Protein AF-0000000075122632 (afdb_homodimer)

Structure (mmCIF, N/CA/C/O backbone):
data_AF-0000000075122632-model_v1
#
loop_
_entity.id
_entity.type
_entity.pdbx_description
1 polymer 'Nicotinamide phosphoribosyltransferase'
#
loop_
_atom_site.group_PDB
_atom_site.id
_atom_site.type_symbol
_atom_site.label_atom_id
_atom_site.label_alt_id
_atom_site.label_comp_id
_atom_site.label_asym_id
_atom_site.label_entity_id
_atom_site.label_seq_id
_atom_site.pdbx_PDB_ins_code
_atom_site.Cartn_x
_atom_site.Cartn_y
_atom_site.Cartn_z
_atom_site.occupancy
_atom_site.B_iso_or_equiv
_atom_site.auth_seq_id
_atom_site.auth_comp_id
_atom_site.auth_asym_id
_atom_site.auth_atom_id
_atom_site.pdbx_PDB_model_num
ATOM 1 N N . MET A 1 1 ? 47.656 0.879 -53.594 1 18.05 1 MET A N 1
ATOM 2 C CA . MET A 1 1 ? 47.75 2.285 -53.219 1 18.05 1 MET A CA 1
ATOM 3 C C . MET A 1 1 ? 46.438 2.771 -52.625 1 18.05 1 MET A C 1
ATOM 5 O O . MET A 1 1 ? 46.438 3.48 -51.594 1 18.05 1 MET A O 1
ATOM 9 N N . GLU A 1 2 ? 45.25 2.721 -53.438 1 18.45 2 GLU A N 1
ATOM 10 C CA . GLU A 1 2 ? 44.219 3.568 -54 1 18.45 2 GLU A CA 1
ATOM 11 C C . GLU A 1 2 ? 43 3.625 -53.094 1 18.45 2 GLU A C 1
ATOM 13 O O . GLU A 1 2 ? 42.594 2.609 -52.531 1 18.45 2 GLU A O 1
ATOM 18 N N . ARG A 1 3 ? 42.25 4.922 -52.844 1 18.95 3 ARG A N 1
ATOM 19 C CA . ARG A 1 3 ? 41.5 5.836 -52 1 18.95 3 ARG A CA 1
ATOM 20 C C . ARG A 1 3 ? 40.062 5.367 -51.812 1 18.95 3 ARG A C 1
ATOM 22 O O . ARG A 1 3 ? 39.469 4.789 -52.75 1 18.95 3 ARG A O 1
ATOM 29 N N . ARG A 1 4 ? 39.219 5.512 -50.5 1 18.72 4 ARG A N 1
ATOM 30 C CA . ARG A 1 4 ? 38.406 5.312 -49.281 1 18.72 4 ARG A CA 1
ATOM 31 C C . ARG A 1 4 ? 37.031 5.895 -49.469 1 18.72 4 ARG A C 1
ATOM 33 O O . ARG A 1 4 ? 36.188 5.824 -48.562 1 18.72 4 ARG A O 1
ATOM 40 N N . ASP A 1 5 ? 36.75 6.785 -50.594 1 18.02 5 ASP A N 1
ATOM 41 C CA . ASP A 1 5 ? 35.812 7.871 -50.344 1 18.02 5 ASP A CA 1
ATOM 42 C C . ASP A 1 5 ? 34.375 7.391 -50.5 1 18.02 5 ASP A C 1
ATOM 44 O O . ASP A 1 5 ? 33.906 7.133 -51.625 1 18.02 5 ASP A O 1
ATOM 48 N N . THR A 1 6 ? 33.812 6.305 -49.844 1 20.03 6 THR A N 1
ATOM 49 C CA . THR A 1 6 ? 32.656 5.523 -50.25 1 20.03 6 THR A CA 1
ATOM 50 C C . THR A 1 6 ? 31.391 6.371 -50.188 1 20.03 6 THR A C 1
ATOM 52 O O . THR A 1 6 ? 31.094 6.988 -49.188 1 20.03 6 THR A O 1
ATOM 55 N N . ASP A 1 7 ? 30.703 6.902 -51.281 1 17.27 7 ASP A N 1
ATOM 56 C CA . ASP A 1 7 ? 29.812 7.934 -51.812 1 17.27 7 ASP A CA 1
ATOM 57 C C . ASP A 1 7 ? 28.359 7.648 -51.406 1 17.27 7 ASP A C 1
ATOM 59 O O . ASP A 1 7 ? 27.75 6.738 -51.969 1 17.27 7 ASP A O 1
ATOM 63 N N . PHE A 1 8 ? 27.891 7.363 -50.062 1 17.8 8 PHE A N 1
ATOM 64 C CA . PHE A 1 8 ? 26.609 6.738 -49.781 1 17.8 8 PHE A CA 1
ATOM 65 C C . PHE A 1 8 ? 25.453 7.645 -50.188 1 17.8 8 PHE A C 1
ATOM 67 O O . PHE A 1 8 ? 25.344 8.781 -49.719 1 17.8 8 PHE A O 1
ATOM 74 N N . SER A 1 9 ? 24.812 7.652 -51.375 1 16.03 9 SER A N 1
ATOM 75 C CA . SER A 1 9 ? 23.938 8.523 -52.125 1 16.03 9 SER A CA 1
ATOM 76 C C . SER A 1 9 ? 22.516 8.516 -51.562 1 16.03 9 SER A C 1
ATOM 78 O O . SER A 1 9 ? 21.781 7.531 -51.719 1 16.03 9 SER A O 1
ATOM 80 N N . ILE A 1 10 ? 22.188 8.984 -50.25 1 16.42 10 ILE A N 1
ATOM 81 C CA . ILE A 1 10 ? 20.891 9.094 -49.594 1 16.42 10 ILE A CA 1
ATOM 82 C C . ILE A 1 10 ? 19.984 10.055 -50.375 1 16.42 10 ILE A C 1
ATOM 84 O O . ILE A 1 10 ? 20.297 11.242 -50.5 1 16.42 10 ILE A O 1
ATOM 88 N N . LEU A 1 11 ? 19.328 9.672 -51.406 1 15.4 11 LEU A N 1
ATOM 89 C CA . LEU A 1 11 ? 18.516 10.359 -52.406 1 15.4 11 LEU A CA 1
ATOM 90 C C . LEU A 1 11 ? 17.266 10.961 -51.781 1 15.4 11 LEU A C 1
ATOM 92 O O . LEU A 1 11 ? 16.484 10.258 -51.125 1 15.4 11 LEU A O 1
ATOM 96 N N . LEU A 1 12 ? 16.938 12.414 -51.562 1 16.59 12 LEU A N 1
ATOM 97 C CA . LEU A 1 12 ? 16.297 13.594 -51 1 16.59 12 LEU A CA 1
ATOM 98 C C . LEU A 1 12 ? 14.961 13.875 -51.656 1 16.59 12 LEU A C 1
ATOM 100 O O . LEU A 1 12 ? 14.242 14.789 -51.25 1 16.59 12 LEU A O 1
ATOM 104 N N . ALA A 1 13 ? 14.359 13.156 -52.688 1 15.61 13 ALA A N 1
ATOM 105 C CA . ALA A 1 13 ? 13.742 13.969 -53.75 1 15.61 13 ALA A CA 1
ATOM 106 C C . ALA A 1 13 ? 12.469 14.641 -53.25 1 15.61 13 ALA A C 1
ATOM 108 O O . ALA A 1 13 ? 11.867 14.203 -52.25 1 15.61 13 ALA A O 1
ATOM 109 N N . THR A 1 14 ? 11.469 15.422 -54.125 1 16.78 14 THR A N 1
ATOM 110 C CA . THR A 1 14 ? 10.992 16.734 -54.594 1 16.78 14 THR A CA 1
ATOM 111 C C . THR A 1 14 ? 9.508 16.891 -54.281 1 16.78 14 THR A C 1
ATOM 113 O O . THR A 1 14 ? 9.102 17.906 -53.688 1 16.78 14 THR A O 1
ATOM 116 N N . ASP A 1 15 ? 8.352 16.297 -54.938 1 16.34 15 ASP A N 1
ATOM 117 C CA . ASP A 1 15 ? 7.574 17.047 -55.906 1 16.34 15 ASP A CA 1
ATOM 118 C C . ASP A 1 15 ? 6.332 17.672 -55.25 1 16.34 15 ASP A C 1
ATOM 120 O O . ASP A 1 15 ? 5.93 17.266 -54.156 1 16.34 15 ASP A O 1
ATOM 124 N N . SER A 1 16 ? 5 17.891 -56 1 16.75 16 SER A N 1
ATOM 125 C CA . SER A 1 16 ? 4.098 18.906 -56.531 1 16.75 16 SER A CA 1
ATOM 126 C C . SER A 1 16 ? 2.842 19.031 -55.688 1 16.75 16 SER A C 1
ATOM 128 O O . SER A 1 16 ? 2.525 18.125 -54.906 1 16.75 16 SER A O 1
ATOM 130 N N . TYR A 1 17 ? 1.636 19.984 -56.062 1 17.86 17 TYR A N 1
ATOM 131 C CA . TYR A 1 17 ? 0.836 21.188 -55.844 1 17.86 17 TYR A CA 1
ATOM 132 C C . TYR A 1 17 ? -0.586 20.828 -55.406 1 17.86 17 TYR A C 1
ATOM 134 O O . TYR A 1 17 ? -1.086 21.312 -54.406 1 17.86 17 TYR A O 1
ATOM 142 N N . LYS A 1 18 ? -1.723 20.25 -56.312 1 16.86 18 LYS A N 1
ATOM 143 C CA . LYS A 1 18 ? -2.891 20.969 -56.812 1 16.86 18 LYS A CA 1
ATOM 144 C C . LYS A 1 18 ? -4.16 20.547 -56.094 1 16.86 18 LYS A C 1
ATOM 146 O O . LYS A 1 18 ? -4.746 19.5 -56.406 1 16.86 18 LYS A O 1
ATOM 151 N N . VAL A 1 19 ? -4.441 20.391 -54.906 1 17.58 19 VAL A N 1
ATOM 152 C CA . VAL A 1 19 ? -5.586 19.562 -54.531 1 17.58 19 VAL A CA 1
ATOM 153 C C . VAL A 1 19 ? -6.879 20.328 -54.812 1 17.58 19 VAL A C 1
ATOM 155 O O . VAL A 1 19 ? -7.082 21.406 -54.25 1 17.58 19 VAL A O 1
ATOM 158 N N . PRO A 1 20 ? -7.727 19.938 -55.812 1 16.55 20 PRO A N 1
ATOM 159 C CA . PRO A 1 20 ? -8.891 20.453 -56.531 1 16.55 20 PRO A CA 1
ATOM 160 C C . PRO A 1 20 ? -10.078 20.734 -55.594 1 16.55 20 PRO A C 1
ATOM 162 O O . PRO A 1 20 ? -10.102 20.25 -54.469 1 16.55 20 PRO A O 1
ATOM 165 N N . TYR A 1 21 ? -11.352 21.094 -56.281 1 16.67 21 TYR A N 1
ATOM 166 C CA . TYR A 1 21 ? -12.406 22.094 -56.281 1 16.67 21 TYR A CA 1
ATOM 167 C C . TYR A 1 21 ? -13.531 21.719 -55.312 1 16.67 21 TYR A C 1
ATOM 169 O O . TYR A 1 21 ? -13.516 20.625 -54.75 1 16.67 21 TYR A O 1
ATOM 177 N N . ALA A 1 22 ? -15.039 21.641 -55.844 1 16.25 22 ALA A N 1
ATOM 178 C CA . ALA A 1 22 ? -16.172 22.562 -55.812 1 16.25 22 ALA A CA 1
ATOM 179 C C . ALA A 1 22 ? -17.312 22.016 -54.938 1 16.25 22 ALA A C 1
ATOM 181 O O . ALA A 1 22 ? -17.812 22.719 -54.062 1 16.25 22 ALA A O 1
ATOM 182 N N . TRP A 1 23 ? -18.094 20.859 -55.344 1 16.58 23 TRP A N 1
ATOM 183 C CA . TRP A 1 23 ? -19.5 20.984 -55.688 1 16.58 23 TRP A CA 1
ATOM 184 C C . TRP A 1 23 ? -20.391 20.953 -54.469 1 16.58 23 TRP A C 1
ATOM 186 O O . TRP A 1 23 ? -19.953 20.531 -53.375 1 16.58 23 TRP A O 1
ATOM 196 N N . GLY A 1 24 ? -21.906 20.781 -54.562 1 17.33 24 GLY A N 1
ATOM 197 C CA . GLY A 1 24 ? -23.219 21.422 -54.438 1 17.33 24 GLY A CA 1
ATOM 198 C C . GLY A 1 24 ? -24.062 20.859 -53.312 1 17.33 24 GLY A C 1
ATOM 199 O O . GLY A 1 24 ? -25.125 21.406 -53 1 17.33 24 GLY A O 1
ATOM 200 N N . LEU A 1 25 ? -23.844 19.594 -52.812 1 17.31 25 LEU A N 1
ATOM 201 C CA . LEU A 1 25 ? -25.031 18.781 -52.562 1 17.31 25 LEU A CA 1
ATOM 202 C C . LEU A 1 25 ? -25.906 19.406 -51.5 1 17.31 25 LEU A C 1
ATOM 204 O O . LEU A 1 25 ? -25.438 19.719 -50.406 1 17.31 25 LEU A O 1
ATOM 208 N N . ARG A 1 26 ? -27.203 19.719 -51.844 1 16.95 26 ARG A N 1
ATOM 209 C CA . ARG A 1 26 ? -28.312 20.578 -51.438 1 16.95 26 ARG A CA 1
ATOM 210 C C . ARG A 1 26 ? -28.953 20.094 -50.156 1 16.95 26 ARG A C 1
ATOM 212 O O . ARG A 1 26 ? -29.594 19.047 -50.125 1 16.95 26 ARG A O 1
ATOM 219 N N . VAL A 1 27 ? -28.344 19.531 -49.25 1 17.02 27 VAL A N 1
ATOM 220 C CA . VAL A 1 27 ? -29.109 18.781 -48.25 1 17.02 27 VAL A CA 1
ATOM 221 C C . VAL A 1 27 ? -30.188 19.672 -47.656 1 17.02 27 VAL A C 1
ATOM 223 O O . VAL A 1 27 ? -29.891 20.734 -47.094 1 17.02 27 VAL A O 1
ATOM 226 N N . ALA A 1 28 ? -31.438 19.453 -48.219 1 17.17 28 ALA A N 1
ATOM 227 C CA . ALA A 1 28 ? -32.656 20.219 -48.031 1 17.17 28 ALA A CA 1
ATOM 228 C C . ALA A 1 28 ? -32.969 20.406 -46.562 1 17.17 28 ALA A C 1
ATOM 230 O O . ALA A 1 28 ? -32.906 19.453 -45.781 1 17.17 28 ALA A O 1
ATOM 231 N N . ILE A 1 29 ? -32.875 21.625 -46.062 1 16.95 29 ILE A N 1
ATOM 232 C CA . ILE A 1 29 ? -33.062 22.344 -44.812 1 16.95 29 ILE A CA 1
ATOM 233 C C . ILE A 1 29 ? -34.5 22.328 -44.375 1 16.95 29 ILE A C 1
ATOM 235 O O . ILE A 1 29 ? -34.938 23.078 -43.5 1 16.95 29 ILE A O 1
ATOM 239 N N . ALA A 1 30 ? -35.219 21.062 -44.781 1 17.02 30 ALA A N 1
ATOM 240 C CA . ALA A 1 30 ? -36.594 21.531 -44.719 1 17.02 30 ALA A CA 1
ATOM 241 C C . ALA A 1 30 ? -36.875 22.266 -43.406 1 17.02 30 ALA A C 1
ATOM 243 O O . ALA A 1 30 ? -36.438 21.844 -42.344 1 17.02 30 ALA A O 1
ATOM 244 N N . LEU A 1 31 ? -37.469 23.484 -43.469 1 15.71 31 LEU A N 1
ATOM 245 C CA . LEU A 1 31 ? -37.75 24.766 -42.812 1 15.71 31 LEU A CA 1
ATOM 2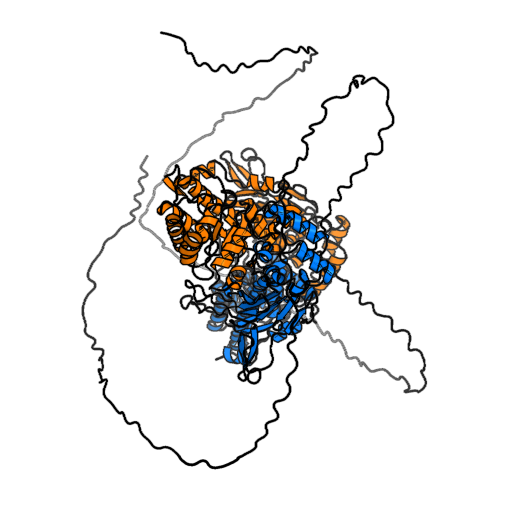46 C C . LEU A 1 31 ? -38.812 24.609 -41.75 1 15.71 31 LEU A C 1
ATOM 248 O O . LEU A 1 31 ? -38.906 25.453 -40.844 1 15.71 31 LEU A O 1
ATOM 252 N N . ALA A 1 32 ? -39.781 23.562 -41.812 1 16.34 32 ALA A N 1
ATOM 253 C CA . ALA A 1 32 ? -41.062 24.219 -41.625 1 16.34 32 ALA A CA 1
ATOM 254 C C . ALA A 1 32 ? -41.188 24.828 -40.25 1 16.34 32 ALA A C 1
ATOM 256 O O . ALA A 1 32 ? -40.469 24.406 -39.312 1 16.34 32 ALA A O 1
ATOM 257 N N . GLY A 1 33 ? -42.312 25.719 -40 1 15.84 33 GLY A N 1
ATOM 258 C CA . GLY A 1 33 ? -42.844 26.922 -39.375 1 15.84 33 GLY A CA 1
ATOM 259 C C . GLY A 1 33 ? -43.25 26.734 -37.938 1 15.84 33 GLY A C 1
ATOM 260 O O . GLY A 1 33 ? -43.719 25.656 -37.562 1 15.84 33 GLY A O 1
ATOM 261 N N . LEU A 1 34 ? -42.781 27.516 -36.938 1 16.11 34 LEU A N 1
ATOM 262 C CA . LEU A 1 34 ? -42.781 27.812 -35.5 1 16.11 34 LEU A CA 1
ATOM 263 C C . LEU A 1 34 ? -44.188 28.219 -35.031 1 16.11 34 LEU A C 1
ATOM 265 O O . LEU A 1 34 ? -44.438 29.406 -34.781 1 16.11 34 LEU A O 1
ATOM 269 N N . ARG A 1 35 ? -45.281 27.703 -35.719 1 14.55 35 ARG A N 1
ATOM 270 C CA . ARG A 1 35 ? -46.312 28.703 -35.406 1 14.55 35 ARG A CA 1
ATOM 271 C C . ARG A 1 35 ? -46.438 28.953 -33.906 1 14.55 35 ARG A C 1
ATOM 273 O O . ARG A 1 35 ? -45.906 28.188 -33.125 1 14.55 35 ARG A O 1
ATOM 280 N N . ARG A 1 36 ? -47.844 29.266 -33.469 1 14.79 36 ARG A N 1
ATOM 281 C CA . ARG A 1 36 ? -48.625 30.391 -32.969 1 14.79 36 ARG A CA 1
ATOM 282 C C . ARG A 1 36 ? -48.75 30.312 -31.438 1 14.79 36 ARG A C 1
ATOM 284 O O . ARG A 1 36 ? -48.5 29.25 -30.844 1 14.79 36 ARG A O 1
ATOM 291 N N . SER A 1 37 ? -49.906 31.031 -30.938 1 14.6 37 SER A N 1
ATOM 292 C CA . SER A 1 37 ? -50.375 32.031 -30 1 14.6 37 SER A CA 1
ATOM 293 C C . SER A 1 37 ? -50.75 31.406 -28.656 1 14.6 37 SER A C 1
ATOM 295 O O . SER A 1 37 ? -50.812 30.172 -28.531 1 14.6 37 SER A O 1
ATOM 297 N N . THR A 1 38 ? -51.906 31.953 -28.016 1 15.01 38 THR A N 1
ATOM 298 C CA . THR A 1 38 ? -52.344 32.75 -26.875 1 15.01 38 THR A CA 1
ATOM 299 C C . THR A 1 38 ? -53.094 31.891 -25.875 1 15.01 38 THR A C 1
ATOM 301 O O . THR A 1 38 ? -53.375 32.344 -24.766 1 15.01 38 THR A O 1
ATOM 304 N N . ALA A 1 39 ? -53.562 30.672 -26.125 1 14.84 39 ALA A N 1
ATOM 305 C CA . ALA A 1 39 ? -54.906 30.578 -25.547 1 14.84 39 ALA A CA 1
ATOM 306 C C . ALA A 1 39 ? -54.844 30.594 -24.031 1 14.84 39 ALA A C 1
ATOM 308 O O . ALA A 1 39 ? -54.062 29.859 -23.406 1 14.84 39 ALA A O 1
ATOM 309 N N . GLY A 1 40 ? -55.375 31.766 -23.359 1 14.83 40 GLY A N 1
ATOM 310 C CA . GLY A 1 40 ? -55.594 32.344 -22.047 1 14.83 40 GLY A CA 1
ATOM 311 C C . GLY A 1 40 ? -56.312 31.391 -21.094 1 14.83 40 GLY A C 1
ATOM 312 O O . GLY A 1 40 ? -55.938 31.312 -19.906 1 14.83 40 GLY A O 1
ATOM 313 N N . ARG A 1 41 ? -57.562 30.906 -21.469 1 14.81 41 ARG A N 1
ATOM 314 C CA . ARG A 1 41 ? -58.719 31.125 -20.594 1 14.81 41 ARG A CA 1
ATOM 315 C C . ARG A 1 41 ? -58.625 30.234 -19.359 1 14.81 41 ARG A C 1
ATOM 317 O O . ARG A 1 41 ? -58.156 29.109 -19.438 1 14.81 41 ARG A O 1
ATOM 324 N N . MET A 1 42 ? -58.906 30.891 -18.266 1 15.42 42 MET A N 1
ATOM 325 C CA . MET A 1 42 ? -58.938 30.875 -16.812 1 15.42 42 MET A CA 1
ATOM 326 C C . MET A 1 42 ? -59.781 29.719 -16.297 1 15.42 42 MET A C 1
ATOM 328 O O . MET A 1 42 ? -59.375 29.031 -15.344 1 15.42 42 MET A O 1
ATOM 332 N N . GLY A 1 43 ? -61.094 29.797 -16.578 1 14.38 43 GLY A N 1
ATOM 333 C CA . GLY A 1 43 ? -62.031 30.031 -15.492 1 14.38 43 GLY A CA 1
ATOM 334 C C . GLY A 1 43 ? -62.438 28.766 -14.766 1 14.38 43 GLY A C 1
ATOM 335 O O . GLY A 1 43 ? -63.094 28.812 -13.719 1 14.38 43 GLY A O 1
ATOM 336 N N . ARG A 1 44 ? -62.375 27.578 -15.477 1 14.55 44 ARG A N 1
ATOM 337 C CA . ARG A 1 44 ? -63.688 26.969 -15.18 1 14.55 44 ARG A CA 1
ATOM 338 C C . ARG A 1 44 ? -63.812 26.625 -13.695 1 14.55 44 ARG A C 1
ATOM 340 O O . ARG A 1 44 ? -62.812 26.484 -13.008 1 14.55 44 ARG A O 1
ATOM 347 N N . ARG A 1 45 ? -65 26.156 -13.305 1 14.65 45 ARG A N 1
ATOM 348 C CA . ARG A 1 45 ? -66.125 26.125 -12.406 1 14.65 45 ARG A CA 1
ATOM 349 C C . ARG A 1 45 ? -66 25 -11.383 1 14.65 45 ARG A C 1
ATOM 351 O O . ARG A 1 45 ? -66.875 24.766 -10.594 1 14.65 45 ARG A O 1
ATOM 358 N N . GLU A 1 46 ? -64.812 24.25 -11.414 1 14.16 46 GLU A N 1
ATOM 359 C CA . GLU A 1 46 ? -65.438 23 -10.969 1 14.16 46 GLU A CA 1
ATOM 360 C C . GLU A 1 46 ? -66.188 23.203 -9.648 1 14.16 46 GLU A C 1
ATOM 362 O O . GLU A 1 46 ? -65.938 24.188 -8.93 1 14.16 46 GLU A O 1
ATOM 367 N N . GLU A 1 47 ? -66.25 22.094 -8.984 1 14.82 47 GLU A N 1
ATOM 368 C CA . GLU A 1 47 ? -67.25 21.25 -8.375 1 14.82 47 GLU A CA 1
ATOM 369 C C . GLU A 1 47 ? -67.5 21.641 -6.926 1 14.82 47 GLU A C 1
ATOM 371 O O . GLU A 1 47 ? -66.625 22.219 -6.273 1 14.82 47 GLU A O 1
ATOM 376 N N . ARG A 1 48 ? -68.625 21.203 -6.41 1 14.44 48 ARG A N 1
ATOM 377 C CA . ARG A 1 48 ? -69.75 21.297 -5.488 1 14.44 48 ARG A CA 1
ATOM 378 C C . ARG A 1 48 ? -69.312 21.109 -4.043 1 14.44 48 ARG A C 1
ATOM 380 O O . ARG A 1 48 ? -68.188 20.688 -3.799 1 14.44 48 ARG A O 1
ATOM 387 N N . ALA A 1 49 ? -70.062 20.344 -3.264 1 14.16 49 ALA A N 1
ATOM 388 C CA . ALA A 1 49 ? -71 20.531 -2.146 1 14.16 49 ALA A CA 1
ATOM 389 C C . ALA A 1 49 ? -70.438 19.938 -0.86 1 14.16 49 ALA A C 1
ATOM 391 O O . ALA A 1 49 ? -71.062 20.016 0.198 1 14.16 49 ALA A O 1
ATOM 392 N N . GLY A 1 50 ? -69.25 19.297 -0.908 1 14.2 50 GLY A N 1
ATOM 393 C CA . GLY A 1 50 ? -69.5 18.328 0.142 1 14.2 50 GLY A CA 1
ATOM 394 C C . GLY A 1 50 ? -69.875 18.969 1.471 1 14.2 50 GLY A C 1
ATOM 395 O O . GLY A 1 50 ? -69.438 20.094 1.745 1 14.2 50 GLY A O 1
ATOM 396 N N . ALA A 1 51 ? -70.625 18.281 2.305 1 14.55 51 ALA A N 1
ATOM 397 C CA . ALA A 1 51 ? -71.625 18.406 3.404 1 14.55 51 ALA A CA 1
ATOM 398 C C . ALA A 1 51 ? -70.875 18.859 4.684 1 14.55 51 ALA A C 1
ATOM 400 O O . ALA A 1 51 ? -69.688 18.875 4.754 1 14.55 51 ALA A O 1
ATOM 401 N N . ALA A 1 52 ? -71.188 18.141 5.82 1 14.33 52 ALA A N 1
ATOM 402 C CA . ALA A 1 52 ? -72 18.484 6.98 1 14.33 52 ALA A CA 1
ATOM 403 C C . ALA A 1 52 ? -71.125 18.797 8.195 1 14.33 52 ALA A C 1
ATOM 405 O O . ALA A 1 52 ? -71.375 19.812 8.867 1 14.33 52 ALA A O 1
ATOM 406 N N . GLU A 1 53 ? -70.375 17.781 8.734 1 14.37 53 GLU A N 1
ATOM 407 C CA . GLU A 1 53 ? -71 17.516 10.047 1 14.37 53 GLU A CA 1
ATOM 408 C C . GLU A 1 53 ? -70.5 18.516 11.086 1 14.37 53 GLU A C 1
ATOM 410 O O . GLU A 1 53 ? -71.25 19.188 11.75 1 14.37 53 GLU A O 1
ATOM 415 N N . THR A 1 54 ? -69.562 17.922 11.984 1 15.34 54 THR A N 1
ATOM 416 C CA . THR A 1 54 ? -69.938 17.797 13.391 1 15.34 54 THR A CA 1
ATOM 417 C C . THR A 1 54 ? -69.375 18.969 14.195 1 15.34 54 THR A C 1
ATOM 419 O O . THR A 1 54 ? -68.312 19.531 13.844 1 15.34 54 THR A O 1
ATOM 422 N N . GLY A 1 55 ? -70.062 19.562 15.109 1 14.03 55 GLY A N 1
ATOM 423 C CA . GLY A 1 55 ? -70.312 20.688 16 1 14.03 55 GLY A CA 1
ATOM 424 C C . GLY A 1 55 ? -69.188 20.891 17.016 1 14.03 55 GLY A C 1
ATOM 425 O O . GLY A 1 55 ? -68.312 21.703 16.797 1 14.03 55 GLY A O 1
ATOM 426 N N . GLY A 1 56 ? -69.438 20.625 18.312 1 14.13 56 GLY A N 1
ATOM 427 C CA . GLY A 1 56 ? -69.688 21.609 19.375 1 14.13 56 GLY A CA 1
ATOM 428 C C . GLY A 1 56 ? -68.438 21.766 20.266 1 14.13 56 GLY A C 1
ATOM 429 O O . GLY A 1 56 ? -68 22.891 20.516 1 14.13 56 GLY A O 1
ATOM 430 N N . GLU A 1 57 ? -67.875 20.75 21.156 1 15.59 57 GLU A N 1
ATOM 431 C CA . GLU A 1 57 ? -68.062 21.062 22.578 1 15.59 57 GLU A CA 1
ATOM 432 C C . GLU A 1 57 ? -66.875 21.859 23.094 1 15.59 57 GLU A C 1
ATOM 434 O O . GLU A 1 57 ? -65.75 21.812 22.531 1 15.59 57 GLU A O 1
ATOM 439 N N . VAL A 1 58 ? -66.875 22.391 24.469 1 15.11 58 VAL A N 1
ATOM 440 C CA . VAL A 1 58 ? -66.75 23.562 25.328 1 15.11 58 VAL A CA 1
ATOM 441 C C . VAL A 1 58 ? -65.375 23.547 26.016 1 15.11 58 VAL A C 1
ATOM 443 O O . VAL A 1 58 ? -64.688 24.547 26.031 1 15.11 58 VAL A O 1
ATOM 446 N N . SER A 1 59 ? -64.875 22.531 26.922 1 15.16 59 SER A N 1
ATOM 447 C CA . SER A 1 59 ? -64.75 22.969 28.312 1 15.16 59 SER A CA 1
ATOM 448 C C . SER A 1 59 ? -63.344 23.484 28.594 1 15.16 59 SER A C 1
ATOM 450 O O . SER A 1 59 ? -62.406 23.109 27.922 1 15.16 59 SER A O 1
ATOM 452 N N . PHE A 1 60 ? -63.125 24.375 29.641 1 14.46 60 PHE A N 1
ATOM 453 C CA . PHE A 1 60 ? -62.469 25.531 30.266 1 14.46 60 PHE A CA 1
ATOM 454 C C . PHE A 1 60 ? -61.25 25.094 31.062 1 14.46 60 PHE A C 1
ATOM 456 O O . PHE A 1 60 ? -60.438 25.938 31.453 1 14.46 60 PHE A O 1
ATOM 463 N N . LYS A 1 61 ? -60.844 23.797 31.438 1 15.3 61 LYS A N 1
ATOM 464 C CA . LYS A 1 61 ? -60.438 23.797 32.844 1 15.3 61 LYS A CA 1
ATOM 465 C C . LYS A 1 61 ? -58.969 24.281 33 1 15.3 61 LYS A C 1
ATOM 467 O O . LYS A 1 61 ? -58.031 23.547 32.656 1 15.3 61 LYS A O 1
ATOM 472 N N . SER A 1 62 ? -58.469 25.391 32.531 1 14.27 62 SER A N 1
ATOM 473 C CA . SER A 1 62 ? -57.031 25.625 32.625 1 14.27 62 SER A CA 1
ATOM 474 C C . SER A 1 62 ? -56.594 25.812 34.094 1 14.27 62 SER A C 1
ATOM 476 O O . SER A 1 62 ? -57.188 26.625 34.812 1 14.27 62 SER A O 1
ATOM 478 N N . PRO A 1 63 ? -55.938 24.844 34.656 1 15.11 63 PRO A N 1
ATOM 479 C CA . PRO A 1 63 ? -55.5 24.812 36.031 1 15.11 63 PRO A CA 1
ATOM 480 C C . PRO A 1 63 ? -54.5 25.938 36.375 1 15.11 63 PRO A C 1
ATOM 482 O O . PRO A 1 63 ? -53.969 26.578 35.469 1 15.11 63 PRO A O 1
ATOM 485 N N . ASN A 1 64 ? -53.781 25.656 37.562 1 14.9 64 ASN A N 1
ATOM 486 C CA . ASN A 1 64 ? -53.312 26.266 38.812 1 14.9 64 ASN A CA 1
ATOM 487 C C . ASN A 1 64 ? -51.969 26.922 38.656 1 14.9 64 ASN A C 1
ATOM 489 O O . ASN A 1 64 ? -51.188 26.562 37.75 1 14.9 64 ASN A O 1
ATOM 493 N N . ARG A 1 65 ? -51.5 27.875 39.594 1 14.41 65 ARG A N 1
ATOM 494 C CA . ARG A 1 65 ? -50.875 29.156 39.938 1 14.41 65 ARG A CA 1
ATOM 495 C C . ARG A 1 65 ? -49.438 28.969 40.375 1 14.41 65 ARG A C 1
ATOM 497 O O . ARG A 1 65 ? -48.75 29.938 40.656 1 14.41 65 ARG A O 1
ATOM 504 N N . ARG A 1 66 ? -48.812 27.688 40.469 1 16.16 66 ARG A N 1
ATOM 505 C CA . ARG A 1 66 ? -48 27.797 41.688 1 16.16 66 ARG A CA 1
ATOM 506 C C . ARG A 1 66 ? -46.938 28.891 41.531 1 16.16 66 ARG A C 1
ATOM 508 O O . ARG A 1 66 ? -46.531 29.203 40.406 1 16.16 66 ARG A O 1
ATOM 515 N N . ASN A 1 67 ? -46.281 29.375 42.719 1 14.2 67 ASN A N 1
ATOM 516 C CA . ASN A 1 67 ? -45.719 30.516 43.469 1 14.2 67 ASN A CA 1
ATOM 517 C C . ASN A 1 67 ? -44.25 30.688 43.188 1 14.2 67 ASN A C 1
ATOM 519 O O . ASN A 1 67 ? -43.469 29.734 43.375 1 14.2 67 ASN A O 1
ATOM 523 N N . VAL A 1 68 ? -43.75 31.578 42.406 1 15.89 68 VAL A N 1
ATOM 524 C CA . VAL A 1 68 ? -42.5 32.094 41.906 1 15.89 68 VAL A CA 1
ATOM 525 C C . VAL A 1 68 ? -41.719 32.75 43.031 1 15.89 68 VAL A C 1
ATOM 527 O O . VAL A 1 68 ? -41.812 33.938 43.281 1 15.89 68 VAL A O 1
ATOM 530 N N . SER A 1 69 ? -41.625 32.031 44.219 1 14.47 69 SER A N 1
ATOM 531 C CA . SER A 1 69 ? -41.125 32.969 45.219 1 14.47 69 SER A CA 1
ATOM 532 C C . SER A 1 69 ? -39.781 33.562 44.781 1 14.47 69 SER A C 1
ATOM 534 O O . SER A 1 69 ? -39.094 33 43.906 1 14.47 69 SER A O 1
ATOM 536 N N . ARG A 1 70 ? -39.062 34.531 45.719 1 15.09 70 ARG A N 1
ATOM 537 C CA . ARG A 1 70 ? -38.531 35.875 45.844 1 15.09 70 ARG A CA 1
ATOM 538 C C . ARG A 1 70 ? -37 35.875 45.844 1 15.09 70 ARG A C 1
ATOM 540 O O . ARG A 1 70 ? -36.375 36.781 45.312 1 15.09 70 ARG A O 1
ATOM 547 N N . ARG A 1 71 ? -36.156 34.875 46.531 1 15.3 71 ARG A N 1
ATOM 548 C CA . ARG A 1 71 ? -35.438 35.625 47.531 1 15.3 71 ARG A CA 1
ATOM 549 C C . ARG A 1 71 ? -34.281 36.438 46.938 1 15.3 71 ARG A C 1
ATOM 551 O O . ARG A 1 71 ? -33.844 36.156 45.812 1 15.3 71 ARG A O 1
ATOM 558 N N . PRO A 1 72 ? -33.219 36.906 47.938 1 15.14 72 PRO A N 1
ATOM 559 C CA . PRO A 1 72 ? -32.625 38.188 48.281 1 15.14 72 PRO A CA 1
ATOM 560 C C . PRO A 1 72 ? -31.328 38.469 47.531 1 15.14 72 PRO A C 1
ATOM 562 O O . PRO A 1 72 ? -30.75 37.562 46.938 1 15.14 72 PRO A O 1
ATOM 565 N N . ALA A 1 73 ? -30.516 39.562 47.969 1 14.94 73 ALA A N 1
ATOM 566 C CA . ALA A 1 73 ? -29.875 40.812 47.594 1 14.94 73 ALA A CA 1
ATOM 567 C C . ALA A 1 73 ? -28.375 40.656 47.469 1 14.94 73 ALA A C 1
ATOM 569 O O . ALA A 1 73 ? -27.781 41.125 46.469 1 14.94 73 ALA A O 1
ATOM 570 N N . SER A 1 74 ? -27.531 40.094 48.531 1 14.18 74 SER A N 1
ATOM 571 C CA . SER A 1 74 ? -26.688 41.125 49.125 1 14.18 74 SER A CA 1
ATOM 572 C C . SER A 1 74 ? -25.422 41.344 48.312 1 14.18 74 SER A C 1
ATOM 574 O O . SER A 1 74 ? -25.109 40.531 47.438 1 14.18 74 SER A O 1
ATOM 576 N N . ARG A 1 75 ? -24.062 41.406 49.094 1 15.09 75 ARG A N 1
ATOM 577 C CA . ARG A 1 75 ? -23.141 42.5 49.406 1 15.09 75 ARG A CA 1
ATOM 578 C C . ARG A 1 75 ? -21.906 42.438 48.531 1 15.09 75 ARG A C 1
ATOM 580 O O . ARG A 1 75 ? -21.484 41.344 48.094 1 15.09 75 ARG A O 1
ATOM 587 N N . CYS A 1 76 ? -21.312 43.562 48.156 1 15.19 76 CYS A N 1
ATOM 588 C CA . CYS A 1 76 ? -20.469 44.312 47.25 1 15.19 76 CYS A CA 1
ATOM 589 C C . CYS A 1 76 ? -18.984 44.062 47.531 1 15.19 76 CYS A C 1
ATOM 591 O O . CYS A 1 76 ? -18.141 44.312 46.688 1 15.19 76 CYS A O 1
ATOM 593 N N . SER A 1 77 ? -18.516 43.656 48.875 1 14.66 77 SER A N 1
ATOM 594 C CA . SER A 1 77 ? -17.5 44.594 49.312 1 14.66 77 SER A CA 1
ATOM 595 C C . SER A 1 77 ? -16.203 44.438 48.531 1 14.66 77 SER A C 1
ATOM 597 O O . SER A 1 77 ? -16 43.406 47.875 1 14.66 77 SER A O 1
ATOM 599 N N . ARG A 1 78 ? -14.961 45.031 49.156 1 15.34 78 ARG A N 1
ATOM 600 C CA . ARG A 1 78 ? -14 46.125 48.938 1 15.34 78 ARG A CA 1
ATOM 601 C C . ARG A 1 78 ? -12.664 45.562 48.438 1 15.34 78 ARG A C 1
ATOM 603 O O . ARG A 1 78 ? -12.133 46 47.406 1 15.34 78 ARG A O 1
ATOM 610 N N . PRO A 1 79 ? -11.57 45.125 49.438 1 15.78 79 PRO A N 1
ATOM 611 C CA . PRO A 1 79 ? -10.453 46.031 49.688 1 15.78 79 PRO A CA 1
ATOM 612 C C . PRO A 1 79 ? -9.234 45.75 48.812 1 15.78 79 PRO A C 1
ATOM 614 O O . PRO A 1 79 ? -9.195 44.719 48.125 1 15.78 79 PRO A O 1
ATOM 617 N N . ARG A 1 80 ? -7.867 45.75 49.5 1 16.33 80 ARG A N 1
ATOM 618 C CA . ARG A 1 80 ? -6.645 46.531 49.625 1 16.33 80 ARG A CA 1
ATOM 619 C C . ARG A 1 80 ? -5.492 45.875 48.875 1 16.33 80 ARG A C 1
ATOM 621 O O . ARG A 1 80 ? -5.543 44.656 48.594 1 16.33 80 ARG A O 1
ATOM 628 N N . ARG A 1 81 ? -4.219 46.531 48.906 1 15.89 81 ARG A N 1
ATOM 629 C CA . ARG A 1 81 ? -3.07 47.094 48.188 1 15.89 81 ARG A CA 1
ATOM 630 C C . ARG A 1 81 ? -1.892 46.125 48.219 1 15.89 81 ARG A C 1
ATOM 632 O O . ARG A 1 81 ? -1.152 45.969 47.25 1 15.89 81 ARG A O 1
ATOM 639 N N . ARG A 1 82 ? -1.535 45.281 49.406 1 15.87 82 ARG A N 1
ATOM 640 C CA . ARG A 1 82 ? -0.199 45.531 49.938 1 15.87 82 ARG A CA 1
ATOM 641 C C . ARG A 1 82 ? 0.858 44.781 49.156 1 15.87 82 ARG A C 1
ATOM 643 O O . ARG A 1 82 ? 0.642 43.625 48.75 1 15.87 82 ARG A O 1
ATOM 650 N N . PHE A 1 83 ? 1.956 45.531 48.688 1 16.58 83 PHE A N 1
ATOM 651 C CA . PHE A 1 83 ? 3.152 45.562 47.844 1 16.58 83 PHE A CA 1
ATOM 652 C C . PHE A 1 83 ? 4.23 44.656 48.438 1 16.58 83 PHE A C 1
ATOM 654 O O . PHE A 1 83 ? 5.328 44.562 47.875 1 16.58 83 PHE A O 1
ATOM 661 N N . ASP A 1 84 ? 4.09 43.875 49.625 1 15.66 84 ASP A N 1
ATOM 662 C CA . ASP A 1 84 ? 5.289 43.875 50.438 1 15.66 84 ASP A CA 1
ATOM 663 C C . ASP A 1 84 ? 6.469 43.25 49.719 1 15.66 84 ASP A C 1
ATOM 665 O O . ASP A 1 84 ? 6.277 42.5 48.75 1 15.66 84 ASP A O 1
ATOM 669 N N . ARG A 1 85 ? 7.586 42.875 50.594 1 16.25 85 ARG A N 1
ATOM 670 C CA . ARG A 1 85 ? 8.992 43.062 50.906 1 16.25 85 ARG A CA 1
ATOM 671 C C . ARG A 1 85 ? 9.836 41.906 50.438 1 16.25 85 ARG A C 1
ATOM 673 O O . ARG A 1 85 ? 11.055 41.906 50.594 1 16.25 85 ARG A O 1
ATOM 680 N N . ILE A 1 86 ? 9.312 40.75 49.844 1 16.52 86 ILE A N 1
ATOM 681 C CA . ILE A 1 86 ? 10.148 39.688 50.375 1 16.52 86 ILE A CA 1
ATOM 682 C C . ILE A 1 86 ? 11.586 39.875 49.906 1 16.52 86 ILE A C 1
ATOM 684 O O . ILE A 1 86 ? 11.836 40.094 48.719 1 16.52 86 ILE A O 1
ATOM 688 N N . LYS A 1 87 ? 12.539 39.906 50.938 1 16.39 87 LYS A N 1
ATOM 689 C CA . LYS A 1 87 ? 13.922 40.062 51.344 1 16.39 87 LYS A CA 1
ATOM 690 C C . LYS A 1 87 ? 14.844 39.125 50.594 1 16.39 87 LYS A C 1
ATOM 692 O O . LYS A 1 87 ? 14.531 37.938 50.406 1 16.39 87 LYS A O 1
ATOM 697 N N . THR A 1 88 ? 15.844 39.719 49.938 1 16.38 88 THR A N 1
ATOM 698 C CA . THR A 1 88 ? 16.922 39.438 49 1 16.38 88 THR A CA 1
ATOM 699 C C . THR A 1 88 ? 17.969 38.5 49.625 1 16.38 88 THR A C 1
ATOM 701 O O . THR A 1 88 ? 18.938 38.125 48.969 1 16.38 88 THR A O 1
ATOM 704 N N . GLU A 1 89 ? 17.781 37.938 50.938 1 16.23 89 GLU A N 1
ATOM 705 C CA . GLU A 1 89 ? 19.094 37.844 51.562 1 16.23 89 GLU A CA 1
ATOM 706 C C . GLU A 1 89 ? 19.969 36.812 50.875 1 16.23 89 GLU A C 1
ATOM 708 O O . GLU A 1 89 ? 19.594 35.625 50.75 1 16.23 89 GLU A O 1
ATOM 713 N N . ILE A 1 90 ? 20.828 37.281 50 1 16.16 90 ILE A N 1
ATOM 714 C CA . ILE A 1 90 ? 21.844 36.594 49.188 1 16.16 90 ILE A CA 1
ATOM 715 C C . ILE A 1 90 ? 22.891 36 50.125 1 16.16 90 ILE A C 1
ATOM 717 O O . ILE A 1 90 ? 23.734 36.688 50.688 1 16.16 90 ILE A O 1
ATOM 721 N N . LYS A 1 91 ? 22.438 35.156 51.156 1 17.42 91 LYS A N 1
ATOM 722 C CA . LYS A 1 91 ? 23.453 34.844 52.156 1 17.42 91 LYS A CA 1
ATOM 723 C C . LYS A 1 91 ? 24.781 34.469 51.5 1 17.42 91 LYS A C 1
ATOM 725 O O . LYS A 1 91 ? 24.797 34.031 50.344 1 17.42 91 LYS A O 1
ATOM 730 N N . THR A 1 92 ? 25.797 34.094 52.344 1 15.57 92 THR A N 1
ATOM 731 C CA . THR A 1 92 ? 27.219 34.062 52.719 1 15.57 92 THR A CA 1
ATOM 732 C C . THR A 1 92 ? 27.922 32.938 52 1 15.57 92 THR A C 1
ATOM 734 O O . THR A 1 92 ? 27.375 31.828 51.875 1 15.57 92 THR A O 1
ATOM 737 N N . VAL A 1 93 ? 29.031 33.188 51.281 1 16.2 93 VAL A N 1
ATOM 738 C CA . VAL A 1 93 ? 30.094 32.75 50.375 1 16.2 93 VAL A CA 1
ATOM 739 C C . VAL A 1 93 ? 30.938 31.672 51.062 1 16.2 93 VAL A C 1
ATOM 741 O O . VAL A 1 93 ? 31.859 31.125 50.469 1 16.2 93 VAL A O 1
ATOM 744 N N . GLU A 1 94 ? 30.875 31.391 52.469 1 15.48 94 GLU A N 1
ATOM 745 C CA . GLU A 1 94 ? 32.188 31.281 53.125 1 15.48 94 GLU A CA 1
ATOM 746 C C . GLU A 1 94 ? 32.906 30.016 52.719 1 15.48 94 GLU A C 1
ATOM 748 O O . GLU A 1 94 ? 34.094 30.047 52.406 1 15.48 94 GLU A O 1
ATOM 753 N N . GLY A 1 95 ? 32.531 28.734 53.094 1 15 95 GLY A N 1
ATOM 754 C CA . GLY A 1 95 ? 33.406 28 54 1 15 95 GLY A CA 1
ATOM 755 C C . GLY A 1 95 ? 34.531 27.297 53.312 1 15 95 GLY A C 1
ATOM 756 O O . GLY A 1 95 ? 34.625 27.312 52.062 1 15 95 GLY A O 1
ATOM 757 N N . TRP A 1 96 ? 34.75 25.891 53.438 1 16.17 96 TRP A N 1
ATOM 758 C CA . TRP A 1 96 ? 35.875 25.156 54.031 1 16.17 96 TRP A CA 1
ATOM 759 C C . TRP A 1 96 ? 36.938 24.859 53.031 1 16.17 96 TRP A C 1
ATOM 761 O O . TRP A 1 96 ? 36.688 24.859 51.812 1 16.17 96 TRP A O 1
ATOM 771 N N . ARG A 1 97 ? 38.219 24.188 53.438 1 16.88 97 ARG A N 1
ATOM 772 C CA . ARG A 1 97 ? 39.594 23.938 53.781 1 16.88 97 ARG A CA 1
ATOM 773 C C . ARG A 1 97 ? 40.219 22.938 52.812 1 16.88 97 ARG A C 1
ATOM 775 O O . ARG A 1 97 ? 41.156 23.266 52.062 1 16.88 97 ARG A O 1
ATOM 782 N N . GLY A 1 98 ? 40.531 21.609 53.25 1 16.69 98 GLY A N 1
ATOM 783 C CA . GLY A 1 98 ? 41.781 20.875 53.5 1 16.69 98 GLY A CA 1
ATOM 784 C C . GLY A 1 98 ? 42.094 19.844 52.438 1 16.69 98 GLY A C 1
ATOM 785 O O . GLY A 1 98 ? 43.125 19.203 52.469 1 16.69 98 GLY A O 1
ATOM 786 N N . ALA A 1 99 ? 41.25 19.312 51.531 1 16.7 99 ALA A N 1
ATOM 787 C CA . ALA A 1 99 ? 41.5 17.875 51.344 1 16.7 99 ALA A CA 1
ATOM 788 C C . ALA A 1 99 ? 42.719 17.641 50.469 1 16.7 99 ALA A C 1
ATOM 790 O O . ALA A 1 99 ? 42.625 17.688 49.219 1 16.7 99 ALA A O 1
ATOM 791 N N . THR A 1 100 ? 43.875 18.125 50.906 1 18.59 100 THR A N 1
ATOM 792 C CA . THR A 1 100 ? 45 17.875 50.031 1 18.59 100 THR A CA 1
ATOM 793 C C . THR A 1 100 ? 45.219 16.375 49.844 1 18.59 100 THR A C 1
ATOM 795 O O . THR A 1 100 ? 45.531 15.914 48.75 1 18.59 100 THR A O 1
ATOM 798 N N . GLN A 1 101 ? 45.344 15.586 51.031 1 17.7 101 GLN A N 1
ATOM 799 C CA . GLN A 1 101 ? 46.375 14.594 51.219 1 17.7 101 GLN A CA 1
ATOM 800 C C . GLN A 1 101 ? 46.031 13.281 50.531 1 17.7 101 GLN A C 1
ATOM 802 O O . GLN A 1 101 ? 45.125 12.57 51 1 17.7 101 GLN A O 1
ATOM 807 N N . LEU A 1 102 ? 46.094 13.062 49.312 1 18.31 102 LEU A N 1
ATOM 808 C CA . LEU A 1 102 ? 45.906 11.734 48.719 1 18.31 102 LEU A CA 1
ATOM 809 C C . LEU A 1 102 ? 47 10.773 49.219 1 18.31 102 LEU A C 1
ATOM 811 O O . LEU A 1 102 ? 48.094 10.727 48.656 1 18.31 102 LEU A O 1
ATOM 815 N N . ASN A 1 103 ? 47.281 10.68 50.531 1 17.39 103 ASN A N 1
ATOM 816 C CA . ASN A 1 103 ? 48.188 9.57 50.844 1 17.39 103 ASN A CA 1
ATOM 817 C C . ASN A 1 103 ? 47.656 8.25 50.281 1 17.39 103 ASN A C 1
ATOM 819 O O . ASN A 1 103 ? 46.5 8.148 49.906 1 17.39 103 ASN A O 1
ATOM 823 N N . GLU A 1 104 ? 48.094 7.031 50.938 1 20.84 104 GLU A N 1
ATOM 824 C CA . GLU A 1 104 ? 48.312 5.59 50.906 1 20.84 104 GLU A CA 1
ATOM 825 C C . GLU A 1 104 ? 47 4.824 50.906 1 20.84 104 GLU A C 1
ATOM 827 O O . GLU A 1 104 ? 46.844 3.836 50.188 1 20.84 104 GLU A O 1
ATOM 832 N N . GLY A 1 105 ? 46.312 4.859 52.094 1 17.12 105 GLY A N 1
ATOM 833 C CA . GLY A 1 105 ? 45.75 3.74 52.844 1 17.12 105 GLY A CA 1
ATOM 834 C C . GLY A 1 105 ? 44.531 3.158 52.188 1 17.12 105 GLY A C 1
ATOM 835 O O . GLY A 1 105 ? 44.156 2.012 52.469 1 17.12 105 GLY A O 1
ATOM 836 N N . ARG A 1 106 ? 43.438 3.926 52 1 19.53 106 ARG A N 1
ATOM 837 C CA . ARG A 1 106 ? 42.125 3.393 52.375 1 19.53 106 ARG A CA 1
ATOM 838 C C . ARG A 1 106 ? 41.594 2.416 51.312 1 19.53 106 ARG A C 1
ATOM 840 O O . ARG A 1 106 ? 41.344 2.809 50.188 1 19.53 106 ARG A O 1
ATOM 847 N N . ASP A 1 107 ? 41.938 1.123 51.312 1 20.22 107 ASP A N 1
ATOM 848 C CA . ASP A 1 107 ? 41.812 -0.132 50.562 1 20.22 107 ASP A CA 1
ATOM 849 C C . ASP A 1 107 ? 40.344 -0.37 50.156 1 20.22 107 ASP A C 1
ATOM 851 O O . ASP A 1 107 ? 40.094 -0.71 49 1 20.22 107 ASP A O 1
ATOM 855 N N . LYS A 1 108 ? 39.5 -0.959 51.156 1 21.41 108 LYS A N 1
ATOM 856 C CA . LYS A 1 108 ? 38.531 -2.047 51.094 1 21.41 108 LYS A CA 1
ATOM 857 C C . LYS A 1 108 ? 37.219 -1.583 50.469 1 21.41 108 LYS A C 1
ATOM 859 O O . LYS A 1 108 ? 36.344 -2.395 50.188 1 21.41 108 LYS A O 1
ATOM 864 N N . LEU A 1 109 ? 36.75 -0.33 50.719 1 17.98 109 LEU A N 1
ATOM 865 C CA . LEU A 1 109 ? 35.344 -0.153 50.938 1 17.98 109 LEU A CA 1
ATOM 866 C C . LEU A 1 109 ? 34.562 -0.115 49.625 1 17.98 109 LEU A C 1
ATOM 868 O O . LEU A 1 109 ? 33.812 0.824 49.375 1 17.98 109 LEU A O 1
ATOM 872 N N . MET A 1 110 ? 35.125 -0.574 48.5 1 20.89 110 MET A N 1
ATOM 873 C CA . MET A 1 110 ? 34.469 -0.198 47.25 1 20.89 110 MET A CA 1
ATOM 874 C C . MET A 1 110 ? 33.062 -0.821 47.188 1 20.89 110 MET A C 1
ATOM 876 O O . MET A 1 110 ? 32.938 -2.047 47.188 1 20.89 110 MET A O 1
ATOM 880 N N . GLY A 1 111 ? 32.062 -0.274 47.844 1 20.59 111 GLY A N 1
ATOM 881 C CA . GLY A 1 111 ? 30.781 -0.915 48 1 20.59 111 GLY A CA 1
ATOM 882 C C . GLY A 1 111 ? 30.141 -1.281 46.656 1 20.59 111 GLY A C 1
ATOM 883 O O . GLY A 1 111 ? 30.562 -0.792 45.625 1 20.59 111 GLY A O 1
ATOM 884 N N . PRO A 1 112 ? 29.234 -2.367 46.625 1 21.94 112 PRO A N 1
ATOM 885 C CA . PRO A 1 112 ? 28.703 -3.043 45.438 1 21.94 112 PRO A CA 1
ATOM 886 C C . PRO A 1 112 ? 27.953 -2.096 44.531 1 21.94 112 PRO A C 1
ATOM 888 O O . PRO A 1 112 ? 27.234 -1.21 45 1 21.94 112 PRO A O 1
ATOM 891 N N . ALA A 1 113 ? 28.5 -1.644 43.406 1 22.03 113 ALA A N 1
ATOM 892 C CA . ALA A 1 113 ? 28.031 -0.832 42.281 1 22.03 113 ALA A CA 1
ATOM 893 C C . ALA A 1 113 ? 26.625 -1.259 41.844 1 22.03 113 ALA A C 1
ATOM 895 O O . ALA A 1 113 ? 26.406 -2.418 41.5 1 22.03 113 ALA A O 1
ATOM 896 N N . THR A 1 114 ? 25.625 -0.7 42.531 1 20.89 114 THR A N 1
ATOM 897 C CA . THR A 1 114 ? 24.219 -0.944 42.219 1 20.89 114 THR A CA 1
ATOM 898 C C . THR A 1 114 ? 23.969 -0.837 40.719 1 20.89 114 THR A C 1
ATOM 900 O O . THR A 1 114 ? 24.281 0.188 40.094 1 20.89 114 THR A O 1
ATOM 903 N N . LEU A 1 115 ? 23.953 -1.95 39.938 1 20.47 115 LEU A N 1
ATOM 904 C CA . LEU A 1 115 ? 23.609 -2.225 38.562 1 20.47 115 LEU A CA 1
ATOM 905 C C . LEU A 1 115 ? 22.328 -1.494 38.156 1 20.47 115 LEU A C 1
ATOM 907 O O . LEU A 1 115 ? 21.266 -1.781 38.688 1 20.47 115 LEU A O 1
ATOM 911 N N . ILE A 1 116 ? 22.469 -0.254 37.969 1 19.14 116 ILE A N 1
ATOM 912 C CA . ILE A 1 116 ? 21.312 0.431 37.406 1 19.14 116 ILE A CA 1
ATOM 913 C C . ILE A 1 116 ? 20.797 -0.334 36.188 1 19.14 116 ILE A C 1
ATOM 915 O O . ILE A 1 116 ? 21.5 -0.44 35.156 1 19.14 116 ILE A O 1
ATOM 919 N N . LYS A 1 117 ? 20 -1.415 36.375 1 22.31 117 LYS A N 1
ATOM 920 C CA . LYS A 1 117 ? 19.188 -2.096 35.375 1 22.31 117 LYS A CA 1
ATOM 921 C C . LYS A 1 117 ? 18.484 -1.093 34.469 1 22.31 117 LYS A C 1
ATOM 923 O O . LYS A 1 117 ? 17.562 -0.404 34.906 1 22.31 117 LYS A O 1
ATOM 928 N N . PHE A 1 118 ? 19.281 -0.435 33.688 1 20.95 118 PHE A N 1
ATOM 929 C CA . PHE A 1 118 ? 18.578 0.212 32.594 1 20.95 118 PHE A CA 1
ATOM 930 C C . PHE A 1 118 ? 17.531 -0.712 32 1 20.95 118 PHE A C 1
ATOM 932 O O . PHE A 1 118 ? 17.844 -1.772 31.469 1 20.95 118 PHE A O 1
ATOM 939 N N . HIS A 1 119 ? 16.469 -0.812 32.75 1 22.14 119 HIS A N 1
ATOM 940 C CA . HIS A 1 119 ? 15.312 -1.467 32.125 1 22.14 119 HIS A CA 1
ATOM 941 C C . HIS A 1 119 ? 15.062 -0.948 30.719 1 22.14 119 HIS A C 1
ATOM 943 O O . HIS A 1 119 ? 14.75 0.229 30.531 1 22.14 119 HIS A O 1
ATOM 949 N N . VAL A 1 120 ? 15.914 -1.295 29.828 1 24.27 120 VAL A N 1
ATOM 950 C CA . VAL A 1 120 ? 15.469 -1.243 28.438 1 24.27 120 VAL A CA 1
ATOM 951 C C . VAL A 1 120 ? 14.023 -1.719 28.328 1 24.27 120 VAL A C 1
ATOM 953 O O . VAL A 1 120 ? 13.727 -2.887 28.594 1 24.27 120 VAL A O 1
ATOM 956 N N . CYS A 1 121 ? 13.211 -0.889 28.922 1 23.28 121 CYS A N 1
ATOM 957 C CA . CYS A 1 121 ? 11.82 -1.177 28.594 1 23.28 121 CYS A CA 1
ATOM 958 C C . CYS A 1 121 ? 11.695 -1.656 27.141 1 23.28 121 CYS A C 1
ATOM 960 O O . CYS A 1 121 ? 12 -0.913 26.203 1 23.28 121 CYS A O 1
ATOM 962 N N . VAL A 1 122 ? 12.18 -2.85 26.953 1 25.84 122 VAL A N 1
ATOM 963 C CA . VAL A 1 122 ? 11.742 -3.559 25.75 1 25.84 122 VAL A CA 1
ATOM 964 C C . VAL A 1 122 ? 10.266 -3.271 25.484 1 25.84 122 VAL A C 1
ATOM 966 O O . VAL A 1 122 ? 9.398 -3.67 26.281 1 25.84 122 VAL A O 1
ATOM 969 N N . PHE A 1 123 ? 10.023 -2.096 25.062 1 28.48 123 PHE A N 1
ATOM 970 C CA . PHE A 1 123 ? 8.727 -1.875 24.438 1 28.48 123 PHE A CA 1
ATOM 971 C C . PHE A 1 123 ? 8.305 -3.098 23.625 1 28.48 123 PHE A C 1
ATOM 973 O O . PHE A 1 123 ? 9.008 -3.518 22.703 1 28.48 123 PHE A O 1
ATOM 980 N N . ALA A 1 124 ? 8.008 -4.078 24.328 1 29.81 124 ALA A N 1
ATOM 981 C CA . ALA A 1 124 ? 7.168 -5 23.578 1 29.81 124 ALA A CA 1
ATOM 982 C C . ALA A 1 124 ? 6.234 -4.246 22.625 1 29.81 124 ALA A C 1
ATOM 984 O O . ALA A 1 124 ? 5.215 -3.699 23.062 1 29.81 124 ALA A O 1
ATOM 985 N N . VAL A 1 125 ? 6.812 -3.596 21.781 1 34.09 125 VAL A N 1
ATOM 986 C CA . VAL A 1 125 ? 6.156 -2.916 20.672 1 34.09 125 VAL A CA 1
ATOM 987 C C . VAL A 1 125 ? 5.133 -3.848 20.031 1 34.09 125 VAL A C 1
ATOM 989 O O . VAL A 1 125 ? 5.422 -4.496 19.016 1 34.09 125 VAL A O 1
ATOM 992 N N . GLN A 1 126 ? 4.859 -4.895 20.75 1 35.75 126 GLN A N 1
ATOM 993 C CA . GLN A 1 126 ? 3.812 -5.555 19.984 1 35.75 126 GLN A CA 1
ATOM 994 C C . GLN A 1 126 ? 2.744 -4.559 19.547 1 35.75 126 GLN A C 1
ATOM 996 O O . GLN A 1 126 ? 2.178 -4.691 18.453 1 35.75 126 GLN A O 1
ATOM 1001 N N . SER A 1 127 ? 2.072 -3.979 20.656 1 39.28 127 SER A N 1
ATOM 1002 C CA . SER A 1 127 ? 0.937 -3.117 20.344 1 39.28 127 SER A CA 1
ATOM 1003 C C . SER A 1 127 ? 1.398 -1.737 19.891 1 39.28 127 SER A C 1
ATOM 1005 O O . SER A 1 127 ? 2.109 -1.041 20.609 1 39.28 127 SER A O 1
ATOM 1007 N N . GLU A 1 128 ? 1.735 -1.593 18.656 1 44.88 128 GLU A N 1
ATOM 1008 C CA . GLU A 1 128 ? 2.064 -0.313 18.031 1 44.88 128 GLU A CA 1
ATOM 1009 C C . GLU A 1 128 ? 1.34 0.838 18.734 1 44.88 128 GLU A C 1
ATOM 1011 O O . GLU A 1 128 ? 0.142 0.748 19 1 44.88 128 GLU A O 1
ATOM 1016 N N . PRO A 1 129 ? 2.094 1.602 19.375 1 45.5 129 PRO A N 1
ATOM 1017 C CA . PRO A 1 129 ? 1.462 2.793 19.953 1 45.5 129 PRO A CA 1
ATOM 1018 C C . PRO A 1 129 ? 0.352 3.355 19.062 1 45.5 129 PRO A C 1
ATOM 1020 O O . PRO A 1 129 ? 0.266 3.01 17.891 1 45.5 129 PRO A O 1
ATOM 1023 N N . VAL A 1 130 ? -0.362 4.289 19.734 1 49.22 130 VAL A N 1
ATOM 1024 C CA . VAL A 1 130 ? -1.593 4.969 19.344 1 49.22 130 VAL A CA 1
ATOM 1025 C C . VAL A 1 130 ? -1.399 5.648 17.984 1 49.22 130 VAL A C 1
ATOM 1027 O O . VAL A 1 130 ? -0.49 6.465 17.812 1 49.22 130 VAL A O 1
ATOM 1030 N N . PHE A 1 131 ? -1.794 5.004 16.891 1 53.75 131 PHE A N 1
ATOM 1031 C CA . PHE A 1 131 ? -1.812 5.039 15.43 1 53.75 131 PHE A CA 1
ATOM 1032 C C . PHE A 1 131 ? -2.572 6.262 14.922 1 53.75 131 PHE A C 1
ATOM 1034 O O . PHE A 1 131 ? -3.691 6.137 14.422 1 53.75 131 PHE A O 1
ATOM 1041 N N . THR A 1 132 ? -2.316 7.539 15.469 1 51.84 132 THR A N 1
ATOM 1042 C CA . THR A 1 132 ? -3.152 8.586 14.891 1 51.84 132 THR A CA 1
ATOM 1043 C C . THR A 1 132 ? -2.303 9.594 14.125 1 51.84 132 THR A C 1
ATOM 1045 O O . THR A 1 132 ? -1.105 9.734 14.383 1 51.84 132 THR A O 1
ATOM 1048 N N . CYS A 1 133 ? -2.889 10 13.055 1 54.12 133 CYS A N 1
ATOM 1049 C CA . CYS A 1 133 ? -2.316 11.164 12.391 1 54.12 133 CYS A CA 1
ATOM 1050 C C . CYS A 1 133 ? -2.123 12.32 13.367 1 54.12 133 CYS A C 1
ATOM 1052 O O . CYS A 1 133 ? -2.977 12.555 14.227 1 54.12 133 CYS A O 1
ATOM 1054 N N . LEU A 1 134 ? -1.016 12.953 13.359 1 57.56 134 LEU A N 1
ATOM 1055 C CA . LEU A 1 134 ? -0.521 13.914 14.344 1 57.56 134 LEU A CA 1
ATOM 1056 C C . LEU A 1 134 ? -1.438 15.133 14.43 1 57.56 134 LEU A C 1
ATOM 1058 O O . LEU A 1 134 ? -1.606 15.711 15.5 1 57.56 134 LEU A O 1
ATOM 1062 N N . ALA A 1 135 ? -2.092 15.391 13.32 1 68.94 135 ALA A N 1
ATOM 1063 C CA . ALA A 1 135 ? -3.006 16.516 13.438 1 68.94 135 ALA A CA 1
ATOM 1064 C C . ALA A 1 135 ? -4.07 16.25 14.5 1 68.94 135 ALA A C 1
ATOM 1066 O O . ALA A 1 135 ? -4.457 17.156 15.242 1 68.94 135 ALA A O 1
ATOM 1067 N N . GLU A 1 136 ? -4.277 15.055 14.672 1 79.44 136 GLU A N 1
ATOM 1068 C CA . GLU A 1 136 ? -5.391 14.68 15.539 1 79.44 136 GLU A CA 1
ATOM 1069 C C . GLU A 1 136 ? -5 14.75 17.016 1 79.44 136 GLU A C 1
ATOM 1071 O O . GLU A 1 136 ? -5.867 14.797 17.891 1 79.44 136 GLU A O 1
ATOM 1076 N N . VAL A 1 137 ? -3.76 14.953 17.219 1 81.75 137 VAL A N 1
ATOM 1077 C CA . VAL A 1 137 ? -3.252 14.969 18.594 1 81.75 137 VAL A CA 1
ATOM 1078 C C . VAL A 1 137 ? -3.699 16.25 19.281 1 81.75 137 VAL A C 1
ATOM 1080 O O . VAL A 1 137 ? -3.955 16.25 20.484 1 81.75 137 VAL A O 1
ATOM 1083 N N . THR A 1 138 ? -3.902 17.281 18.531 1 89.94 138 THR A N 1
ATOM 1084 C CA . THR A 1 138 ? -4.16 18.578 19.141 1 89.94 138 THR A CA 1
ATOM 1085 C C . THR A 1 138 ? -5.613 19 18.938 1 89.94 138 THR A C 1
ATOM 1087 O O . THR A 1 138 ? -6.031 20.062 19.391 1 89.94 138 THR A O 1
ATOM 1090 N N . HIS A 1 139 ? -6.391 18.156 18.359 1 91.5 139 HIS A N 1
ATOM 1091 C CA . HIS A 1 139 ? -7.738 18.547 17.953 1 91.5 139 HIS A CA 1
ATOM 1092 C C . HIS A 1 139 ? -8.617 18.828 19.172 1 91.5 139 HIS A C 1
ATOM 1094 O O . HIS A 1 139 ? -9.508 19.688 19.109 1 91.5 139 HIS A O 1
ATOM 1100 N N . TYR A 1 140 ? -8.391 18.203 20.25 1 92.25 140 TYR A N 1
ATOM 1101 C CA . TYR A 1 140 ? -9.203 18.391 21.453 1 92.25 140 TYR A CA 1
ATOM 1102 C C . TYR A 1 140 ? -9.117 19.844 21.938 1 92.25 140 TYR A C 1
ATOM 1104 O O . TYR A 1 140 ? -10.016 20.312 22.641 1 92.25 140 TYR A O 1
ATOM 1112 N N . LYS A 1 141 ? -8.094 20.562 21.484 1 93.44 141 LYS A N 1
ATOM 1113 C CA . LYS A 1 141 ? -7.895 21.953 21.891 1 93.44 141 LYS A CA 1
ATOM 1114 C C . LYS A 1 141 ? -8.492 22.922 20.875 1 93.44 141 LYS A C 1
ATOM 1116 O O . LYS A 1 141 ? -8.469 24.125 21.078 1 93.44 141 LYS A O 1
ATOM 1121 N N . GLN A 1 142 ? -9.047 22.375 19.875 1 95.12 142 GLN A N 1
ATOM 1122 C CA . GLN A 1 142 ? -9.383 23.25 18.75 1 95.12 142 GLN A CA 1
ATOM 1123 C C . GLN A 1 142 ? -10.898 23.375 18.594 1 95.12 142 GLN A C 1
ATOM 1125 O O . GLN A 1 142 ? -11.391 24.328 17.984 1 95.12 142 GLN A O 1
ATOM 1130 N N . TYR A 1 143 ? -11.656 22.5 19.188 1 94.25 143 TYR A N 1
ATOM 1131 C CA . TYR A 1 143 ? -13.117 22.516 19.078 1 94.25 143 TYR A CA 1
ATOM 1132 C C . TYR A 1 143 ? -13.695 23.656 19.906 1 94.25 143 TYR A C 1
ATOM 1134 O O . TYR A 1 143 ? -13.039 24.172 20.828 1 94.25 143 TYR A O 1
ATOM 1142 N N . PRO A 1 144 ? -14.977 24.047 19.578 1 94.69 144 PRO A N 1
ATOM 1143 C CA . PRO A 1 144 ? -15.633 25.016 20.453 1 94.69 144 PRO A CA 1
ATOM 1144 C C . PRO A 1 144 ? -15.648 24.578 21.906 1 94.69 144 PRO A C 1
ATOM 1146 O O . PRO A 1 144 ? -15.812 23.375 22.188 1 94.69 144 PRO A O 1
ATOM 1149 N N . PRO A 1 145 ? -15.398 25.578 22.766 1 93.5 145 PRO A N 1
ATOM 1150 C CA . PRO A 1 145 ? -15.516 25.234 24.172 1 93.5 145 PRO A CA 1
ATOM 1151 C C . PRO A 1 145 ? -16.828 24.516 24.5 1 93.5 145 PRO A C 1
ATOM 1153 O O . PRO A 1 145 ? -17.875 24.844 23.953 1 93.5 145 PRO A O 1
ATOM 1156 N N . ASN A 1 146 ? -16.812 23.562 25.328 1 94.56 146 ASN A N 1
ATOM 1157 C CA . ASN A 1 146 ? -17.953 22.797 25.797 1 94.56 146 ASN A CA 1
ATOM 1158 C C . ASN A 1 146 ? -18.5 21.875 24.719 1 94.56 146 ASN A C 1
ATOM 1160 O O . ASN A 1 146 ? -19.703 21.641 24.641 1 94.56 146 ASN A O 1
ATOM 1164 N N . THR A 1 147 ? -17.641 21.516 23.797 1 95.62 147 THR A N 1
ATOM 1165 C CA . THR A 1 147 ? -18.016 20.469 22.875 1 95.62 147 THR A CA 1
ATOM 1166 C C . THR A 1 147 ? -18.188 19.141 23.594 1 95.62 147 THR A C 1
ATOM 1168 O O . THR A 1 147 ? -17.359 18.781 24.453 1 95.62 147 THR A O 1
ATOM 1171 N N . SER A 1 148 ? -19.328 18.406 23.312 1 96.69 148 SER A N 1
ATOM 1172 C CA . SER A 1 148 ? -19.594 17.188 24.062 1 96.69 148 SER A CA 1
ATOM 1173 C C . SER A 1 148 ? -19.797 15.992 23.141 1 96.69 148 SER A C 1
ATOM 1175 O O . SER A 1 148 ? -19.797 14.844 23.578 1 96.69 148 SER A O 1
ATOM 1177 N N . LYS A 1 149 ? -20.016 16.266 21.891 1 95.81 149 LYS A N 1
ATOM 1178 C CA . LYS A 1 149 ? -20.219 15.18 20.938 1 95.81 149 LYS A CA 1
ATOM 1179 C C . LYS A 1 149 ? -19.703 15.562 19.547 1 95.81 149 LYS A C 1
ATOM 1181 O O . LYS A 1 149 ? -19.875 16.703 19.109 1 95.81 149 LYS A O 1
ATOM 1186 N N . VAL A 1 150 ? -19.047 14.664 18.953 1 95.38 150 VAL A N 1
ATOM 1187 C CA . VAL A 1 150 ? -18.641 14.75 17.562 1 95.38 150 VAL A CA 1
ATOM 1188 C C . VAL A 1 150 ? -19.047 13.477 16.812 1 95.38 150 VAL A C 1
ATOM 1190 O O . VAL A 1 150 ? -18.797 12.367 17.297 1 95.38 150 VAL A O 1
ATOM 1193 N N . TYR A 1 151 ? -19.797 13.602 15.758 1 96 151 TYR A N 1
ATOM 1194 C CA . TYR A 1 151 ? -20.312 12.516 14.938 1 96 151 TYR A CA 1
ATOM 1195 C C . TYR A 1 151 ? -19.734 12.562 13.531 1 96 151 TYR A C 1
ATOM 1197 O O . TYR A 1 151 ? -19.734 13.617 12.883 1 96 151 TYR A O 1
ATOM 1205 N N . SER A 1 152 ? -19.172 11.398 13.094 1 96.5 152 SER A N 1
ATOM 1206 C CA . SER A 1 152 ? -18.578 11.312 11.766 1 96.5 152 SER A CA 1
ATOM 1207 C C . SER A 1 152 ? -19.109 10.109 11 1 96.5 152 SER A C 1
ATOM 1209 O O . SER A 1 152 ? -19.688 9.195 11.594 1 96.5 152 SER A O 1
ATOM 1211 N N . TYR A 1 153 ? -18.953 10.148 9.672 1 96.75 153 TYR A N 1
ATOM 1212 C CA . TYR A 1 153 ? -19.391 9.055 8.805 1 96.75 153 TYR A CA 1
ATOM 1213 C C . TYR A 1 153 ? -18.359 8.75 7.738 1 96.75 153 TYR A C 1
ATOM 1215 O O . TYR A 1 153 ? -17.469 9.562 7.48 1 96.75 153 TYR A O 1
ATOM 1223 N N . PHE A 1 154 ? -18.422 7.543 7.215 1 97.94 154 PHE A N 1
ATOM 1224 C CA . PHE A 1 154 ? -17.578 7.086 6.105 1 97.94 154 PHE A CA 1
ATOM 1225 C C . PHE A 1 154 ? -18.438 6.684 4.914 1 97.94 154 PHE A C 1
ATOM 1227 O O . PHE A 1 154 ? -19.469 6.027 5.078 1 97.94 154 PHE A O 1
ATOM 1234 N N . GLU A 1 155 ? -18 7.121 3.744 1 96.88 155 GLU A N 1
ATOM 1235 C CA . GLU A 1 155 ? -18.672 6.762 2.5 1 96.88 155 GLU A CA 1
ATOM 1236 C C . GLU A 1 155 ? -17.688 6.723 1.331 1 96.88 155 GLU A C 1
ATOM 1238 O O . GLU A 1 155 ? -16.562 7.211 1.444 1 96.88 155 GLU A O 1
ATOM 1243 N N . CYS A 1 156 ? -18.031 6.051 0.272 1 96.25 156 CYS A N 1
ATOM 1244 C CA . CYS A 1 156 ? -17.422 6.188 -1.042 1 96.25 156 CYS A CA 1
ATOM 1245 C C . CYS A 1 156 ? -18.266 7.07 -1.952 1 96.25 156 CYS A C 1
ATOM 1247 O O . CYS A 1 156 ? -19.328 6.652 -2.418 1 96.25 156 CYS A O 1
ATOM 1249 N N . ARG A 1 157 ? -17.734 8.234 -2.238 1 90.38 157 ARG A N 1
ATOM 1250 C CA . ARG A 1 157 ? -18.531 9.266 -2.889 1 90.38 157 ARG A CA 1
ATOM 1251 C C . ARG A 1 157 ? -18.766 8.938 -4.359 1 90.38 157 ARG A C 1
ATOM 1253 O O . ARG A 1 157 ? -17.922 8.297 -4.996 1 90.38 157 ARG A O 1
ATOM 1260 N N . GLU A 1 158 ? -19.953 9.383 -4.77 1 77.12 158 GLU A N 1
ATOM 1261 C CA . GLU A 1 158 ? -20.266 9.242 -6.188 1 77.12 158 GLU A CA 1
ATOM 1262 C C . GLU A 1 158 ? -19.625 10.352 -7.012 1 77.12 158 GLU A C 1
ATOM 1264 O O . GLU A 1 158 ? -19.656 11.523 -6.617 1 77.12 158 GLU A O 1
ATOM 1269 N N . THR A 1 159 ? -18.484 10.094 -7.621 1 60.88 159 THR A N 1
ATOM 1270 C CA . THR A 1 159 ? -17.984 11.211 -8.422 1 60.88 159 THR A CA 1
ATOM 1271 C C . THR A 1 159 ? -18.719 11.289 -9.758 1 60.88 159 THR A C 1
ATOM 1273 O O . THR A 1 159 ? -19.062 10.258 -10.344 1 60.88 159 THR A O 1
ATOM 1276 N N . ARG A 1 160 ? -19.172 12.508 -9.906 1 51.62 160 ARG A N 1
ATOM 1277 C CA . ARG A 1 160 ? -19.609 12.711 -11.281 1 51.62 160 ARG A CA 1
ATOM 1278 C C . ARG A 1 160 ? -18.562 12.227 -12.273 1 51.62 160 ARG A C 1
ATOM 1280 O O . ARG A 1 160 ? -17.391 12.562 -12.156 1 51.62 160 ARG A O 1
ATOM 1287 N N . THR A 1 161 ? -18.812 11.031 -12.742 1 49.94 161 THR A N 1
ATOM 1288 C CA . THR A 1 161 ? -17.922 10.422 -13.719 1 49.94 161 THR A CA 1
ATOM 1289 C C . THR A 1 161 ? -17.375 11.469 -14.688 1 49.94 161 THR A C 1
ATOM 1291 O O . THR A 1 161 ? -18.125 12.336 -15.148 1 49.94 161 THR A O 1
ATOM 1294 N N . ASP A 1 162 ? -16.109 11.789 -14.477 1 46.97 162 ASP A N 1
ATOM 1295 C CA . ASP A 1 162 ? -15.477 12.555 -15.555 1 46.97 162 ASP A CA 1
ATOM 1296 C C . ASP A 1 162 ? -15.758 11.914 -16.906 1 46.97 162 ASP A C 1
ATOM 1298 O O . ASP A 1 162 ? -15.273 10.82 -17.203 1 46.97 162 ASP A O 1
ATOM 1302 N N . PRO A 1 163 ? -16.734 12.523 -17.531 1 47.56 163 PRO A N 1
ATOM 1303 C CA . PRO A 1 163 ? -17.094 11.945 -18.828 1 47.56 163 PRO A CA 1
ATOM 1304 C C . PRO A 1 163 ? -15.875 11.711 -19.734 1 47.56 163 PRO A C 1
ATOM 1306 O O . PRO A 1 163 ? -15.961 10.969 -20.703 1 47.56 163 PRO A O 1
ATOM 1309 N N . THR A 1 164 ? -14.836 12.461 -19.484 1 42.38 164 THR A N 1
ATOM 1310 C CA . THR A 1 164 ? -13.695 12.406 -20.406 1 42.38 164 THR A CA 1
ATOM 1311 C C . THR A 1 164 ? -12.906 11.117 -20.203 1 42.38 164 THR A C 1
ATOM 1313 O O . THR A 1 164 ? -12.094 10.75 -21.062 1 42.38 164 THR A O 1
ATOM 1316 N N . LYS A 1 165 ? -13.023 10.688 -19.031 1 47.97 165 LYS A N 1
ATOM 1317 C CA . LYS A 1 165 ? -12.25 9.461 -18.875 1 47.97 165 LYS A CA 1
ATOM 1318 C C . LYS A 1 165 ? -13.07 8.234 -19.281 1 47.97 165 LYS A C 1
ATOM 1320 O O . LYS A 1 165 ? -14.133 7.977 -18.719 1 47.97 165 LYS A O 1
ATOM 1325 N N . SER A 1 166 ? -12.945 7.887 -20.438 1 47.19 166 SER A N 1
ATOM 1326 C CA . SER A 1 166 ? -13.609 6.699 -20.969 1 47.19 166 SER A CA 1
ATOM 1327 C C . SER A 1 166 ? -13.188 5.445 -20.219 1 47.19 166 SER A C 1
ATOM 1329 O O . SER A 1 166 ? -12.102 4.914 -20.438 1 47.19 166 SER A O 1
ATOM 1331 N N . ARG A 1 167 ? -13.766 5.332 -18.938 1 58.53 167 ARG A N 1
ATOM 1332 C CA . ARG A 1 167 ? -13.461 4.059 -18.297 1 58.53 167 ARG A CA 1
ATOM 1333 C C . ARG A 1 167 ? -14.461 2.986 -18.719 1 58.53 167 ARG A C 1
ATOM 1335 O O . ARG A 1 167 ? -15.672 3.238 -18.75 1 58.53 167 ARG A O 1
ATOM 1342 N N . LYS A 1 168 ? -13.82 1.923 -19.094 1 65.25 168 LYS A N 1
ATOM 1343 C CA . LYS A 1 168 ? -14.648 0.792 -19.5 1 65.25 168 LYS A CA 1
ATOM 1344 C C . LYS A 1 168 ? -15.492 0.277 -18.344 1 65.25 168 LYS A C 1
ATOM 1346 O O . LYS A 1 168 ? -16.641 -0.101 -18.516 1 65.25 168 LYS A O 1
ATOM 1351 N N . VAL A 1 169 ? -14.93 0.398 -17.125 1 79.12 169 VAL A N 1
ATOM 1352 C CA . VAL A 1 169 ? -15.664 -0.119 -15.977 1 79.12 169 VAL A CA 1
ATOM 1353 C C . VAL A 1 169 ? -16.016 1.028 -15.031 1 79.12 169 VAL A C 1
ATOM 1355 O O . VAL A 1 169 ? -15.148 1.829 -14.664 1 79.12 169 VAL A O 1
ATOM 1358 N N . LYS A 1 170 ? -17.328 1.075 -14.836 1 82.75 170 LYS A N 1
ATOM 1359 C CA . LYS A 1 170 ? -17.844 2.062 -13.891 1 82.75 170 LYS A CA 1
ATOM 1360 C C . LYS A 1 170 ? -18.016 1.448 -12.5 1 82.75 170 LYS A C 1
ATOM 1362 O O . LYS A 1 170 ? -18.672 0.411 -12.359 1 82.75 170 LYS A O 1
ATOM 1367 N N . TYR A 1 171 ? -17.344 1.893 -11.547 1 92.25 171 TYR A N 1
ATOM 1368 C CA . TYR A 1 171 ? -17.469 1.431 -10.172 1 92.25 171 TYR A CA 1
ATOM 1369 C C . TYR A 1 171 ? -18.625 2.141 -9.469 1 92.25 171 TYR A C 1
ATOM 1371 O O . TYR A 1 171 ? -18.391 3.023 -8.633 1 92.25 171 TYR A O 1
ATOM 1379 N N . ASP A 1 172 ? -19.812 1.648 -9.727 1 92.75 172 ASP A N 1
ATOM 1380 C CA . ASP A 1 172 ? -21 2.33 -9.211 1 92.75 172 ASP A CA 1
ATOM 1381 C C . ASP A 1 172 ? -21.391 1.785 -7.84 1 92.75 172 ASP A C 1
ATOM 1383 O O . ASP A 1 172 ? -22.188 2.4 -7.125 1 92.75 172 ASP A O 1
ATOM 1387 N N . LYS A 1 173 ? -20.891 0.667 -7.52 1 95.75 173 LYS A N 1
ATOM 1388 C CA . LYS A 1 173 ? -21.188 0.048 -6.23 1 95.75 173 LYS A CA 1
ATOM 1389 C C . LYS A 1 173 ? -19.891 -0.26 -5.469 1 95.75 173 LYS A C 1
ATOM 1391 O O . LYS A 1 173 ? -18.812 -0.214 -6.043 1 95.75 173 LYS A O 1
ATOM 1396 N N . THR A 1 174 ? -20.094 -0.516 -4.188 1 97.81 174 THR A N 1
ATOM 1397 C CA . THR A 1 174 ? -18.984 -0.892 -3.318 1 97.81 174 THR A CA 1
ATOM 1398 C C . THR A 1 174 ? -19.266 -2.225 -2.631 1 97.81 174 THR A C 1
ATOM 1400 O O . THR A 1 174 ? -20.422 -2.562 -2.365 1 97.81 174 THR A O 1
ATOM 1403 N N . VAL A 1 175 ? -18.25 -2.984 -2.471 1 98.75 175 VAL A N 1
ATOM 1404 C CA . VAL A 1 175 ? -18.297 -4.117 -1.551 1 98.75 175 VAL A CA 1
ATOM 1405 C C . VAL A 1 175 ? -17.688 -3.721 -0.211 1 98.75 175 VAL A C 1
ATOM 1407 O O . VAL A 1 175 ? -16.484 -3.467 -0.125 1 98.75 175 VAL A O 1
ATOM 1410 N N . PHE A 1 176 ? -18.594 -3.678 0.802 1 98.81 176 PHE A N 1
ATOM 1411 C CA . PHE A 1 176 ? -18.125 -3.264 2.117 1 98.81 176 PHE A CA 1
ATOM 1412 C C . PHE A 1 176 ? -17.375 -4.398 2.803 1 98.81 176 PHE A C 1
ATOM 1414 O O . PHE A 1 176 ? -17.938 -5.473 3.035 1 98.81 176 PHE A O 1
ATOM 1421 N N . TYR A 1 177 ? -16 -4.16 3.129 1 98.88 177 TYR A N 1
ATOM 1422 C CA . TYR A 1 177 ? -15.172 -5.199 3.727 1 98.88 177 TYR A CA 1
ATOM 1423 C C . TYR A 1 177 ? -13.961 -4.594 4.426 1 98.88 177 TYR A C 1
ATOM 1425 O O . TYR A 1 177 ? -13.406 -3.598 3.965 1 98.88 177 TYR A O 1
ATOM 1433 N N . GLY A 1 178 ? -13.562 -5.16 5.609 1 98.75 178 GLY A N 1
ATOM 1434 C CA . GLY A 1 178 ? -12.297 -4.824 6.234 1 98.75 178 GLY A CA 1
ATOM 1435 C C . GLY A 1 178 ? -12.461 -4.156 7.59 1 98.75 178 GLY A C 1
ATOM 1436 O O . GLY A 1 178 ? -11.5 -4.059 8.359 1 98.75 178 GLY A O 1
ATOM 1437 N N . LEU A 1 179 ? -13.656 -3.682 7.957 1 98.81 179 LEU A N 1
ATOM 1438 C CA . LEU A 1 179 ? -13.875 -2.986 9.219 1 98.81 179 LEU A CA 1
ATOM 1439 C C . LEU A 1 179 ? -13.633 -3.922 10.406 1 98.81 179 LEU A C 1
ATOM 1441 O O . LEU A 1 179 ? -12.984 -3.541 11.383 1 98.81 179 LEU A O 1
ATOM 1445 N N . GLN A 1 180 ? -14.148 -5.125 10.336 1 98.69 180 GLN A N 1
ATOM 1446 C CA . GLN A 1 180 ? -14.016 -6.094 11.414 1 98.69 180 GLN A CA 1
ATOM 1447 C C . GLN A 1 180 ? -12.547 -6.367 11.727 1 98.69 180 GLN A C 1
ATOM 1449 O O . GLN A 1 180 ? -12.18 -6.531 12.891 1 98.69 180 GLN A O 1
ATOM 1454 N N . TYR A 1 181 ? -11.734 -6.453 10.719 1 98.56 181 TYR A N 1
ATOM 1455 C CA . TYR A 1 181 ? -10.297 -6.602 10.906 1 98.56 181 TYR A CA 1
ATOM 1456 C C . TYR A 1 181 ? -9.734 -5.465 11.758 1 98.56 181 TYR A C 1
ATOM 1458 O O . TYR A 1 181 ? -9.008 -5.703 12.719 1 98.56 181 TYR A O 1
ATOM 1466 N N . VAL A 1 182 ? -10.062 -4.242 11.406 1 98.31 182 VAL A N 1
ATOM 1467 C CA . VAL A 1 182 ? -9.555 -3.059 12.094 1 98.31 182 VAL A CA 1
ATOM 1468 C C . VAL A 1 182 ? -10.039 -3.047 13.539 1 98.31 182 VAL A C 1
ATOM 1470 O O . VAL A 1 182 ? -9.273 -2.75 14.461 1 98.31 182 VAL A O 1
ATOM 1473 N N . LEU A 1 183 ? -11.273 -3.396 13.742 1 98.5 183 LEU A N 1
ATOM 1474 C CA . LEU A 1 183 ? -11.852 -3.402 15.086 1 98.5 183 LEU A CA 1
ATOM 1475 C C . LEU A 1 183 ? -11.133 -4.398 15.984 1 98.5 183 LEU A C 1
ATOM 1477 O O . LEU A 1 183 ? -10.773 -4.074 17.109 1 98.5 183 LEU A O 1
ATOM 1481 N N . HIS A 1 184 ? -10.891 -5.586 15.438 1 97.94 184 HIS A N 1
ATOM 1482 C CA . HIS A 1 184 ? -10.25 -6.641 16.219 1 97.94 184 HIS A CA 1
ATOM 1483 C C . HIS A 1 184 ? -8.797 -6.289 16.516 1 97.94 184 HIS A C 1
ATOM 1485 O O . HIS A 1 184 ? -8.344 -6.434 17.656 1 97.94 184 HIS A O 1
ATOM 1491 N N . LYS A 1 185 ? -8.156 -5.824 15.555 1 97.19 185 LYS A N 1
ATOM 1492 C CA . LYS A 1 185 ? -6.707 -5.699 15.68 1 97.19 185 LYS A CA 1
ATOM 1493 C C . LYS A 1 185 ? -6.324 -4.445 16.453 1 97.19 185 LYS A C 1
ATOM 1495 O O . LYS A 1 185 ? -5.367 -4.461 17.234 1 97.19 185 LYS A O 1
ATOM 1500 N N . TYR A 1 186 ? -7.117 -3.383 16.328 1 96.56 186 TYR A N 1
ATOM 1501 C CA . TYR A 1 186 ? -6.578 -2.105 16.781 1 96.56 186 TYR A CA 1
ATOM 1502 C C . TYR A 1 186 ? -7.48 -1.479 17.844 1 96.56 186 TYR A C 1
ATOM 1504 O O . TYR A 1 186 ? -7.035 -0.631 18.625 1 96.56 186 TYR A O 1
ATOM 1512 N N . LEU A 1 187 ? -8.727 -1.838 17.922 1 97.56 187 LEU A N 1
ATOM 1513 C CA . LEU A 1 187 ? -9.617 -1.055 18.781 1 97.56 187 LEU A CA 1
ATOM 1514 C C . LEU A 1 187 ? -10.141 -1.9 19.938 1 97.56 187 LEU A C 1
ATOM 1516 O O . LEU A 1 187 ? -10.445 -1.374 21 1 97.56 187 LEU A O 1
ATOM 1520 N N . LYS A 1 188 ? -10.266 -3.154 19.75 1 97.94 188 LYS A N 1
ATOM 1521 C CA . LYS A 1 188 ? -10.875 -4.031 20.734 1 97.94 188 LYS A CA 1
ATOM 1522 C C . LYS A 1 188 ? -10 -4.156 21.984 1 97.94 188 LYS A C 1
ATOM 1524 O O . LYS A 1 188 ? -8.773 -4.25 21.875 1 97.94 188 LYS A O 1
ATOM 1529 N N . GLY A 1 189 ? -10.625 -4.074 23.141 1 97.69 189 GLY A N 1
ATOM 1530 C CA . GLY A 1 189 ? -9.93 -4.379 24.391 1 97.69 189 GLY A CA 1
ATOM 1531 C C . GLY A 1 189 ? -9.297 -3.162 25.031 1 97.69 189 GLY A C 1
ATOM 1532 O O . GLY A 1 189 ? -9.773 -2.039 24.859 1 97.69 189 GLY A O 1
ATOM 1533 N N . LYS A 1 190 ? -8.367 -3.447 25.906 1 97.62 190 LYS A N 1
ATOM 1534 C CA . LYS A 1 190 ? -7.652 -2.404 26.625 1 97.62 190 LYS A CA 1
ATOM 1535 C C . LYS A 1 190 ? -6.516 -1.827 25.781 1 97.62 190 LYS A C 1
ATOM 1537 O O . LYS A 1 190 ? -5.352 -2.18 25.984 1 97.62 190 LYS A O 1
ATOM 1542 N N . VAL A 1 191 ? -6.891 -0.9 25.016 1 96.31 191 VAL A N 1
ATOM 1543 C CA . VAL A 1 191 ? -5.914 -0.373 24.078 1 96.31 191 VAL A CA 1
ATOM 1544 C C . VAL A 1 191 ? -5.184 0.819 24.703 1 96.31 191 VAL A C 1
ATOM 1546 O O . VAL A 1 191 ? -4.168 1.273 24.172 1 96.31 191 VAL A O 1
ATOM 1549 N N . VAL A 1 192 ? -5.66 1.39 25.781 1 96.94 192 VAL A N 1
ATOM 1550 C CA . VAL A 1 192 ? -5.016 2.465 26.531 1 96.94 192 VAL A CA 1
ATOM 1551 C C . VAL A 1 192 ? -4.418 1.909 27.812 1 96.94 192 VAL A C 1
ATOM 1553 O O . VAL A 1 192 ? -5.137 1.356 28.656 1 96.94 192 VAL A O 1
ATOM 1556 N N . THR A 1 193 ? -3.113 2.07 27.969 1 97.25 193 THR A N 1
ATOM 1557 C CA . THR A 1 193 ? -2.406 1.628 29.172 1 97.25 193 THR A CA 1
ATOM 1558 C C . THR A 1 193 ? -1.515 2.74 29.703 1 97.25 193 THR A C 1
ATOM 1560 O O . THR A 1 193 ? -1.191 3.689 29 1 97.25 193 THR A O 1
ATOM 1563 N N . PRO A 1 194 ? -1.169 2.631 30.938 1 96.56 194 PRO A N 1
ATOM 1564 C CA . PRO A 1 194 ? -0.289 3.654 31.516 1 96.56 194 PRO A CA 1
ATOM 1565 C C . PRO A 1 194 ? 1.028 3.787 30.75 1 96.56 194 PRO A C 1
ATOM 1567 O O . PRO A 1 194 ? 1.519 4.902 30.547 1 96.56 194 PRO A O 1
ATOM 1570 N N . GLU A 1 195 ? 1.561 2.65 30.312 1 95.19 195 GLU A N 1
ATOM 1571 C CA . GLU A 1 195 ? 2.822 2.65 29.578 1 95.19 195 GLU A CA 1
ATOM 1572 C C . GLU A 1 195 ? 2.68 3.363 28.25 1 95.19 195 GLU A C 1
ATOM 1574 O O . GLU A 1 195 ? 3.553 4.141 27.844 1 95.19 195 GLU A O 1
ATOM 1579 N N . LYS A 1 196 ? 1.58 3.119 27.625 1 94.12 196 LYS A N 1
ATOM 1580 C CA . LYS A 1 196 ? 1.346 3.746 26.328 1 94.12 196 LYS A CA 1
ATOM 1581 C C . LYS A 1 196 ? 1.129 5.25 26.484 1 94.12 196 LYS A C 1
ATOM 1583 O O . LYS A 1 196 ? 1.558 6.031 25.625 1 94.12 196 LYS A O 1
ATOM 1588 N N . ILE A 1 197 ? 0.442 5.691 27.469 1 96 197 ILE A N 1
ATOM 1589 C CA . ILE A 1 197 ? 0.213 7.113 27.719 1 96 197 ILE A CA 1
ATOM 1590 C C . ILE A 1 197 ? 1.547 7.816 27.953 1 96 197 ILE A C 1
ATOM 1592 O O . ILE A 1 197 ? 1.805 8.883 27.391 1 96 197 ILE A O 1
ATOM 1596 N N . GLN A 1 198 ? 2.367 7.211 28.75 1 95 198 GLN A N 1
ATOM 1597 C CA . GLN A 1 198 ? 3.666 7.797 29.062 1 95 198 GLN A CA 1
ATOM 1598 C C . GLN A 1 198 ? 4.539 7.895 27.812 1 95 198 GLN A C 1
ATOM 1600 O O . GLN A 1 198 ? 5.172 8.922 27.562 1 95 198 GLN A O 1
ATOM 1605 N N . GLU A 1 199 ? 4.531 6.852 27.062 1 90.62 199 GLU A N 1
ATOM 1606 C CA . GLU A 1 199 ? 5.309 6.848 25.828 1 90.62 199 GLU A CA 1
ATOM 1607 C C . GLU A 1 199 ? 4.805 7.914 24.859 1 90.62 199 GLU A C 1
ATOM 1609 O O . GLU A 1 199 ? 5.598 8.633 24.25 1 90.62 199 GLU A O 1
ATOM 1614 N N . ALA A 1 200 ? 3.545 7.969 24.719 1 92.81 200 ALA A N 1
ATOM 1615 C CA . ALA A 1 200 ? 2.951 8.953 23.812 1 92.81 200 ALA A CA 1
ATOM 1616 C C . ALA A 1 200 ? 3.281 10.375 24.266 1 92.81 200 ALA A C 1
ATOM 1618 O O . ALA A 1 200 ? 3.607 11.227 23.438 1 92.81 200 ALA A O 1
ATOM 1619 N N . LYS A 1 201 ? 3.15 10.586 25.531 1 93.56 201 LYS A N 1
ATOM 1620 C CA . LYS A 1 201 ? 3.457 11.898 26.078 1 93.56 201 LYS A CA 1
ATOM 1621 C C . LYS A 1 201 ? 4.879 12.328 25.734 1 93.56 201 LYS A C 1
ATOM 1623 O O . LYS A 1 201 ? 5.098 13.461 25.297 1 93.56 201 LYS A O 1
ATOM 1628 N N . GLU A 1 202 ? 5.773 11.406 25.828 1 90.38 202 GLU A N 1
ATOM 1629 C CA . GLU A 1 202 ? 7.18 11.703 25.578 1 90.38 202 GLU A CA 1
ATOM 1630 C C . GLU A 1 202 ? 7.434 11.93 24.094 1 90.38 202 GLU A C 1
ATOM 1632 O O . GLU A 1 202 ? 8.086 12.898 23.703 1 90.38 202 GLU A O 1
ATOM 1637 N N . VAL A 1 203 ? 6.883 11.133 23.297 1 89.94 203 VAL A N 1
ATOM 1638 C CA . VAL A 1 203 ? 7.105 11.219 21.844 1 89.94 203 VAL A CA 1
ATOM 1639 C C . VAL A 1 203 ? 6.465 12.492 21.297 1 89.94 203 VAL A C 1
ATOM 1641 O O . VAL A 1 203 ? 7.09 13.219 20.531 1 89.94 203 VAL A O 1
ATOM 1644 N N . TYR A 1 204 ? 5.285 12.805 21.734 1 92.06 204 TYR A N 1
ATOM 1645 C CA . TYR A 1 204 ? 4.57 13.945 21.172 1 92.06 204 TYR A CA 1
ATOM 1646 C C . TYR A 1 204 ? 5.152 15.258 21.672 1 92.06 204 TYR A C 1
ATOM 1648 O O . TYR A 1 204 ? 5.152 16.266 20.953 1 92.06 204 TYR A O 1
ATOM 1656 N N . ARG A 1 205 ? 5.656 15.242 22.875 1 92 205 ARG A N 1
ATOM 1657 C CA . ARG A 1 205 ? 6.324 16.438 23.375 1 92 205 ARG A CA 1
ATOM 1658 C C . ARG A 1 205 ? 7.527 16.797 22.5 1 92 205 ARG A C 1
ATOM 1660 O O . ARG A 1 205 ? 7.715 17.953 22.141 1 92 205 ARG A O 1
ATOM 1667 N N . GLU A 1 206 ? 8.258 15.758 22.172 1 89.62 206 GLU A N 1
ATOM 1668 C CA . GLU A 1 206 ? 9.422 15.984 21.328 1 89.62 206 GLU A CA 1
ATOM 1669 C C . GLU A 1 206 ? 9.016 16.266 19.875 1 89.62 206 GLU A C 1
ATOM 1671 O O . GLU A 1 206 ? 9.617 17.094 19.203 1 89.62 206 GLU A O 1
ATOM 1676 N N . HIS A 1 207 ? 8.031 15.648 19.438 1 89.69 207 HIS A N 1
ATOM 1677 C CA . HIS A 1 207 ? 7.559 15.734 18.062 1 89.69 207 HIS A CA 1
ATOM 1678 C C . HIS A 1 207 ? 6.984 17.109 17.766 1 89.69 207 HIS A C 1
ATOM 1680 O O . HIS A 1 207 ? 7.176 17.641 16.672 1 89.69 207 HIS A O 1
ATOM 1686 N N . PHE A 1 208 ? 6.285 17.688 18.75 1 90.25 208 PHE A N 1
ATOM 1687 C CA . PHE A 1 208 ? 5.637 18.984 18.562 1 90.25 208 PHE A CA 1
ATOM 1688 C C . PHE A 1 208 ? 6.43 20.094 19.234 1 90.25 208 PHE A C 1
ATOM 1690 O O . PHE A 1 208 ? 6.121 21.281 19.062 1 90.25 208 PHE A O 1
ATOM 1697 N N . GLN A 1 209 ? 7.383 19.688 20.047 1 88.88 209 GLN A N 1
ATOM 1698 C CA . GLN A 1 209 ? 8.172 20.641 20.828 1 88.88 209 GLN A CA 1
ATOM 1699 C C . GLN A 1 209 ? 7.273 21.5 21.719 1 88.88 209 GLN A C 1
ATOM 1701 O O . GLN A 1 209 ? 7.488 22.703 21.859 1 88.88 209 GLN A O 1
ATOM 1706 N N . ASP A 1 210 ? 6.188 20.891 22.141 1 90.62 210 ASP A N 1
ATOM 1707 C CA . ASP A 1 210 ? 5.168 21.5 23 1 90.62 210 ASP A CA 1
ATOM 1708 C C . ASP A 1 210 ? 4.344 20.438 23.719 1 90.62 210 ASP A C 1
ATOM 1710 O O . ASP A 1 210 ? 4.348 19.266 23.328 1 90.62 210 ASP A O 1
ATOM 1714 N N . ASP A 1 211 ? 3.754 20.812 24.859 1 90.06 211 ASP A N 1
ATOM 1715 C CA . ASP A 1 211 ? 2.928 19.875 25.609 1 90.06 211 ASP A CA 1
ATOM 1716 C C . ASP A 1 211 ? 1.5 19.844 25.078 1 90.06 211 ASP A C 1
ATOM 1718 O O . ASP A 1 211 ? 0.562 20.25 25.766 1 90.06 211 ASP A O 1
ATOM 1722 N N . VAL A 1 212 ? 1.382 19.234 24.016 1 90.56 212 VAL A N 1
ATOM 1723 C CA . VAL A 1 212 ? 0.1 19.297 23.328 1 90.56 212 VAL A CA 1
ATOM 1724 C C . VAL A 1 212 ? -0.679 18 23.562 1 90.56 212 VAL A C 1
ATOM 1726 O O . VAL A 1 212 ? -1.882 17.938 23.297 1 90.56 212 VAL A O 1
ATOM 1729 N N . PHE A 1 213 ? -0.027 16.969 24.062 1 93.38 213 PHE A N 1
ATOM 1730 C CA . PHE A 1 213 ? -0.651 15.664 24.234 1 93.38 213 PHE A CA 1
ATOM 1731 C C . PHE A 1 213 ? -1.751 15.719 25.281 1 93.38 213 PHE A C 1
ATOM 1733 O O . PHE A 1 213 ? -1.563 16.297 26.359 1 93.38 213 PHE A O 1
ATOM 1740 N N . ASN A 1 214 ? -2.91 15.109 25.031 1 95.06 214 ASN A N 1
ATOM 1741 C CA . ASN A 1 214 ? -4.062 15.102 25.922 1 95.06 214 ASN A CA 1
ATOM 1742 C C . ASN A 1 214 ? -3.914 14.055 27.031 1 95.06 214 ASN A C 1
ATOM 1744 O O . ASN A 1 214 ? -4.758 13.164 27.156 1 95.06 214 ASN A O 1
ATOM 1748 N N . GLU A 1 215 ? -2.969 14.25 27.906 1 95.75 215 GLU A N 1
ATOM 1749 C CA . GLU A 1 215 ? -2.699 13.305 28.984 1 95.75 215 GLU A CA 1
ATOM 1750 C C . GLU A 1 215 ? -3.916 13.133 29.891 1 95.75 215 GLU A C 1
ATOM 1752 O O . GLU A 1 215 ? -4.25 12.016 30.281 1 95.75 215 GLU A O 1
ATOM 1757 N N . LYS A 1 216 ? -4.566 14.242 30.188 1 96.56 216 LYS A N 1
ATOM 1758 C CA . LYS A 1 216 ? -5.746 14.211 31.047 1 96.56 216 LYS A CA 1
ATOM 1759 C C . LYS A 1 216 ? -6.855 13.367 30.422 1 96.56 216 LYS A C 1
ATOM 1761 O O . LYS A 1 216 ? -7.48 12.555 31.109 1 96.56 216 LYS A O 1
ATOM 1766 N N . GLY A 1 217 ? -7.086 13.578 29.156 1 96.56 217 GLY A N 1
ATOM 1767 C CA . GLY A 1 217 ? -8.125 12.82 28.469 1 96.56 217 GLY A CA 1
ATOM 1768 C C . GLY A 1 217 ? -7.852 11.328 28.438 1 96.56 217 GLY A C 1
ATOM 1769 O O . GLY A 1 217 ? -8.758 10.523 28.641 1 96.56 217 GLY A O 1
ATOM 1770 N N . TRP A 1 218 ? -6.676 10.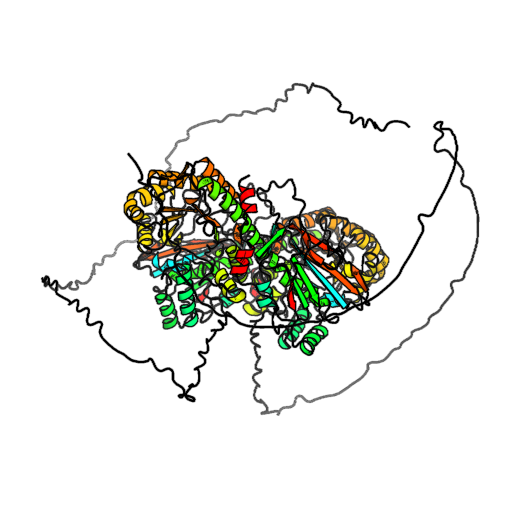945 28.234 1 97.12 218 TRP A N 1
ATOM 1771 C CA . TRP A 1 218 ? -6.316 9.539 28.141 1 97.12 218 TRP A CA 1
ATOM 1772 C C . TRP A 1 218 ? -6.352 8.867 29.516 1 97.12 218 TRP A C 1
ATOM 1774 O O . TRP A 1 218 ? -6.773 7.715 29.641 1 97.12 218 TRP A O 1
ATOM 1784 N N . ASN A 1 219 ? -5.914 9.617 30.516 1 97.94 219 ASN A N 1
ATOM 1785 C CA . ASN A 1 219 ? -6.035 9.094 31.875 1 97.94 219 ASN A CA 1
ATOM 1786 C C . ASN A 1 219 ? -7.496 8.914 32.281 1 97.94 219 ASN A C 1
ATOM 1788 O O . ASN A 1 219 ? -7.832 7.98 33 1 97.94 219 ASN A O 1
ATOM 1792 N N . TYR A 1 220 ? -8.336 9.828 31.859 1 98.31 220 TYR A N 1
ATOM 1793 C CA . TYR A 1 220 ? -9.766 9.695 32.094 1 98.31 220 TYR A CA 1
ATOM 1794 C C . TYR A 1 220 ? -10.289 8.375 31.531 1 98.31 220 TYR A C 1
ATOM 1796 O O . TYR A 1 220 ? -11.031 7.656 32.188 1 98.31 220 TYR A O 1
ATOM 1804 N N . ILE A 1 221 ? -9.891 8.016 30.344 1 98.12 221 ILE A N 1
ATOM 1805 C CA . ILE A 1 221 ? -10.32 6.789 29.672 1 98.12 221 ILE A CA 1
ATOM 1806 C C . ILE A 1 221 ? -9.781 5.578 30.438 1 98.12 221 ILE A C 1
ATOM 1808 O O . ILE A 1 221 ? -10.492 4.582 30.609 1 98.12 221 ILE A O 1
ATOM 1812 N N . LEU A 1 222 ? -8.492 5.656 30.875 1 98.19 222 LEU A N 1
ATOM 1813 C CA . LEU A 1 222 ? -7.883 4.578 31.641 1 98.19 222 LEU A CA 1
ATOM 1814 C C . LEU A 1 222 ? -8.656 4.332 32.938 1 98.19 222 LEU A C 1
ATOM 1816 O O . LEU A 1 222 ? -8.977 3.184 33.25 1 98.19 222 LEU A O 1
ATOM 1820 N N . ASP A 1 223 ? -9.055 5.371 33.625 1 98.25 223 ASP A N 1
ATOM 1821 C CA . ASP A 1 223 ? -9.68 5.277 34.938 1 98.25 223 ASP A CA 1
ATOM 1822 C C . ASP A 1 223 ? -11.141 4.867 34.812 1 98.25 223 ASP A C 1
ATOM 1824 O O . ASP A 1 223 ? -11.594 3.951 35.5 1 98.25 223 ASP A O 1
ATOM 1828 N N . LYS A 1 224 ? -11.773 5.516 33.906 1 98.38 224 LYS A N 1
ATOM 1829 C CA . LYS A 1 224 ? -13.219 5.316 33.844 1 98.38 224 LYS A CA 1
ATOM 1830 C C . LYS A 1 224 ? -13.578 4.078 33.031 1 98.38 224 LYS A C 1
ATOM 1832 O O . LYS A 1 224 ? -14.555 3.389 33.344 1 98.38 224 LYS A O 1
ATOM 1837 N N . TYR A 1 225 ? -12.859 3.795 32.031 1 98.38 225 TYR A N 1
ATOM 1838 C CA . TYR A 1 225 ? -13.234 2.736 31.094 1 98.38 225 TYR A CA 1
ATOM 1839 C C . TYR A 1 225 ? -12.188 1.628 31.078 1 98.38 225 TYR A C 1
ATOM 1841 O O . TYR A 1 225 ? -12.188 0.776 30.188 1 98.38 225 TYR A O 1
ATOM 1849 N N . ASN A 1 226 ? -11.273 1.68 31.969 1 98.38 226 ASN A N 1
ATOM 1850 C CA . ASN A 1 226 ? -10.219 0.679 32.062 1 98.38 226 ASN A CA 1
ATOM 1851 C C . ASN A 1 226 ? -9.461 0.542 30.734 1 98.38 226 ASN A C 1
ATOM 1853 O O . ASN A 1 226 ? -9.188 -0.572 30.281 1 98.38 226 ASN A O 1
ATOM 1857 N N . GLY A 1 227 ? -9.297 1.618 30.078 1 98.19 227 GLY A N 1
ATOM 1858 C CA . GLY A 1 227 ? -8.484 1.657 28.875 1 98.19 227 GLY A CA 1
ATOM 1859 C C . GLY A 1 227 ? -9.258 1.264 27.625 1 98.19 227 GLY A C 1
ATOM 1860 O O . GLY A 1 227 ? -8.672 1.137 26.547 1 98.19 227 GLY A O 1
ATOM 1861 N N . HIS A 1 228 ? -10.586 0.999 27.734 1 98.5 228 HIS A N 1
ATOM 1862 C CA . HIS A 1 228 ? -11.445 0.723 26.594 1 98.5 228 HIS A CA 1
ATOM 1863 C C . HIS A 1 228 ? -11.977 2.014 25.984 1 98.5 228 HIS A C 1
ATOM 1865 O O . HIS A 1 228 ? -12.383 2.926 26.703 1 98.5 228 HIS A O 1
ATOM 1871 N N . LEU A 1 229 ? -11.922 2.137 24.672 1 98.19 229 LEU A N 1
ATOM 1872 C CA . LEU A 1 229 ? -12.305 3.389 24.031 1 98.19 229 LEU A CA 1
ATOM 1873 C C . LEU A 1 229 ? -13.812 3.59 24.078 1 98.19 229 LEU A C 1
ATOM 1875 O O . LEU A 1 229 ? -14.578 2.742 23.609 1 98.19 229 LEU A O 1
ATOM 1879 N N . PRO A 1 230 ? -14.266 4.676 24.594 1 98.5 230 PRO A N 1
ATOM 1880 C CA . PRO A 1 230 ? -15.703 4.949 24.672 1 98.5 230 PRO A CA 1
ATOM 1881 C C . PRO A 1 230 ? -16.266 5.531 23.375 1 98.5 230 PRO A C 1
ATOM 1883 O O . PRO A 1 230 ? -16.656 6.699 23.328 1 98.5 230 PRO A O 1
ATOM 1886 N N . ILE A 1 231 ? -16.438 4.691 22.359 1 98.31 231 ILE A N 1
ATOM 1887 C CA . ILE A 1 231 ? -17.016 5.082 21.094 1 98.31 231 ILE A CA 1
ATOM 1888 C C . ILE A 1 231 ? -18 4.008 20.625 1 98.31 231 ILE A C 1
ATOM 1890 O O . ILE A 1 231 ? -17.969 2.879 21.109 1 98.31 231 ILE A O 1
ATOM 1894 N N . GLU A 1 232 ? -18.891 4.438 19.766 1 98.62 232 GLU A N 1
ATOM 1895 C CA . GLU A 1 232 ? -19.812 3.547 19.062 1 98.62 232 GLU A CA 1
ATOM 1896 C C . GLU A 1 232 ? -19.625 3.635 17.547 1 98.62 232 GLU A C 1
ATOM 1898 O O . GLU A 1 232 ? -19.531 4.73 16.984 1 98.62 232 GLU A O 1
ATOM 1903 N N . ILE A 1 233 ? -19.484 2.465 16.922 1 98.75 233 ILE A N 1
ATOM 1904 C CA . ILE A 1 233 ? -19.406 2.379 15.469 1 98.75 233 ILE A CA 1
ATOM 1905 C C . ILE A 1 233 ? -20.594 1.57 14.945 1 98.75 233 ILE A C 1
ATOM 1907 O O . ILE A 1 233 ? -20.844 0.451 15.406 1 98.75 233 ILE A O 1
ATOM 1911 N N . LYS A 1 234 ? -21.391 2.164 14.094 1 98.44 234 LYS A N 1
ATOM 1912 C CA . LYS A 1 234 ? -22.453 1.476 13.359 1 98.44 234 LYS A CA 1
ATOM 1913 C C . LYS A 1 234 ? -22.062 1.272 11.898 1 98.44 234 LYS A C 1
ATOM 1915 O O . LYS A 1 234 ? -21.438 2.143 11.289 1 98.44 234 LYS A O 1
ATOM 1920 N N . ALA A 1 235 ? -22.344 0.108 11.352 1 98.75 235 ALA A N 1
ATOM 1921 C CA . ALA A 1 235 ? -21.922 -0.186 9.984 1 98.75 235 ALA A CA 1
ATOM 1922 C C . ALA A 1 235 ? -22.906 -1.135 9.297 1 98.75 235 ALA A C 1
ATOM 1924 O O . ALA A 1 235 ? -23.688 -1.82 9.961 1 98.75 235 ALA A O 1
ATOM 1925 N N . VAL A 1 236 ? -22.906 -1.09 8.008 1 98.5 236 VAL A N 1
ATOM 1926 C CA . VAL A 1 236 ? -23.578 -2.127 7.23 1 98.5 236 VAL A CA 1
ATOM 1927 C C . VAL A 1 236 ? -22.844 -3.455 7.395 1 98.5 236 VAL A C 1
ATOM 1929 O O . VAL A 1 236 ? -21.656 -3.477 7.754 1 98.5 236 VAL A O 1
ATOM 1932 N N . PRO A 1 237 ? -23.5 -4.566 7.105 1 98.19 237 PRO A N 1
ATOM 1933 C CA . PRO A 1 237 ? -22.812 -5.859 7.207 1 98.19 237 PRO A CA 1
ATOM 1934 C C . PRO A 1 237 ? -21.641 -5.984 6.238 1 98.19 237 PRO A C 1
ATOM 1936 O O . PRO A 1 237 ? -21.719 -5.492 5.109 1 98.19 237 PRO A O 1
ATOM 1939 N N . GLU A 1 238 ? -20.578 -6.699 6.652 1 98.38 238 GLU A N 1
ATOM 1940 C CA . GLU A 1 238 ? -19.469 -6.977 5.738 1 98.38 238 GLU A CA 1
ATOM 1941 C C . GLU A 1 238 ? -19.938 -7.805 4.547 1 98.38 238 GLU A C 1
ATOM 1943 O O . GLU A 1 238 ? -20.781 -8.688 4.691 1 98.38 238 GLU A O 1
ATOM 1948 N N . GLY A 1 239 ? -19.422 -7.504 3.451 1 98.56 239 GLY A N 1
ATOM 1949 C CA . GLY A 1 239 ? -19.812 -8.172 2.219 1 98.56 239 GLY A CA 1
ATOM 1950 C C . GLY A 1 239 ? -20.938 -7.469 1.482 1 98.56 239 GLY A C 1
ATOM 1951 O O . GLY A 1 239 ? -21.188 -7.758 0.311 1 98.56 239 GLY A O 1
ATOM 1952 N N . SER A 1 240 ? -21.578 -6.465 2.141 1 98.19 240 SER A N 1
ATOM 1953 C CA . SER A 1 240 ? -22.703 -5.77 1.521 1 98.19 240 SER A CA 1
ATOM 1954 C C . SER A 1 240 ? -22.266 -5.027 0.263 1 98.19 240 SER A C 1
ATOM 1956 O O . SER A 1 240 ? -21.188 -4.441 0.227 1 98.19 240 SER A O 1
ATOM 1958 N N . VAL A 1 241 ? -23.125 -5.168 -0.72 1 98 241 VAL A N 1
ATOM 1959 C CA . VAL A 1 241 ? -22.938 -4.426 -1.963 1 98 241 VAL A CA 1
ATOM 1960 C C . VAL A 1 241 ? -23.828 -3.188 -1.965 1 98 241 VAL A C 1
ATOM 1962 O O . VAL A 1 241 ? -25.047 -3.293 -2.096 1 98 241 VAL A O 1
ATOM 1965 N N . ILE A 1 242 ? -23.188 -2.021 -1.827 1 97.62 242 ILE A N 1
ATOM 1966 C CA . ILE A 1 242 ? -23.922 -0.775 -1.628 1 97.62 242 ILE A CA 1
ATOM 1967 C C . ILE A 1 242 ? -23.516 0.237 -2.697 1 97.62 242 ILE A C 1
ATOM 1969 O O . ILE A 1 242 ? -22.328 0.45 -2.939 1 97.62 242 ILE A O 1
ATOM 1973 N N . PRO A 1 243 ? -24.531 0.884 -3.357 1 96.69 243 PRO A N 1
ATOM 1974 C CA . PRO A 1 243 ? -24.188 1.925 -4.324 1 96.69 243 PRO A CA 1
ATOM 1975 C C . PRO A 1 243 ? -23.359 3.049 -3.707 1 96.69 243 PRO A C 1
ATOM 1977 O O . PRO A 1 243 ? -23.594 3.443 -2.564 1 96.69 243 PRO A O 1
ATOM 1980 N N . ARG A 1 244 ? -22.438 3.531 -4.457 1 95.62 244 ARG A N 1
ATOM 1981 C CA . ARG A 1 244 ? -21.625 4.66 -4 1 95.62 244 ARG A CA 1
ATOM 1982 C C . ARG A 1 244 ? -22.516 5.84 -3.617 1 95.62 244 ARG A C 1
ATOM 1984 O O . ARG A 1 244 ? -23.625 5.977 -4.121 1 95.62 244 ARG A O 1
ATOM 1991 N N . GLY A 1 245 ? -22 6.652 -2.74 1 94.38 245 GLY A N 1
ATOM 1992 C CA . GLY A 1 245 ? -22.75 7.812 -2.281 1 94.38 245 GLY A CA 1
ATOM 1993 C C . GLY A 1 245 ? -23.547 7.547 -1.013 1 94.38 245 GLY A C 1
ATOM 1994 O O . GLY A 1 245 ? -24.094 8.469 -0.414 1 94.38 245 GLY A O 1
ATOM 1995 N N . ASN A 1 246 ? -23.594 6.309 -0.627 1 96.81 246 ASN A N 1
ATOM 1996 C CA . ASN A 1 246 ? -24.297 5.969 0.597 1 96.81 246 ASN A CA 1
ATOM 1997 C C . ASN A 1 246 ? -23.344 5.789 1.774 1 96.81 246 ASN A C 1
ATOM 1999 O O . ASN A 1 246 ? -22.203 5.359 1.593 1 96.81 246 ASN A O 1
ATOM 2003 N N . VAL A 1 247 ? -23.906 6.117 2.971 1 97.5 247 VAL A N 1
ATOM 2004 C CA . VAL A 1 247 ? -23.109 5.949 4.188 1 97.5 247 VAL A CA 1
ATOM 2005 C C . VAL A 1 247 ? -22.859 4.465 4.434 1 97.5 247 VAL A C 1
ATOM 2007 O O . VAL A 1 247 ? -23.734 3.631 4.23 1 97.5 247 VAL A O 1
ATOM 2010 N N . LEU A 1 248 ? -21.578 4.141 4.855 1 98.69 248 LEU A N 1
ATOM 2011 C CA . LEU A 1 248 ? -21.203 2.748 5.082 1 98.69 248 LEU A CA 1
ATOM 2012 C C . LEU A 1 248 ? -21.016 2.471 6.57 1 98.69 248 LEU A C 1
ATOM 2014 O O . LEU A 1 248 ? -21.312 1.37 7.043 1 98.69 248 LEU A O 1
ATOM 2018 N N . PHE A 1 249 ? -20.453 3.422 7.301 1 98.69 249 PHE A N 1
ATOM 2019 C CA . PHE A 1 249 ? -20.406 3.32 8.758 1 98.69 249 PHE A CA 1
ATOM 2020 C C . PHE A 1 249 ? -20.328 4.703 9.391 1 98.69 249 PHE A C 1
ATOM 2022 O O . PHE A 1 249 ? -20.078 5.691 8.711 1 98.69 249 PHE A O 1
ATOM 2029 N N . THR A 1 250 ? -20.656 4.789 10.672 1 98.12 250 THR A N 1
ATOM 2030 C CA . THR A 1 250 ? -20.594 6.016 11.469 1 98.12 250 THR A CA 1
ATOM 2031 C C . THR A 1 250 ? -19.844 5.777 12.773 1 98.12 250 THR A C 1
ATOM 2033 O O . THR A 1 250 ? -19.719 4.637 13.227 1 98.12 250 THR A O 1
ATOM 2036 N N . VAL A 1 251 ? -19.281 6.828 13.312 1 98.19 251 VAL A N 1
ATOM 2037 C CA . VAL A 1 251 ? -18.578 6.766 14.586 1 98.19 251 VAL A CA 1
ATOM 2038 C C . VAL A 1 251 ? -18.969 7.957 15.453 1 98.19 251 VAL A C 1
ATOM 2040 O O . VAL A 1 251 ? -19.109 9.078 14.961 1 98.19 251 VAL A O 1
ATOM 2043 N N . GLU A 1 252 ? -19.172 7.723 16.734 1 97.31 252 GLU A N 1
ATOM 2044 C CA . GLU A 1 252 ? -19.406 8.789 17.703 1 97.31 252 GLU A CA 1
ATOM 2045 C C . GLU A 1 252 ? -18.906 8.383 19.094 1 97.31 252 GLU A C 1
ATOM 2047 O O . GLU A 1 252 ? -18.766 7.191 19.375 1 97.31 252 GLU A O 1
ATOM 2052 N N . SER A 1 253 ? -18.578 9.359 19.844 1 96.56 253 SER A N 1
ATOM 2053 C CA . SER A 1 253 ? -18.188 9.094 21.234 1 96.56 253 SER A CA 1
ATOM 2054 C C . SER A 1 253 ? -19.406 8.773 22.094 1 96.56 253 SER A C 1
ATOM 2056 O O . SER A 1 253 ? -20.484 9.344 21.906 1 96.56 253 SER A O 1
ATOM 2058 N N . THR A 1 254 ? -19.219 7.902 23.031 1 97.69 254 THR A N 1
ATOM 2059 C CA . THR A 1 254 ? -20.312 7.535 23.938 1 97.69 254 THR A CA 1
ATOM 2060 C C . THR A 1 254 ? -20.188 8.281 25.266 1 97.69 254 THR A C 1
ATOM 2062 O O . THR A 1 254 ? -21.031 8.125 26.156 1 97.69 254 THR A O 1
ATOM 2065 N N . ASP A 1 255 ? -19.156 9.062 25.438 1 98.06 255 ASP A N 1
ATOM 2066 C CA . ASP A 1 255 ? -18.906 9.875 26.625 1 98.06 255 ASP A CA 1
ATOM 2067 C C . ASP A 1 255 ? -18.594 11.32 26.25 1 98.06 255 ASP A C 1
ATOM 2069 O O . ASP A 1 255 ? -17.656 11.57 25.469 1 98.06 255 ASP A O 1
ATOM 2073 N N . PRO A 1 256 ? -19.328 12.305 26.781 1 96.94 256 PRO A N 1
ATOM 2074 C CA . PRO A 1 256 ? -19.141 13.711 26.422 1 96.94 256 PRO A CA 1
ATOM 2075 C C . PRO A 1 256 ? -17.734 14.211 26.688 1 96.94 256 PRO A C 1
ATOM 2077 O O . PRO A 1 256 ? -17.266 15.141 26.031 1 96.94 256 PRO A O 1
ATOM 2080 N N . GLU A 1 257 ? -17.016 13.609 27.641 1 96.38 257 GLU A N 1
ATOM 2081 C CA . GLU A 1 257 ? -15.648 14.031 27.953 1 96.38 257 GLU A CA 1
ATOM 2082 C C . GLU A 1 257 ? -14.664 13.523 26.906 1 96.38 257 GLU A C 1
ATOM 2084 O O . GLU A 1 257 ? -13.516 13.977 26.844 1 96.38 257 GLU A O 1
ATOM 2089 N N . CYS A 1 258 ? -15.125 12.617 26.031 1 97.38 258 CYS A N 1
ATOM 2090 C CA . CYS A 1 258 ? -14.234 11.961 25.078 1 97.38 258 CYS A CA 1
ATOM 2091 C C . CYS A 1 258 ? -14.648 12.273 23.641 1 97.38 258 CYS A C 1
ATOM 2093 O O . CYS A 1 258 ? -14.438 11.469 22.734 1 97.38 258 CYS A O 1
ATOM 2095 N N . TYR A 1 259 ? -15.273 13.461 23.406 1 96.25 259 TYR A N 1
ATOM 2096 C CA . TYR A 1 259 ? -15.797 13.859 22.109 1 96.25 259 TYR A CA 1
ATOM 2097 C C . TYR A 1 259 ? -14.703 13.836 21.047 1 96.25 259 TYR A C 1
ATOM 2099 O O . TYR A 1 259 ? -14.969 13.555 19.875 1 96.25 259 TYR A O 1
ATOM 2107 N N . TRP A 1 260 ? -13.469 14.031 21.359 1 94.69 260 TRP A N 1
ATOM 2108 C CA . TRP A 1 260 ? -12.328 14.195 20.469 1 94.69 260 TRP A CA 1
ATOM 2109 C C . TRP A 1 260 ? -11.867 12.844 19.922 1 94.69 260 TRP A C 1
ATOM 2111 O O . TRP A 1 260 ? -11.094 12.789 18.969 1 94.69 260 TRP A O 1
ATOM 2121 N N . LEU A 1 261 ? -12.344 11.703 20.422 1 95.44 261 LEU A N 1
ATOM 2122 C CA . LEU A 1 261 ? -11.922 10.359 20.016 1 95.44 261 LEU A CA 1
ATOM 2123 C C . LEU A 1 261 ? -12.359 10.055 18.594 1 95.44 261 LEU A C 1
ATOM 2125 O O . LEU A 1 261 ? -11.711 9.273 17.891 1 95.44 261 LEU A O 1
ATOM 2129 N N . THR A 1 262 ? -13.492 10.609 18.188 1 94.5 262 THR A N 1
ATOM 2130 C CA . THR A 1 262 ? -14.016 10.336 16.859 1 94.5 262 THR A CA 1
ATOM 2131 C C . THR A 1 262 ? -12.992 10.703 15.781 1 94.5 262 THR A C 1
ATOM 2133 O O . THR A 1 262 ? -12.812 9.969 14.812 1 94.5 262 THR A O 1
ATOM 2136 N N . ASN A 1 263 ? -12.32 11.789 15.977 1 90.88 263 ASN A N 1
ATOM 2137 C CA . ASN A 1 263 ? -11.297 12.203 15.023 1 90.88 263 ASN A CA 1
ATOM 2138 C C . ASN A 1 263 ? -10 11.422 15.227 1 90.88 263 ASN A C 1
ATOM 2140 O O . ASN A 1 263 ? -9.258 11.195 14.273 1 90.88 263 ASN A O 1
ATOM 2144 N N . TRP A 1 264 ? -9.766 11.078 16.453 1 92.81 264 TRP A N 1
ATOM 2145 C CA . TRP A 1 264 ? -8.547 10.328 16.766 1 92.81 264 TRP A CA 1
ATOM 2146 C C . TRP A 1 264 ? -8.531 8.992 16.031 1 92.81 264 TRP A C 1
ATOM 2148 O O . TRP A 1 264 ? -7.488 8.578 15.523 1 92.81 264 TRP A O 1
ATOM 2158 N N . VAL A 1 265 ? -9.617 8.32 15.922 1 95.25 265 VAL A N 1
ATOM 2159 C CA . VAL A 1 265 ? -9.664 6.977 15.344 1 95.25 265 VAL A CA 1
ATOM 2160 C C . VAL A 1 265 ? -9.836 7.074 13.828 1 95.25 265 VAL A C 1
ATOM 2162 O O . VAL A 1 265 ? -9.844 6.055 13.133 1 95.25 265 VAL A O 1
ATOM 2165 N N . GLU A 1 266 ? -9.969 8.25 13.305 1 94.75 266 GLU A N 1
ATOM 2166 C CA . GLU A 1 266 ? -10.172 8.453 11.875 1 94.75 266 GLU A CA 1
ATOM 2167 C C . GLU A 1 266 ? -9.039 7.836 11.062 1 94.75 266 GLU A C 1
ATOM 2169 O O . GLU A 1 266 ? -9.273 7.168 10.055 1 94.75 266 GLU A O 1
ATOM 2174 N N . THR A 1 267 ? -7.816 8.039 11.477 1 93.88 267 THR A N 1
ATOM 2175 C CA . THR A 1 267 ? -6.641 7.602 10.727 1 93.88 267 THR A CA 1
ATOM 2176 C C . THR A 1 267 ? -6.672 6.094 10.492 1 93.88 267 THR A C 1
ATOM 2178 O O . THR A 1 267 ? -6.438 5.629 9.375 1 93.88 267 THR A O 1
ATOM 2181 N N . ILE A 1 268 ? -7.016 5.312 11.5 1 95.5 268 ILE A N 1
ATOM 2182 C CA . ILE A 1 268 ? -7.02 3.859 11.375 1 95.5 268 ILE A CA 1
ATOM 2183 C C . ILE A 1 268 ? -8.266 3.41 10.609 1 95.5 268 ILE A C 1
ATOM 2185 O O . ILE A 1 268 ? -8.203 2.479 9.805 1 95.5 268 ILE A O 1
ATOM 2189 N N . LEU A 1 269 ? -9.375 4.102 10.828 1 97.38 269 LEU A N 1
ATOM 2190 C CA . LEU A 1 269 ? -10.641 3.672 10.234 1 97.38 269 LEU A CA 1
ATOM 2191 C C . LEU A 1 269 ? -10.656 3.957 8.734 1 97.38 269 LEU A C 1
ATOM 2193 O O . LEU A 1 269 ? -11.234 3.189 7.961 1 97.38 269 LEU A O 1
ATOM 2197 N N . VAL A 1 270 ? -10.047 5.008 8.305 1 96.44 270 VAL A N 1
ATOM 2198 C CA . VAL A 1 270 ? -10.094 5.379 6.898 1 96.44 270 VAL A CA 1
ATOM 2199 C C . VAL A 1 270 ? -9.281 4.387 6.074 1 96.44 270 VAL A C 1
ATOM 2201 O O . VAL A 1 270 ? -9.469 4.277 4.859 1 96.44 270 VAL A O 1
ATOM 2204 N N . GLN A 1 271 ? -8.414 3.604 6.676 1 96.25 271 GLN A N 1
ATOM 2205 C CA . GLN A 1 271 ? -7.582 2.643 5.961 1 96.25 271 GLN A CA 1
ATOM 2206 C C . GLN A 1 271 ? -8.43 1.532 5.344 1 96.25 271 GLN A C 1
ATOM 2208 O O . GLN A 1 271 ? -7.965 0.805 4.465 1 96.25 271 GLN A O 1
ATOM 2213 N N . ILE A 1 272 ? -9.695 1.432 5.707 1 98.06 272 ILE A N 1
ATOM 2214 C CA . ILE A 1 272 ? -10.531 0.363 5.168 1 98.06 272 ILE A CA 1
ATOM 2215 C C . ILE A 1 272 ? -10.898 0.67 3.719 1 98.06 272 ILE A C 1
ATOM 2217 O O . ILE A 1 272 ? -11.438 -0.182 3.014 1 98.06 272 ILE A O 1
ATOM 2221 N N . TRP A 1 273 ? -10.531 1.919 3.256 1 98.31 273 TRP A N 1
ATOM 2222 C CA . TRP A 1 273 ? -10.711 2.195 1.835 1 98.31 273 TRP A CA 1
ATOM 2223 C C . TRP A 1 273 ? -10.039 1.124 0.983 1 98.31 273 TRP A C 1
ATOM 2225 O O . TRP A 1 273 ? -10.547 0.752 -0.076 1 98.31 273 TRP A O 1
ATOM 2235 N N . TYR A 1 274 ? -8.945 0.616 1.397 1 98.62 274 TYR A N 1
ATOM 2236 C CA . TYR A 1 274 ? -8.133 -0.303 0.611 1 98.62 274 TYR A CA 1
ATOM 2237 C C . TYR A 1 274 ? -8.836 -1.641 0.428 1 98.62 274 TYR A C 1
ATOM 2239 O O . TYR A 1 274 ? -9.07 -2.076 -0.702 1 98.62 274 TYR A O 1
ATOM 2247 N N . PRO A 1 275 ? -9.195 -2.396 1.54 1 98.81 275 PRO A N 1
ATOM 2248 C CA . PRO A 1 275 ? -9.906 -3.656 1.312 1 98.81 275 PRO A CA 1
ATOM 2249 C C . PRO A 1 275 ? -11.242 -3.463 0.593 1 98.81 275 PRO A C 1
ATOM 2251 O O . PRO A 1 275 ? -11.672 -4.336 -0.166 1 98.81 275 PRO A O 1
ATOM 2254 N N . ILE A 1 276 ? -11.93 -2.318 0.797 1 98.88 276 ILE A N 1
ATOM 2255 C CA . ILE A 1 276 ? -13.156 -2.035 0.067 1 98.88 276 ILE A CA 1
ATOM 2256 C C . ILE A 1 276 ? -12.867 -1.957 -1.43 1 98.88 276 ILE A C 1
ATOM 2258 O O . ILE A 1 276 ? -13.594 -2.531 -2.242 1 98.88 276 ILE A O 1
ATOM 2262 N N . THR A 1 277 ? -11.789 -1.299 -1.743 1 98.56 277 THR A N 1
ATOM 2263 C CA . THR A 1 277 ? -11.445 -1.095 -3.145 1 98.56 277 THR A CA 1
ATOM 2264 C C . THR A 1 277 ? -11.039 -2.414 -3.799 1 98.56 277 THR A C 1
ATOM 2266 O O . THR A 1 277 ? -11.461 -2.709 -4.922 1 98.56 277 THR A O 1
ATOM 2269 N N . VAL A 1 278 ? -10.227 -3.23 -3.113 1 98.75 278 VAL A N 1
ATOM 2270 C CA . VAL A 1 278 ? -9.812 -4.52 -3.656 1 98.75 278 VAL A CA 1
ATOM 2271 C C . VAL A 1 278 ? -11.031 -5.41 -3.871 1 98.75 278 VAL A C 1
ATOM 2273 O O . VAL A 1 278 ? -11.195 -6 -4.941 1 98.75 278 VAL A O 1
ATOM 2276 N N . ALA A 1 279 ? -11.891 -5.516 -2.859 1 98.88 279 ALA A N 1
ATOM 2277 C CA . ALA A 1 279 ? -13.078 -6.363 -2.947 1 98.88 279 ALA A CA 1
ATOM 2278 C C . ALA A 1 279 ? -14 -5.898 -4.07 1 98.88 279 ALA A C 1
ATOM 2280 O O . ALA A 1 279 ? -14.547 -6.719 -4.812 1 98.88 279 ALA A O 1
ATOM 2281 N N . THR A 1 280 ? -14.156 -4.582 -4.188 1 98.56 280 THR A N 1
ATOM 2282 C CA . THR A 1 280 ? -15.016 -4.023 -5.223 1 98.56 280 THR A CA 1
ATOM 2283 C C . THR A 1 280 ? -14.445 -4.305 -6.609 1 98.56 280 THR A C 1
ATOM 2285 O O . THR A 1 280 ? -15.164 -4.723 -7.516 1 98.56 280 THR A O 1
ATOM 2288 N N . ASN A 1 281 ? -13.18 -4.047 -6.758 1 97.88 281 ASN A N 1
ATOM 2289 C CA . ASN A 1 281 ? -12.508 -4.312 -8.023 1 97.88 281 ASN A CA 1
ATOM 2290 C C . ASN A 1 281 ? -12.594 -5.789 -8.406 1 97.88 281 ASN A C 1
ATOM 2292 O O . ASN A 1 281 ? -12.828 -6.117 -9.57 1 97.88 281 ASN A O 1
ATOM 2296 N N . SER A 1 282 ? -12.406 -6.648 -7.5 1 98.12 282 SER A N 1
ATOM 2297 C CA . SER A 1 282 ? -12.523 -8.086 -7.711 1 98.12 282 SER A CA 1
ATOM 2298 C C . SER A 1 282 ? -13.938 -8.469 -8.133 1 98.12 282 SER A C 1
ATOM 2300 O O . SER A 1 282 ? -14.117 -9.297 -9.023 1 98.12 282 SER A O 1
ATOM 2302 N N . ARG A 1 283 ? -14.883 -7.883 -7.496 1 98.19 283 ARG A N 1
ATOM 2303 C CA . ARG A 1 283 ? -16.266 -8.219 -7.824 1 98.19 283 ARG A CA 1
ATOM 2304 C C . ARG A 1 283 ? -16.609 -7.766 -9.234 1 98.19 283 ARG A C 1
ATOM 2306 O O . ARG A 1 283 ? -17.328 -8.469 -9.961 1 98.19 283 ARG A O 1
ATOM 2313 N N . GLU A 1 284 ? -16.141 -6.574 -9.609 1 97.12 284 GLU A N 1
ATOM 2314 C CA . GLU A 1 284 ? -16.391 -6.102 -10.969 1 97.12 284 GLU A CA 1
ATOM 2315 C C . GLU A 1 284 ? -15.766 -7.031 -12 1 97.12 284 GLU A C 1
ATOM 2317 O O . GLU A 1 284 ? -16.344 -7.281 -13.055 1 97.12 284 GLU A O 1
ATOM 2322 N N . GLN A 1 285 ? -14.625 -7.508 -11.727 1 97.88 285 GLN A N 1
ATOM 2323 C CA . GLN A 1 285 ? -13.992 -8.477 -12.617 1 97.88 285 GLN A CA 1
ATOM 2324 C C . GLN A 1 285 ? -14.773 -9.781 -12.656 1 97.88 285 GLN A C 1
ATOM 2326 O O . GLN A 1 285 ? -14.867 -10.43 -13.703 1 97.88 285 GLN A O 1
ATOM 2331 N N . LYS A 1 286 ? -15.336 -10.18 -11.523 1 98.19 286 LYS A N 1
ATOM 2332 C CA . LYS A 1 286 ? -16.156 -11.375 -11.477 1 98.19 286 LYS A CA 1
ATOM 2333 C C . LYS A 1 286 ? -17.391 -11.234 -12.367 1 98.19 286 LYS A C 1
ATOM 2335 O O . LYS A 1 286 ? -17.812 -12.195 -13.023 1 98.19 286 LYS A O 1
ATOM 2340 N N . LYS A 1 287 ? -17.969 -10.039 -12.406 1 96.81 287 LYS A N 1
ATOM 2341 C CA . LYS A 1 287 ? -19.109 -9.773 -13.281 1 96.81 287 LYS A CA 1
ATOM 2342 C C . LYS A 1 287 ? -18.734 -9.977 -14.742 1 96.81 287 LYS A C 1
ATOM 2344 O O . LYS A 1 287 ? -19.5 -10.594 -15.5 1 96.81 287 LYS A O 1
ATOM 2349 N N . ILE A 1 288 ? -17.609 -9.469 -15.086 1 96.75 288 ILE A N 1
ATOM 2350 C CA . ILE A 1 288 ? -17.141 -9.594 -16.469 1 96.75 288 ILE A CA 1
ATOM 2351 C C . ILE A 1 288 ? -16.953 -11.07 -16.812 1 96.75 288 ILE A C 1
ATOM 2353 O O . ILE A 1 288 ? -17.438 -11.539 -17.844 1 96.75 288 ILE A O 1
ATOM 2357 N N . LEU A 1 289 ? -16.312 -11.773 -15.93 1 98.19 289 LEU A N 1
ATOM 2358 C CA . LEU A 1 289 ? -16.031 -13.18 -16.156 1 98.19 289 LEU A CA 1
ATOM 2359 C C . LEU A 1 289 ? -17.328 -14 -16.203 1 98.19 289 LEU A C 1
ATOM 2361 O O . LEU A 1 289 ? -17.453 -14.914 -17.016 1 98.19 289 LEU A O 1
ATOM 2365 N N . ALA A 1 290 ? -18.219 -13.664 -15.305 1 98 290 ALA A N 1
ATOM 2366 C CA . ALA A 1 290 ? -19.516 -14.344 -15.289 1 98 290 ALA A CA 1
ATOM 2367 C C . ALA A 1 290 ? -20.25 -14.148 -16.609 1 98 290 ALA A C 1
ATOM 2369 O O . ALA A 1 290 ? -20.797 -15.109 -17.188 1 98 290 ALA A O 1
ATOM 2370 N N . LYS A 1 291 ? -20.234 -12.945 -17.094 1 96.75 291 LYS A N 1
ATOM 2371 C CA . LYS A 1 291 ? -20.906 -12.633 -18.359 1 96.75 291 LYS A CA 1
ATOM 2372 C C . LYS A 1 291 ? -20.359 -13.484 -19.5 1 96.75 291 LYS A C 1
ATOM 2374 O O . LYS A 1 291 ? -21.109 -14.148 -20.203 1 96.75 291 LYS A O 1
ATOM 2379 N N . TYR A 1 292 ? -19.109 -13.508 -19.609 1 97.62 292 TYR A N 1
ATOM 2380 C CA . TYR A 1 292 ? -18.5 -14.156 -20.766 1 97.62 292 TYR A CA 1
ATOM 2381 C C . TYR A 1 292 ? -18.469 -15.672 -20.594 1 97.62 292 TYR A C 1
ATOM 2383 O O . TYR A 1 292 ? -18.469 -16.422 -21.578 1 97.62 292 TYR A O 1
ATOM 2391 N N . LEU A 1 293 ? -18.453 -16.141 -19.328 1 97.69 293 LEU A N 1
ATOM 2392 C CA . LEU A 1 293 ? -18.641 -17.562 -19.094 1 97.69 293 LEU A CA 1
ATOM 2393 C C . LEU A 1 293 ? -20.031 -18.016 -19.531 1 97.69 293 LEU A C 1
ATOM 2395 O O . LEU A 1 293 ? -20.172 -19.062 -20.172 1 97.69 293 LEU A O 1
ATOM 2399 N N . LEU A 1 294 ? -21.016 -17.266 -19.188 1 96.69 294 LEU A N 1
ATOM 2400 C CA . LEU A 1 294 ? -22.375 -17.594 -19.594 1 96.69 294 LEU A CA 1
ATOM 2401 C C . LEU A 1 294 ? -22.516 -17.562 -21.109 1 96.69 294 LEU A C 1
ATOM 2403 O O . LEU A 1 294 ? -23.172 -18.438 -21.703 1 96.69 294 LEU A O 1
ATOM 2407 N N . GLU A 1 295 ? -21.859 -16.641 -21.719 1 97.25 295 GLU A N 1
ATOM 2408 C CA . GLU A 1 295 ? -21.984 -16.469 -23.156 1 97.25 295 GLU A CA 1
ATOM 2409 C C . GLU A 1 295 ? -21.234 -17.562 -23.922 1 97.25 295 GLU A C 1
ATOM 2411 O O . GLU A 1 295 ? -21.672 -18.016 -24.969 1 97.25 295 GLU A O 1
ATOM 2416 N N . THR A 1 296 ? -20.141 -18.031 -23.359 1 98.25 296 THR A N 1
ATOM 2417 C CA . THR A 1 296 ? -19.266 -18.906 -24.141 1 98.25 296 THR A CA 1
ATOM 2418 C C . THR A 1 296 ? -19.375 -20.344 -23.656 1 98.25 296 THR A C 1
ATOM 2420 O O . THR A 1 296 ? -18.984 -21.266 -24.375 1 98.25 296 THR A O 1
ATOM 2423 N N . SER A 1 297 ? -19.828 -20.609 -22.469 1 97.12 297 SER A N 1
ATOM 2424 C CA . SER A 1 297 ? -19.922 -21.953 -21.906 1 97.12 297 SER A CA 1
ATOM 2425 C C . SER A 1 297 ? -21.344 -22.297 -21.516 1 97.12 297 SER A C 1
ATOM 2427 O O . SER A 1 297 ? -21.688 -23.469 -21.344 1 97.12 297 SER A O 1
ATOM 2429 N N . GLY A 1 298 ? -22.203 -21.328 -21.219 1 95.62 298 GLY A N 1
ATOM 2430 C CA . GLY A 1 298 ? -23.594 -21.547 -20.891 1 95.62 298 GLY A CA 1
ATOM 2431 C C . GLY A 1 298 ? -23.844 -21.734 -19.406 1 95.62 298 GLY A C 1
ATOM 2432 O O . GLY A 1 298 ? -24.984 -21.891 -18.984 1 95.62 298 GLY A O 1
ATOM 2433 N N . ASN A 1 299 ? -22.797 -21.719 -18.609 1 94.81 299 ASN A N 1
ATOM 2434 C CA . ASN A 1 299 ? -22.953 -21.859 -17.156 1 94.81 299 ASN A CA 1
ATOM 2435 C C . ASN A 1 299 ? -21.828 -21.141 -16.406 1 94.81 299 ASN A C 1
ATOM 2437 O O . ASN A 1 299 ? -20.938 -20.562 -17.031 1 94.81 299 ASN A O 1
ATOM 2441 N N . LEU A 1 300 ? -21.875 -21.156 -15.039 1 96.75 300 LEU A N 1
ATOM 2442 C CA . LEU A 1 300 ? -20.922 -20.406 -14.227 1 96.75 300 LEU A CA 1
ATOM 2443 C C . LEU A 1 300 ? -19.938 -21.328 -13.539 1 96.75 300 LEU A C 1
ATOM 2445 O O . LEU A 1 300 ? -19.297 -20.938 -12.555 1 96.75 300 LEU A O 1
ATOM 2449 N N . GLU A 1 301 ? -19.844 -22.531 -14.078 1 95.88 301 GLU A N 1
ATOM 2450 C CA . GLU A 1 301 ? -18.922 -23.484 -13.469 1 95.88 301 GLU A CA 1
ATOM 2451 C C . GLU A 1 301 ? -17.5 -22.969 -13.492 1 95.88 301 GLU A C 1
ATOM 2453 O O . GLU A 1 301 ? -17.016 -22.5 -14.523 1 95.88 301 GLU A O 1
ATOM 2458 N N . GLY A 1 302 ? -16.828 -22.969 -12.328 1 95.75 302 GLY A N 1
ATOM 2459 C CA . GLY A 1 302 ? -15.438 -22.578 -12.211 1 95.75 302 GLY A CA 1
ATOM 2460 C C . GLY A 1 302 ? -15.234 -21.078 -12.047 1 95.75 302 GLY A C 1
ATOM 2461 O O . GLY A 1 302 ? -14.109 -20.609 -11.906 1 95.75 302 GLY A O 1
ATOM 2462 N N . LEU A 1 303 ? -16.297 -20.312 -11.953 1 98.06 303 LEU A N 1
ATOM 2463 C CA . LEU A 1 303 ? -16.219 -18.859 -11.875 1 98.06 303 LEU A CA 1
ATOM 2464 C C . LEU A 1 303 ? -15.352 -18.438 -10.695 1 98.06 303 LEU A C 1
ATOM 2466 O O . LEU A 1 303 ? -14.539 -17.516 -10.828 1 98.06 303 LEU A O 1
ATOM 2470 N N . GLU A 1 304 ? -15.422 -19.062 -9.57 1 97.25 304 GLU A N 1
ATOM 2471 C CA . GLU A 1 304 ? -14.734 -18.688 -8.336 1 97.25 304 GLU A CA 1
ATOM 2472 C C . GLU A 1 304 ? -13.219 -18.859 -8.477 1 97.25 304 GLU A C 1
ATOM 2474 O O . GLU A 1 304 ? -12.453 -18.344 -7.668 1 97.25 304 GLU A O 1
ATOM 2479 N N . TYR A 1 305 ? -12.758 -19.562 -9.578 1 97.25 305 TYR A N 1
ATOM 2480 C CA . TYR A 1 305 ? -11.336 -19.844 -9.758 1 97.25 305 TYR A CA 1
ATOM 2481 C C . TYR A 1 305 ? -10.805 -19.188 -11.023 1 97.25 305 TYR A C 1
ATOM 2483 O O . TYR A 1 305 ? -9.711 -19.516 -11.484 1 97.25 305 TYR A O 1
ATOM 2491 N N . LYS A 1 306 ? -11.57 -18.281 -11.547 1 98.5 306 LYS A N 1
ATOM 2492 C CA . LYS A 1 306 ? -11.18 -17.688 -12.828 1 98.5 306 LYS A CA 1
ATOM 2493 C C . LYS A 1 306 ? -10.195 -16.547 -12.633 1 98.5 306 LYS A C 1
ATOM 2495 O O . LYS A 1 306 ? -9.5 -16.156 -13.57 1 98.5 306 LYS A O 1
ATOM 2500 N N . LEU A 1 307 ? -10.156 -15.992 -11.477 1 98.62 307 LEU A N 1
ATOM 2501 C CA . LEU A 1 307 ? -9.203 -14.93 -11.188 1 98.62 307 LEU A CA 1
ATOM 2502 C C . LEU A 1 307 ? -8.43 -15.227 -9.906 1 98.62 307 LEU A C 1
ATOM 2504 O O . LEU A 1 307 ? -9.023 -15.352 -8.836 1 98.62 307 LEU A O 1
ATOM 2508 N N . HIS A 1 308 ? -7.102 -15.32 -10.07 1 97.94 308 HIS A N 1
ATOM 2509 C CA . HIS A 1 308 ? -6.199 -15.625 -8.961 1 97.94 308 HIS A CA 1
ATOM 2510 C C . HIS A 1 308 ? -5.41 -14.391 -8.539 1 97.94 308 HIS A C 1
ATOM 2512 O O . HIS A 1 308 ? -5.004 -13.586 -9.383 1 97.94 308 HIS A O 1
ATOM 2518 N N . ASP A 1 309 ? -5.188 -14.297 -7.238 1 97.81 309 ASP A N 1
ATOM 2519 C CA . ASP A 1 309 ? -4.328 -13.258 -6.68 1 97.81 309 ASP A CA 1
ATOM 2520 C C . ASP A 1 309 ? -2.855 -13.641 -6.789 1 97.81 309 ASP A C 1
ATOM 2522 O O . ASP A 1 309 ? -2.395 -14.555 -6.102 1 97.81 309 ASP A O 1
ATOM 2526 N N . PHE A 1 310 ? -2.125 -12.797 -7.582 1 95.75 310 PHE A N 1
ATOM 2527 C CA . PHE A 1 310 ? -0.687 -12.945 -7.773 1 95.75 310 PHE A CA 1
ATOM 2528 C C . PHE A 1 310 ? 0.063 -11.766 -7.168 1 95.75 310 PHE A C 1
ATOM 2530 O O . PHE A 1 310 ? 1.197 -11.477 -7.559 1 95.75 310 PHE A O 1
ATOM 2537 N N . GLY A 1 311 ? -0.524 -11.094 -6.18 1 95.31 311 GLY A N 1
ATOM 2538 C CA . GLY A 1 311 ? -0.053 -9.75 -5.887 1 95.31 311 GLY A CA 1
ATOM 2539 C C . GLY A 1 311 ? 0.897 -9.695 -4.703 1 95.31 311 GLY A C 1
ATOM 2540 O O . GLY A 1 311 ? 1.324 -8.617 -4.293 1 95.31 311 GLY A O 1
ATOM 2541 N N . TYR A 1 312 ? 1.397 -10.773 -4.176 1 95.25 312 TYR A N 1
ATOM 2542 C CA . TYR A 1 312 ? 2.133 -10.789 -2.916 1 95.25 312 TYR A CA 1
ATOM 2543 C C . TYR A 1 312 ? 3.438 -10.008 -3.039 1 95.25 312 TYR A C 1
ATOM 2545 O O . TYR A 1 312 ? 3.756 -9.18 -2.184 1 95.25 312 TYR A O 1
ATOM 2553 N N . ARG A 1 313 ? 4.164 -10.164 -4.07 1 91.88 313 ARG A N 1
ATOM 2554 C CA . ARG A 1 313 ? 5.48 -9.555 -4.234 1 91.88 313 ARG A CA 1
ATOM 2555 C C . ARG A 1 313 ? 5.363 -8.07 -4.559 1 91.88 313 ARG A C 1
ATOM 2557 O O . ARG A 1 313 ? 6.348 -7.332 -4.477 1 91.88 313 ARG A O 1
ATOM 2564 N N . GLY A 1 314 ? 4.18 -7.633 -4.906 1 93.94 314 GLY A N 1
ATOM 2565 C CA . GLY A 1 314 ? 4.031 -6.254 -5.352 1 93.94 314 GLY A CA 1
ATOM 2566 C C . GLY A 1 314 ? 3.559 -5.32 -4.254 1 93.94 314 GLY A C 1
ATOM 2567 O O . GLY A 1 314 ? 3.639 -4.102 -4.395 1 93.94 314 GLY A O 1
ATOM 2568 N N . VAL A 1 315 ? 3.133 -5.859 -3.164 1 96.56 315 VAL A N 1
ATOM 2569 C CA . VAL A 1 315 ? 2.551 -5.016 -2.125 1 96.56 315 VAL A CA 1
ATOM 2570 C C . VAL A 1 315 ? 3.662 -4.379 -1.293 1 96.56 315 VAL A C 1
ATOM 2572 O O . VAL A 1 315 ? 4.816 -4.809 -1.356 1 96.56 315 VAL A O 1
ATOM 2575 N N . SER A 1 316 ? 3.279 -3.406 -0.5 1 96.75 316 SER A N 1
ATOM 2576 C CA . SER A 1 316 ? 4.238 -2.598 0.246 1 96.75 316 SER A CA 1
ATOM 2577 C C . SER A 1 316 ? 4.617 -3.266 1.563 1 96.75 316 SER A C 1
ATOM 2579 O O . SER A 1 316 ? 5.641 -2.93 2.166 1 96.75 316 SER A O 1
ATOM 2581 N N . SER A 1 317 ? 3.738 -4.176 2.094 1 97.19 317 SER A N 1
ATOM 2582 C CA . SER A 1 317 ? 3.988 -4.766 3.404 1 97.19 317 SER A CA 1
ATOM 2583 C C . SER A 1 317 ? 3.199 -6.059 3.586 1 97.19 317 SER A C 1
ATOM 2585 O O . SER A 1 317 ? 2.281 -6.344 2.814 1 97.19 317 SER A O 1
ATOM 2587 N N . GLN A 1 318 ? 3.59 -6.777 4.664 1 96.62 318 GLN A N 1
ATOM 2588 C CA . GLN A 1 318 ? 2.906 -8.031 4.977 1 96.62 318 GLN A CA 1
ATOM 2589 C C . GLN A 1 318 ? 1.463 -7.773 5.398 1 96.62 318 GLN A C 1
ATOM 2591 O O . GLN A 1 318 ? 0.565 -8.547 5.059 1 96.62 318 GLN A O 1
ATOM 2596 N N . GLU A 1 319 ? 1.271 -6.68 6.117 1 97.44 319 GLU A N 1
ATOM 2597 C CA . GLU A 1 319 ? -0.095 -6.363 6.527 1 97.44 319 GLU A CA 1
ATOM 2598 C C . GLU A 1 319 ? -0.972 -6.039 5.32 1 97.44 319 GLU A C 1
ATOM 2600 O 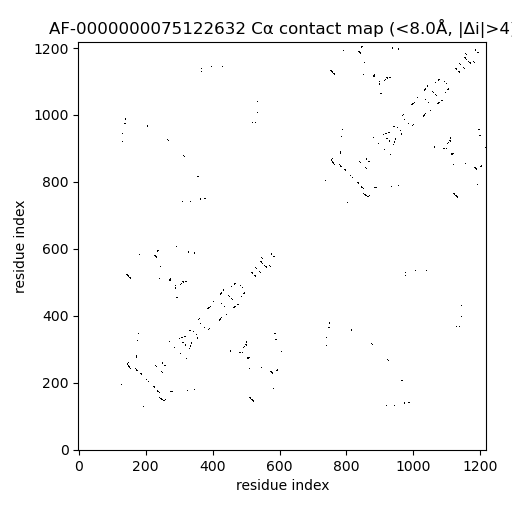O . GLU A 1 319 ? -2.115 -6.496 5.238 1 97.44 319 GLU A O 1
ATOM 2605 N N . THR A 1 320 ? -0.439 -5.301 4.398 1 98.12 320 THR A N 1
ATOM 2606 C CA . THR A 1 320 ? -1.169 -4.984 3.176 1 98.12 320 THR A CA 1
ATOM 2607 C C . THR A 1 320 ? -1.467 -6.25 2.379 1 98.12 320 THR A C 1
ATOM 2609 O O . THR A 1 320 ? -2.547 -6.387 1.802 1 98.12 320 THR A O 1
ATOM 2612 N N . ALA A 1 321 ? -0.515 -7.191 2.393 1 97.88 321 ALA A N 1
ATOM 2613 C CA . ALA A 1 321 ? -0.717 -8.469 1.71 1 97.88 321 ALA A CA 1
ATOM 2614 C C . ALA A 1 321 ? -1.907 -9.219 2.297 1 97.88 321 ALA A C 1
ATOM 2616 O O . ALA A 1 321 ? -2.77 -9.703 1.559 1 97.88 321 ALA A O 1
ATOM 2617 N N . GLY A 1 322 ? -1.94 -9.258 3.609 1 98 322 GLY A N 1
ATOM 2618 C CA . GLY A 1 322 ? -3.01 -9.977 4.285 1 98 322 GLY A CA 1
ATOM 2619 C C . GLY A 1 322 ? -4.383 -9.375 4.035 1 98 322 GLY A C 1
ATOM 2620 O O . GLY A 1 322 ? -5.32 -10.094 3.682 1 98 322 GLY A O 1
ATOM 2621 N N . ILE A 1 323 ? -4.465 -8.047 4.16 1 98.31 323 ILE A N 1
ATOM 2622 C CA . ILE A 1 323 ? -5.73 -7.344 4.008 1 98.31 323 ILE A CA 1
ATOM 2623 C C . ILE A 1 323 ? -6.199 -7.43 2.557 1 98.31 323 ILE A C 1
ATOM 2625 O O . ILE A 1 323 ? -7.359 -7.742 2.289 1 98.31 323 ILE A O 1
ATOM 2629 N N . GLY A 1 324 ? -5.301 -7.219 1.649 1 98.56 324 GLY A N 1
ATOM 2630 C CA . GLY A 1 324 ? -5.641 -7.219 0.236 1 98.56 324 GLY A CA 1
ATOM 2631 C C . GLY A 1 324 ? -6.078 -8.578 -0.271 1 98.56 324 GLY A C 1
ATOM 2632 O O . GLY A 1 324 ? -7.102 -8.695 -0.948 1 98.56 324 GLY A O 1
ATOM 2633 N N . ALA A 1 325 ? -5.301 -9.586 0.101 1 98.56 325 ALA A N 1
ATOM 2634 C CA . ALA A 1 325 ? -5.633 -10.938 -0.355 1 98.56 325 ALA A CA 1
ATOM 2635 C C . ALA A 1 325 ? -6.957 -11.406 0.241 1 98.56 325 ALA A C 1
ATOM 2637 O O . ALA A 1 325 ? -7.75 -12.062 -0.436 1 98.56 325 ALA A O 1
ATOM 2638 N N . SER A 1 326 ? -7.199 -11.086 1.475 1 98.75 326 SER A N 1
ATOM 2639 C CA . SER A 1 326 ? -8.469 -11.461 2.086 1 98.75 326 SER A CA 1
ATOM 2640 C C . SER A 1 326 ? -9.641 -10.773 1.384 1 98.75 326 SER A C 1
ATOM 2642 O O . SER A 1 326 ? -10.711 -11.367 1.229 1 98.75 326 SER A O 1
ATOM 2644 N N . ALA A 1 327 ? -9.43 -9.562 0.978 1 98.94 327 ALA A N 1
ATOM 2645 C CA . ALA A 1 327 ? -10.469 -8.82 0.277 1 98.94 327 ALA A CA 1
ATOM 2646 C C . ALA A 1 327 ? -10.781 -9.445 -1.08 1 98.94 327 ALA A C 1
ATOM 2648 O O . ALA A 1 327 ? -11.938 -9.516 -1.49 1 98.94 327 ALA A O 1
ATOM 2649 N N . HIS A 1 328 ? -9.75 -9.883 -1.779 1 98.88 328 HIS A N 1
ATOM 2650 C CA . HIS A 1 328 ? -9.93 -10.578 -3.049 1 98.88 328 HIS A CA 1
ATOM 2651 C C . HIS A 1 328 ? -10.727 -11.867 -2.865 1 98.88 328 HIS A C 1
ATOM 2653 O O . HIS A 1 328 ? -11.586 -12.195 -3.686 1 98.88 328 HIS A O 1
ATOM 2659 N N . LEU A 1 329 ? -10.5 -12.562 -1.773 1 98.75 329 LEU A N 1
ATOM 2660 C CA . LEU A 1 329 ? -11.078 -13.875 -1.514 1 98.75 329 LEU A CA 1
ATOM 2661 C C . LEU A 1 329 ? -12.555 -13.75 -1.159 1 98.75 329 LEU A C 1
ATOM 2663 O O . LEU A 1 329 ? -13.266 -14.758 -1.085 1 98.75 329 LEU A O 1
ATOM 2667 N N . VAL A 1 330 ? -13.016 -12.539 -0.982 1 98.88 330 VAL A N 1
ATOM 2668 C CA . VAL A 1 330 ? -14.453 -12.328 -0.83 1 98.88 330 VAL A CA 1
ATOM 2669 C C . VAL A 1 330 ? -15.18 -12.773 -2.098 1 98.88 330 VAL A C 1
ATOM 2671 O O . VAL A 1 330 ? -16.266 -13.344 -2.027 1 98.88 330 VAL A O 1
ATOM 2674 N N . ASN A 1 331 ? -14.516 -12.57 -3.227 1 98.69 331 ASN A N 1
ATOM 2675 C CA . ASN A 1 331 ? -15.188 -12.789 -4.504 1 98.69 331 ASN A CA 1
ATOM 2676 C C . ASN A 1 331 ? -14.656 -14.031 -5.211 1 98.69 331 ASN A C 1
ATOM 2678 O O . ASN A 1 331 ? -15.352 -14.617 -6.047 1 98.69 331 ASN A O 1
ATOM 2682 N N . PHE A 1 332 ? -13.414 -14.398 -4.875 1 98.69 332 PHE A N 1
ATOM 2683 C CA . PHE A 1 332 ? -12.781 -15.516 -5.555 1 98.69 332 PHE A CA 1
ATOM 2684 C C . PHE A 1 332 ? -12.133 -16.469 -4.547 1 98.69 332 PHE A C 1
ATOM 2686 O O . PHE A 1 332 ? -12.148 -16.203 -3.342 1 98.69 332 PHE A O 1
ATOM 2693 N N . LYS A 1 333 ? -11.609 -17.578 -5.07 1 97.88 333 LYS A N 1
ATOM 2694 C CA . LYS A 1 333 ? -11.031 -18.594 -4.18 1 97.88 333 LYS A CA 1
ATOM 2695 C C . LYS A 1 333 ? -9.578 -18.875 -4.547 1 97.88 333 LYS A C 1
ATOM 2697 O O . LYS A 1 333 ? -8.93 -19.719 -3.908 1 97.88 333 LYS A O 1
ATOM 2702 N N . GLY A 1 334 ? -9.055 -18.25 -5.543 1 97.44 334 GLY A N 1
ATOM 2703 C CA . GLY A 1 334 ? -7.672 -18.453 -5.938 1 97.44 334 GLY A CA 1
ATOM 2704 C C . GLY A 1 334 ? -6.746 -17.359 -5.438 1 97.44 334 GLY A C 1
ATOM 2705 O O . GLY A 1 334 ? -6.965 -16.172 -5.715 1 97.44 334 GLY A O 1
ATOM 2706 N N . THR A 1 335 ? -5.66 -17.766 -4.695 1 97.25 335 THR A N 1
ATOM 2707 C CA . THR A 1 335 ? -4.699 -16.766 -4.23 1 97.25 335 THR A CA 1
ATOM 2708 C C . THR A 1 335 ? -3.332 -17.406 -3.996 1 97.25 335 THR A C 1
ATOM 2710 O O . THR A 1 335 ? -3.242 -18.531 -3.504 1 97.25 335 THR A O 1
ATOM 2713 N N . ASP A 1 336 ? -2.295 -16.688 -4.414 1 95.31 336 ASP A N 1
ATOM 2714 C CA . ASP A 1 336 ? -0.926 -17.047 -4.07 1 95.31 336 ASP A CA 1
ATOM 2715 C C . ASP A 1 336 ? -0.409 -16.203 -2.902 1 95.31 336 ASP A C 1
ATOM 2717 O O . ASP A 1 336 ? 0.771 -16.281 -2.555 1 95.31 336 ASP A O 1
ATOM 2721 N N . THR A 1 337 ? -1.256 -15.398 -2.322 1 95.94 337 THR A N 1
ATOM 2722 C CA . THR A 1 337 ? -0.925 -14.555 -1.179 1 95.94 337 THR A CA 1
ATOM 2723 C C . THR A 1 337 ? -1.479 -15.156 0.111 1 95.94 337 THR A C 1
ATOM 2725 O O . THR A 1 337 ? -2.549 -14.758 0.576 1 95.94 337 THR A O 1
ATOM 2728 N N . VAL A 1 338 ? -0.739 -15.992 0.739 1 92.81 338 VAL A N 1
ATOM 2729 C CA . VAL A 1 338 ? -1.171 -16.828 1.857 1 92.81 338 VAL A CA 1
ATOM 2730 C C . VAL A 1 338 ? -1.501 -15.945 3.061 1 92.81 338 VAL A C 1
ATOM 2732 O O . VAL A 1 338 ? -2.312 -16.312 3.908 1 92.81 338 VAL A O 1
ATOM 2735 N N . ALA A 1 339 ? -0.936 -14.766 3.094 1 94.62 339 ALA A N 1
ATOM 2736 C CA . ALA A 1 339 ? -1.214 -13.844 4.191 1 94.62 339 ALA A CA 1
ATOM 2737 C C . ALA A 1 339 ? -2.711 -13.57 4.312 1 94.62 339 ALA A C 1
ATOM 2739 O O . ALA A 1 339 ? -3.223 -13.359 5.414 1 94.62 339 ALA A O 1
ATOM 2740 N N . GLY A 1 340 ? -3.428 -13.609 3.189 1 97 340 GLY A N 1
ATOM 2741 C CA . GLY A 1 340 ? -4.867 -13.414 3.209 1 97 340 GLY A CA 1
ATOM 2742 C C . GLY A 1 340 ? -5.613 -14.508 3.947 1 97 340 GLY A C 1
ATOM 2743 O O . GLY A 1 340 ? -6.598 -14.242 4.637 1 97 340 GLY A O 1
ATOM 2744 N N . ILE A 1 341 ? -5.113 -15.734 3.83 1 95.25 341 ILE A N 1
ATOM 2745 C CA . ILE A 1 341 ? -5.691 -16.875 4.531 1 95.25 341 ILE A CA 1
ATOM 2746 C C . ILE A 1 341 ? -5.551 -16.672 6.039 1 95.25 341 ILE A C 1
ATOM 2748 O O . ILE A 1 341 ? -6.5 -16.922 6.793 1 95.25 341 ILE A O 1
ATOM 2752 N N . GLY A 1 342 ? -4.391 -16.188 6.473 1 93.81 342 GLY A N 1
ATOM 2753 C CA . GLY A 1 342 ? -4.172 -15.922 7.883 1 93.81 342 GLY A CA 1
ATOM 2754 C C . GLY A 1 342 ? -5.121 -14.883 8.445 1 93.81 342 GLY A C 1
ATOM 2755 O O . GLY A 1 342 ? -5.656 -15.047 9.547 1 93.81 342 GLY A O 1
ATOM 2756 N N . VAL A 1 343 ? -5.355 -13.828 7.676 1 97.38 343 VAL A N 1
ATOM 2757 C CA . VAL A 1 343 ? -6.25 -12.75 8.102 1 97.38 343 VAL A CA 1
ATOM 2758 C C . VAL A 1 343 ? -7.668 -13.297 8.273 1 97.38 343 VAL A C 1
ATOM 2760 O O . VAL A 1 343 ? -8.328 -13.023 9.281 1 97.38 343 VAL A O 1
ATOM 2763 N N . ILE A 1 344 ? -8.102 -14.086 7.328 1 98.06 344 ILE A N 1
ATOM 2764 C CA . ILE A 1 344 ? -9.461 -14.617 7.355 1 98.06 344 ILE A CA 1
ATOM 2765 C C . ILE A 1 344 ? -9.617 -15.562 8.547 1 98.06 344 ILE A C 1
ATOM 2767 O O . ILE A 1 344 ? -10.594 -15.477 9.289 1 98.06 344 ILE A O 1
ATOM 2771 N N . LYS A 1 345 ? -8.695 -16.438 8.75 1 95.31 345 LYS A N 1
ATOM 2772 C CA . LYS A 1 345 ? -8.781 -17.406 9.828 1 95.31 345 LYS A CA 1
ATOM 2773 C C . LYS A 1 345 ? -8.773 -16.719 11.195 1 95.31 345 LYS A C 1
ATOM 2775 O O . LYS A 1 345 ? -9.539 -17.078 12.086 1 95.31 345 LYS A O 1
ATOM 2780 N N . LYS A 1 346 ? -8.016 -15.734 11.312 1 95.69 346 LYS A N 1
ATOM 2781 C CA . LYS A 1 346 ? -7.793 -15.102 12.609 1 95.69 346 LYS A CA 1
ATOM 2782 C C . LYS A 1 346 ? -8.922 -14.133 12.945 1 95.69 346 LYS A C 1
ATOM 2784 O O . LYS A 1 346 ? -9.359 -14.055 14.102 1 95.69 346 LYS A O 1
ATOM 2789 N N . TYR A 1 347 ? -9.43 -13.445 11.961 1 98.06 347 TYR A N 1
ATOM 2790 C CA . TYR A 1 347 ? -10.273 -12.305 12.305 1 98.06 347 TYR A CA 1
ATOM 2791 C C . TYR A 1 347 ? -11.719 -12.547 11.875 1 98.06 347 TYR A C 1
ATOM 2793 O O . TYR A 1 347 ? -12.633 -11.844 12.312 1 98.06 347 TYR A O 1
ATOM 2801 N N . TYR A 1 348 ? -11.977 -13.516 11.016 1 98.12 348 TYR A N 1
ATOM 2802 C CA . TYR A 1 348 ? -13.328 -13.766 10.539 1 98.12 348 TYR A CA 1
ATOM 2803 C C . TYR A 1 348 ? -13.758 -15.203 10.82 1 98.12 348 TYR A C 1
ATOM 2805 O O . TYR A 1 348 ? -14.891 -15.453 11.234 1 98.12 348 TYR A O 1
ATOM 2813 N N . GLY A 1 349 ? -12.859 -16.109 10.586 1 97 349 GLY A N 1
ATOM 2814 C CA . GLY A 1 349 ? -13.219 -17.516 10.633 1 97 349 GLY A CA 1
ATOM 2815 C C . GLY A 1 349 ? -13.977 -17.984 9.406 1 97 349 GLY A C 1
ATOM 2816 O O . GLY A 1 349 ? -14.641 -17.188 8.742 1 97 349 GLY A O 1
ATOM 2817 N N . THR A 1 350 ? -13.859 -19.188 9.031 1 95.94 350 THR A N 1
ATOM 2818 C CA . THR A 1 350 ? -14.562 -19.781 7.906 1 95.94 350 THR A CA 1
ATOM 2819 C C . THR A 1 350 ? -14.852 -21.266 8.164 1 95.94 350 THR A C 1
ATOM 2821 O O . THR A 1 350 ? -14.141 -21.906 8.945 1 95.94 350 THR A O 1
ATOM 2824 N N . LYS A 1 351 ? -15.883 -21.797 7.609 1 94.12 351 LYS A N 1
ATOM 2825 C CA . LYS A 1 351 ? -16.25 -23.203 7.762 1 94.12 351 LYS A CA 1
ATOM 2826 C C . LYS A 1 351 ? -15.305 -24.109 6.984 1 94.12 351 LYS A C 1
ATOM 2828 O O . LYS A 1 351 ? -15.094 -25.266 7.359 1 94.12 351 LYS A O 1
ATOM 2833 N N . ASP A 1 352 ? -14.789 -23.578 5.949 1 90.94 352 ASP A N 1
ATOM 2834 C CA . ASP A 1 352 ? -13.859 -24.359 5.125 1 90.94 352 ASP A CA 1
ATOM 2835 C C . ASP A 1 352 ? -12.484 -24.438 5.789 1 90.94 352 ASP A C 1
ATOM 2837 O O . ASP A 1 352 ? -12.102 -23.562 6.562 1 90.94 352 ASP A O 1
ATOM 2841 N N . PRO A 1 353 ? -11.797 -25.547 5.535 1 89.5 353 PRO A N 1
ATOM 2842 C CA . PRO A 1 353 ? -10.438 -25.641 6.09 1 89.5 353 PRO A CA 1
ATOM 2843 C C . PRO A 1 353 ? -9.562 -24.453 5.676 1 89.5 353 PRO A C 1
ATOM 2845 O O . PRO A 1 353 ? -8.75 -23.984 6.473 1 89.5 353 PRO A O 1
ATOM 2848 N N . VAL A 1 354 ? -9.672 -24.016 4.422 1 90.62 354 VAL A N 1
ATOM 2849 C CA . VAL A 1 354 ? -9 -22.812 3.945 1 90.62 354 VAL A CA 1
ATOM 2850 C C . VAL A 1 354 ? -9.938 -22.031 3.023 1 90.62 354 VAL A C 1
ATOM 2852 O O . VAL A 1 354 ? -10.734 -22.625 2.287 1 90.62 354 VAL A O 1
ATOM 2855 N N . PRO A 1 355 ? -9.766 -20.734 3.08 1 95.19 355 PRO A N 1
ATOM 2856 C CA . PRO A 1 355 ? -10.672 -19.906 2.281 1 95.19 355 PRO A CA 1
ATOM 2857 C C . PRO A 1 355 ? -10.188 -19.719 0.845 1 95.19 355 PRO A C 1
ATOM 2859 O O . PRO A 1 355 ? -10.922 -19.188 0.01 1 95.19 355 PRO A O 1
ATOM 2862 N N . GLY A 1 356 ? -9.031 -20.094 0.546 1 95.38 356 GLY A N 1
ATOM 2863 C CA . GLY A 1 356 ? -8.453 -19.922 -0.777 1 95.38 356 GLY A CA 1
ATOM 2864 C C . GLY A 1 356 ? -7.473 -21.016 -1.158 1 95.38 356 GLY A C 1
ATOM 2865 O O . GLY A 1 356 ? -6.832 -21.609 -0.291 1 95.38 356 GLY A O 1
ATOM 2866 N N . PHE A 1 357 ? -7.312 -21.188 -2.475 1 94.88 357 PHE A N 1
ATOM 2867 C CA . PHE A 1 357 ? -6.543 -22.297 -3.004 1 94.88 357 PHE A CA 1
ATOM 2868 C C . PHE A 1 357 ? -5.484 -21.812 -3.986 1 94.88 357 PHE A C 1
ATOM 2870 O O . PHE A 1 357 ? -5.566 -20.703 -4.492 1 94.88 357 PHE A O 1
ATOM 2877 N N . SER A 1 358 ? -4.5 -22.594 -4.129 1 94 358 SER A N 1
ATOM 2878 C CA . SER A 1 358 ? -3.457 -22.406 -5.133 1 94 358 SER A CA 1
ATOM 2879 C C . SER A 1 358 ? -3.033 -23.75 -5.738 1 94 358 SER A C 1
ATOM 2881 O O . SER A 1 358 ? -3.637 -24.781 -5.449 1 94 358 SER A O 1
ATOM 2883 N N . VAL A 1 359 ? -2.16 -23.719 -6.746 1 94.5 359 VAL A N 1
ATOM 2884 C CA . VAL A 1 359 ? -1.599 -24.891 -7.406 1 94.5 359 VAL A CA 1
ATOM 2885 C C . VAL A 1 359 ? -0.076 -24.781 -7.449 1 94.5 359 VAL A C 1
ATOM 2887 O O . VAL A 1 359 ? 0.475 -23.688 -7.402 1 94.5 359 VAL A O 1
ATOM 2890 N N . PRO A 1 360 ? 0.554 -25.969 -7.406 1 94.56 360 PRO A N 1
ATOM 2891 C CA . PRO A 1 360 ? 1.986 -25.859 -7.699 1 94.56 360 PRO A CA 1
ATOM 2892 C C . PRO A 1 360 ? 2.273 -25.094 -8.984 1 94.56 360 PRO A C 1
ATOM 2894 O O . PRO A 1 360 ? 1.602 -25.297 -10 1 94.56 360 PRO A O 1
ATOM 2897 N N . ALA A 1 361 ? 3.186 -24.188 -8.859 1 94.38 361 ALA A N 1
ATOM 2898 C CA . ALA A 1 361 ? 3.479 -23.328 -10 1 94.38 361 ALA A CA 1
ATOM 2899 C C . ALA A 1 361 ? 4.984 -23.156 -10.18 1 94.38 361 ALA A C 1
ATOM 2901 O O . ALA A 1 361 ? 5.719 -22.969 -9.211 1 94.38 361 ALA A O 1
ATOM 2902 N N . ALA A 1 362 ? 5.375 -23.266 -11.422 1 93.19 362 ALA A N 1
ATOM 2903 C CA . ALA A 1 362 ? 6.773 -23 -11.75 1 93.19 362 ALA A CA 1
ATOM 2904 C C . ALA A 1 362 ? 7.012 -21.5 -11.961 1 93.19 362 ALA A C 1
ATOM 2906 O O . ALA A 1 362 ? 6.098 -20.766 -12.344 1 93.19 362 ALA A O 1
ATOM 2907 N N . GLU A 1 363 ? 8.203 -21.094 -11.633 1 89.88 363 GLU A N 1
ATOM 2908 C CA . GLU A 1 363 ? 8.672 -19.734 -11.938 1 89.88 363 GLU A CA 1
ATOM 2909 C C . GLU A 1 363 ? 9.891 -19.766 -12.852 1 89.88 363 GLU A C 1
ATOM 2911 O O . GLU A 1 363 ? 10.422 -20.844 -13.148 1 89.88 363 GLU A O 1
ATOM 2916 N N . HIS A 1 364 ? 10.273 -18.688 -13.266 1 87.06 364 HIS A N 1
ATOM 2917 C CA . HIS A 1 364 ? 11.398 -18.594 -14.195 1 87.06 364 HIS A CA 1
ATOM 2918 C C . HIS A 1 364 ? 12.656 -19.203 -13.586 1 87.06 364 HIS A C 1
ATOM 2920 O O . HIS A 1 364 ? 13.422 -19.891 -14.281 1 87.06 364 HIS A O 1
ATOM 2926 N N . SER A 1 365 ? 12.875 -19 -12.359 1 88.06 365 SER A N 1
ATOM 2927 C CA . SER A 1 365 ? 14.086 -19.5 -11.711 1 88.06 365 SER A CA 1
ATOM 2928 C C . SER A 1 365 ? 14.148 -21.016 -11.75 1 88.06 365 SER A C 1
ATOM 2930 O O . SER A 1 365 ? 15.219 -21.594 -11.953 1 88.06 365 SER A O 1
ATOM 2932 N N . THR A 1 366 ? 13.008 -21.703 -11.602 1 92.38 366 THR A N 1
ATOM 2933 C CA . THR A 1 366 ? 12.984 -23.156 -11.562 1 92.38 366 THR A CA 1
ATOM 2934 C C . THR A 1 366 ? 13.133 -23.734 -12.961 1 92.38 366 THR A C 1
ATOM 2936 O O . THR A 1 366 ? 13.445 -24.922 -13.117 1 92.38 366 THR A O 1
ATOM 2939 N N . ILE A 1 367 ? 12.852 -22.938 -13.977 1 92.81 367 ILE A N 1
ATOM 2940 C CA . ILE A 1 367 ? 13.016 -23.375 -15.359 1 92.81 367 ILE A CA 1
ATOM 2941 C C . ILE A 1 367 ? 14.438 -23.062 -15.836 1 92.81 367 ILE A C 1
ATOM 2943 O O . ILE A 1 367 ? 15.125 -23.938 -16.359 1 92.81 367 ILE A O 1
ATOM 2947 N N . THR A 1 368 ? 14.883 -21.891 -15.578 1 89.5 368 THR A N 1
ATOM 2948 C CA . THR A 1 368 ? 16.156 -21.438 -16.109 1 89.5 368 THR A CA 1
ATOM 2949 C C . THR A 1 368 ? 17.312 -22.125 -15.398 1 89.5 368 THR A C 1
ATOM 2951 O O . THR A 1 368 ? 18.422 -22.203 -15.938 1 89.5 368 THR A O 1
ATOM 2954 N N . ALA A 1 369 ? 17.062 -22.594 -14.242 1 91.19 369 ALA A N 1
ATOM 2955 C CA . ALA A 1 369 ? 18.094 -23.344 -13.523 1 91.19 369 ALA A CA 1
ATOM 2956 C C . ALA A 1 369 ? 18.531 -24.562 -14.312 1 91.19 369 ALA A C 1
ATOM 2958 O O . ALA A 1 369 ? 19.641 -25.062 -14.133 1 91.19 369 ALA A O 1
ATOM 2959 N N . TRP A 1 370 ? 17.688 -25.078 -15.219 1 93.19 370 TRP A N 1
ATOM 2960 C CA . TRP A 1 370 ? 17.984 -26.25 -16.047 1 93.19 370 TRP A CA 1
ATOM 2961 C C . TRP A 1 370 ? 18.75 -25.844 -17.297 1 93.19 370 TRP A C 1
ATOM 2963 O O . TRP A 1 370 ? 19.359 -26.703 -17.953 1 93.19 370 TRP A O 1
ATOM 2973 N N . GLY A 1 371 ? 18.672 -24.531 -17.641 1 88 371 GLY A N 1
ATOM 2974 C CA . GLY A 1 371 ? 19.266 -24.047 -18.875 1 88 371 GLY A CA 1
ATOM 2975 C C . GLY A 1 371 ? 18.359 -24.188 -20.078 1 88 371 GLY A C 1
ATOM 2976 O O . GLY A 1 371 ? 17.453 -25.016 -20.078 1 88 371 GLY A O 1
ATOM 2977 N N . LYS A 1 372 ? 18.688 -23.453 -21.078 1 87.75 372 LYS A N 1
ATOM 2978 C CA . LYS A 1 372 ? 17.844 -23.375 -22.266 1 87.75 372 LYS A CA 1
ATOM 2979 C C . LYS A 1 372 ? 17.75 -24.734 -22.953 1 87.75 372 LYS A C 1
ATOM 2981 O O . LYS A 1 372 ? 16.672 -25.125 -23.422 1 87.75 372 LYS A O 1
ATOM 2986 N N . ASP A 1 373 ? 18.828 -25.484 -23.016 1 91 373 ASP A N 1
ATOM 2987 C CA . ASP A 1 373 ? 18.906 -26.75 -23.734 1 91 373 ASP A CA 1
ATOM 2988 C C . ASP A 1 373 ? 18.141 -27.859 -23 1 91 373 ASP A C 1
ATOM 2990 O O . ASP A 1 373 ? 17.875 -28.906 -23.562 1 91 373 ASP A O 1
ATOM 2994 N N . HIS A 1 374 ? 17.797 -27.594 -21.781 1 94.12 374 HIS A N 1
ATOM 2995 C CA . HIS A 1 374 ? 17.125 -28.609 -20.969 1 94.12 374 HIS A CA 1
ATOM 2996 C C . HIS A 1 374 ? 15.742 -28.141 -20.516 1 94.12 374 HIS A C 1
ATOM 2998 O O . HIS A 1 374 ? 15.258 -28.562 -19.469 1 94.12 374 HIS A O 1
ATOM 3004 N N . GLU A 1 375 ? 15.156 -27.25 -21.25 1 94.44 375 GLU A N 1
ATOM 3005 C CA . GLU A 1 375 ? 13.82 -26.766 -20.938 1 94.44 375 GLU A CA 1
ATOM 3006 C C . GLU A 1 375 ? 12.805 -27.906 -20.906 1 94.44 375 GLU A C 1
ATOM 3008 O O . GLU A 1 375 ? 11.938 -27.953 -20.031 1 94.44 375 GLU A O 1
ATOM 3013 N N . LYS A 1 376 ? 12.938 -28.812 -21.875 1 97.62 376 LYS A N 1
ATOM 3014 C CA . LYS A 1 376 ? 12.07 -29.984 -21.922 1 97.62 376 LYS A CA 1
ATOM 3015 C C . LYS A 1 376 ? 12.203 -30.828 -20.656 1 97.62 376 LYS A C 1
ATOM 3017 O O . LYS A 1 376 ? 11.211 -31.297 -20.094 1 97.62 376 LYS A O 1
ATOM 3022 N N . ASP A 1 377 ? 13.422 -31 -20.203 1 97.25 377 ASP A N 1
ATOM 3023 C CA . ASP A 1 377 ? 13.68 -31.781 -19 1 97.25 377 ASP A CA 1
ATOM 3024 C C . ASP A 1 377 ? 13.023 -31.125 -17.781 1 97.25 377 ASP A C 1
ATOM 3026 O O . ASP A 1 377 ? 12.484 -31.812 -16.906 1 97.25 377 ASP A O 1
ATOM 3030 N N . ALA A 1 378 ? 13.125 -29.797 -17.703 1 96.81 378 ALA A N 1
ATOM 3031 C CA . ALA A 1 378 ? 12.492 -29.047 -16.625 1 96.81 378 ALA A CA 1
ATOM 3032 C C . ALA A 1 378 ? 10.984 -29.297 -16.594 1 96.81 378 ALA A C 1
ATOM 3034 O O . ALA A 1 378 ? 10.422 -29.609 -15.547 1 96.81 378 ALA A O 1
ATOM 3035 N N . PHE A 1 379 ? 10.383 -29.188 -17.781 1 98.12 379 PHE A N 1
ATOM 3036 C CA . PHE A 1 379 ? 8.938 -29.359 -17.906 1 98.12 379 PHE A CA 1
ATOM 3037 C C . PHE A 1 379 ? 8.539 -30.781 -17.5 1 98.12 379 PHE A C 1
ATOM 3039 O O . PHE A 1 379 ? 7.602 -30.953 -16.703 1 98.12 379 PHE A O 1
ATOM 3046 N N . GLU A 1 380 ? 9.273 -31.75 -18.016 1 98.12 380 GLU A N 1
ATOM 3047 C CA . GLU A 1 380 ? 8.984 -33.156 -17.719 1 98.12 380 GLU A CA 1
ATOM 3048 C C . GLU A 1 380 ? 9.133 -33.438 -16.234 1 98.12 380 GLU A C 1
ATOM 3050 O O . GLU A 1 380 ? 8.289 -34.125 -15.633 1 98.12 380 GLU A O 1
ATOM 3055 N N . HIS A 1 381 ? 10.164 -32.906 -15.695 1 97.31 381 HIS A N 1
ATOM 3056 C CA . HIS A 1 381 ? 10.422 -33.094 -14.273 1 97.31 381 HIS A CA 1
ATOM 3057 C C . HIS A 1 381 ? 9.289 -32.531 -13.422 1 97.31 381 HIS A C 1
ATOM 3059 O O . HIS A 1 381 ? 8.805 -33.219 -12.516 1 97.31 381 HIS A O 1
ATOM 3065 N N . ILE A 1 382 ? 8.82 -31.359 -13.672 1 96.69 382 ILE A N 1
ATOM 3066 C CA . ILE A 1 382 ? 7.809 -30.688 -12.867 1 96.69 382 ILE A CA 1
ATOM 3067 C C . ILE A 1 382 ? 6.469 -31.406 -13.008 1 96.69 382 ILE A C 1
ATOM 3069 O O . ILE A 1 382 ? 5.785 -31.656 -12.008 1 96.69 382 ILE A O 1
ATOM 3073 N N . ILE A 1 383 ? 6.133 -31.812 -14.164 1 96.12 383 ILE A N 1
ATOM 3074 C CA . ILE A 1 383 ? 4.867 -32.5 -14.398 1 96.12 383 ILE A CA 1
ATOM 3075 C C . ILE A 1 383 ? 4.836 -33.812 -13.617 1 96.12 383 ILE A C 1
ATOM 3077 O O . ILE A 1 383 ? 3.805 -34.188 -13.055 1 96.12 383 ILE A O 1
ATOM 3081 N N . LYS A 1 384 ? 5.934 -34.469 -13.578 1 96.38 384 LYS A N 1
ATOM 3082 C CA . LYS A 1 384 ? 6.016 -35.781 -12.914 1 96.38 384 LYS A CA 1
ATOM 3083 C C . LYS A 1 384 ? 6 -35.625 -11.398 1 96.38 384 LYS A C 1
ATOM 3085 O O . LYS A 1 384 ? 5.602 -36.531 -10.672 1 96.38 384 LYS A O 1
ATOM 3090 N N . GLN A 1 385 ? 6.367 -34.406 -10.938 1 94.88 385 GLN A N 1
ATOM 3091 C CA . GLN A 1 385 ? 6.402 -34.156 -9.5 1 94.88 385 GLN A CA 1
ATOM 3092 C C . GLN A 1 385 ? 4.992 -33.969 -8.938 1 94.88 385 GLN A C 1
ATOM 3094 O O . GLN A 1 385 ? 4.758 -34.188 -7.75 1 94.88 385 GLN A O 1
ATOM 3099 N N . PHE A 1 386 ? 4.051 -33.531 -9.789 1 94.56 386 PHE A N 1
ATOM 3100 C CA . PHE A 1 386 ? 2.703 -33.219 -9.328 1 94.56 386 PHE A CA 1
ATOM 3101 C C . PHE A 1 386 ? 1.658 -33.906 -10.203 1 94.56 386 PHE A C 1
ATOM 3103 O O . PHE A 1 386 ? 0.856 -33.25 -10.859 1 94.56 386 PHE A O 1
ATOM 3110 N N . PRO A 1 387 ? 1.501 -35.219 -10.133 1 92.94 387 PRO A N 1
ATOM 3111 C CA . PRO A 1 387 ? 0.657 -35.969 -11.062 1 92.94 387 PRO A CA 1
ATOM 3112 C C . PRO A 1 387 ? -0.83 -35.875 -10.742 1 92.94 387 PRO A C 1
ATOM 3114 O O . PRO A 1 387 ? -1.675 -36.062 -11.617 1 92.94 387 PRO A O 1
ATOM 3117 N N . ASN A 1 388 ? -1.185 -35.469 -9.508 1 92.94 388 ASN A N 1
ATOM 3118 C CA . ASN A 1 388 ? -2.57 -35.625 -9.078 1 92.94 388 ASN A CA 1
ATOM 3119 C C . ASN A 1 388 ? -3.252 -34.281 -8.859 1 92.94 388 ASN A C 1
ATOM 3121 O O . ASN A 1 388 ? -4.395 -34.219 -8.406 1 92.94 388 ASN A O 1
ATOM 3125 N N . VAL A 1 389 ? -2.553 -33.188 -9.086 1 94.5 389 VAL A N 1
ATOM 3126 C CA . VAL A 1 389 ? -3.121 -31.859 -8.922 1 94.5 389 VAL A CA 1
ATOM 3127 C C . VAL A 1 389 ? -2.779 -31 -10.141 1 94.5 389 VAL A C 1
ATOM 3129 O O . VAL A 1 389 ? -1.84 -31.312 -10.875 1 94.5 389 VAL A O 1
ATOM 3132 N N . PRO A 1 390 ? -3.615 -30 -10.391 1 96.38 390 PRO A N 1
ATOM 3133 C CA . PRO A 1 390 ? -3.215 -29.062 -11.445 1 96.38 390 PRO A CA 1
ATOM 3134 C C . PRO A 1 390 ? -1.833 -28.453 -11.211 1 96.38 390 PRO A C 1
ATOM 3136 O O . PRO A 1 390 ? -1.449 -28.219 -10.062 1 96.38 390 PRO A O 1
ATOM 3139 N N . VAL A 1 391 ? -1.104 -28.234 -12.273 1 96.81 391 VAL A N 1
ATOM 3140 C CA . VAL A 1 391 ? 0.22 -27.641 -12.172 1 96.81 391 VAL A CA 1
ATOM 3141 C C . VAL A 1 391 ? 0.366 -26.531 -13.219 1 96.81 391 VAL A C 1
ATOM 3143 O O . VAL A 1 391 ? 0.081 -26.75 -14.398 1 96.81 391 VAL A O 1
ATOM 3146 N N . SER A 1 392 ? 0.704 -25.328 -12.719 1 96.81 392 SER A N 1
ATOM 3147 C CA . SER A 1 392 ? 0.943 -24.203 -13.602 1 96.81 392 SER A CA 1
ATOM 3148 C C . SER A 1 392 ? 2.422 -24.062 -13.945 1 96.81 392 SER A C 1
ATOM 3150 O O . SER A 1 392 ? 3.26 -23.906 -13.055 1 96.81 392 SER A O 1
ATOM 3152 N N . ILE A 1 393 ? 2.736 -24.094 -15.219 1 97.06 393 ILE A N 1
ATOM 3153 C CA . ILE A 1 393 ? 4.141 -24.047 -15.609 1 97.06 393 ILE A CA 1
ATOM 3154 C C . ILE A 1 393 ? 4.383 -22.844 -16.531 1 97.06 393 ILE A C 1
ATOM 3156 O O . ILE A 1 393 ? 3.812 -22.766 -17.609 1 97.06 393 ILE A O 1
ATOM 3160 N N . VAL A 1 394 ? 5.18 -21.953 -15.992 1 94.31 394 VAL A N 1
ATOM 3161 C CA . VAL A 1 394 ? 5.613 -20.828 -16.828 1 94.31 394 VAL A CA 1
ATOM 3162 C C . VAL A 1 394 ? 6.348 -21.359 -18.062 1 94.31 394 VAL A C 1
ATOM 3164 O O . VAL A 1 394 ? 7.301 -22.125 -17.938 1 94.31 394 VAL A O 1
ATOM 3167 N N . SER A 1 395 ? 5.973 -20.922 -19.234 1 93.25 395 SER A N 1
ATOM 3168 C CA . SER A 1 395 ? 6.465 -21.547 -20.453 1 93.25 395 SER A CA 1
ATOM 3169 C C . SER A 1 395 ? 7.145 -20.516 -21.359 1 93.25 395 SER A C 1
ATOM 3171 O O . SER A 1 395 ? 7.43 -20.797 -22.531 1 93.25 395 SER A O 1
ATOM 3173 N N . ASP A 1 396 ? 7.383 -19.312 -20.812 1 89.69 396 ASP A N 1
ATOM 3174 C CA . ASP A 1 396 ? 7.949 -18.281 -21.672 1 89.69 396 ASP A CA 1
ATOM 3175 C C . ASP A 1 396 ? 9.328 -17.844 -21.172 1 89.69 396 ASP A C 1
ATOM 3177 O O . ASP A 1 396 ? 9.742 -16.703 -21.359 1 89.69 396 ASP A O 1
ATOM 3181 N N . SER A 1 397 ? 9.977 -18.672 -20.391 1 87.75 397 SER A N 1
ATOM 3182 C CA . SER A 1 397 ? 11.336 -18.359 -19.953 1 87.75 397 SER A CA 1
ATOM 3183 C C . SER A 1 397 ? 12.25 -18.141 -21.156 1 87.75 397 SER A C 1
ATOM 3185 O O . SER A 1 397 ? 13.195 -17.359 -21.078 1 87.75 397 SER A O 1
ATOM 3187 N N . TYR A 1 398 ? 11.953 -18.859 -22.281 1 88.62 398 TYR A N 1
ATOM 3188 C CA . TYR A 1 398 ? 12.734 -18.719 -23.516 1 88.62 398 TYR A CA 1
ATOM 3189 C C . TYR A 1 398 ? 11.836 -18.391 -24.688 1 88.62 398 TYR A C 1
ATOM 3191 O O . TYR A 1 398 ? 11.867 -17.266 -25.203 1 88.62 398 TYR A O 1
ATOM 3199 N N . ASP A 1 399 ? 11.039 -19.328 -25.125 1 90.81 399 ASP A N 1
ATOM 3200 C CA . ASP A 1 399 ? 10.117 -19.156 -26.25 1 90.81 399 ASP A CA 1
ATOM 3201 C C . ASP A 1 399 ? 8.797 -19.875 -25.984 1 90.81 399 ASP A C 1
ATOM 3203 O O . ASP A 1 399 ? 8.695 -21.094 -26.188 1 90.81 399 ASP A O 1
ATOM 3207 N N . ILE A 1 400 ? 7.766 -19.141 -25.781 1 92.81 400 ILE A N 1
ATOM 3208 C CA . ILE A 1 400 ? 6.477 -19.703 -25.391 1 92.81 400 ILE A CA 1
ATOM 3209 C C . ILE A 1 400 ? 5.887 -20.516 -26.547 1 92.81 400 ILE A C 1
ATOM 3211 O O . ILE A 1 400 ? 5.223 -21.531 -26.328 1 92.81 400 ILE A O 1
ATOM 3215 N N . TYR A 1 401 ? 6.062 -20.125 -27.797 1 94.31 401 TYR A N 1
ATOM 3216 C CA . TYR A 1 401 ? 5.469 -20.812 -28.938 1 94.31 401 TYR A CA 1
ATOM 3217 C C . TYR A 1 401 ? 6.16 -22.141 -29.188 1 94.31 401 TYR A C 1
ATOM 3219 O O . TYR A 1 401 ? 5.5 -23.141 -29.484 1 94.31 401 TYR A O 1
ATOM 3227 N N . ASN A 1 402 ? 7.457 -22.109 -29.031 1 95.19 402 ASN A N 1
ATOM 3228 C CA . ASN A 1 402 ? 8.188 -23.375 -29.109 1 95.19 402 ASN A CA 1
ATOM 3229 C C . ASN A 1 402 ? 7.801 -24.328 -27.984 1 95.19 402 ASN A C 1
ATOM 3231 O O . ASN A 1 402 ? 7.66 -25.531 -28.203 1 95.19 402 ASN A O 1
ATOM 3235 N N . ALA A 1 403 ? 7.68 -23.734 -26.828 1 96.31 403 ALA A N 1
ATOM 3236 C CA . ALA A 1 403 ? 7.285 -24.531 -25.672 1 96.31 403 ALA A CA 1
ATOM 3237 C C . ALA A 1 403 ? 5.938 -25.219 -25.891 1 96.31 403 ALA A C 1
ATOM 3239 O O . ALA A 1 403 ? 5.77 -26.406 -25.609 1 96.31 403 ALA A O 1
ATOM 3240 N N . CYS A 1 404 ? 5.004 -24.5 -26.453 1 97.81 404 CYS A N 1
ATOM 3241 C CA . CYS A 1 404 ? 3.658 -25.016 -26.672 1 97.81 404 CYS A CA 1
ATOM 3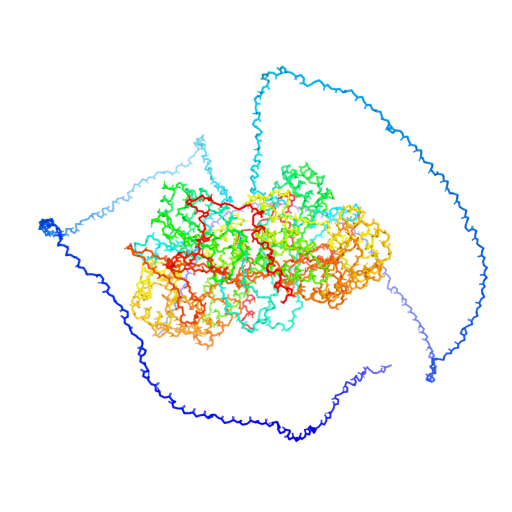242 C C . CYS A 1 404 ? 3.635 -26 -27.844 1 97.81 404 CYS A C 1
ATOM 3244 O O . CYS A 1 404 ? 3.006 -27.062 -27.75 1 97.81 404 CYS A O 1
ATOM 3246 N N . GLU A 1 405 ? 4.27 -25.672 -28.922 1 98.12 405 GLU A N 1
ATOM 3247 C CA . GLU A 1 405 ? 4.207 -26.484 -30.125 1 98.12 405 GLU A CA 1
ATOM 3248 C C . GLU A 1 405 ? 5.09 -27.719 -30.016 1 98.12 405 GLU A C 1
ATOM 3250 O O . GLU A 1 405 ? 4.602 -28.844 -30.141 1 98.12 405 GLU A O 1
ATOM 3255 N N . LYS A 1 406 ? 6.32 -27.531 -29.688 1 98.31 406 LYS A N 1
ATOM 3256 C CA . LYS A 1 406 ? 7.293 -28.625 -29.797 1 98.31 406 LYS A CA 1
ATOM 3257 C C . LYS A 1 406 ? 7.395 -29.391 -28.469 1 98.31 406 LYS A C 1
ATOM 3259 O O . LYS A 1 406 ? 7.453 -30.625 -28.469 1 98.31 406 LYS A O 1
ATOM 3264 N N . ILE A 1 407 ? 7.422 -28.688 -27.391 1 98.44 407 ILE A N 1
ATOM 3265 C CA . ILE A 1 407 ? 7.672 -29.375 -26.125 1 98.44 407 ILE A CA 1
ATOM 3266 C C . ILE A 1 407 ? 6.371 -29.969 -25.594 1 98.44 407 ILE A C 1
ATOM 3268 O O . ILE A 1 407 ? 6.191 -31.188 -25.578 1 98.44 407 ILE A O 1
ATOM 3272 N N . TRP A 1 408 ? 5.379 -29.156 -25.266 1 98.38 408 TRP A N 1
ATOM 3273 C CA . TRP A 1 408 ? 4.113 -29.656 -24.75 1 98.38 408 TRP A CA 1
ATOM 3274 C C . TRP A 1 408 ? 3.344 -30.438 -25.812 1 98.38 408 TRP A C 1
ATOM 3276 O O . TRP A 1 408 ? 2.766 -31.484 -25.531 1 98.38 408 TRP A O 1
ATOM 3286 N N . GLY A 1 409 ? 3.35 -29.922 -27.078 1 98.31 409 GLY A N 1
ATOM 3287 C CA . GLY A 1 409 ? 2.496 -30.438 -28.141 1 98.31 409 GLY A CA 1
ATOM 3288 C C . GLY A 1 409 ? 3.062 -31.672 -28.828 1 98.31 409 GLY A C 1
ATOM 3289 O O . GLY A 1 409 ? 2.324 -32.438 -29.453 1 98.31 409 GLY A O 1
ATOM 3290 N N . GLU A 1 410 ? 4.41 -31.938 -28.719 1 98.31 410 GLU A N 1
ATOM 3291 C CA . GLU A 1 410 ? 5.016 -33.062 -29.406 1 98.31 410 GLU A CA 1
ATOM 3292 C C . GLU A 1 410 ? 5.859 -33.906 -28.453 1 98.31 410 GLU A C 1
ATOM 3294 O O . GLU A 1 410 ? 5.469 -35.031 -28.094 1 98.31 410 GLU A O 1
ATOM 3299 N N . ASP A 1 411 ? 6.875 -33.344 -27.922 1 98.31 411 ASP A N 1
ATOM 3300 C CA . ASP A 1 411 ? 7.852 -34.094 -27.141 1 98.31 411 ASP A CA 1
ATOM 3301 C C . ASP A 1 411 ? 7.207 -34.688 -25.891 1 98.31 411 ASP A C 1
ATOM 3303 O O . ASP A 1 411 ? 7.508 -35.844 -25.531 1 98.31 411 ASP A O 1
ATOM 3307 N N . LEU A 1 412 ? 6.355 -33.938 -25.203 1 98.38 412 LEU A N 1
ATOM 3308 C CA . LEU A 1 412 ? 5.785 -34.375 -23.938 1 98.38 412 LEU A CA 1
ATOM 3309 C C . LEU A 1 412 ? 4.285 -34.594 -24.062 1 98.38 412 LEU A C 1
ATOM 3311 O O . LEU A 1 412 ? 3.572 -34.688 -23.062 1 98.38 412 LEU A O 1
ATOM 3315 N N . ARG A 1 413 ? 3.826 -34.688 -25.281 1 98.12 413 ARG A N 1
ATOM 3316 C CA . ARG A 1 413 ? 2.393 -34.781 -25.547 1 98.12 413 ARG A CA 1
ATOM 3317 C C . ARG A 1 413 ? 1.783 -35.969 -24.844 1 98.12 413 ARG A C 1
ATOM 3319 O O . ARG A 1 413 ? 0.696 -35.875 -24.266 1 98.12 413 ARG A O 1
ATOM 3326 N N . GLU A 1 414 ? 2.439 -37.125 -24.891 1 97.19 414 GLU A N 1
ATOM 3327 C CA . GLU A 1 414 ? 1.919 -38.375 -24.281 1 97.19 414 GLU A CA 1
ATOM 3328 C C . GLU A 1 414 ? 1.73 -38.188 -22.781 1 97.19 414 GLU A C 1
ATOM 3330 O O . GLU A 1 414 ? 0.775 -38.719 -22.203 1 97.19 414 GLU A O 1
ATOM 3335 N N . LEU A 1 415 ? 2.633 -37.5 -22.172 1 97.06 415 LEU A N 1
ATOM 3336 C CA . LEU A 1 415 ? 2.553 -37.25 -20.75 1 97.06 415 LEU A CA 1
ATOM 3337 C C . LEU A 1 415 ? 1.371 -36.344 -20.406 1 97.06 415 LEU A C 1
ATOM 3339 O O . LEU A 1 415 ? 0.725 -36.5 -19.375 1 97.06 415 LEU A O 1
ATOM 3343 N N . ILE A 1 416 ? 1.048 -35.406 -21.266 1 97.75 416 ILE A N 1
ATOM 3344 C CA . ILE A 1 416 ? -0.015 -34.438 -21.031 1 97.75 416 ILE A CA 1
ATOM 3345 C C . ILE A 1 416 ? -1.375 -35.094 -21.234 1 97.75 416 ILE A C 1
ATOM 3347 O O . ILE A 1 416 ? -2.283 -34.906 -20.406 1 97.75 416 ILE A O 1
ATOM 3351 N N . VAL A 1 417 ? -1.479 -35.938 -22.25 1 97.5 417 VAL A N 1
ATOM 3352 C CA . VAL A 1 417 ? -2.752 -36.562 -22.594 1 97.5 417 VAL A CA 1
ATOM 3353 C C . VAL A 1 417 ? -3.141 -37.562 -21.5 1 97.5 417 VAL A C 1
ATOM 3355 O O . VAL A 1 417 ? -4.324 -37.844 -21.281 1 97.5 417 VAL A O 1
ATOM 3358 N N . LYS A 1 418 ? -2.172 -38.031 -20.75 1 96.75 418 LYS A N 1
ATOM 3359 C CA . LYS A 1 418 ? -2.416 -39.031 -19.703 1 96.75 418 LYS A CA 1
ATOM 3360 C C . LYS A 1 418 ? -2.928 -38.344 -18.422 1 96.75 418 LYS A C 1
ATOM 3362 O O . LYS A 1 418 ? -3.443 -39.031 -17.531 1 96.75 418 LYS A O 1
ATOM 3367 N N . ARG A 1 419 ? -2.863 -37 -18.359 1 96.62 419 ARG A N 1
ATOM 3368 C CA . ARG A 1 419 ? -3.344 -36.281 -17.172 1 96.62 419 ARG A CA 1
ATOM 3369 C C . ARG A 1 419 ? -4.867 -36.25 -17.141 1 96.62 419 ARG A C 1
ATOM 3371 O O . ARG A 1 419 ? -5.52 -36.312 -18.188 1 96.62 419 ARG A O 1
ATOM 3378 N N . SER A 1 420 ? -5.406 -36.25 -15.891 1 93.94 420 SER A N 1
ATOM 3379 C CA . SER A 1 420 ? -6.855 -36.25 -15.703 1 93.94 420 SER A CA 1
ATOM 3380 C C . SER A 1 420 ? -7.414 -34.812 -15.789 1 93.94 420 SER A C 1
ATOM 3382 O O . SER A 1 420 ? -6.656 -33.844 -15.75 1 93.94 420 SER A O 1
ATOM 3384 N N . ALA A 1 421 ? -8.695 -34.75 -15.82 1 93.88 421 ALA A N 1
ATOM 3385 C CA . ALA A 1 421 ? -9.398 -33.469 -15.828 1 93.88 421 ALA A CA 1
ATOM 3386 C C . ALA A 1 421 ? -9.188 -32.719 -14.516 1 93.88 421 ALA A C 1
ATOM 3388 O O . ALA A 1 421 ? -9.234 -31.484 -14.484 1 93.88 421 ALA A O 1
ATOM 3389 N N . ASN A 1 422 ? -8.906 -33.406 -13.461 1 94.25 422 ASN A N 1
ATOM 3390 C CA . ASN A 1 422 ? -8.719 -32.812 -12.148 1 94.25 422 ASN A CA 1
ATOM 3391 C C . ASN A 1 422 ? -7.266 -32.406 -11.906 1 94.25 422 ASN A C 1
ATOM 3393 O O . ASN A 1 422 ? -6.949 -31.797 -10.898 1 94.25 422 ASN A O 1
ATOM 3397 N N . ALA A 1 423 ? -6.402 -32.75 -12.836 1 96.81 423 ALA A N 1
ATOM 3398 C CA . ALA A 1 423 ? -4.984 -32.438 -12.703 1 96.81 423 ALA A CA 1
ATOM 3399 C C . ALA A 1 423 ? -4.398 -31.938 -14.016 1 96.81 423 ALA A C 1
ATOM 3401 O O . ALA A 1 423 ? -3.381 -32.438 -14.484 1 96.81 423 ALA A O 1
ATOM 3402 N N . PRO A 1 424 ? -4.984 -30.953 -14.547 1 98.06 424 PRO A N 1
ATOM 3403 C CA . PRO A 1 424 ? -4.527 -30.469 -15.852 1 98.06 424 PRO A CA 1
ATOM 3404 C C . PRO A 1 424 ? -3.17 -29.781 -15.781 1 98.06 424 PRO A C 1
ATOM 3406 O O . PRO A 1 424 ? -2.775 -29.297 -14.719 1 98.06 424 PRO A O 1
ATOM 3409 N N . LEU A 1 425 ? -2.475 -29.812 -16.906 1 98.56 425 LEU A N 1
ATOM 3410 C CA . LEU A 1 425 ? -1.4 -28.859 -17.141 1 98.56 425 LEU A CA 1
ATOM 3411 C C . LEU A 1 425 ? -1.962 -27.469 -17.422 1 98.56 425 LEU A C 1
ATOM 3413 O O . LEU A 1 425 ? -2.836 -27.297 -18.266 1 98.56 425 LEU A O 1
ATOM 3417 N N . VAL A 1 426 ? -1.523 -26.5 -16.688 1 98.25 426 VAL A N 1
ATOM 3418 C CA . VAL A 1 426 ? -1.899 -25.109 -16.922 1 98.25 426 VAL A CA 1
ATOM 3419 C C . VAL A 1 426 ? -0.709 -24.344 -17.5 1 98.25 426 VAL A C 1
ATOM 3421 O O . VAL A 1 426 ? 0.226 -24.016 -16.766 1 98.25 426 VAL A O 1
ATOM 3424 N N . VAL A 1 427 ? -0.774 -24.047 -18.734 1 98.31 427 VAL A N 1
ATOM 3425 C CA . VAL A 1 427 ? 0.289 -23.328 -19.422 1 98.31 427 VAL A CA 1
ATOM 3426 C C . VAL A 1 427 ? 0.202 -21.844 -19.094 1 98.31 427 VAL A C 1
ATOM 3428 O O . VAL A 1 427 ? -0.867 -21.234 -19.203 1 98.31 427 VAL A O 1
ATOM 3431 N N . ARG A 1 428 ? 1.319 -21.219 -18.703 1 96.06 428 ARG A N 1
ATOM 3432 C CA . ARG A 1 428 ? 1.296 -19.828 -18.266 1 96.06 428 ARG A CA 1
ATOM 3433 C C . ARG A 1 428 ? 2.221 -18.984 -19.125 1 96.06 428 ARG A C 1
ATOM 3435 O O . ARG A 1 428 ? 3.441 -19.016 -18.969 1 96.06 428 ARG A O 1
ATOM 3442 N N . PRO A 1 429 ? 1.586 -18.188 -19.969 1 90.88 429 PRO A N 1
ATOM 3443 C CA . PRO A 1 429 ? 2.361 -17.156 -20.656 1 90.88 429 PRO A CA 1
ATOM 3444 C C . PRO A 1 429 ? 2.564 -15.906 -19.781 1 90.88 429 PRO A C 1
ATOM 3446 O O . PRO A 1 429 ? 1.662 -15.508 -19.047 1 90.88 429 PRO A O 1
ATOM 3449 N N . ASP A 1 430 ? 3.799 -15.281 -19.656 1 81.44 430 ASP A N 1
ATOM 3450 C CA . ASP A 1 430 ? 4.074 -14.148 -18.781 1 81.44 430 ASP A CA 1
ATOM 3451 C C . ASP A 1 430 ? 4.781 -13.023 -19.531 1 81.44 430 ASP A C 1
ATOM 3453 O O . ASP A 1 430 ? 5.602 -12.305 -18.969 1 81.44 430 ASP A O 1
ATOM 3457 N N . SER A 1 431 ? 4.566 -13.023 -20.844 1 78.88 431 SER A N 1
ATOM 3458 C CA . SER A 1 431 ? 5.219 -11.977 -21.625 1 78.88 431 SER A CA 1
ATOM 3459 C C . SER A 1 431 ? 4.387 -11.602 -22.844 1 78.88 431 SER A C 1
ATOM 3461 O O . SER A 1 431 ? 3.42 -12.289 -23.172 1 78.88 431 SER A O 1
ATOM 3463 N N . GLY A 1 432 ? 4.703 -10.469 -23.391 1 79.5 432 GLY A N 1
ATOM 3464 C CA . GLY A 1 432 ? 4.07 -10.047 -24.625 1 79.5 432 GLY A CA 1
ATOM 3465 C C . GLY A 1 432 ? 2.73 -9.367 -24.406 1 79.5 432 GLY A C 1
ATOM 3466 O O . GLY A 1 432 ? 2.369 -9.047 -23.266 1 79.5 432 GLY A O 1
ATOM 3467 N N . ASN A 1 433 ? 2.172 -9.055 -25.5 1 87.94 433 ASN A N 1
ATOM 3468 C CA . ASN A 1 433 ? 0.809 -8.539 -25.422 1 87.94 433 ASN A CA 1
ATOM 3469 C C . ASN A 1 433 ? -0.173 -9.602 -24.953 1 87.94 433 ASN A C 1
ATOM 3471 O O . ASN A 1 433 ? -0.313 -10.648 -25.594 1 87.94 433 ASN A O 1
ATOM 3475 N N . PRO A 1 434 ? -0.885 -9.359 -23.938 1 92.44 434 PRO A N 1
ATOM 3476 C CA . PRO A 1 434 ? -1.678 -10.414 -23.312 1 92.44 434 PRO A CA 1
ATOM 3477 C C . PRO A 1 434 ? -2.695 -11.039 -24.266 1 92.44 434 PRO A C 1
ATOM 3479 O O . PRO A 1 434 ? -2.791 -12.266 -24.344 1 92.44 434 PRO A O 1
ATOM 3482 N N . LEU A 1 435 ? -3.492 -10.273 -25.016 1 95.31 435 LEU A N 1
ATOM 3483 C CA . LEU A 1 435 ? -4.5 -10.82 -25.906 1 95.31 435 LEU A CA 1
ATOM 3484 C C . LEU A 1 435 ? -3.85 -11.633 -27.031 1 95.31 435 LEU A C 1
ATOM 3486 O O . LEU A 1 435 ? -4.246 -12.773 -27.281 1 95.31 435 LEU A O 1
ATOM 3490 N N . ASP A 1 436 ? -2.842 -11.078 -27.625 1 95 436 ASP A N 1
ATOM 3491 C CA . ASP A 1 436 ? -2.17 -11.75 -28.734 1 95 436 ASP A CA 1
ATOM 3492 C C . ASP A 1 436 ? -1.546 -13.07 -28.281 1 95 436 ASP A C 1
ATOM 3494 O O . ASP A 1 436 ? -1.645 -14.078 -28.969 1 95 436 ASP A O 1
ATOM 3498 N N . THR A 1 437 ? -0.934 -12.984 -27.188 1 93.94 437 THR A N 1
ATOM 3499 C CA . THR A 1 437 ? -0.253 -14.164 -26.672 1 93.94 437 THR A CA 1
ATOM 3500 C C . THR A 1 437 ? -1.257 -15.258 -26.328 1 93.94 437 THR A C 1
ATOM 3502 O O . THR A 1 437 ? -1.044 -16.422 -26.656 1 93.94 437 THR A O 1
ATOM 3505 N N . VAL A 1 438 ? -2.348 -14.938 -25.719 1 96.94 438 VAL A N 1
ATOM 3506 C CA . VAL A 1 438 ? -3.359 -15.906 -25.312 1 96.94 438 VAL A CA 1
ATOM 3507 C C . VAL A 1 438 ? -3.955 -16.578 -26.547 1 96.94 438 VAL A C 1
ATOM 3509 O O . VAL A 1 438 ? -4.07 -17.797 -26.609 1 96.94 438 VAL A O 1
ATOM 3512 N N . LEU A 1 439 ? -4.297 -15.781 -27.578 1 98.06 439 LEU A N 1
ATOM 3513 C CA . LEU A 1 439 ? -4.902 -16.328 -28.781 1 98.06 439 LEU A CA 1
ATOM 3514 C C . LEU A 1 439 ? -3.918 -17.234 -29.516 1 98.06 439 LEU A C 1
ATOM 3516 O O . LEU A 1 439 ? -4.293 -18.312 -29.984 1 98.06 439 LEU A O 1
ATOM 3520 N N . LYS A 1 440 ? -2.697 -16.766 -29.562 1 97.38 440 LYS A N 1
ATOM 3521 C CA . LYS A 1 440 ? -1.688 -17.562 -30.266 1 97.38 440 LYS A CA 1
ATOM 3522 C C . LYS A 1 440 ? -1.433 -18.875 -29.531 1 97.38 440 LYS A C 1
ATOM 3524 O O . LYS A 1 440 ? -1.272 -19.922 -30.172 1 97.38 440 LYS A O 1
ATOM 3529 N N . VAL A 1 441 ? -1.377 -18.828 -28.25 1 97.75 441 VAL A N 1
ATOM 3530 C CA . VAL A 1 441 ? -1.171 -20.031 -27.438 1 97.75 441 VAL A CA 1
ATOM 3531 C C . VAL A 1 441 ? -2.348 -20.984 -27.625 1 97.75 441 VAL A C 1
ATOM 3533 O O . VAL A 1 441 ? -2.152 -22.188 -27.828 1 97.75 441 VAL A O 1
ATOM 3536 N N . LEU A 1 442 ? -3.545 -20.484 -27.609 1 98.56 442 LEU A N 1
ATOM 3537 C CA . LEU A 1 442 ? -4.73 -21.328 -27.797 1 98.56 442 LEU A CA 1
ATOM 3538 C C . LEU A 1 442 ? -4.75 -21.938 -29.188 1 98.56 442 LEU A C 1
ATOM 3540 O O . LEU A 1 442 ? -5.137 -23.109 -29.344 1 98.56 442 LEU A O 1
ATOM 3544 N N . GLU A 1 443 ? -4.34 -21.172 -30.156 1 98.5 443 GLU A N 1
ATOM 3545 C CA . GLU A 1 443 ? -4.281 -21.688 -31.531 1 98.5 443 GLU A CA 1
ATOM 3546 C C . GLU A 1 443 ? -3.281 -22.828 -31.641 1 98.5 443 GLU A C 1
ATOM 3548 O O . GLU A 1 443 ? -3.588 -23.875 -32.25 1 98.5 443 GLU A O 1
ATOM 3553 N N . ILE A 1 444 ? -2.102 -22.625 -31.094 1 98.56 444 ILE A N 1
ATOM 3554 C CA . ILE A 1 444 ? -1.055 -23.641 -31.172 1 98.56 444 ILE A CA 1
ATOM 3555 C C . ILE A 1 444 ? -1.497 -24.891 -30.422 1 98.56 444 ILE A C 1
ATOM 3557 O O . ILE A 1 444 ? -1.397 -26 -30.938 1 98.56 444 ILE A O 1
ATOM 3561 N N . LEU A 1 445 ? -1.985 -24.703 -29.203 1 98.62 445 LEU A N 1
ATOM 3562 C CA . LEU A 1 445 ? -2.436 -25.844 -28.406 1 98.62 445 LEU A CA 1
ATOM 3563 C C . LEU A 1 445 ? -3.617 -26.531 -29.078 1 98.62 445 LEU A C 1
ATOM 3565 O O . LEU A 1 445 ? -3.727 -27.766 -29.016 1 98.62 445 LEU A O 1
ATOM 3569 N N . GLY A 1 446 ? -4.504 -25.734 -29.703 1 98.44 446 GLY A N 1
ATOM 3570 C CA . GLY A 1 446 ? -5.637 -26.312 -30.422 1 98.44 446 GLY A CA 1
ATOM 3571 C C . GLY A 1 446 ? -5.227 -27.219 -31.562 1 98.44 446 GLY A C 1
ATOM 3572 O O . GLY A 1 446 ? -5.914 -28.188 -31.875 1 98.44 446 GLY A O 1
ATOM 3573 N N . LYS A 1 447 ? -4.137 -26.906 -32.219 1 98.31 447 LYS A N 1
ATOM 3574 C CA . LYS A 1 447 ? -3.619 -27.719 -33.312 1 98.31 447 LYS A CA 1
ATOM 3575 C C . LYS A 1 447 ? -3.004 -29.016 -32.781 1 98.31 447 LYS A C 1
ATOM 3577 O O . LYS A 1 447 ? -3.047 -30.031 -33.469 1 98.31 447 LYS A O 1
ATOM 3582 N N . LYS A 1 448 ? -2.471 -28.953 -31.625 1 98.31 448 LYS A N 1
ATOM 3583 C CA . LYS A 1 448 ? -1.741 -30.094 -31.078 1 98.31 448 LYS A CA 1
ATOM 3584 C C . LYS A 1 448 ? -2.645 -30.953 -30.203 1 98.31 448 LYS A C 1
ATOM 3586 O O . LYS A 1 448 ? -2.422 -32.156 -30.062 1 98.31 448 LYS A O 1
ATOM 3591 N N . PHE A 1 449 ? -3.6 -30.375 -29.547 1 98.38 449 PHE A N 1
ATOM 3592 C CA . PHE A 1 449 ? -4.617 -31.016 -28.719 1 98.38 449 PHE A CA 1
ATOM 3593 C C . PHE A 1 449 ? -6.016 -30.688 -29.234 1 98.38 449 PHE A C 1
ATOM 3595 O O . PHE A 1 449 ? -6.57 -29.625 -28.906 1 98.38 449 PHE A O 1
ATOM 3602 N N . THR A 1 450 ? -6.645 -31.516 -29.938 1 97.81 450 THR A N 1
ATOM 3603 C CA . THR A 1 450 ? -7.863 -31.234 -30.703 1 97.81 450 THR A CA 1
ATOM 3604 C C . THR A 1 450 ? -8.992 -30.797 -29.766 1 97.81 450 THR A C 1
ATOM 3606 O O . THR A 1 450 ? -9.438 -31.562 -28.922 1 97.81 450 THR A O 1
ATOM 3609 N N . PRO A 1 451 ? -9.43 -29.547 -29.922 1 98.31 451 PRO A N 1
ATOM 3610 C CA . PRO A 1 451 ? -10.531 -29.047 -29.094 1 98.31 451 PRO A CA 1
ATOM 3611 C C . PRO A 1 451 ? -11.883 -29.609 -29.516 1 98.31 451 PRO A C 1
ATOM 3613 O O . PRO A 1 451 ? -12.008 -30.203 -30.578 1 98.31 451 PRO A O 1
ATOM 3616 N N . VAL A 1 452 ? -12.859 -29.531 -28.688 1 98.25 452 VAL A N 1
ATOM 3617 C CA . VAL A 1 452 ? -14.25 -29.859 -28.984 1 98.25 452 VAL A CA 1
ATOM 3618 C C . VAL A 1 452 ? -15.102 -28.594 -28.922 1 98.25 452 VAL A C 1
ATOM 3620 O O . VAL A 1 452 ? -14.789 -27.656 -28.188 1 98.25 452 VAL A O 1
ATOM 3623 N N . GLU A 1 453 ? -16.125 -28.562 -29.688 1 98.12 453 GLU A N 1
ATOM 3624 C CA . GLU A 1 453 ? -17.094 -27.469 -29.625 1 98.12 453 GLU A CA 1
ATOM 3625 C C . GLU A 1 453 ? -18.141 -27.703 -28.547 1 98.12 453 GLU A C 1
ATOM 3627 O O . GLU A 1 453 ? -18.719 -28.781 -28.469 1 98.12 453 GLU A O 1
ATOM 3632 N N . ASN A 1 454 ? -18.344 -26.781 -27.672 1 97.81 454 ASN A N 1
ATOM 3633 C CA . ASN A 1 454 ? -19.328 -26.953 -26.625 1 97.81 454 ASN A CA 1
ATOM 3634 C C . ASN A 1 454 ? -20.719 -26.547 -27.109 1 97.81 454 ASN A C 1
ATOM 3636 O O . ASN A 1 454 ? -20.922 -26.25 -28.281 1 97.81 454 ASN A O 1
ATOM 3640 N N . SER A 1 455 ? -21.719 -26.578 -26.188 1 96.81 455 SER A N 1
ATOM 3641 C CA . SER A 1 455 ? -23.125 -26.391 -26.516 1 96.81 455 SER A CA 1
ATOM 3642 C C . SER A 1 455 ? -23.375 -24.969 -27.031 1 96.81 455 SER A C 1
ATOM 3644 O O . SER A 1 455 ? -24.359 -24.719 -27.734 1 96.81 455 SER A O 1
ATOM 3646 N N . LYS A 1 456 ? -22.422 -24.031 -26.766 1 97.62 456 LYS A N 1
ATOM 3647 C CA . LYS A 1 456 ? -22.578 -22.641 -27.188 1 97.62 456 LYS A CA 1
ATOM 3648 C C . LYS A 1 456 ? -21.812 -22.375 -28.484 1 97.62 456 LYS A C 1
ATOM 3650 O O . LYS A 1 456 ? -21.828 -21.25 -28.984 1 97.62 456 LYS A O 1
ATOM 3655 N N . GLY A 1 457 ? -21.156 -23.438 -28.984 1 98.19 457 GLY A N 1
ATOM 3656 C CA . GLY A 1 457 ? -20.469 -23.312 -30.266 1 98.19 457 GLY A CA 1
ATOM 3657 C C . GLY A 1 457 ? -19.062 -22.797 -30.141 1 98.19 457 GLY A C 1
ATOM 3658 O O . GLY A 1 457 ? -18.484 -22.281 -31.109 1 98.19 457 GLY A O 1
ATOM 3659 N N . PHE A 1 458 ? -18.484 -22.906 -29.016 1 98.81 458 PHE A N 1
ATOM 3660 C CA . PHE A 1 458 ? -17.141 -22.406 -28.781 1 98.81 458 PHE A CA 1
ATOM 3661 C C . PHE A 1 458 ? -16.156 -23.562 -28.578 1 98.81 458 PHE A C 1
ATOM 3663 O O . PHE A 1 458 ? -16.547 -24.625 -28.078 1 98.81 458 PHE A O 1
ATOM 3670 N N . LYS A 1 459 ? -14.891 -23.375 -28.969 1 98.81 459 LYS A N 1
ATOM 3671 C CA . LYS A 1 459 ? -13.844 -24.375 -28.844 1 98.81 459 LYS A CA 1
ATOM 3672 C C . LYS A 1 459 ? -13.375 -24.516 -27.406 1 98.81 459 LYS A C 1
ATOM 3674 O O . LYS A 1 459 ? -13.102 -23.516 -26.734 1 98.81 459 LYS A O 1
ATOM 3679 N N . VAL A 1 460 ? -13.305 -25.734 -26.922 1 98.75 460 VAL A N 1
ATOM 3680 C CA . VAL A 1 460 ? -12.789 -26.047 -25.594 1 98.75 460 VAL A CA 1
ATOM 3681 C C . VAL A 1 460 ? -11.68 -27.094 -25.719 1 98.75 460 VAL A C 1
ATOM 3683 O O . VAL A 1 460 ? -11.883 -28.172 -26.297 1 98.75 460 VAL A O 1
ATOM 3686 N N . LEU A 1 461 ? -10.531 -26.75 -25.203 1 98.75 461 LEU A N 1
ATOM 3687 C CA . LEU A 1 461 ? -9.422 -27.703 -25.156 1 98.75 461 LEU A CA 1
ATOM 3688 C C . LEU A 1 461 ? -9.789 -28.922 -24.312 1 98.75 461 LEU A C 1
ATOM 3690 O O . LEU A 1 461 ? -10.688 -28.859 -23.469 1 98.75 461 LEU A O 1
ATOM 3694 N N . PRO A 1 462 ? -9.078 -30.047 -24.578 1 98.38 462 PRO A N 1
ATOM 3695 C CA . PRO A 1 462 ? -9.297 -31.188 -23.688 1 98.38 462 PRO A CA 1
ATOM 3696 C C . PRO A 1 462 ? -9.086 -30.844 -22.219 1 98.38 462 PRO A C 1
ATOM 3698 O O . PRO A 1 462 ? -8.281 -29.969 -21.906 1 98.38 462 PRO A O 1
ATOM 3701 N N . PRO A 1 463 ? -9.766 -31.5 -21.297 1 97.44 463 PRO A N 1
ATOM 3702 C CA . PRO A 1 463 ? -9.805 -31.062 -19.891 1 97.44 463 PRO A CA 1
ATOM 3703 C C . PRO A 1 463 ? -8.453 -31.188 -19.203 1 97.44 463 PRO A C 1
ATOM 3705 O O . PRO A 1 463 ? -8.266 -30.656 -18.094 1 97.44 463 PRO A O 1
ATOM 3708 N N . TYR A 1 464 ? -7.48 -31.906 -19.812 1 98.12 464 TYR A N 1
ATOM 3709 C CA . TYR A 1 464 ? -6.191 -32.125 -19.172 1 98.12 464 TYR A CA 1
ATOM 3710 C C . TYR A 1 464 ? -5.223 -30.984 -19.484 1 98.12 464 TYR A C 1
ATOM 3712 O O . TYR A 1 464 ? -4.047 -31.047 -19.125 1 98.12 464 TYR A O 1
ATOM 3720 N N . ILE A 1 465 ? -5.641 -29.969 -20.188 1 98.44 465 ILE A N 1
ATOM 3721 C CA . ILE A 1 465 ? -4.766 -28.844 -20.5 1 98.44 465 ILE A CA 1
ATOM 3722 C C . ILE A 1 465 ? -5.566 -27.547 -20.453 1 98.44 465 ILE A C 1
ATOM 3724 O O . ILE A 1 465 ? -6.707 -27.5 -20.922 1 98.44 465 ILE A O 1
ATOM 3728 N N . ARG A 1 466 ? -5.086 -26.531 -19.781 1 98.38 466 ARG A N 1
ATOM 3729 C CA . ARG A 1 466 ? -5.664 -25.188 -19.641 1 98.38 466 ARG A CA 1
ATOM 3730 C C . ARG A 1 466 ? -4.59 -24.109 -19.734 1 98.38 466 ARG A C 1
ATOM 3732 O O . ARG A 1 466 ? -3.398 -24.422 -19.812 1 98.38 466 ARG A O 1
ATOM 3739 N N . VAL A 1 467 ? -5.012 -22.812 -19.75 1 98.25 467 VAL A N 1
ATOM 3740 C CA . VAL A 1 467 ? -4.105 -21.688 -19.844 1 98.25 467 VAL A CA 1
ATOM 3741 C C . VAL A 1 467 ? -4.375 -20.719 -18.688 1 98.25 467 VAL A C 1
ATOM 3743 O O . VAL A 1 467 ? -5.523 -20.531 -18.281 1 98.25 467 VAL A O 1
ATOM 3746 N N . ILE A 1 468 ? -3.338 -20.109 -18.125 1 97.56 468 ILE A N 1
ATOM 3747 C CA . ILE A 1 468 ? -3.508 -19.016 -17.172 1 97.56 468 ILE A CA 1
ATOM 3748 C C . ILE A 1 468 ? -2.65 -17.828 -17.609 1 97.56 468 ILE A C 1
ATOM 3750 O O . ILE A 1 468 ? -1.442 -17.953 -17.812 1 97.56 468 ILE A O 1
ATOM 3754 N N . GLN A 1 469 ? -3.254 -16.703 -17.781 1 96.62 469 GLN A N 1
ATOM 3755 C CA . GLN A 1 469 ? -2.551 -15.461 -18.094 1 96.62 469 GLN A CA 1
ATOM 3756 C C . GLN A 1 469 ? -2.279 -14.648 -16.828 1 96.62 469 GLN A C 1
ATOM 3758 O O . GLN A 1 469 ? -3.205 -14.336 -16.078 1 96.62 469 GLN A O 1
ATOM 3763 N N . GLY A 1 470 ? -1.014 -14.273 -16.547 1 91.31 470 GLY A N 1
ATOM 3764 C CA . GLY A 1 470 ? -0.662 -13.609 -15.305 1 91.31 470 GLY A CA 1
ATOM 3765 C C . GLY A 1 470 ? -0.09 -12.219 -15.508 1 91.31 470 GLY A C 1
ATOM 3766 O O . GLY A 1 470 ? -0.359 -11.312 -14.719 1 91.31 470 GLY A O 1
ATOM 3767 N N . ASP A 1 471 ? 0.634 -11.961 -16.469 1 84.12 471 ASP A N 1
ATOM 3768 C CA . ASP A 1 471 ? 1.333 -10.695 -16.656 1 84.12 471 ASP A CA 1
ATOM 3769 C C . ASP A 1 471 ? 0.388 -9.617 -17.203 1 84.12 471 ASP A C 1
ATOM 3771 O O . ASP A 1 471 ? -0.358 -9.859 -18.156 1 84.12 471 ASP A O 1
ATOM 3775 N N . GLY A 1 472 ? 0.333 -8.539 -16.5 1 84.56 472 GLY A N 1
ATOM 3776 C CA . GLY A 1 472 ? -0.365 -7.375 -17.016 1 84.56 472 GLY A CA 1
ATOM 3777 C C . GLY A 1 472 ? -1.875 -7.488 -16.922 1 84.56 472 GLY A C 1
ATOM 3778 O O . GLY A 1 472 ? -2.602 -6.863 -17.688 1 84.56 472 GLY A O 1
ATOM 3779 N N . VAL A 1 473 ? -2.357 -8.297 -16.078 1 93.5 473 VAL A N 1
ATOM 3780 C CA . VAL A 1 473 ? -3.801 -8.5 -16 1 93.5 473 VAL A CA 1
ATOM 3781 C C . VAL A 1 473 ? -4.418 -7.457 -15.07 1 93.5 473 VAL A C 1
ATOM 3783 O O . VAL A 1 473 ? -4.195 -7.492 -13.859 1 93.5 473 VAL A O 1
ATOM 3786 N N . ASP A 1 474 ? -5.031 -6.48 -15.609 1 94.31 474 ASP A N 1
ATOM 3787 C CA . ASP A 1 474 ? -5.949 -5.59 -14.906 1 94.31 474 ASP A CA 1
ATOM 3788 C C . ASP A 1 474 ? -7.367 -5.715 -15.461 1 94.31 474 ASP A C 1
ATOM 3790 O O . ASP A 1 474 ? -7.633 -6.57 -16.312 1 94.31 474 ASP A O 1
ATOM 3794 N N . ILE A 1 475 ? -8.281 -5.012 -14.984 1 96 475 ILE A N 1
ATOM 3795 C CA . ILE A 1 475 ? -9.695 -5.184 -15.328 1 96 475 ILE A CA 1
ATOM 3796 C C . ILE A 1 475 ? -9.898 -4.902 -16.812 1 96 475 ILE A C 1
ATOM 3798 O O . ILE A 1 475 ? -10.719 -5.547 -17.469 1 96 475 ILE A O 1
ATOM 3802 N N . ASN A 1 476 ? -9.133 -3.957 -17.391 1 94.06 476 ASN A N 1
ATOM 3803 C CA . ASN A 1 476 ? -9.258 -3.625 -18.797 1 94.06 476 ASN A CA 1
ATOM 3804 C C . ASN A 1 476 ? -8.688 -4.727 -19.688 1 94.06 476 ASN A C 1
ATOM 3806 O O . ASN A 1 476 ? -9.312 -5.121 -20.672 1 94.06 476 ASN A O 1
ATOM 3810 N N . THR A 1 477 ? -7.527 -5.148 -19.344 1 95.31 477 THR A N 1
ATOM 3811 C CA . THR A 1 477 ? -6.898 -6.211 -20.125 1 95.31 477 THR A CA 1
ATOM 3812 C C . THR A 1 477 ? -7.703 -7.504 -20.016 1 95.31 477 THR A C 1
ATOM 3814 O O . THR A 1 477 ? -7.809 -8.258 -21 1 95.31 477 THR A O 1
ATOM 3817 N N . LEU A 1 478 ? -8.203 -7.762 -18.844 1 97.06 478 LEU A N 1
ATOM 3818 C CA . LEU A 1 478 ? -9.07 -8.922 -18.656 1 97.06 478 LEU A CA 1
ATOM 3819 C C . LEU A 1 478 ? -10.266 -8.875 -19.609 1 97.06 478 LEU A C 1
ATOM 3821 O O . LEU A 1 478 ? -10.57 -9.859 -20.281 1 97.06 478 LEU A O 1
ATOM 3825 N N . GLN A 1 479 ? -10.898 -7.758 -19.672 1 95.88 479 GLN A N 1
ATOM 3826 C CA . GLN A 1 479 ? -12.039 -7.578 -20.562 1 95.88 479 GLN A CA 1
ATOM 3827 C C . GLN A 1 479 ? -11.641 -7.754 -22.031 1 95.88 479 GLN A C 1
ATOM 3829 O O . GLN A 1 479 ? -12.352 -8.398 -22.797 1 95.88 479 GLN A O 1
ATOM 3834 N N . GLU A 1 480 ? -10.523 -7.25 -22.328 1 96.31 480 GLU A N 1
ATOM 3835 C CA . GLU A 1 480 ? -10.031 -7.352 -23.703 1 96.31 480 GLU A CA 1
ATOM 3836 C C . GLU A 1 480 ? -9.773 -8.805 -24.094 1 96.31 480 GLU A C 1
ATOM 3838 O O . GLU A 1 480 ? -10.109 -9.219 -25.203 1 96.31 480 GLU A O 1
ATOM 3843 N N . ILE A 1 481 ? -9.227 -9.523 -23.203 1 97.62 481 ILE A N 1
ATOM 3844 C CA . ILE A 1 481 ? -8.867 -10.906 -23.484 1 97.62 481 ILE A CA 1
ATOM 3845 C C . ILE A 1 481 ? -10.133 -11.742 -23.672 1 97.62 481 ILE A C 1
ATOM 3847 O O . ILE A 1 481 ? -10.25 -12.5 -24.625 1 97.62 481 ILE A O 1
ATOM 3851 N N . VAL A 1 482 ? -11.078 -11.57 -22.766 1 97.94 482 VAL A N 1
ATOM 3852 C CA . VAL A 1 482 ? -12.266 -12.414 -22.828 1 97.94 482 VAL A CA 1
ATOM 3853 C C . VAL A 1 482 ? -13.094 -12.031 -24.047 1 97.94 482 VAL A C 1
ATOM 3855 O O . VAL A 1 482 ? -13.719 -12.883 -24.688 1 97.94 482 VAL A O 1
ATOM 3858 N N . GLU A 1 483 ? -13.133 -10.742 -24.422 1 97.31 483 GLU A N 1
ATOM 3859 C CA . GLU A 1 483 ? -13.781 -10.312 -25.656 1 97.31 483 GLU A CA 1
ATOM 3860 C C . GLU A 1 483 ? -13.094 -10.906 -26.891 1 97.31 483 GLU A C 1
ATOM 3862 O O . GLU A 1 483 ? -13.766 -11.367 -27.812 1 97.31 483 GLU A O 1
ATOM 3867 N N . GLY A 1 484 ? -11.828 -10.828 -26.844 1 98.25 484 GLY A N 1
ATOM 3868 C CA . GLY A 1 484 ? -11.062 -11.383 -27.953 1 98.25 484 GLY A CA 1
ATOM 3869 C C . GLY A 1 484 ? -11.242 -12.883 -28.109 1 98.25 484 GLY A C 1
ATOM 3870 O O . GLY A 1 484 ? -11.344 -13.383 -29.234 1 98.25 484 GLY A O 1
ATOM 3871 N N . MET A 1 485 ? -11.289 -13.578 -27.062 1 98.62 485 MET A N 1
ATOM 3872 C CA . MET A 1 485 ? -11.516 -15.016 -27.094 1 98.62 485 MET A CA 1
ATOM 3873 C C . MET A 1 485 ? -12.883 -15.336 -27.688 1 98.62 485 MET A C 1
ATOM 3875 O O . MET A 1 485 ? -13.008 -16.234 -28.516 1 98.62 485 MET A O 1
ATOM 3879 N N . LYS A 1 486 ? -13.891 -14.602 -27.219 1 98.38 486 LYS A N 1
ATOM 3880 C CA . LYS A 1 486 ? -15.227 -14.797 -27.781 1 98.38 486 LYS A CA 1
ATOM 3881 C C . LYS A 1 486 ? -15.234 -14.578 -29.281 1 98.38 486 LYS A C 1
ATOM 3883 O O . LYS A 1 486 ? -15.805 -15.383 -30.031 1 98.38 486 LYS A O 1
ATOM 3888 N N . GLU A 1 487 ? -14.578 -13.531 -29.688 1 98.44 487 GLU A N 1
ATOM 3889 C CA . GLU A 1 487 ? -14.523 -13.195 -31.109 1 98.44 487 GLU A CA 1
ATOM 3890 C C . GLU A 1 487 ? -13.859 -14.305 -31.922 1 98.44 487 GLU A C 1
ATOM 3892 O O . GLU A 1 487 ? -14.211 -14.531 -33.094 1 98.44 487 GLU A O 1
ATOM 3897 N N . HIS A 1 488 ? -12.977 -14.984 -31.359 1 98.38 488 HIS A N 1
ATOM 3898 C CA . HIS A 1 488 ? -12.234 -16.016 -32.062 1 98.38 488 HIS A CA 1
ATOM 3899 C C . HIS A 1 488 ? -12.773 -17.406 -31.75 1 98.38 488 HIS A C 1
ATOM 3901 O O . HIS A 1 488 ? -12.094 -18.406 -32 1 98.38 488 HIS A O 1
ATOM 3907 N N . ARG A 1 489 ? -13.906 -17.484 -31.047 1 98.5 489 ARG A N 1
ATOM 3908 C CA . ARG A 1 489 ? -14.703 -18.688 -30.812 1 98.5 489 ARG A CA 1
ATOM 3909 C C . ARG A 1 489 ? -13.992 -19.641 -29.844 1 98.5 489 ARG A C 1
ATOM 3911 O O . ARG A 1 489 ? -14.07 -20.859 -30 1 98.5 489 ARG A O 1
ATOM 3918 N N . TRP A 1 490 ? -13.227 -19.078 -28.984 1 98.81 490 TRP A N 1
ATOM 3919 C CA . TRP A 1 490 ? -12.672 -19.828 -27.859 1 98.81 490 TRP A CA 1
ATOM 3920 C C . TRP A 1 490 ? -13.492 -19.594 -26.594 1 98.81 490 TRP A C 1
ATOM 3922 O O . TRP A 1 490 ? -13.844 -18.453 -26.266 1 98.81 490 TRP A O 1
ATOM 3932 N N . SER A 1 491 ? -13.859 -20.672 -25.938 1 98.75 491 SER A N 1
ATOM 3933 C CA . SER A 1 491 ? -14.594 -20.562 -24.672 1 98.75 491 SER A CA 1
ATOM 3934 C C . SER A 1 491 ? -13.695 -20.047 -23.562 1 98.75 491 SER A C 1
ATOM 3936 O O . SER A 1 491 ? -12.516 -20.406 -23.484 1 98.75 491 SER A O 1
ATOM 3938 N N . ILE A 1 492 ? -14.234 -19.328 -22.578 1 97.81 492 ILE A N 1
ATOM 3939 C CA . ILE A 1 492 ? -13.516 -18.828 -21.422 1 97.81 492 ILE A CA 1
ATOM 3940 C C . ILE A 1 492 ? -13.195 -19.969 -20.453 1 97.81 492 ILE A C 1
ATOM 3942 O O . ILE A 1 492 ? -12.336 -19.828 -19.578 1 97.81 492 ILE A O 1
ATOM 3946 N N . GLU A 1 493 ? -13.734 -21.094 -20.703 1 97.88 493 GLU A N 1
ATOM 3947 C CA . GLU A 1 493 ? -13.414 -22.281 -19.938 1 97.88 493 GLU A CA 1
ATOM 3948 C C . GLU A 1 493 ? -11.93 -22.625 -20.031 1 97.88 493 GLU A C 1
ATOM 3950 O O . GLU A 1 493 ? -11.375 -23.281 -19.141 1 97.88 493 GLU A O 1
ATOM 3955 N N . ASN A 1 494 ? -11.344 -22.188 -21.109 1 98.5 494 ASN A N 1
ATOM 3956 C CA . ASN A 1 494 ? -9.977 -22.578 -21.438 1 98.5 494 ASN A CA 1
ATOM 3957 C C . ASN A 1 494 ? -8.961 -21.797 -20.594 1 98.5 494 ASN A C 1
ATOM 3959 O O . ASN A 1 494 ? -7.789 -22.188 -20.516 1 98.5 494 ASN A O 1
ATOM 3963 N N . ILE A 1 495 ? -9.461 -20.703 -19.875 1 98.19 495 ILE A N 1
ATOM 3964 C CA . ILE A 1 495 ? -8.445 -19.797 -19.359 1 98.19 495 ILE A CA 1
ATOM 3965 C C . ILE A 1 495 ? -8.82 -19.375 -17.938 1 98.19 495 ILE A C 1
ATOM 3967 O O . ILE A 1 495 ? -10.008 -19.281 -17.609 1 98.19 495 ILE A O 1
ATOM 3971 N N . SER A 1 496 ? -7.863 -19.188 -17.094 1 97.94 496 SER A N 1
ATOM 3972 C CA . SER A 1 496 ? -7.922 -18.438 -15.852 1 97.94 496 SER A CA 1
ATOM 3973 C C . SER A 1 496 ? -6.941 -17.266 -15.867 1 97.94 496 SER A C 1
ATOM 3975 O O . SER A 1 496 ? -6.082 -17.188 -16.75 1 97.94 496 SER A O 1
ATOM 3977 N N . PHE A 1 497 ? -7.105 -16.375 -14.914 1 98.19 497 PHE A N 1
ATOM 3978 C CA . PHE A 1 497 ? -6.277 -15.172 -14.875 1 98.19 497 PHE A CA 1
ATOM 3979 C C . PHE A 1 497 ? -5.566 -15.039 -13.539 1 98.19 497 PHE A C 1
ATOM 3981 O O . PHE A 1 497 ? -6.098 -15.453 -12.508 1 98.19 497 PHE A O 1
ATOM 3988 N N . GLY A 1 498 ? -4.352 -14.578 -13.57 1 96.75 498 GLY A N 1
ATOM 3989 C CA . GLY A 1 498 ? -3.629 -14.094 -12.398 1 96.75 498 GLY A CA 1
ATOM 3990 C C . GLY A 1 498 ? -3.352 -12.602 -12.445 1 96.75 498 GLY A C 1
ATOM 3991 O O . GLY A 1 498 ? -2.77 -12.102 -13.414 1 96.75 498 GLY A O 1
ATOM 3992 N N . SER A 1 499 ? -3.826 -11.938 -11.43 1 96.69 499 SER A N 1
ATOM 3993 C CA . SER A 1 499 ? -3.594 -10.492 -11.352 1 96.69 499 SER A CA 1
ATOM 3994 C C . SER A 1 499 ? -2.682 -10.148 -10.18 1 96.69 499 SER A C 1
ATOM 3996 O O . SER A 1 499 ? -2.895 -10.609 -9.062 1 96.69 499 SER A O 1
ATOM 3998 N N . GLY A 1 500 ? -1.68 -9.352 -10.43 1 94.38 500 GLY A N 1
ATOM 3999 C CA . GLY A 1 500 ? -0.717 -8.984 -9.406 1 94.38 500 GLY A CA 1
ATOM 4000 C C . GLY A 1 500 ? -0.851 -7.547 -8.945 1 94.38 500 GLY A C 1
ATOM 4001 O O . GLY A 1 500 ? -1.783 -7.207 -8.211 1 94.38 500 GLY A O 1
ATOM 4002 N N . GLY A 1 501 ? 0.022 -6.672 -9.523 1 92.94 501 GLY A N 1
ATOM 4003 C CA . GLY A 1 501 ? 0.048 -5.27 -9.148 1 92.94 501 GLY A CA 1
ATOM 4004 C C . GLY A 1 501 ? -1.287 -4.574 -9.336 1 92.94 501 GLY A C 1
ATOM 4005 O O . GLY A 1 501 ? -1.69 -3.752 -8.516 1 92.94 501 GLY A O 1
ATOM 4006 N N . ALA A 1 502 ? -1.991 -4.926 -10.305 1 94.81 502 ALA A N 1
ATOM 4007 C CA . ALA A 1 502 ? -3.256 -4.262 -10.602 1 94.81 502 ALA A CA 1
ATOM 4008 C C . ALA A 1 502 ? -4.332 -4.645 -9.594 1 94.81 502 ALA A C 1
ATOM 4010 O O . ALA A 1 502 ? -5.336 -3.943 -9.453 1 94.81 502 ALA A O 1
ATOM 4011 N N . LEU A 1 503 ? -4.078 -5.715 -8.938 1 97.31 503 LEU A N 1
ATOM 4012 C CA . LEU A 1 503 ? -5.066 -6.191 -7.977 1 97.31 503 LEU A CA 1
ATOM 4013 C C . LEU A 1 503 ? -4.785 -5.637 -6.582 1 97.31 503 LEU A C 1
ATOM 4015 O O . LEU A 1 503 ? -5.703 -5.215 -5.879 1 97.31 503 LEU A O 1
ATOM 4019 N N . LEU A 1 504 ? -3.498 -5.609 -6.199 1 97.62 504 LEU A N 1
ATOM 4020 C CA . LEU A 1 504 ? -3.229 -5.312 -4.797 1 97.62 504 LEU A CA 1
ATOM 4021 C C . LEU A 1 504 ? -2.373 -4.059 -4.656 1 97.62 504 LEU A C 1
ATOM 4023 O O . LEU A 1 504 ? -2.301 -3.469 -3.578 1 97.62 504 LEU A O 1
ATOM 4027 N N . GLN A 1 505 ? -1.742 -3.59 -5.688 1 95.75 505 GLN A N 1
ATOM 4028 C CA . GLN A 1 505 ? -0.716 -2.562 -5.551 1 95.75 505 GLN A CA 1
ATOM 4029 C C . GLN A 1 505 ? -1.169 -1.245 -6.172 1 95.75 505 GLN A C 1
ATOM 4031 O O . GLN A 1 505 ? -1.052 -0.186 -5.555 1 95.75 505 GLN A O 1
ATOM 4036 N N . LYS A 1 506 ? -1.701 -1.259 -7.387 1 94.56 506 LYS A N 1
ATOM 4037 C CA . LYS A 1 506 ? -1.929 -0.072 -8.203 1 94.56 506 LYS A CA 1
ATOM 4038 C C . LYS A 1 506 ? -3.273 0.571 -7.883 1 94.56 506 LYS A C 1
ATOM 4040 O O . LYS A 1 506 ? -3.83 1.307 -8.703 1 94.56 506 LYS A O 1
ATOM 4045 N N . LEU A 1 507 ? -3.773 0.294 -6.719 1 94.5 507 LEU A N 1
ATOM 4046 C CA . LEU A 1 507 ? -5.043 0.865 -6.285 1 94.5 507 LEU A CA 1
ATOM 4047 C C . LEU A 1 507 ? -4.816 2.076 -5.383 1 94.5 507 LEU A C 1
ATOM 4049 O O . LEU A 1 507 ? -3.912 2.072 -4.547 1 94.5 507 LEU A O 1
ATOM 4053 N N . THR A 1 508 ? -5.637 3.1 -5.66 1 93.75 508 THR A N 1
ATOM 4054 C CA . THR A 1 508 ? -5.582 4.289 -4.816 1 93.75 508 THR A CA 1
ATOM 4055 C C . THR A 1 508 ? -6.957 4.602 -4.234 1 93.75 508 THR A C 1
ATOM 4057 O O . THR A 1 508 ? -7.977 4.121 -4.734 1 93.75 508 THR A O 1
ATOM 4060 N N . ARG A 1 509 ? -6.973 5.371 -3.271 1 93.81 509 ARG A N 1
ATOM 4061 C CA . ARG A 1 509 ? -8.211 5.762 -2.602 1 93.81 509 ARG A CA 1
ATOM 4062 C C . ARG A 1 509 ? -9.125 6.535 -3.547 1 93.81 509 ARG A C 1
ATOM 4064 O O . ARG A 1 509 ? -10.344 6.551 -3.365 1 93.81 509 ARG A O 1
ATOM 4071 N N . ASP A 1 510 ? -8.594 7.094 -4.582 1 89.44 510 ASP A N 1
ATOM 4072 C CA . ASP A 1 510 ? -9.328 7.941 -5.516 1 89.44 510 ASP A CA 1
ATOM 4073 C C . ASP A 1 510 ? -10.234 7.105 -6.414 1 89.44 510 ASP A C 1
ATOM 4075 O O . ASP A 1 510 ? -11.18 7.629 -7.008 1 89.44 510 ASP A O 1
ATOM 4079 N N . LEU A 1 511 ? -9.914 5.844 -6.488 1 92.62 511 LEU A N 1
ATOM 4080 C CA . LEU A 1 511 ? -10.734 4.996 -7.352 1 92.62 511 LEU A CA 1
ATOM 4081 C C . LEU A 1 511 ? -12.203 5.043 -6.926 1 92.62 511 LEU A C 1
ATOM 4083 O O . LEU A 1 511 ? -13.094 5.16 -7.77 1 92.62 511 LEU A O 1
ATOM 4087 N N . LEU A 1 512 ? -12.422 4.977 -5.59 1 95.69 512 LEU A N 1
ATOM 4088 C CA . LEU A 1 512 ? -13.797 4.98 -5.098 1 95.69 512 LEU A CA 1
ATOM 4089 C C . LEU A 1 512 ? -14.102 6.27 -4.348 1 95.69 512 LEU A C 1
ATOM 4091 O O . LEU A 1 512 ? -15.203 6.445 -3.83 1 95.69 512 LEU A O 1
ATOM 4095 N N . ASN A 1 513 ? -13.172 7.117 -4.242 1 92.56 513 ASN A N 1
ATOM 4096 C CA . ASN A 1 513 ? -13.32 8.398 -3.562 1 92.56 513 ASN A CA 1
ATOM 4097 C C . ASN A 1 513 ? -13.867 8.219 -2.148 1 92.56 513 ASN A C 1
ATOM 4099 O O . ASN A 1 513 ? -14.883 8.812 -1.791 1 92.56 513 ASN A O 1
ATOM 4103 N N . CYS A 1 514 ? -13.18 7.449 -1.403 1 94.94 514 CYS A N 1
ATOM 4104 C CA . CYS A 1 514 ? -13.578 7.188 -0.024 1 94.94 514 CYS A CA 1
ATOM 4105 C C . CYS A 1 514 ? -13.273 8.383 0.869 1 94.94 514 CYS A C 1
ATOM 4107 O O . CYS A 1 514 ? -12.227 9.023 0.722 1 94.94 514 CYS A O 1
ATOM 4109 N N . SER A 1 515 ? -14.227 8.688 1.764 1 91.75 515 SER A N 1
ATOM 4110 C CA . SER A 1 515 ? -14.062 9.859 2.621 1 91.75 515 SER A CA 1
ATOM 4111 C C . SER A 1 515 ? -14.625 9.602 4.016 1 91.75 515 SER A C 1
ATOM 4113 O O . SER A 1 515 ? -15.594 8.852 4.176 1 91.75 515 SER A O 1
ATOM 4115 N N . PHE A 1 516 ? -14.016 10.141 4.992 1 94.31 516 PHE A N 1
ATOM 4116 C CA . PHE A 1 516 ? -14.414 10.203 6.395 1 94.31 516 PHE A CA 1
ATOM 4117 C C . PHE A 1 516 ? -14.664 11.648 6.816 1 94.31 516 PHE A C 1
ATOM 4119 O O . PHE A 1 516 ? -13.758 12.477 6.77 1 94.31 516 PHE A O 1
ATOM 4126 N N . LYS A 1 517 ? -15.945 11.969 7.25 1 92.19 517 LYS A N 1
ATOM 4127 C CA . LYS A 1 517 ? -16.281 13.367 7.488 1 92.19 517 LYS A CA 1
ATOM 4128 C C . LYS A 1 517 ? -17.078 13.531 8.781 1 92.19 517 LYS A C 1
ATOM 4130 O O . LYS A 1 517 ? -17.922 12.695 9.109 1 92.19 517 LYS A O 1
ATOM 4135 N N . CYS A 1 518 ? -16.734 14.586 9.414 1 93.19 518 CYS A N 1
ATOM 4136 C CA . CYS A 1 518 ? -17.562 15.016 10.531 1 93.19 518 CYS A CA 1
ATOM 4137 C C . CYS A 1 518 ? -18.828 15.695 10.031 1 93.19 518 CYS A C 1
ATOM 4139 O O . CYS A 1 518 ? -18.766 16.578 9.164 1 93.19 518 CYS A O 1
ATOM 4141 N N . SER A 1 519 ? -20.016 15.266 10.586 1 93.62 519 SER A N 1
ATOM 4142 C CA . SER A 1 519 ? -21.25 15.82 10.039 1 93.62 519 SER A CA 1
ATOM 4143 C C . SER A 1 519 ? -22.125 16.391 11.141 1 93.62 519 SER A C 1
ATOM 4145 O O . SER A 1 519 ? -23.141 17.031 10.859 1 93.62 519 SER A O 1
ATOM 4147 N N . TYR A 1 520 ? -21.812 16.125 12.352 1 93.81 520 TYR A N 1
ATOM 4148 C CA . TYR A 1 520 ? -22.641 16.594 13.461 1 93.81 520 TYR A CA 1
ATOM 4149 C C . TYR A 1 520 ? -21.812 16.797 14.719 1 93.81 520 TYR A C 1
ATOM 4151 O O . TYR A 1 520 ? -20.938 15.992 15.031 1 93.81 520 TYR A O 1
ATOM 4159 N N . VAL A 1 521 ? -22.078 17.969 15.422 1 95.06 521 VAL A N 1
ATOM 4160 C CA . VAL A 1 521 ? -21.375 18.297 16.656 1 95.06 521 VAL A CA 1
ATOM 4161 C C . VAL A 1 521 ? -22.344 18.875 17.672 1 95.06 521 VAL A C 1
ATOM 4163 O O . VAL A 1 521 ? -23.312 19.547 17.312 1 95.06 521 VAL A O 1
ATOM 4166 N N . VAL A 1 522 ? -22.156 18.531 18.938 1 95.56 522 VAL A N 1
ATOM 4167 C CA . VAL A 1 522 ? -22.906 19.141 20.031 1 95.56 522 VAL A CA 1
ATOM 4168 C C . VAL A 1 522 ? -21.984 20.047 20.844 1 95.56 522 VAL A C 1
ATOM 4170 O O . VAL A 1 522 ? -20.969 19.609 21.375 1 95.56 522 VAL A O 1
ATOM 4173 N N . THR A 1 523 ? -22.312 21.297 20.844 1 93.62 523 THR A N 1
ATOM 4174 C CA . THR A 1 523 ? -21.609 22.297 21.641 1 93.62 523 THR A CA 1
ATOM 4175 C C . THR A 1 523 ? -22.594 23.047 22.531 1 93.62 523 THR A C 1
ATOM 4177 O O . THR A 1 523 ? -23.656 23.469 22.094 1 93.62 523 THR A O 1
ATOM 4180 N N . ASN A 1 524 ? -22.219 23.188 23.812 1 93.31 524 ASN A N 1
ATOM 4181 C CA . ASN A 1 524 ? -23.094 23.844 24.781 1 93.31 524 ASN A CA 1
ATOM 4182 C C . ASN A 1 524 ? -24.484 23.219 24.797 1 93.31 524 ASN A C 1
ATOM 4184 O O . ASN A 1 524 ? -25.484 23.938 24.828 1 93.31 524 ASN A O 1
ATOM 4188 N N . GLY A 1 525 ? -24.5 21.938 24.531 1 91.88 525 GLY A N 1
ATOM 4189 C CA . GLY A 1 525 ? -25.766 21.203 24.578 1 91.88 525 GLY A CA 1
ATOM 4190 C C . GLY A 1 525 ? -26.594 21.344 23.312 1 91.88 525 GLY A C 1
ATOM 4191 O O . GLY A 1 525 ? -27.672 20.75 23.203 1 91.88 525 GLY A O 1
ATOM 4192 N N . LEU A 1 526 ? -26.141 22.109 22.422 1 91.62 526 LEU A N 1
ATOM 4193 C CA . LEU A 1 526 ? -26.859 22.328 21.172 1 91.62 526 LEU A CA 1
ATOM 4194 C C . LEU A 1 526 ? -26.203 21.578 20.016 1 91.62 526 LEU A C 1
ATOM 4196 O O . LEU A 1 526 ? -25 21.688 19.812 1 91.62 526 LEU A O 1
ATOM 4200 N N . GLY A 1 527 ? -27.047 20.859 19.312 1 90.44 527 GLY A N 1
ATOM 4201 C CA . GLY A 1 527 ? -26.562 20.141 18.156 1 90.44 527 GLY A CA 1
ATOM 4202 C C . GLY A 1 527 ? -26.453 21.016 16.922 1 90.44 527 GLY A C 1
ATOM 4203 O O . GLY A 1 527 ? -27.359 21.812 16.641 1 90.44 527 GLY A O 1
ATOM 4204 N N . VAL A 1 528 ? -25.344 20.922 16.219 1 87.88 528 VAL A N 1
ATOM 4205 C CA . VAL A 1 528 ? -25.125 21.703 15.008 1 87.88 528 VAL A CA 1
ATOM 4206 C C . VAL A 1 528 ? -24.719 20.797 13.859 1 87.88 528 VAL A C 1
ATOM 4208 O O . VAL A 1 528 ? -23.875 19.906 14.023 1 87.88 528 VAL A O 1
ATOM 4211 N N . ASN A 1 529 ? -25.391 21.016 12.727 1 87.56 529 ASN A N 1
ATOM 4212 C CA . ASN A 1 529 ? -24.953 20.344 11.508 1 87.56 529 ASN A CA 1
ATOM 4213 C C . ASN A 1 529 ? -23.672 20.969 10.953 1 87.56 529 ASN A C 1
ATOM 4215 O O . ASN A 1 529 ? -23.562 22.203 10.867 1 87.56 529 ASN A O 1
ATOM 4219 N N . VAL A 1 530 ? -22.781 20.125 10.758 1 85.62 530 VAL A N 1
ATOM 4220 C CA . VAL A 1 530 ? -21.484 20.547 10.25 1 85.62 530 VAL A CA 1
ATOM 4221 C C . VAL A 1 530 ? -21.281 20 8.836 1 85.62 530 VAL A C 1
ATOM 4223 O O . VAL A 1 530 ? -21.562 18.828 8.578 1 85.62 530 VAL A O 1
ATOM 4226 N N . PHE A 1 531 ? -20.891 20.875 7.859 1 80.69 531 PHE A N 1
ATOM 4227 C CA . PHE A 1 531 ? -20.609 20.406 6.508 1 80.69 531 PHE A CA 1
ATOM 4228 C C . PHE A 1 531 ? -19.672 21.359 5.777 1 80.69 531 PHE A C 1
ATOM 4230 O O . PHE A 1 531 ? -19.562 22.531 6.16 1 80.69 531 PHE A O 1
ATOM 4237 N N . LYS A 1 532 ? -18.891 20.766 4.918 1 77.31 532 LYS A N 1
ATOM 4238 C CA . LYS A 1 532 ? -18.016 21.547 4.047 1 77.31 532 LYS A CA 1
ATOM 4239 C C . LYS A 1 532 ? -18.75 22 2.783 1 77.31 532 LYS A C 1
ATOM 4241 O O . LYS A 1 532 ? -19.531 21.234 2.207 1 77.31 532 LYS A O 1
ATOM 4246 N N . ASP A 1 533 ? -18.625 23.266 2.416 1 74.31 533 ASP A N 1
ATOM 4247 C CA . ASP A 1 533 ? -19.156 23.812 1.18 1 74.31 533 ASP A CA 1
ATOM 4248 C C . ASP A 1 533 ? -18.156 24.75 0.513 1 74.31 533 ASP A C 1
ATOM 4250 O O . ASP A 1 533 ? -18.391 25.969 0.454 1 74.31 533 ASP A O 1
ATOM 4254 N N . PRO A 1 534 ? -17.078 24.094 0.016 1 69 534 PRO A N 1
ATOM 4255 C CA . PRO A 1 534 ? -16.047 24.953 -0.554 1 69 534 PRO A CA 1
ATOM 4256 C C . PRO A 1 534 ? -16.5 25.656 -1.83 1 69 534 PRO A C 1
ATOM 4258 O O . PRO A 1 534 ? -17.062 25.031 -2.725 1 69 534 PRO A O 1
ATOM 4261 N N . VAL A 1 535 ? -16.297 26.938 -1.945 1 68.06 535 VAL A N 1
ATOM 4262 C CA . VAL A 1 535 ? -16.703 27.734 -3.094 1 68.06 535 VAL A CA 1
ATOM 4263 C C . VAL A 1 535 ? -15.953 27.281 -4.34 1 68.06 535 VAL A C 1
ATOM 4265 O O . VAL A 1 535 ? -16.5 27.266 -5.441 1 68.06 535 VAL A O 1
ATOM 4268 N N . ALA A 1 536 ? -14.773 26.812 -4.109 1 62.84 536 ALA A N 1
ATOM 4269 C CA . ALA A 1 536 ? -13.898 26.516 -5.238 1 62.84 536 ALA A CA 1
ATOM 4270 C C . ALA A 1 536 ? -14.117 25.094 -5.746 1 62.84 536 ALA A C 1
ATOM 4272 O O . ALA A 1 536 ? -13.719 24.75 -6.859 1 62.84 536 ALA A O 1
ATOM 4273 N N . ASP A 1 537 ? -14.773 24.156 -4.965 1 66.81 537 ASP A N 1
ATOM 4274 C CA . ASP A 1 537 ? -15 22.781 -5.387 1 66.81 537 ASP A CA 1
ATOM 4275 C C . ASP A 1 537 ? -16.328 22.25 -4.848 1 66.81 537 ASP A C 1
ATOM 4277 O O . ASP A 1 537 ? -16.344 21.5 -3.873 1 66.81 537 ASP A O 1
ATOM 4281 N N . PRO A 1 538 ? -17.391 22.516 -5.57 1 64.75 538 PRO A N 1
ATOM 4282 C CA . PRO A 1 538 ? -18.719 22.109 -5.09 1 64.75 538 PRO A CA 1
ATOM 4283 C C . PRO A 1 538 ? -18.891 20.594 -5.02 1 64.75 538 PRO A C 1
ATOM 4285 O O . PRO A 1 538 ? -19.75 20.109 -4.281 1 64.75 538 PRO A O 1
ATOM 4288 N N . ASN A 1 539 ? -18.047 19.875 -5.766 1 64.12 539 ASN A N 1
ATOM 4289 C CA . ASN A 1 539 ? -18.156 18.422 -5.789 1 64.12 539 ASN A CA 1
ATOM 4290 C C . ASN A 1 539 ? -17.688 17.797 -4.48 1 64.12 539 ASN A C 1
ATOM 4292 O O . ASN A 1 539 ? -17.953 16.625 -4.207 1 64.12 539 ASN A O 1
ATOM 4296 N N . LYS A 1 540 ? -17.234 18.578 -3.635 1 65.69 540 LYS A N 1
ATOM 4297 C CA . LYS A 1 540 ? -16.672 18.062 -2.389 1 65.69 540 LYS A CA 1
ATOM 4298 C C . LYS A 1 540 ? -17.578 18.375 -1.205 1 65.69 540 LYS A C 1
ATOM 4300 O O . LYS A 1 540 ? -17.156 18.297 -0.05 1 65.69 540 LYS A O 1
ATOM 4305 N N . ARG A 1 541 ? -18.797 18.594 -1.544 1 76.75 541 ARG A N 1
ATOM 4306 C CA . ARG A 1 541 ? -19.766 18.844 -0.469 1 76.75 541 ARG A CA 1
ATOM 4307 C C . ARG A 1 541 ? -19.969 17.578 0.37 1 76.75 541 ARG A C 1
ATOM 4309 O O . ARG A 1 541 ? -20.016 16.469 -0.163 1 76.75 541 ARG A O 1
ATOM 4316 N N . SER A 1 542 ? -20.141 17.75 1.697 1 84.25 542 SER A N 1
ATOM 4317 C CA . SER A 1 542 ? -20.312 16.625 2.602 1 84.25 542 SER A CA 1
ATOM 4318 C C . SER A 1 542 ? -21.734 16.547 3.143 1 84.25 542 SER A C 1
ATOM 4320 O O . SER A 1 542 ? -22.469 17.547 3.09 1 84.25 542 SER A O 1
ATOM 4322 N N . LYS A 1 543 ? -22.141 15.406 3.588 1 88.75 543 LYS A N 1
ATOM 4323 C CA . LYS A 1 543 ? -23.453 15.188 4.191 1 88.75 543 LYS A CA 1
ATOM 4324 C C . LYS A 1 543 ? -23.531 15.812 5.578 1 88.75 543 LYS A C 1
ATOM 4326 O O . LYS A 1 543 ? -22.5 16.047 6.219 1 88.75 543 LYS A O 1
ATOM 4331 N N . LYS A 1 544 ? -24.797 16.062 5.988 1 89.44 544 LYS A N 1
ATOM 4332 C CA . LYS A 1 544 ? -24.953 16.781 7.246 1 89.44 544 LYS A CA 1
ATOM 4333 C C . LYS A 1 544 ? -25.828 16.016 8.219 1 89.44 544 LYS A C 1
ATOM 4335 O O . LYS A 1 544 ? -26.75 15.297 7.801 1 89.44 544 LYS A O 1
ATOM 4340 N N . GLY A 1 545 ? -25.516 16.188 9.547 1 91.62 545 GLY A N 1
ATOM 4341 C CA . GLY A 1 545 ? -26.328 15.609 10.602 1 91.62 545 GLY A CA 1
ATOM 4342 C C . GLY A 1 545 ? -26.047 14.141 10.836 1 91.62 545 GLY A C 1
ATOM 4343 O O . GLY A 1 545 ? -24.969 13.641 10.461 1 91.62 545 GLY A O 1
ATOM 4344 N N . ARG A 1 546 ? -26.906 13.57 11.586 1 92.81 546 ARG A N 1
ATOM 4345 C CA . ARG A 1 546 ? -26.812 12.125 11.789 1 92.81 546 ARG A CA 1
ATOM 4346 C C . ARG A 1 546 ? -27.359 11.367 10.578 1 92.81 546 ARG A C 1
ATOM 4348 O O . ARG A 1 546 ? -28.344 11.789 9.961 1 92.81 546 ARG A O 1
ATOM 4355 N N . LEU A 1 547 ? -26.672 10.297 10.312 1 94.81 547 LEU A N 1
ATOM 4356 C CA . LEU A 1 547 ? -27.016 9.586 9.086 1 94.81 547 LEU A CA 1
ATOM 4357 C C . LEU A 1 547 ? -27.578 8.203 9.391 1 94.81 547 LEU A C 1
ATOM 4359 O O . LEU A 1 547 ? -27.219 7.594 10.398 1 94.81 547 LEU A O 1
ATOM 4363 N N . SER A 1 548 ? -28.484 7.75 8.562 1 94.25 548 SER A N 1
ATOM 4364 C CA . SER A 1 548 ? -29 6.387 8.523 1 94.25 548 SER A CA 1
ATOM 4365 C C . SER A 1 548 ? -29.125 5.879 7.094 1 94.25 548 SER A C 1
ATOM 4367 O O . SER A 1 548 ? -29.141 6.672 6.148 1 94.25 548 SER A O 1
ATOM 4369 N N . LEU A 1 549 ? -29.031 4.629 6.949 1 96.12 549 LEU A N 1
ATOM 4370 C CA . LEU A 1 549 ? -29.156 3.994 5.641 1 96.12 549 LEU A CA 1
ATOM 4371 C C . LEU A 1 549 ? -30.391 3.1 5.582 1 96.12 549 LEU A C 1
ATOM 4373 O O . LEU A 1 549 ? -30.594 2.27 6.469 1 96.12 549 LEU A O 1
ATOM 4377 N N . HIS A 1 550 ? -31.172 3.258 4.531 1 93.88 550 HIS A N 1
ATOM 4378 C CA . HIS A 1 550 ? -32.406 2.512 4.367 1 93.88 550 HIS A CA 1
ATOM 4379 C C . HIS A 1 550 ? -32.562 1.993 2.941 1 93.88 550 HIS A C 1
ATOM 4381 O O . HIS A 1 550 ? -31.797 2.369 2.057 1 93.88 550 HIS A O 1
ATOM 4387 N N . ARG A 1 551 ? -33.469 1.089 2.779 1 92.25 551 ARG A N 1
ATOM 4388 C CA . ARG A 1 551 ? -33.906 0.616 1.464 1 92.25 551 ARG A CA 1
ATOM 4389 C C . ARG A 1 551 ? -35.344 1.045 1.161 1 92.25 551 ARG A C 1
ATOM 4391 O O . ARG A 1 551 ? -36.219 0.915 2.01 1 92.25 551 ARG A O 1
ATOM 4398 N N . THR A 1 552 ? -35.531 1.52 -0.008 1 89.25 552 THR A N 1
ATOM 4399 C CA . THR A 1 552 ? -36.875 1.876 -0.437 1 89.25 552 THR A CA 1
ATOM 4400 C C . THR A 1 552 ? -37.688 0.627 -0.766 1 89.25 552 THR A C 1
ATOM 4402 O O . THR A 1 552 ? -37.156 -0.481 -0.796 1 89.25 552 THR A O 1
ATOM 4405 N N . GLN A 1 553 ? -38.969 0.884 -1.093 1 86.31 553 GLN A N 1
ATOM 4406 C CA . GLN A 1 553 ? -39.844 -0.222 -1.477 1 86.31 553 GLN A CA 1
ATOM 4407 C C . GLN A 1 553 ? -39.406 -0.833 -2.805 1 86.31 553 GLN A C 1
ATOM 4409 O O . GLN A 1 553 ? -39.562 -2.029 -3.033 1 86.31 553 GLN A O 1
ATOM 4414 N N . SER A 1 554 ? -38.812 -0.067 -3.604 1 87.31 554 SER A N 1
ATOM 4415 C CA . SER A 1 554 ? -38.312 -0.539 -4.895 1 87.31 554 SER A CA 1
ATOM 4416 C C . SER A 1 554 ? -36.969 -1.243 -4.754 1 87.31 554 SER A C 1
ATOM 4418 O O . SER A 1 554 ? -36.438 -1.8 -5.727 1 87.31 554 SER A O 1
ATOM 4420 N N . GLY A 1 555 ? -36.406 -1.156 -3.582 1 87.69 555 GLY A N 1
ATOM 4421 C CA . GLY A 1 555 ? -35.156 -1.882 -3.334 1 87.69 555 GLY A CA 1
ATOM 4422 C C . GLY A 1 555 ? -33.906 -1.007 -3.428 1 87.69 555 GLY A C 1
ATOM 4423 O O . GLY A 1 555 ? -32.812 -1.492 -3.281 1 87.69 555 GLY A O 1
ATOM 4424 N N . ASP A 1 556 ? -34.125 0.268 -3.539 1 91.19 556 ASP A N 1
ATOM 4425 C CA . ASP A 1 556 ? -33 1.182 -3.689 1 91.19 556 ASP A CA 1
ATOM 4426 C C . ASP A 1 556 ? -32.5 1.644 -2.33 1 91.19 556 ASP A C 1
ATOM 4428 O O . ASP A 1 556 ? -33.281 1.88 -1.408 1 91.19 556 ASP A O 1
ATOM 4432 N N . PHE A 1 557 ? -31.188 1.77 -2.289 1 94.25 557 PHE A N 1
ATOM 4433 C CA . PHE A 1 557 ? -30.578 2.277 -1.064 1 94.25 557 PHE A CA 1
ATOM 4434 C C . PHE A 1 557 ? -30.688 3.797 -0.999 1 94.25 557 PHE A C 1
ATOM 4436 O O . PHE A 1 557 ? -30.531 4.48 -2.014 1 94.25 557 PHE A O 1
ATOM 4443 N N . VAL A 1 558 ? -30.906 4.305 0.255 1 92.69 558 VAL A N 1
ATOM 4444 C CA . VAL A 1 558 ? -31 5.75 0.45 1 92.69 558 VAL A CA 1
ATOM 4445 C C . VAL A 1 558 ? -30.406 6.121 1.809 1 92.69 558 VAL A C 1
ATOM 4447 O O . VAL A 1 558 ? -30.781 5.547 2.834 1 92.69 558 VAL A O 1
ATOM 4450 N N . THR A 1 559 ? -29.422 6.996 1.787 1 94.25 559 THR A N 1
ATOM 4451 C CA . THR A 1 559 ? -28.922 7.582 3.025 1 94.25 559 THR A CA 1
ATOM 4452 C C . THR A 1 559 ? -29.781 8.773 3.447 1 94.25 559 THR A C 1
ATOM 4454 O O . THR A 1 559 ? -29.984 9.703 2.666 1 94.25 559 THR A O 1
ATOM 4457 N N . LEU A 1 560 ? -30.25 8.719 4.664 1 92.44 560 LEU A N 1
ATOM 4458 C CA . LEU A 1 560 ? -31.016 9.836 5.215 1 92.44 560 LEU A CA 1
ATOM 4459 C C . LEU A 1 560 ? -30.141 10.695 6.121 1 92.44 560 LEU A C 1
ATOM 4461 O O . LEU A 1 560 ? -29.328 10.172 6.887 1 92.44 560 LEU A O 1
ATOM 4465 N N . GLU A 1 561 ? -30.312 12.031 5.934 1 90.75 561 GLU A N 1
ATOM 4466 C CA . GLU A 1 561 ? -29.562 13 6.723 1 90.75 561 GLU A CA 1
ATOM 4467 C C . GLU A 1 561 ? -30.438 13.602 7.824 1 90.75 561 GLU A C 1
ATOM 4469 O O . GLU A 1 561 ? -31.656 13.641 7.703 1 90.75 561 GLU A O 1
ATOM 4474 N N . GLU A 1 562 ? -29.859 14.117 8.891 1 85.06 562 GLU A N 1
ATOM 4475 C CA . GLU A 1 562 ? -30.469 14.883 9.977 1 85.06 562 GLU A CA 1
ATOM 4476 C C . GLU A 1 562 ? -31.578 14.078 10.672 1 85.06 562 GLU A C 1
ATOM 4478 O O . GLU A 1 562 ? -32.562 14.641 11.133 1 85.06 562 GLU A O 1
ATOM 4483 N N . GLY A 1 563 ? -31.297 12.758 10.648 1 67.94 563 GLY A N 1
ATOM 4484 C CA . GLY A 1 563 ? -32.25 11.898 11.352 1 67.94 563 GLY A CA 1
ATOM 4485 C C . GLY A 1 563 ? -33.656 11.977 10.789 1 67.94 563 GLY A C 1
ATOM 4486 O O . GLY A 1 563 ? -34.594 11.531 11.438 1 67.94 563 GLY A O 1
ATOM 4487 N N . LYS A 1 564 ? -33.656 12.766 9.602 1 63.09 564 LYS A N 1
ATOM 4488 C CA . LYS A 1 564 ? -34.969 13.039 9.023 1 63.09 564 LYS A CA 1
ATOM 4489 C C . LYS A 1 564 ? -35.406 11.922 8.094 1 63.09 564 LYS A C 1
ATOM 4491 O O . LYS A 1 564 ? -34.594 11.273 7.449 1 63.09 564 LYS A O 1
ATOM 4496 N N . GLY A 1 565 ? -36.406 11.086 8.336 1 55.41 565 GLY A N 1
ATOM 4497 C CA . GLY A 1 565 ? -37.031 10.18 7.387 1 55.41 565 GLY A CA 1
ATOM 4498 C C . GLY A 1 565 ? -38.281 9.531 7.938 1 55.41 565 GLY A C 1
ATOM 4499 O O . GLY A 1 565 ? -38.469 9.461 9.156 1 55.41 565 GLY A O 1
ATOM 4500 N N . ASP A 1 566 ? -39.281 9.664 7.219 1 53.47 566 ASP A N 1
ATOM 4501 C CA . ASP A 1 566 ? -40.5 8.914 7.539 1 53.47 566 ASP A CA 1
ATOM 4502 C C . ASP A 1 566 ? -40.219 7.41 7.555 1 53.47 566 ASP A C 1
ATOM 4504 O O . ASP A 1 566 ? -40.062 6.793 6.5 1 53.47 566 ASP A O 1
ATOM 4508 N N . LEU A 1 567 ? -39.75 7.027 8.766 1 58.91 567 LEU A N 1
ATOM 4509 C CA . LEU A 1 567 ? -39.5 5.605 8.961 1 58.91 567 LEU A CA 1
ATOM 4510 C C . LEU A 1 567 ? -40.562 4.762 8.258 1 58.91 567 LEU A C 1
ATOM 4512 O O . LEU A 1 567 ? -40.281 3.623 7.867 1 58.91 567 LEU A O 1
ATOM 4516 N N . GLU A 1 568 ? -41.75 5.328 8.195 1 60.62 568 GLU A N 1
ATOM 4517 C CA . GLU A 1 568 ? -42.812 4.543 7.578 1 60.62 568 GLU A CA 1
ATOM 4518 C C . GLU A 1 568 ? -42.531 4.301 6.098 1 60.62 568 GLU A C 1
ATOM 4520 O O . GLU A 1 568 ? -42.875 3.244 5.559 1 60.62 568 GLU A O 1
ATOM 4525 N N . GLU A 1 569 ? -41.875 5.199 5.566 1 67 569 GLU A N 1
ATOM 4526 C CA . GLU A 1 569 ? -41.625 5.043 4.137 1 67 569 GLU A CA 1
ATOM 4527 C C . GLU A 1 569 ? -40.312 4.309 3.877 1 67 569 GLU A C 1
ATOM 4529 O O . GLU A 1 569 ? -40.188 3.627 2.859 1 67 569 GLU A O 1
ATOM 4534 N N . TYR A 1 570 ? -39.5 4.379 4.965 1 78.19 570 TYR A N 1
ATOM 4535 C CA . TYR A 1 570 ? -38.219 3.773 4.723 1 78.19 570 TYR A CA 1
ATOM 4536 C C . TYR A 1 570 ? -37.969 2.598 5.664 1 78.19 570 TYR A C 1
ATOM 4538 O O . TYR A 1 570 ? -38.5 2.57 6.777 1 78.19 570 TYR A O 1
ATOM 4546 N N . GLY A 1 571 ? -37.719 1.493 5.223 1 80 571 GLY A N 1
ATOM 4547 C CA . GLY A 1 571 ? -37.438 0.283 5.973 1 80 571 GLY A CA 1
ATOM 4548 C C . GLY A 1 571 ? -36.469 0.515 7.125 1 80 571 GLY A C 1
ATOM 4549 O O . GLY A 1 571 ? -36.25 1.655 7.539 1 80 571 GLY A O 1
ATOM 4550 N N . VAL A 1 572 ? -36.062 -0.454 7.754 1 88 572 VAL A N 1
ATOM 4551 C CA . VAL A 1 572 ? -35.188 -0.43 8.938 1 88 572 VAL A CA 1
ATOM 4552 C C . VAL A 1 572 ? -33.812 0.113 8.562 1 88 572 VAL A C 1
ATOM 4554 O O . VAL A 1 572 ? -33.406 0.003 7.414 1 88 572 VAL A O 1
ATOM 4557 N N . ASP A 1 573 ? -33.188 0.781 9.57 1 93.06 573 ASP A N 1
ATOM 4558 C CA . ASP A 1 573 ? -31.812 1.229 9.398 1 93.06 573 ASP A CA 1
ATOM 4559 C C . ASP A 1 573 ? -30.875 0.045 9.211 1 93.06 573 ASP A C 1
ATOM 4561 O O . ASP A 1 573 ? -30.859 -0.882 10.023 1 93.06 573 ASP A O 1
ATOM 4565 N N . LEU A 1 574 ? -30.141 0.164 8.156 1 95.69 574 LEU A N 1
ATOM 4566 C CA . LEU A 1 574 ? -29.25 -0.94 7.816 1 95.69 574 LEU A CA 1
ATOM 4567 C C . LEU A 1 574 ? -27.922 -0.811 8.555 1 95.69 574 LEU A C 1
ATOM 4569 O O . LEU A 1 574 ? -27.109 -1.735 8.531 1 95.69 574 LEU A O 1
ATOM 4573 N N . LEU A 1 575 ? -27.688 0.33 9.211 1 97.19 575 LEU A N 1
ATOM 4574 C CA . LEU A 1 575 ? -26.516 0.482 10.062 1 97.19 575 LEU A CA 1
ATOM 4575 C C . LEU A 1 575 ? -26.75 -0.161 11.43 1 97.19 575 LEU A C 1
ATOM 4577 O O . LEU A 1 575 ? -27.688 0.205 12.141 1 97.19 575 LEU A O 1
ATOM 4581 N N . HIS A 1 576 ? -25.875 -1.105 11.766 1 96.69 576 HIS A N 1
ATOM 4582 C CA . HIS A 1 576 ? -25.953 -1.778 13.055 1 96.69 576 HIS A CA 1
ATOM 4583 C C . HIS A 1 576 ? -24.719 -1.475 13.906 1 96.69 576 HIS A C 1
ATOM 4585 O O . HIS A 1 576 ? -23.609 -1.336 13.383 1 96.69 576 HIS A O 1
ATOM 4591 N N . THR A 1 577 ? -24.984 -1.383 15.227 1 98.25 577 THR A N 1
ATOM 4592 C CA . THR A 1 577 ? -23.844 -1.232 16.125 1 98.25 577 THR A CA 1
ATOM 4593 C C . THR A 1 577 ? -22.938 -2.457 16.062 1 98.25 577 THR A C 1
ATOM 4595 O O . THR A 1 577 ? -23.359 -3.574 16.359 1 98.25 577 THR A O 1
ATOM 4598 N N . VAL A 1 578 ? -21.688 -2.207 15.664 1 98.75 578 VAL A N 1
ATOM 4599 C CA . VAL A 1 578 ? -20.75 -3.322 15.555 1 98.75 578 VAL A CA 1
ATOM 4600 C C . VAL A 1 578 ? -19.672 -3.205 16.625 1 98.75 578 VAL A C 1
ATOM 4602 O O . VAL A 1 578 ? -19 -4.188 16.953 1 98.75 578 VAL A O 1
ATOM 4605 N N . PHE A 1 579 ? -19.453 -2.064 17.172 1 98.75 579 PHE A N 1
ATOM 4606 C CA . PHE A 1 579 ? -18.453 -1.79 18.188 1 98.75 579 PHE A CA 1
ATOM 4607 C C . PHE A 1 579 ? -18.984 -0.796 19.219 1 98.75 579 PHE A C 1
ATOM 4609 O O . PHE A 1 579 ? -19.609 0.205 18.859 1 98.75 579 PHE A O 1
ATOM 4616 N N . GLN A 1 580 ? -18.781 -1.104 20.469 1 98.69 580 GLN A N 1
ATOM 4617 C CA . GLN A 1 580 ? -19.234 -0.223 21.547 1 98.69 580 GLN A CA 1
ATOM 4618 C C . GLN A 1 580 ? -18.328 -0.329 22.766 1 98.69 580 GLN A C 1
ATOM 4620 O O . GLN A 1 580 ? -18.203 -1.403 23.359 1 98.69 580 GLN A O 1
ATOM 4625 N N . ASN A 1 581 ? -17.703 0.788 23.109 1 98.31 581 ASN A N 1
ATOM 4626 C CA . ASN A 1 581 ? -16.922 0.917 24.328 1 98.31 581 ASN A CA 1
ATOM 4627 C C . ASN A 1 581 ? -15.867 -0.188 24.438 1 98.31 581 ASN A C 1
ATOM 4629 O O . ASN A 1 581 ? -15.781 -0.867 25.469 1 98.31 581 ASN A O 1
ATOM 4633 N N . GLY A 1 582 ? -15.188 -0.419 23.391 1 98.19 582 GLY A N 1
ATOM 4634 C CA . GLY A 1 582 ? -14.047 -1.313 23.406 1 98.19 582 GLY A CA 1
ATOM 4635 C C . GLY A 1 582 ? -14.406 -2.756 23.109 1 98.19 582 GLY A C 1
ATOM 4636 O O . GLY A 1 582 ? -13.547 -3.637 23.125 1 98.19 582 GLY A O 1
ATOM 4637 N N . LYS A 1 583 ? -15.672 -3.008 22.781 1 98.44 583 LYS A N 1
ATOM 4638 C CA . LYS A 1 583 ? -16.141 -4.367 22.531 1 98.44 583 LYS A CA 1
ATOM 4639 C C . LYS A 1 583 ? -16.781 -4.477 21.141 1 98.44 583 LYS A C 1
ATOM 4641 O O . LYS A 1 583 ? -17.5 -3.578 20.719 1 98.44 583 LYS A O 1
ATOM 4646 N N . ILE A 1 584 ? -16.422 -5.578 20.484 1 98.38 584 ILE A N 1
ATOM 4647 C CA . ILE A 1 584 ? -17.109 -5.906 19.234 1 98.38 584 ILE A CA 1
ATOM 4648 C C . ILE A 1 584 ? -18.438 -6.613 19.547 1 98.38 584 ILE A C 1
ATOM 4650 O O . ILE A 1 584 ? -18.438 -7.676 20.172 1 98.38 584 ILE A O 1
ATOM 4654 N N . VAL A 1 585 ? -19.531 -6.047 19.062 1 98 585 VAL A N 1
ATOM 4655 C CA . VAL A 1 585 ? -20.828 -6.562 19.516 1 98 585 VAL A CA 1
ATOM 4656 C C . VAL A 1 585 ? -21.484 -7.344 18.375 1 98 585 VAL A C 1
ATOM 4658 O O . VAL A 1 585 ? -22.453 -8.086 18.609 1 98 585 VAL A O 1
ATOM 4661 N N . LYS A 1 586 ? -21.016 -7.203 17.219 1 97.75 586 LYS A N 1
ATOM 4662 C CA . LYS A 1 586 ? -21.5 -7.973 16.078 1 97.75 586 LYS A CA 1
ATOM 4663 C C . LYS A 1 586 ? -20.344 -8.375 15.172 1 97.75 586 LYS A C 1
ATOM 4665 O O . LYS A 1 586 ? -19.484 -7.547 14.844 1 97.75 586 LYS A O 1
ATOM 4670 N N . THR A 1 587 ? -20.297 -9.68 14.805 1 97.56 587 THR A N 1
ATOM 4671 C CA . THR A 1 587 ? -19.281 -10.195 13.906 1 97.56 587 THR A CA 1
ATOM 4672 C C . THR A 1 587 ? -19.906 -10.93 12.727 1 97.56 587 THR A C 1
ATOM 4674 O O . THR A 1 587 ? -21.078 -11.289 12.773 1 97.56 587 THR A O 1
ATOM 4677 N N . TYR A 1 588 ? -19.188 -11.047 11.711 1 98.44 588 TYR A N 1
ATOM 4678 C CA . TYR A 1 588 ? -19.547 -11.828 10.531 1 98.44 588 TYR A CA 1
ATOM 4679 C C . TYR A 1 588 ? -18.484 -12.875 10.219 1 98.44 588 TYR A C 1
ATOM 4681 O O . TYR A 1 588 ? -17.297 -12.594 10.258 1 98.44 588 TYR A O 1
ATOM 4689 N N . THR A 1 589 ? -19 -14.109 9.969 1 98.5 589 THR A N 1
ATOM 4690 C CA . THR A 1 589 ? -18.078 -15.109 9.445 1 98.5 589 THR A CA 1
ATOM 4691 C C . THR A 1 589 ? -17.703 -14.805 7.996 1 98.5 589 THR A C 1
ATOM 4693 O O . THR A 1 589 ? -18.422 -14.086 7.309 1 98.5 589 THR A O 1
ATOM 4696 N N . PHE A 1 590 ? -16.609 -15.375 7.574 1 98.62 590 PHE A N 1
ATOM 4697 C CA . PHE A 1 590 ? -16.203 -15.125 6.199 1 98.62 590 PHE A CA 1
ATOM 4698 C C . PHE A 1 590 ? -17.219 -15.688 5.215 1 98.62 590 PHE A C 1
ATOM 4700 O O . PHE A 1 590 ? -17.438 -15.117 4.145 1 98.62 590 PHE A O 1
ATOM 4707 N N . ASP A 1 591 ? -17.859 -16.75 5.539 1 98.56 591 ASP A N 1
ATOM 4708 C CA . ASP A 1 591 ? -18.906 -17.344 4.711 1 98.56 591 ASP A CA 1
ATOM 4709 C C . ASP A 1 591 ? -20.078 -16.391 4.555 1 98.56 591 ASP A C 1
ATOM 4711 O O . ASP A 1 591 ? -20.656 -16.266 3.467 1 98.56 591 ASP A O 1
ATOM 4715 N N . GLU A 1 592 ? -20.422 -15.719 5.625 1 98.56 592 GLU A N 1
ATOM 4716 C CA . GLU A 1 592 ? -21.469 -14.711 5.555 1 98.56 592 GLU A CA 1
ATOM 4717 C C . GLU A 1 592 ? -21.062 -13.555 4.645 1 98.56 592 GLU A C 1
ATOM 4719 O O . GLU A 1 592 ? -21.891 -13.031 3.887 1 98.56 592 GLU A O 1
ATOM 4724 N N . VAL A 1 593 ? -19.828 -13.18 4.781 1 98.81 593 VAL A N 1
ATOM 4725 C CA . VAL A 1 593 ? -19.297 -12.102 3.955 1 98.81 593 VAL A CA 1
ATOM 4726 C C . VAL A 1 593 ? -19.406 -12.477 2.479 1 98.81 593 VAL A C 1
ATOM 4728 O O . VAL A 1 593 ? -19.875 -11.68 1.662 1 98.81 593 VAL A O 1
ATOM 4731 N N . ARG A 1 594 ? -19.016 -13.688 2.127 1 98.5 594 ARG A N 1
ATOM 4732 C CA . ARG A 1 594 ? -19.078 -14.172 0.753 1 98.5 594 ARG A CA 1
ATOM 4733 C C . ARG A 1 594 ? -20.531 -14.227 0.262 1 98.5 594 ARG A C 1
ATOM 4735 O O . ARG A 1 594 ? -20.812 -13.867 -0.88 1 98.5 594 ARG A O 1
ATOM 4742 N N . ASP A 1 595 ? -21.391 -14.664 1.104 1 98.12 595 ASP A N 1
ATOM 4743 C CA . ASP A 1 595 ? -22.797 -14.766 0.742 1 98.12 595 ASP A CA 1
ATOM 4744 C C . ASP A 1 595 ? -23.391 -13.383 0.459 1 98.12 595 ASP A C 1
ATOM 4746 O O . ASP A 1 595 ? -24.172 -13.227 -0.474 1 98.12 595 ASP A O 1
ATOM 4750 N N . ASN A 1 596 ? -23.016 -12.461 1.279 1 98.25 596 ASN A N 1
ATOM 4751 C CA . ASN A 1 596 ? -23.5 -11.102 1.099 1 98.25 596 ASN A CA 1
ATOM 4752 C C . ASN A 1 596 ? -23.016 -10.5 -0.212 1 98.25 596 ASN A C 1
ATOM 4754 O O . ASN A 1 596 ? -23.719 -9.711 -0.844 1 98.25 596 ASN A O 1
ATOM 4758 N N . ALA A 1 597 ? -21.828 -10.859 -0.63 1 98.5 597 ALA A N 1
ATOM 4759 C CA . ALA A 1 597 ? -21.188 -10.227 -1.779 1 98.5 597 ALA A CA 1
ATOM 4760 C C . ALA A 1 597 ? -21.516 -10.969 -3.07 1 98.5 597 ALA A C 1
ATOM 4762 O O . ALA A 1 597 ? -21.203 -10.5 -4.164 1 98.5 597 ALA A O 1
ATOM 4763 N N . LYS A 1 598 ? -22.109 -12.086 -3.01 1 97.38 598 LYS A N 1
ATOM 4764 C CA . LYS A 1 598 ? -22.359 -12.969 -4.148 1 97.38 598 LYS A CA 1
ATOM 4765 C C . LYS A 1 598 ? -23.172 -12.25 -5.227 1 97.38 598 LYS A C 1
ATOM 4767 O O . LYS A 1 598 ? -24.016 -11.406 -4.922 1 97.38 598 LYS A O 1
ATOM 4772 N N . LEU A 1 599 ? -22.844 -12.57 -6.5 1 96.75 599 LEU A N 1
ATOM 4773 C CA . LEU A 1 599 ? -23.641 -12.039 -7.602 1 96.75 599 LEU A CA 1
ATOM 4774 C C . LEU A 1 599 ? -25.094 -12.523 -7.508 1 96.75 599 LEU A C 1
ATOM 4776 O O . LEU A 1 599 ? -25.344 -13.719 -7.355 1 96.75 599 LEU A O 1
ATOM 4780 N N . LYS A 1 600 ? -25.969 -11.594 -7.602 1 93.25 600 LYS A N 1
ATOM 4781 C CA . LYS A 1 600 ? -27.391 -11.922 -7.516 1 93.25 600 LYS A CA 1
ATOM 4782 C C . LYS A 1 600 ? -27.953 -12.25 -8.891 1 93.25 600 LYS A C 1
ATOM 4784 O O . LYS A 1 600 ? -27.406 -11.844 -9.914 1 93.25 600 LYS A O 1
ATOM 4789 N N . GLU A 1 601 ? -29.062 -12.969 -8.844 1 90.12 601 GLU A N 1
ATOM 4790 C CA . GLU A 1 601 ? -29.703 -13.422 -10.078 1 90.12 601 GLU A CA 1
ATOM 4791 C C . GLU A 1 601 ? -30.062 -12.242 -10.977 1 90.12 601 GLU A C 1
ATOM 4793 O O . GLU A 1 601 ? -29.891 -12.305 -12.195 1 90.12 601 GLU A O 1
ATOM 4798 N N . ASN A 1 602 ? -30.547 -11.25 -10.391 1 88.44 602 ASN A N 1
ATOM 4799 C CA . ASN A 1 602 ? -30.922 -10.078 -11.164 1 88.44 602 ASN A CA 1
ATOM 4800 C C . ASN A 1 602 ? -29.719 -9.406 -11.812 1 88.44 602 ASN A C 1
ATOM 4802 O O . ASN A 1 602 ? -29.812 -8.875 -12.914 1 88.44 602 ASN A O 1
ATOM 4806 N N . GLU A 1 603 ? -28.641 -9.461 -11.156 1 90.62 603 GLU A N 1
ATOM 4807 C CA . GLU A 1 603 ? -27.422 -8.898 -11.719 1 90.62 603 GLU A CA 1
ATOM 4808 C C . GLU A 1 603 ? -26.938 -9.719 -12.906 1 90.62 603 GLU A C 1
ATOM 4810 O O . GLU A 1 603 ? -26.469 -9.164 -13.906 1 90.62 603 GLU A O 1
ATOM 4815 N N . LEU A 1 604 ? -27.062 -10.977 -12.789 1 90.44 604 LEU A N 1
ATOM 4816 C CA . LEU A 1 604 ? -26.625 -11.875 -13.852 1 90.44 604 LEU A CA 1
ATOM 4817 C C . LEU A 1 604 ? -27.5 -11.703 -15.094 1 90.44 604 LEU A C 1
ATOM 4819 O O . LEU A 1 604 ? -26.984 -11.75 -16.219 1 90.44 604 LEU A O 1
ATOM 4823 N N . GLU A 1 605 ? -28.766 -11.469 -14.844 1 88.19 605 GLU A N 1
ATOM 4824 C CA . GLU A 1 605 ? -29.688 -11.234 -15.953 1 88.19 605 GLU A CA 1
ATOM 4825 C C . GLU A 1 605 ? -29.359 -9.922 -16.672 1 88.19 605 GLU A C 1
ATOM 4827 O O . GLU A 1 605 ? -29.453 -9.844 -17.891 1 88.19 605 GLU A O 1
ATOM 4832 N N . GLU A 1 606 ? -28.969 -9 -15.953 1 85.75 606 GLU A N 1
ATOM 4833 C CA . GLU A 1 606 ? -28.625 -7.695 -16.516 1 85.75 606 GLU A CA 1
ATOM 4834 C C . GLU A 1 606 ? -27.359 -7.762 -17.359 1 85.75 606 GLU A C 1
ATOM 4836 O O . GLU A 1 606 ? -27.203 -7.008 -18.312 1 85.75 606 GLU A O 1
ATOM 4841 N N . LEU A 1 607 ? -26.469 -8.586 -16.953 1 82.5 607 LEU A N 1
ATOM 4842 C CA . LEU A 1 607 ? -25.188 -8.734 -17.641 1 82.5 607 LEU A CA 1
ATOM 4843 C C . LEU A 1 607 ? -25.391 -9.289 -19.047 1 82.5 607 LEU A C 1
ATOM 4845 O O . LEU A 1 607 ? -24.609 -9.016 -19.953 1 82.5 607 LEU A O 1
ATOM 4849 N N . LEU A 1 608 ? -26.438 -10.07 -19.266 1 82.62 608 LEU A N 1
ATOM 4850 C CA . LEU A 1 608 ? -26.688 -10.766 -20.531 1 82.62 608 LEU A CA 1
ATOM 4851 C C . LEU A 1 608 ? -27.484 -9.891 -21.484 1 82.62 608 LEU A C 1
ATOM 4853 O O . LEU A 1 608 ? -27.562 -10.18 -22.688 1 82.62 608 LEU A O 1
ATOM 4857 N N . HIS A 1 609 ? -28.141 -8.781 -21 1 72.12 609 HIS A N 1
ATOM 4858 C CA . HIS A 1 609 ? -28.938 -7.891 -21.844 1 72.12 609 HIS A CA 1
ATOM 4859 C C . HIS A 1 609 ? -28.266 -6.523 -21.969 1 72.12 609 HIS A C 1
ATOM 4861 O O . HIS A 1 609 ? -27.703 -6.012 -21 1 72.12 609 HIS A O 1
ATOM 4867 N N . MET B 1 1 ? 50.719 64.062 10.586 1 16.45 1 MET B N 1
ATOM 4868 C CA . MET B 1 1 ? 51.75 63.094 10.836 1 16.45 1 MET B CA 1
ATOM 4869 C C . MET B 1 1 ? 51.188 61.688 10.664 1 16.45 1 MET B C 1
ATOM 4871 O O . MET B 1 1 ? 49.969 61.5 10.648 1 16.45 1 MET B O 1
ATOM 4875 N N . GLU B 1 2 ? 51.781 60.469 11.562 1 17.14 2 GLU B N 1
ATOM 4876 C CA . GLU B 1 2 ? 52.281 59.094 11.719 1 17.14 2 GLU B CA 1
ATOM 4877 C C . GLU B 1 2 ? 51.125 58.125 11.992 1 17.14 2 GLU B C 1
ATOM 4879 O O . GLU B 1 2 ? 50 58.531 12.297 1 17.14 2 GLU B O 1
ATOM 4884 N N . ARG B 1 3 ? 51.312 57.094 13.148 1 17.81 3 ARG B N 1
ATOM 4885 C CA . ARG B 1 3 ? 51.562 55.656 13.18 1 17.81 3 ARG B CA 1
ATOM 4886 C C . ARG B 1 3 ? 50.312 54.875 13.602 1 17.81 3 ARG B C 1
ATOM 4888 O O . ARG B 1 3 ? 50.062 54.656 14.789 1 17.81 3 ARG B O 1
ATOM 4895 N N . ARG B 1 4 ? 49.125 55.219 13.5 1 19.33 4 ARG B N 1
ATOM 4896 C CA . ARG B 1 4 ? 47.938 54.688 14.148 1 19.33 4 ARG B CA 1
ATOM 4897 C C . ARG B 1 4 ? 47.688 53.25 13.703 1 19.33 4 ARG B C 1
ATOM 4899 O O . ARG B 1 4 ? 46.844 53 12.844 1 19.33 4 ARG B O 1
ATOM 4906 N N . ASP B 1 5 ? 48.875 52.562 13.57 1 19.78 5 ASP B N 1
ATOM 4907 C CA . ASP B 1 5 ? 48.969 51.219 13 1 19.78 5 ASP B CA 1
ATOM 4908 C C . ASP B 1 5 ? 48.219 50.219 13.844 1 19.78 5 ASP B C 1
ATOM 4910 O O . ASP B 1 5 ? 48.531 50.062 15.031 1 19.78 5 ASP B O 1
ATOM 4914 N N . THR B 1 6 ? 46.969 50.062 13.703 1 20.48 6 THR B N 1
ATOM 4915 C CA . THR B 1 6 ? 45.75 49.344 14.102 1 20.48 6 THR B CA 1
ATOM 4916 C C . THR B 1 6 ? 45.969 47.844 14.07 1 20.48 6 THR B C 1
ATOM 4918 O O . THR B 1 6 ? 45 47.094 14.016 1 20.48 6 THR B O 1
ATOM 4921 N N . ASP B 1 7 ? 47.188 47.344 14.375 1 18.64 7 ASP B N 1
ATOM 4922 C CA . ASP B 1 7 ? 47.781 46.031 14.117 1 18.64 7 ASP B CA 1
ATOM 4923 C C . ASP B 1 7 ? 47.25 44.969 15.094 1 18.64 7 ASP B C 1
ATOM 4925 O O . ASP B 1 7 ? 47.5 45.062 16.297 1 18.64 7 ASP B O 1
ATOM 4929 N N . PHE B 1 8 ? 45.969 44.656 15.125 1 19.16 8 PHE B N 1
ATOM 4930 C CA . PHE B 1 8 ? 45.406 43.938 16.266 1 19.16 8 PHE B CA 1
ATOM 4931 C C . PHE B 1 8 ? 46.125 42.625 16.484 1 19.16 8 PHE B C 1
ATOM 4933 O O . PHE B 1 8 ? 46 41.688 15.656 1 19.16 8 PHE B O 1
ATOM 4940 N N . SER B 1 9 ? 47.219 42.5 17.094 1 16.81 9 SER B N 1
ATOM 4941 C CA . SER B 1 9 ? 48.25 41.469 17.312 1 16.81 9 SER B CA 1
ATOM 4942 C C . SER B 1 9 ? 47.812 40.438 18.328 1 16.81 9 SER B C 1
ATOM 4944 O O . SER B 1 9 ? 47.719 40.719 19.531 1 16.81 9 SER B O 1
ATOM 4946 N N . ILE B 1 10 ? 46.594 39.812 18.125 1 18.52 10 ILE B N 1
ATOM 4947 C CA . ILE B 1 10 ? 46.25 38.906 19.203 1 18.52 10 ILE B CA 1
ATOM 4948 C C . ILE B 1 10 ? 47.406 37.938 19.484 1 18.52 10 ILE B C 1
ATOM 4950 O O . ILE B 1 10 ? 47.844 37.219 18.578 1 18.52 10 ILE B O 1
ATOM 4954 N N . LEU B 1 11 ? 48.031 38.094 20.531 1 16.72 11 LEU B N 1
ATOM 4955 C CA . LEU B 1 11 ? 49.25 37.562 21.141 1 16.72 11 LEU B CA 1
ATOM 4956 C C . LEU B 1 11 ? 49.031 36.125 21.625 1 16.72 11 LEU B C 1
ATOM 4958 O O . LEU B 1 11 ? 48.031 35.844 22.312 1 16.72 11 LEU B O 1
ATOM 4962 N N . LEU B 1 12 ? 49.688 35.062 20.938 1 18.19 12 LEU B N 1
ATOM 4963 C CA . LEU B 1 12 ? 49.938 33.625 20.906 1 18.19 12 LEU B CA 1
ATOM 4964 C C . LEU B 1 12 ? 50.594 33.188 22.219 1 18.19 12 LEU B C 1
ATOM 4966 O O . LEU B 1 12 ? 51.781 33.406 22.438 1 18.19 12 LEU B O 1
ATOM 4970 N N . ALA B 1 13 ? 50.188 33.281 23.203 1 15.59 13 ALA B N 1
ATOM 4971 C CA . ALA B 1 13 ? 51.094 33.219 24.344 1 15.59 13 ALA B CA 1
ATOM 4972 C C . ALA B 1 13 ? 51.594 31.812 24.578 1 15.59 13 ALA B C 1
ATOM 4974 O O . ALA B 1 13 ? 52.812 31.578 24.688 1 15.59 13 ALA B O 1
ATOM 4975 N N . THR B 1 14 ? 51.188 30.875 25.375 1 15.95 14 THR B N 1
ATOM 4976 C CA . THR B 1 14 ? 52.062 30.391 26.422 1 15.95 14 THR B CA 1
ATOM 4977 C C . THR B 1 14 ? 52.969 29.281 25.906 1 15.95 14 THR B C 1
ATOM 4979 O O . THR B 1 14 ? 52.719 28.703 24.844 1 15.95 14 THR B O 1
ATOM 4982 N N . ASP B 1 15 ? 53.906 28.266 26.828 1 16.22 15 ASP B N 1
ATOM 4983 C CA . ASP B 1 15 ? 55.219 27.953 27.406 1 16.22 15 ASP B CA 1
ATOM 4984 C C . ASP B 1 15 ? 55.688 26.562 27.016 1 16.22 15 ASP B C 1
ATOM 4986 O O . ASP B 1 15 ? 54.875 25.75 26.547 1 16.22 15 ASP B O 1
ATOM 4990 N N . SER B 1 16 ? 56.562 25.656 28.047 1 15.69 16 SER B N 1
ATOM 4991 C CA . SER B 1 16 ? 57.844 25 28.344 1 15.69 16 SER B CA 1
ATOM 4992 C C . SER B 1 16 ? 57.688 23.484 28.422 1 15.69 16 SER B C 1
ATOM 4994 O O . SER B 1 16 ? 58.656 22.75 28.344 1 15.69 16 SER B O 1
ATOM 4996 N N . TYR B 1 17 ? 57.062 22.578 28.938 1 16.19 17 TYR B N 1
ATOM 4997 C CA . TYR B 1 17 ? 57.812 21.547 29.641 1 16.19 17 TYR B CA 1
ATOM 4998 C C . TYR B 1 17 ? 58.5 20.594 28.656 1 16.19 17 TYR B C 1
ATOM 5000 O O . TYR B 1 17 ? 58.031 20.453 27.516 1 16.19 17 TYR B O 1
ATOM 5008 N N . LYS B 1 18 ? 59.688 19.641 29.203 1 16.17 18 LYS B N 1
ATOM 5009 C CA . LYS B 1 18 ? 60.969 18.922 29.219 1 16.17 18 LYS B CA 1
ATOM 5010 C C . LYS B 1 18 ? 60.75 17.438 28.969 1 16.17 18 LYS B C 1
ATOM 5012 O O . LYS B 1 18 ? 61.719 16.672 28.938 1 16.17 18 LYS B O 1
ATOM 5017 N N . VAL B 1 19 ? 59.969 16.703 28.906 1 15.67 19 VAL B N 1
ATOM 5018 C CA . VAL B 1 19 ? 60.375 15.344 29.219 1 15.67 19 VAL B CA 1
ATOM 5019 C C . VAL B 1 19 ? 61.188 14.773 28.078 1 15.67 19 VAL B C 1
ATOM 5021 O O . VAL B 1 19 ? 60.812 14.914 26.906 1 15.67 19 VAL B O 1
ATOM 5024 N N . PRO B 1 20 ? 62.438 13.914 28.281 1 16.02 20 PRO B N 1
ATOM 5025 C CA . PRO B 1 20 ? 63.688 13.375 27.75 1 16.02 20 PRO B CA 1
ATOM 5026 C C . PRO B 1 20 ? 63.469 12.125 26.906 1 16.02 20 PRO B C 1
ATOM 5028 O O . PRO B 1 20 ? 64.125 11.969 25.859 1 16.02 20 PRO B O 1
ATOM 5031 N N . TYR B 1 21 ? 63.094 10.961 27.391 1 15.15 21 TYR B N 1
ATOM 5032 C CA . TYR B 1 21 ? 63.906 9.75 27.484 1 15.15 21 TYR B CA 1
ATOM 5033 C C . TYR B 1 21 ? 64.188 9.148 26.109 1 15.15 21 TYR B C 1
ATOM 5035 O O . TYR B 1 21 ? 63.469 9.484 25.156 1 15.15 21 TYR B O 1
ATOM 5043 N N . ALA B 1 22 ? 64.125 7.578 25.906 1 15.52 22 ALA B N 1
ATOM 5044 C CA . ALA B 1 22 ? 65.062 6.5 25.734 1 15.52 22 ALA B CA 1
ATOM 5045 C C . ALA B 1 22 ? 65.375 6.258 24.25 1 15.52 22 ALA B C 1
ATOM 5047 O O . ALA B 1 22 ? 64.625 6.703 23.391 1 15.52 22 ALA B O 1
ATOM 5048 N N . TRP B 1 23 ? 65.875 4.75 23.906 1 14.96 23 TRP B N 1
ATOM 5049 C CA . TRP B 1 23 ? 67 3.93 23.5 1 14.96 23 TRP B CA 1
ATOM 5050 C C . TRP B 1 23 ? 66.938 3.566 22.016 1 14.96 23 TRP B C 1
ATOM 5052 O O . TRP B 1 23 ? 65.875 3.76 21.391 1 14.96 23 TRP B O 1
ATOM 5062 N N . GLY B 1 24 ? 67.188 2.037 21.656 1 15.55 24 GLY B N 1
ATOM 5063 C CA . GLY B 1 24 ? 68.375 1.329 21.125 1 15.55 24 GLY B CA 1
ATOM 5064 C C . GLY B 1 24 ? 68.312 1.214 19.609 1 15.55 24 GLY B C 1
ATOM 5065 O O . GLY B 1 24 ? 67.375 1.601 18.969 1 15.55 24 GLY B O 1
ATOM 5066 N N . LEU B 1 25 ? 68.812 -0.289 19.047 1 14.97 25 LEU B N 1
ATOM 5067 C CA . LEU B 1 25 ? 69.875 -1.04 18.359 1 14.97 25 LEU B CA 1
ATOM 5068 C C . LEU B 1 25 ? 69.5 -1.279 16.906 1 14.97 25 LEU B C 1
ATOM 5070 O O . LEU B 1 25 ? 68.312 -1.157 16.531 1 14.97 25 LEU B O 1
ATOM 5074 N N . ARG B 1 26 ? 70.062 -2.646 16.328 1 14.47 26 ARG B N 1
ATOM 5075 C CA . ARG B 1 26 ? 71.062 -3.057 15.352 1 14.47 26 ARG B CA 1
ATOM 5076 C C . ARG B 1 26 ? 70.438 -3.283 13.984 1 14.47 26 ARG B C 1
ATOM 5078 O O . ARG B 1 26 ? 70.875 -2.754 12.977 1 14.47 26 ARG B O 1
ATOM 5085 N N . VAL B 1 27 ? 69.812 -4.699 13.703 1 15.02 27 VAL B N 1
ATOM 5086 C CA . VAL B 1 27 ? 70.438 -5.805 13 1 15.02 27 VAL B CA 1
ATOM 5087 C C . VAL B 1 27 ? 70.25 -5.66 11.5 1 15.02 27 VAL B C 1
ATOM 5089 O O . VAL B 1 27 ? 69.25 -5.027 11.062 1 15.02 27 VAL B O 1
ATOM 5092 N N . ALA B 1 28 ? 70.938 -6.574 10.633 1 14.18 28 ALA B N 1
ATOM 5093 C CA . ALA B 1 28 ? 71.812 -6.832 9.492 1 14.18 28 ALA B CA 1
ATOM 5094 C C . ALA B 1 28 ? 71 -7.09 8.219 1 14.18 28 ALA B C 1
ATOM 5096 O O . ALA B 1 28 ? 71.375 -6.629 7.141 1 14.18 28 ALA B O 1
ATOM 5097 N N . ILE B 1 29 ? 70 -8.141 8.195 1 14.88 29 ILE B N 1
ATOM 5098 C CA . ILE B 1 29 ? 70.312 -9.344 7.438 1 14.88 29 ILE B CA 1
ATOM 5099 C C . ILE B 1 29 ? 70.375 -9.016 5.945 1 14.88 29 ILE B C 1
ATOM 5101 O O . ILE B 1 29 ? 69.562 -8.195 5.453 1 14.88 29 ILE B O 1
ATOM 5105 N N . ALA B 1 30 ? 71.125 -9.875 5.211 1 14.34 30 ALA B N 1
ATOM 5106 C CA . ALA B 1 30 ? 72.062 -10.203 4.105 1 14.34 30 ALA B CA 1
ATOM 5107 C C . ALA B 1 30 ? 71.312 -10.078 2.764 1 14.34 30 ALA B C 1
ATOM 5109 O O . ALA B 1 30 ? 71.812 -9.375 1.864 1 14.34 30 ALA B O 1
ATOM 5110 N N . LEU B 1 31 ? 71.125 -11.383 2.109 1 14.42 31 LEU B N 1
ATOM 5111 C CA . LEU B 1 31 ? 71.938 -12.055 1.102 1 14.42 31 LEU B CA 1
ATOM 5112 C C . LEU B 1 31 ? 71.438 -11.742 -0.302 1 14.42 31 LEU B C 1
ATOM 5114 O O . LEU B 1 31 ? 70.312 -11.195 -0.463 1 14.42 31 LEU B O 1
ATOM 5118 N N . ALA B 1 32 ? 71.125 -12.977 -1.101 1 14.57 32 ALA B N 1
ATOM 5119 C CA . ALA B 1 32 ? 71.688 -13.625 -2.258 1 14.57 32 ALA B CA 1
ATOM 5120 C C . ALA B 1 32 ? 71.062 -13.125 -3.559 1 14.57 32 ALA B C 1
ATOM 5122 O O . ALA B 1 32 ? 70.062 -12.469 -3.543 1 14.57 32 ALA B O 1
ATOM 5123 N N . GLY B 1 33 ? 70.875 -14.164 -4.457 1 14.68 33 GLY B N 1
ATOM 5124 C CA . GLY B 1 33 ? 71.5 -14.57 -5.691 1 14.68 33 GLY B CA 1
ATOM 5125 C C . GLY B 1 33 ? 70.938 -13.945 -6.926 1 14.68 33 GLY B C 1
ATOM 5126 O O . GLY B 1 33 ? 70.062 -13.055 -6.82 1 14.68 33 GLY B O 1
ATOM 5127 N N . LEU B 1 34 ? 70.438 -14.875 -7.879 1 13.72 34 LEU B N 1
ATOM 5128 C CA . LEU B 1 34 ? 70.875 -15.391 -9.172 1 13.72 34 LEU B CA 1
ATOM 5129 C C . LEU B 1 34 ? 70.062 -14.773 -10.305 1 13.72 34 LEU B C 1
ATOM 5131 O O . LEU B 1 34 ? 70.625 -14.25 -11.266 1 13.72 34 LEU B O 1
ATOM 5135 N N . ARG B 1 35 ? 69.188 -15.672 -10.938 1 14.08 35 ARG B N 1
ATOM 5136 C CA . ARG B 1 35 ? 69.562 -16.125 -12.273 1 14.08 35 ARG B CA 1
ATOM 5137 C C . ARG B 1 35 ? 69.062 -15.141 -13.336 1 14.08 35 ARG B C 1
ATOM 5139 O O . ARG B 1 35 ? 69.875 -14.672 -14.156 1 14.08 35 ARG B O 1
ATOM 5146 N N . ARG B 1 36 ? 68 -15.594 -14.086 1 14.92 36 ARG B N 1
ATOM 5147 C CA . ARG B 1 36 ? 68.125 -16.141 -15.43 1 14.92 36 ARG B CA 1
ATOM 5148 C C . ARG B 1 36 ? 68 -15.055 -16.484 1 14.92 36 ARG B C 1
ATOM 5150 O O . ARG B 1 36 ? 67.375 -14.008 -16.234 1 14.92 36 ARG B O 1
ATOM 5157 N N . SER B 1 37 ? 68.312 -15.5 -17.672 1 13.02 37 SER B N 1
ATOM 5158 C CA . SER B 1 37 ? 68.75 -15.453 -19.047 1 13.02 37 SER B CA 1
ATOM 5159 C C . SER B 1 37 ? 67.75 -14.742 -19.969 1 13.02 37 SER B C 1
ATOM 5161 O O . SER B 1 37 ? 68.188 -13.852 -20.734 1 13.02 37 SER B O 1
ATOM 5163 N N . THR B 1 38 ? 66.625 -15.453 -20.219 1 14.65 38 THR B N 1
ATOM 5164 C CA . THR B 1 38 ? 66.562 -15.945 -21.594 1 14.65 38 THR B CA 1
ATOM 5165 C C . THR B 1 38 ? 66.25 -14.812 -22.562 1 14.65 38 THR B C 1
ATOM 5167 O O . THR B 1 38 ? 65.75 -13.758 -22.156 1 14.65 38 THR B O 1
ATOM 5170 N N . ALA B 1 39 ? 65.812 -15.289 -23.719 1 15.13 39 ALA B N 1
ATOM 5171 C CA . ALA B 1 39 ? 66.062 -15.461 -25.141 1 15.13 39 ALA B CA 1
ATOM 5172 C C . ALA B 1 39 ? 65.438 -14.344 -25.969 1 15.13 39 ALA B C 1
ATOM 5174 O O . ALA B 1 39 ? 64.562 -13.641 -25.484 1 15.13 39 ALA B O 1
ATOM 5175 N N . GLY B 1 40 ? 65.312 -14.773 -27.109 1 13.47 40 GLY B N 1
ATOM 5176 C CA . GLY B 1 40 ? 65.562 -14.656 -28.531 1 13.47 40 GLY B CA 1
ATOM 5177 C C . GLY B 1 40 ? 64.5 -13.883 -29.266 1 13.47 40 GLY B C 1
ATOM 5178 O O . GLY B 1 40 ? 63.312 -13.992 -28.938 1 13.47 40 GLY B O 1
ATOM 5179 N N . ARG B 1 41 ? 64.75 -12.766 -29.797 1 14.18 41 ARG B N 1
ATOM 5180 C CA . ARG B 1 41 ? 64.25 -11.836 -30.781 1 14.18 41 ARG B CA 1
ATOM 5181 C C . ARG B 1 41 ? 63.781 -12.57 -32.031 1 14.18 41 ARG B C 1
ATOM 5183 O O . ARG B 1 41 ? 63.656 -11.969 -33.094 1 14.18 41 ARG B O 1
ATOM 5190 N N . MET B 1 42 ? 63.781 -14.086 -31.859 1 13.85 42 MET B N 1
ATOM 5191 C CA . MET B 1 42 ? 63.875 -14.594 -33.219 1 13.85 42 MET B CA 1
ATOM 5192 C C . MET B 1 42 ? 63 -13.758 -34.156 1 13.85 42 MET B C 1
ATOM 5194 O O . MET B 1 42 ? 62.125 -13.016 -33.719 1 13.85 42 MET B O 1
ATOM 5198 N N . GLY B 1 43 ? 62.812 -14.484 -35.281 1 12.95 43 GLY B N 1
ATOM 5199 C CA . GLY B 1 43 ? 62.938 -14.562 -36.719 1 12.95 43 GLY B CA 1
ATOM 5200 C C . GLY B 1 43 ? 61.75 -13.992 -37.469 1 12.95 43 GLY B C 1
ATOM 5201 O O . GLY B 1 43 ? 61.906 -13.234 -38.406 1 12.95 43 GLY B O 1
ATOM 5202 N N . ARG B 1 44 ? 60.594 -14.797 -37.344 1 13.96 44 ARG B N 1
ATOM 5203 C CA . ARG B 1 44 ? 60.25 -15.344 -38.656 1 13.96 44 ARG B CA 1
ATOM 5204 C C . ARG B 1 44 ? 59.844 -14.242 -39.625 1 13.96 44 ARG B C 1
ATOM 5206 O O . ARG B 1 44 ? 59.406 -13.164 -39.219 1 13.96 44 ARG B O 1
ATOM 5213 N N . ARG B 1 45 ? 59.406 -14.766 -40.781 1 13.76 45 ARG B N 1
ATOM 5214 C CA . ARG B 1 45 ? 59.5 -15.07 -42.219 1 13.76 45 ARG B CA 1
ATOM 5215 C C . ARG B 1 45 ? 58.688 -14.102 -43.031 1 13.76 45 ARG B C 1
ATOM 5217 O O . ARG B 1 45 ? 57.781 -13.438 -42.531 1 13.76 45 ARG B O 1
ATOM 5224 N N . GLU B 1 46 ? 58.25 -14.719 -44.156 1 13.98 46 GLU B N 1
ATOM 5225 C CA . GLU B 1 46 ? 58.375 -14.773 -45.625 1 13.98 46 GLU B CA 1
ATOM 5226 C C . GLU B 1 46 ? 57.281 -13.961 -46.312 1 13.98 46 GLU B C 1
ATOM 5228 O O . GLU B 1 46 ? 56.344 -13.531 -45.656 1 13.98 46 GLU B O 1
ATOM 5233 N N . GLU B 1 47 ? 56.938 -14.594 -47.25 1 13.25 47 GLU B N 1
ATOM 5234 C CA . GLU B 1 47 ? 56.875 -14.523 -48.719 1 13.25 47 GLU B CA 1
ATOM 5235 C C . GLU B 1 47 ? 55.562 -13.891 -49.188 1 13.25 47 GLU B C 1
ATOM 5237 O O . GLU B 1 47 ? 55.562 -12.961 -49.969 1 13.25 47 GLU B O 1
ATOM 5242 N N . ARG B 1 48 ? 54.656 -14.805 -49.5 1 14.19 48 ARG B N 1
ATOM 5243 C CA . ARG B 1 48 ? 54.469 -15.016 -50.938 1 14.19 48 ARG B CA 1
ATOM 5244 C C . ARG B 1 48 ? 53.531 -13.969 -51.531 1 14.19 48 ARG B C 1
ATOM 5246 O O . ARG B 1 48 ? 52.844 -13.242 -50.781 1 14.19 48 ARG B O 1
ATOM 5253 N N . ALA B 1 49 ? 52.688 -14.523 -52.438 1 14.2 49 ALA B N 1
ATOM 5254 C CA . ALA B 1 49 ? 52.5 -14.633 -53.875 1 14.2 49 ALA B CA 1
ATOM 5255 C C . ALA B 1 49 ? 51.406 -13.664 -54.344 1 14.2 49 ALA B C 1
ATOM 5257 O O . ALA B 1 49 ? 50.625 -13.156 -53.531 1 14.2 49 ALA B O 1
ATOM 5258 N N . GLY B 1 50 ? 51.062 -13.938 -55.5 1 13.42 50 GLY B N 1
ATOM 5259 C CA . GLY B 1 50 ? 50.812 -13.602 -56.875 1 13.42 50 GLY B CA 1
ATOM 5260 C C . GLY B 1 50 ? 49.438 -13.047 -57.125 1 13.42 50 GLY B C 1
ATOM 5261 O O . GLY B 1 50 ? 49.281 -11.875 -57.469 1 13.42 50 GLY B O 1
ATOM 5262 N N . ALA B 1 51 ? 48.719 -13.883 -57.688 1 14.03 51 ALA B N 1
ATOM 5263 C CA . ALA B 1 51 ? 48.25 -13.773 -59.062 1 14.03 51 ALA B CA 1
ATOM 5264 C C . ALA B 1 51 ? 46.906 -13.047 -59.125 1 14.03 51 ALA B C 1
ATOM 5266 O O . ALA B 1 51 ? 46.75 -12.062 -59.844 1 14.03 51 ALA B O 1
ATOM 5267 N N . ALA B 1 52 ? 45.906 -13.844 -59.375 1 14.81 52 ALA B N 1
ATOM 5268 C CA . ALA B 1 52 ? 45.25 -13.961 -60.688 1 14.81 52 ALA B CA 1
ATOM 5269 C C . ALA B 1 52 ? 44.031 -13.039 -60.781 1 14.81 52 ALA B C 1
ATOM 5271 O O . ALA B 1 52 ? 43.5 -12.586 -59.75 1 14.81 52 ALA B O 1
ATOM 5272 N N . GLU B 1 53 ? 43.25 -13.188 -61.781 1 14.55 53 GLU B N 1
ATOM 5273 C CA . GLU B 1 53 ? 42.656 -12.789 -63.031 1 14.55 53 GLU B CA 1
ATOM 5274 C C . GLU B 1 53 ? 41.219 -12.328 -62.844 1 14.55 53 GLU B C 1
ATOM 5276 O O . GLU B 1 53 ? 40.844 -11.234 -63.25 1 14.55 53 GLU B O 1
ATOM 5281 N N . THR B 1 54 ? 40.406 -13.172 -62.875 1 15.01 54 THR B N 1
ATOM 5282 C CA . THR B 1 54 ? 39.562 -13.211 -64.062 1 15.01 54 THR B CA 1
ATOM 5283 C C . THR B 1 54 ? 38.281 -12.453 -63.875 1 15.01 54 THR B C 1
ATOM 5285 O O . THR B 1 54 ? 37.906 -12.141 -62.75 1 15.01 54 THR B O 1
ATOM 5288 N N . GLY B 1 55 ? 37.125 -12.773 -64.562 1 14.03 55 GLY B N 1
ATOM 5289 C CA . GLY B 1 55 ? 36.219 -12.539 -65.625 1 14.03 55 GLY B CA 1
ATOM 5290 C C . GLY B 1 55 ? 34.781 -12.312 -65.188 1 14.03 55 GLY B C 1
ATOM 5291 O O . GLY B 1 55 ? 34.219 -13.133 -64.438 1 14.03 55 GLY B O 1
ATOM 5292 N N . GLY B 1 56 ? 34.469 -11.227 -64.875 1 13.05 56 GLY B N 1
ATOM 5293 C CA . GLY B 1 56 ? 33 -11.125 -64.938 1 13.05 56 GLY B CA 1
ATOM 5294 C C . GLY B 1 56 ? 32.375 -11.938 -66 1 13.05 56 GLY B C 1
ATOM 5295 O O . GLY B 1 56 ? 31.312 -12.539 -65.812 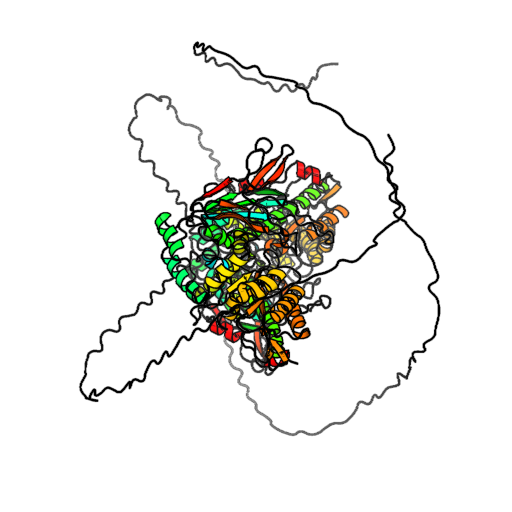1 13.05 56 GLY B O 1
ATOM 5296 N N . GLU B 1 57 ? 32.031 -11.945 -67.5 1 17.02 57 GLU B N 1
ATOM 5297 C CA . GLU B 1 57 ? 30.953 -10.953 -67.375 1 17.02 57 GLU B CA 1
ATOM 5298 C C . GLU B 1 57 ? 29.875 -11.422 -66.438 1 17.02 57 GLU B C 1
ATOM 5300 O O . GLU B 1 57 ? 29.703 -10.859 -65.312 1 17.02 57 GLU B O 1
ATOM 5305 N N . VAL B 1 58 ? 28.484 -11.219 -66.75 1 17.02 58 VAL B N 1
ATOM 5306 C CA . VAL B 1 58 ? 27.438 -11.07 -65.75 1 17.02 58 VAL B CA 1
ATOM 5307 C C . VAL B 1 58 ? 27.078 -12.445 -65.188 1 17.02 58 VAL B C 1
ATOM 5309 O O . VAL B 1 58 ? 26.297 -12.539 -64.25 1 17.02 58 VAL B O 1
ATOM 5312 N N . SER B 1 59 ? 27.781 -13.727 -65.25 1 13.88 59 SER B N 1
ATOM 5313 C CA . SER B 1 59 ? 27.328 -14.875 -66.062 1 13.88 59 SER B CA 1
ATOM 5314 C C . SER B 1 59 ? 26.375 -15.742 -65.25 1 13.88 59 SER B C 1
ATOM 5316 O O . SER B 1 59 ? 26.812 -16.609 -64.438 1 13.88 59 SER B O 1
ATOM 5318 N N . PHE B 1 60 ? 25.422 -15.391 -64.625 1 14.38 60 PHE B N 1
ATOM 5319 C CA . PHE B 1 60 ? 24.859 -15.797 -63.312 1 14.38 60 PHE B CA 1
ATOM 5320 C C . PHE B 1 60 ? 24.328 -17.234 -63.406 1 14.38 60 PHE B C 1
ATOM 5322 O O . PHE B 1 60 ? 24.688 -18.062 -62.562 1 14.38 60 PHE B O 1
ATOM 5329 N N . LYS B 1 61 ? 23.141 -17.344 -62.844 1 15.03 61 LYS B N 1
ATOM 5330 C CA . LYS B 1 61 ? 22.688 -18.391 -61.906 1 15.03 61 LYS B CA 1
ATOM 5331 C C . LYS B 1 61 ? 22.141 -19.594 -62.656 1 15.03 61 LYS B C 1
ATOM 5333 O O . LYS B 1 61 ? 21 -19.562 -63.156 1 15.03 61 LYS B O 1
ATOM 5338 N N . SER B 1 62 ? 22.969 -20.188 -63.531 1 13.19 62 SER B N 1
ATOM 5339 C CA . SER B 1 62 ? 22.438 -21.141 -64.5 1 13.19 62 SER B CA 1
ATOM 5340 C C . SER B 1 62 ? 21.672 -22.266 -63.812 1 13.19 62 SER B C 1
ATOM 5342 O O . SER B 1 62 ? 20.531 -22.562 -64.188 1 13.19 62 SER B O 1
ATOM 5344 N N . PRO B 1 63 ? 22.406 -23.344 -63.5 1 14.46 63 PRO B N 1
ATOM 5345 C CA . PRO B 1 63 ? 22.297 -24.516 -64.375 1 14.46 63 PRO B CA 1
ATOM 5346 C C . PRO B 1 63 ? 21.188 -25.469 -63.906 1 14.46 63 PRO B C 1
ATOM 5348 O O . PRO B 1 63 ? 20.609 -25.281 -62.844 1 14.46 63 PRO B O 1
ATOM 5351 N N . ASN B 1 64 ? 21.609 -26.641 -63.875 1 14.05 64 ASN B N 1
ATOM 5352 C CA . ASN B 1 64 ? 21.312 -27.922 -64.5 1 14.05 64 ASN B CA 1
ATOM 5353 C C . ASN B 1 64 ? 20.406 -28.766 -63.625 1 14.05 64 ASN B C 1
ATOM 5355 O O . ASN B 1 64 ? 20.203 -28.469 -62.438 1 14.05 64 ASN B O 1
ATOM 5359 N N . ARG B 1 65 ? 20.844 -30.141 -63.562 1 13.67 65 ARG B N 1
ATOM 5360 C CA . ARG B 1 65 ? 20.281 -31.438 -63.906 1 13.67 65 ARG B CA 1
ATOM 5361 C C . ARG B 1 65 ? 19.938 -32.25 -62.688 1 13.67 65 ARG B C 1
ATOM 5363 O O . ARG B 1 65 ? 19.547 -33.406 -62.781 1 13.67 65 ARG B O 1
ATOM 5370 N N . ARG B 1 66 ? 20.234 -31.812 -61.469 1 14.47 66 ARG B N 1
ATOM 5371 C CA . ARG B 1 66 ? 20.656 -33.031 -60.812 1 14.47 66 ARG B CA 1
ATOM 5372 C C . ARG B 1 66 ? 19.594 -34.125 -60.969 1 14.47 66 ARG B C 1
ATOM 5374 O O . ARG B 1 66 ? 18.406 -33.875 -60.875 1 14.47 66 ARG B O 1
ATOM 5381 N N . ASN B 1 67 ? 20.156 -35.344 -61.156 1 13.49 67 ASN B N 1
ATOM 5382 C CA . ASN B 1 67 ? 19.969 -36.719 -61.594 1 13.49 67 ASN B CA 1
ATOM 5383 C C . ASN B 1 67 ? 19 -37.469 -60.688 1 13.49 67 ASN B C 1
ATOM 5385 O O . ASN B 1 67 ? 18.641 -36.969 -59.594 1 13.49 67 ASN B O 1
ATOM 5389 N N . VAL B 1 68 ? 19.531 -38.625 -60.281 1 13.88 68 VAL B N 1
ATOM 5390 C CA . VAL B 1 68 ? 19.203 -40 -60.656 1 13.88 68 VAL B CA 1
ATOM 5391 C C . VAL B 1 68 ? 18.312 -40.625 -59.594 1 13.88 68 VAL B C 1
ATOM 5393 O O . VAL B 1 68 ? 17.219 -41.094 -59.906 1 13.88 68 VAL B O 1
ATOM 5396 N N . SER B 1 69 ? 19 -41.469 -58.812 1 13.79 69 SER B N 1
ATOM 5397 C CA . SER B 1 69 ? 18.859 -42.938 -58.875 1 13.79 69 SER B CA 1
ATOM 5398 C C . SER B 1 69 ? 17.797 -43.438 -57.906 1 13.79 69 SER B C 1
ATOM 5400 O O . SER B 1 69 ? 17.344 -42.688 -57.031 1 13.79 69 SER B O 1
ATOM 5402 N N . ARG B 1 70 ? 18.25 -44.656 -57.312 1 14.14 70 ARG B N 1
ATOM 5403 C CA . ARG B 1 70 ? 17.797 -46.031 -57.406 1 14.14 70 ARG B CA 1
ATOM 5404 C C . ARG B 1 70 ? 16.859 -46.375 -56.25 1 14.14 70 ARG B C 1
ATOM 5406 O O . ARG B 1 70 ? 15.75 -46.875 -56.469 1 14.14 70 ARG B O 1
ATOM 5413 N N . ARG B 1 71 ? 17.547 -46.938 -55.156 1 14.49 71 ARG B N 1
ATOM 5414 C CA . ARG B 1 71 ? 17.375 -48.375 -55 1 14.49 71 ARG B CA 1
ATOM 5415 C C . ARG B 1 71 ? 16.156 -48.688 -54.125 1 14.49 71 ARG B C 1
ATOM 5417 O O . ARG B 1 71 ? 15.641 -47.812 -53.438 1 14.49 71 ARG B O 1
ATOM 5424 N N . PRO B 1 72 ? 16.391 -49.75 -53.375 1 14.39 72 PRO B N 1
ATOM 5425 C CA . PRO B 1 72 ? 15.758 -51.062 -53.281 1 14.39 72 PRO B CA 1
ATOM 5426 C C . PRO B 1 72 ? 14.719 -51.125 -52.156 1 14.39 72 PRO B C 1
ATOM 5428 O O . PRO B 1 72 ? 14.562 -50.156 -51.406 1 14.39 72 PRO B O 1
ATOM 5431 N N . ALA B 1 73 ? 14.984 -52.094 -51.281 1 14.23 73 ALA B N 1
ATOM 5432 C CA . ALA B 1 73 ? 14.383 -53.375 -51.031 1 14.23 73 ALA B CA 1
ATOM 5433 C C . ALA B 1 73 ? 13.438 -53.312 -49.812 1 14.23 73 ALA B C 1
ATOM 5435 O O . ALA B 1 73 ? 12.234 -53.531 -49.969 1 14.23 73 ALA B O 1
ATOM 5436 N N . SER B 1 74 ? 14.039 -53.75 -48.719 1 14.2 74 SER B N 1
ATOM 5437 C CA . SER B 1 74 ? 13.68 -55.031 -48.156 1 14.2 74 SER B CA 1
ATOM 5438 C C . SER B 1 74 ? 12.578 -54.906 -47.125 1 14.2 74 SER B C 1
ATOM 5440 O O . SER B 1 74 ? 12.289 -53.812 -46.656 1 14.2 74 SER B O 1
ATOM 5442 N N . ARG B 1 75 ? 12.562 -55.844 -46.188 1 14.27 75 ARG B N 1
ATOM 5443 C CA . ARG B 1 75 ? 11.797 -57 -45.781 1 14.27 75 ARG B CA 1
ATOM 5444 C C . ARG B 1 75 ? 10.977 -56.719 -44.531 1 14.27 75 ARG B C 1
ATOM 5446 O O . ARG B 1 75 ? 9.781 -57.031 -44.5 1 14.27 75 ARG B O 1
ATOM 5453 N N . CYS B 1 76 ? 11.773 -56.375 -43.438 1 14.51 76 CYS B N 1
ATOM 5454 C CA . CYS B 1 76 ? 11.633 -57.438 -42.438 1 14.51 76 CYS B CA 1
ATOM 5455 C C . CYS B 1 76 ? 10.32 -57.312 -41.688 1 14.51 76 CYS B C 1
ATOM 5457 O O . CYS B 1 76 ? 9.711 -56.25 -41.656 1 14.51 76 CYS B O 1
ATOM 5459 N N . SER B 1 77 ? 10.086 -58.25 -40.844 1 13.7 77 SER B N 1
ATOM 5460 C CA . SER B 1 77 ? 9.25 -59.312 -40.312 1 13.7 77 SER B CA 1
ATOM 5461 C C . SER B 1 77 ? 8.5 -58.844 -39.062 1 13.7 77 SER B C 1
ATOM 5463 O O . SER B 1 77 ? 7.707 -59.625 -38.5 1 13.7 77 SER B O 1
ATOM 5465 N N . ARG B 1 78 ? 8.539 -57.5 -38.844 1 14.95 78 ARG B N 1
ATOM 5466 C CA . ARG B 1 78 ? 8.375 -57.469 -37.406 1 14.95 78 ARG B CA 1
ATOM 5467 C C . ARG B 1 78 ? 7.152 -58.25 -36.938 1 14.95 78 ARG B C 1
ATOM 5469 O O . ARG B 1 78 ? 6.043 -58 -37.438 1 14.95 78 ARG B O 1
ATOM 5476 N N . PRO B 1 79 ? 7.395 -59.312 -36.281 1 14.7 79 PRO B N 1
ATOM 5477 C CA . PRO B 1 79 ? 6.664 -60.469 -35.812 1 14.7 79 PRO B CA 1
ATOM 5478 C C . PRO B 1 79 ? 5.41 -60.094 -35 1 14.7 79 PRO B C 1
ATOM 5480 O O . PRO B 1 79 ? 5.219 -58.938 -34.656 1 14.7 79 PRO B O 1
ATOM 5483 N N . ARG B 1 80 ? 4.898 -61.125 -34.281 1 14.69 80 ARG B N 1
ATOM 5484 C CA . ARG B 1 80 ? 3.783 -62 -33.938 1 14.69 80 ARG B CA 1
ATOM 5485 C C . ARG B 1 80 ? 3.061 -61.5 -32.688 1 14.69 80 ARG B C 1
ATOM 5487 O O . ARG B 1 80 ? 1.831 -61.531 -32.625 1 14.69 80 ARG B O 1
ATOM 5494 N N . ARG B 1 81 ? 3.949 -61.094 -31.562 1 15.11 81 ARG B N 1
ATOM 5495 C CA . ARG B 1 81 ? 3.645 -61.969 -30.438 1 15.11 81 ARG B CA 1
ATOM 5496 C C . ARG B 1 81 ? 2.236 -61.688 -29.906 1 15.11 81 ARG B C 1
ATOM 5498 O O . ARG B 1 81 ? 1.688 -60.625 -30.094 1 15.11 81 ARG B O 1
ATOM 5505 N N . ARG B 1 82 ? 1.633 -62.719 -29.281 1 14.48 82 ARG B N 1
ATOM 5506 C CA . ARG B 1 82 ? 0.558 -63.562 -28.797 1 14.48 82 ARG B CA 1
ATOM 5507 C C . ARG B 1 82 ? -0.169 -62.938 -27.609 1 14.48 82 ARG B C 1
ATOM 5509 O O . ARG B 1 82 ? -1.361 -63.156 -27.406 1 14.48 82 ARG B O 1
ATOM 5516 N N . PHE B 1 83 ? 0.615 -62.031 -26.797 1 15.41 83 PHE B N 1
ATOM 5517 C CA . PHE B 1 83 ? 0.386 -62.531 -25.453 1 15.41 83 PHE B CA 1
ATOM 5518 C C . PHE B 1 83 ? -1.103 -62.562 -25.125 1 15.41 83 PHE B C 1
ATOM 5520 O O . PHE B 1 83 ? -1.858 -61.719 -25.594 1 15.41 83 PHE B O 1
ATOM 5527 N N . ASP B 1 84 ? -1.642 -63.562 -24.531 1 15.46 84 ASP B N 1
ATOM 5528 C CA . ASP B 1 84 ? -2.629 -64.5 -24.016 1 15.46 84 ASP B CA 1
ATOM 5529 C C . ASP B 1 84 ? -3.686 -63.812 -23.172 1 15.46 84 ASP B C 1
ATOM 5531 O O . ASP B 1 84 ? -3.504 -62.656 -22.781 1 15.46 84 ASP B O 1
ATOM 5535 N N . ARG B 1 85 ? -4.242 -64.625 -22.297 1 15.44 85 ARG B N 1
ATOM 5536 C CA . ARG B 1 85 ? -5.504 -65.125 -21.797 1 15.44 85 ARG B CA 1
ATOM 5537 C C . ARG B 1 85 ? -6.008 -64.312 -20.609 1 15.44 85 ARG B C 1
ATOM 5539 O O . ARG B 1 85 ? -7.078 -64.625 -20.062 1 15.44 85 ARG B O 1
ATOM 5546 N N . ILE B 1 86 ? -5.242 -63.219 -20.156 1 15.36 86 ILE B N 1
ATOM 5547 C CA . ILE B 1 86 ? -5.426 -63.344 -18.703 1 15.36 86 ILE B CA 1
ATOM 5548 C C . ILE B 1 86 ? -6.918 -63.375 -18.375 1 15.36 86 ILE B C 1
ATOM 5550 O O . ILE B 1 86 ? -7.668 -62.469 -18.75 1 15.36 86 ILE B O 1
ATOM 5554 N N . LYS B 1 87 ? -7.445 -64.562 -18 1 15.1 87 LYS B N 1
ATOM 5555 C CA . LYS B 1 87 ? -8.602 -65.312 -17.516 1 15.1 87 LYS B CA 1
ATOM 5556 C C . LYS B 1 87 ? -9.32 -64.562 -16.391 1 15.1 87 LYS B C 1
ATOM 5558 O O . LYS B 1 87 ? -10.523 -64.688 -16.203 1 15.1 87 LYS B O 1
ATOM 5563 N N . THR B 1 88 ? -8.562 -63.812 -15.477 1 15.55 88 THR B N 1
ATOM 5564 C CA . THR B 1 88 ? -8.914 -64.312 -14.141 1 15.55 88 THR B CA 1
ATOM 5565 C C . THR B 1 88 ? -10.422 -64.188 -13.922 1 15.55 88 THR B C 1
ATOM 5567 O O . THR B 1 88 ? -11.086 -63.312 -14.422 1 15.55 88 THR B O 1
ATOM 5570 N N . GLU B 1 89 ? -10.984 -65.188 -13.25 1 15.7 89 GLU B N 1
ATOM 5571 C CA . GLU B 1 89 ? -12.039 -66 -12.656 1 15.7 89 GLU B CA 1
ATOM 5572 C C . GLU B 1 89 ? -13.047 -65.125 -11.898 1 15.7 89 GLU B C 1
ATOM 5574 O O . GLU B 1 89 ? -12.758 -63.969 -11.555 1 15.7 89 GLU B O 1
ATOM 5579 N N . ILE B 1 90 ? -13.992 -65.75 -11.219 1 15.01 90 ILE B N 1
ATOM 5580 C CA . ILE B 1 90 ? -15.383 -66.125 -10.953 1 15.01 90 ILE B CA 1
ATOM 5581 C C . ILE B 1 90 ? -15.891 -65.312 -9.766 1 15.01 90 ILE B C 1
ATOM 5583 O O . ILE B 1 90 ? -16.984 -64.75 -9.82 1 15.01 90 ILE B O 1
ATOM 5587 N N . LYS B 1 91 ? -15.156 -65.438 -8.422 1 16.5 91 LYS B N 1
ATOM 5588 C CA . LYS B 1 91 ? -15.828 -66.125 -7.324 1 16.5 91 LYS B CA 1
ATOM 5589 C C . LYS B 1 91 ? -16.984 -65.312 -6.773 1 16.5 91 LYS B C 1
ATOM 5591 O O . LYS B 1 91 ? -17 -64.062 -6.918 1 16.5 91 LYS B O 1
ATOM 5596 N N . THR B 1 92 ? -17.812 -65.938 -5.848 1 15.45 92 THR B N 1
ATOM 5597 C CA . THR B 1 92 ? -19.047 -66.125 -5.105 1 15.45 92 THR B CA 1
ATOM 5598 C C . THR B 1 92 ? -19.188 -65.125 -3.969 1 15.45 92 THR B C 1
ATOM 5600 O O . THR B 1 92 ? -20.219 -65.062 -3.299 1 15.45 92 THR B O 1
ATOM 5603 N N . VAL B 1 93 ? -18.688 -63.938 -3.93 1 15.02 93 VAL B N 1
ATOM 5604 C CA . VAL B 1 93 ? -18.688 -63.594 -2.518 1 15.02 93 VAL B CA 1
ATOM 5605 C C . VAL B 1 93 ? -20.062 -63.875 -1.904 1 15.02 93 VAL B C 1
ATOM 5607 O O . VAL B 1 93 ? -21.047 -63.25 -2.281 1 15.02 93 VAL B O 1
ATOM 5610 N N . GLU B 1 94 ? -20.438 -65.125 -1.496 1 15.45 94 GLU B N 1
ATOM 5611 C CA . GLU B 1 94 ? -21.516 -65.75 -0.748 1 15.45 94 GLU B CA 1
ATOM 5612 C C . GLU B 1 94 ? -21.875 -64.938 0.506 1 15.45 94 GLU B C 1
ATOM 5614 O O . GLU B 1 94 ? -23.047 -64.688 0.773 1 15.45 94 GLU B O 1
ATOM 5619 N N . GLY B 1 95 ? -21.047 -65.062 1.651 1 14.66 95 GLY B N 1
ATOM 5620 C CA . GLY B 1 95 ? -21.5 -65.75 2.822 1 14.66 95 GLY B CA 1
ATOM 5621 C C . GLY B 1 95 ? -22.438 -64.938 3.701 1 14.66 95 GLY B C 1
ATOM 5622 O O . GLY B 1 95 ? -23.547 -65.375 4.008 1 14.66 95 GLY B O 1
ATOM 5623 N N . TRP B 1 96 ? -21.906 -64.375 4.961 1 15.48 96 TRP B N 1
ATOM 5624 C CA . TRP B 1 96 ? -22.25 -64.875 6.289 1 15.48 96 TRP B CA 1
ATOM 5625 C C . TRP B 1 96 ? -23.531 -64.188 6.793 1 15.48 96 TRP B C 1
ATOM 5627 O O . TRP B 1 96 ? -23.922 -63.125 6.32 1 15.48 96 TRP B O 1
ATOM 5637 N N . ARG B 1 97 ? -23.969 -64.375 8.227 1 16.47 97 ARG B N 1
ATOM 5638 C CA . ARG B 1 97 ? -24.797 -65 9.258 1 16.47 97 ARG B CA 1
ATOM 5639 C C . ARG B 1 97 ? -25.672 -64 9.961 1 16.47 97 ARG B C 1
ATOM 5641 O O . ARG B 1 97 ? -25.609 -62.812 9.641 1 16.47 97 ARG B O 1
ATOM 5648 N N . GLY B 1 98 ? -25.594 -63.812 11.477 1 15.59 98 GLY B N 1
ATOM 5649 C CA . GLY B 1 98 ? -26.453 -64.125 12.617 1 15.59 98 GLY B CA 1
ATOM 5650 C C . GLY B 1 98 ? -27.031 -62.875 13.266 1 15.59 98 GLY B C 1
ATOM 5651 O O . GLY B 1 98 ? -28.203 -62.844 13.609 1 15.59 98 GLY B O 1
ATOM 5652 N N . ALA B 1 99 ? -26.188 -61.75 13.922 1 15.38 99 ALA B N 1
ATOM 5653 C CA . ALA B 1 99 ? -26.406 -61.656 15.367 1 15.38 99 ALA B CA 1
ATOM 5654 C C . ALA B 1 99 ? -27.734 -61 15.688 1 15.38 99 ALA B C 1
ATOM 5656 O O . ALA B 1 99 ? -28.375 -60.406 14.82 1 15.38 99 ALA B O 1
ATOM 5657 N N . THR B 1 100 ? -27.656 -59.969 16.969 1 16.77 100 THR B N 1
ATOM 5658 C CA . THR B 1 100 ? -28.188 -60.031 18.328 1 16.77 100 THR B CA 1
ATOM 5659 C C . THR B 1 100 ? -29.516 -59.281 18.422 1 16.77 100 THR B C 1
ATOM 5661 O O . THR B 1 100 ? -29.797 -58.406 17.609 1 16.77 100 THR B O 1
ATOM 5664 N N . GLN B 1 101 ? -30.219 -59.5 19.562 1 17.34 101 GLN B N 1
ATOM 5665 C CA . GLN B 1 101 ? -31.359 -59.469 20.453 1 17.34 101 GLN B CA 1
ATOM 5666 C C . GLN B 1 101 ? -31.594 -58.031 20.984 1 17.34 101 GLN B C 1
ATOM 5668 O O . GLN B 1 101 ? -30.656 -57.375 21.391 1 17.34 101 GLN B O 1
ATOM 5673 N N . LEU B 1 102 ? -32.75 -57.344 20.797 1 19.03 102 LEU B N 1
ATOM 5674 C CA . LEU B 1 102 ? -33.531 -56.125 21.047 1 19.03 102 LEU B CA 1
ATOM 5675 C C . LEU B 1 102 ? -33.656 -55.844 22.531 1 19.03 102 LEU B C 1
ATOM 5677 O O . LEU B 1 102 ? -34.469 -55 22.953 1 19.03 102 LEU B O 1
ATOM 5681 N N . ASN B 1 103 ? -32.875 -56.688 23.516 1 17.44 103 ASN B N 1
ATOM 5682 C CA . ASN B 1 103 ? -33.438 -56.75 24.875 1 17.44 103 ASN B CA 1
ATOM 5683 C C . ASN B 1 103 ? -33.438 -55.375 25.531 1 17.44 103 ASN B C 1
ATOM 5685 O O . ASN B 1 103 ? -32.688 -54.469 25.109 1 17.44 103 ASN B O 1
ATOM 5689 N N . GLU B 1 104 ? -33.844 -55.25 26.891 1 20.41 104 GLU B N 1
ATOM 5690 C CA . GLU B 1 104 ? -34.469 -54.594 28.047 1 20.41 104 GLU B CA 1
ATOM 5691 C C . GLU B 1 104 ? -33.5 -53.656 28.734 1 20.41 104 GLU B C 1
ATOM 5693 O O . GLU B 1 104 ? -33.875 -52.531 29.094 1 20.41 104 GLU B O 1
ATOM 5698 N N . GLY B 1 105 ? -32.469 -54.188 29.578 1 17.8 105 GLY B N 1
ATOM 5699 C CA . GLY B 1 105 ? -32.062 -53.844 30.938 1 17.8 105 GLY B CA 1
ATOM 5700 C C . GLY B 1 105 ? -31.219 -52.562 31 1 17.8 105 GLY B C 1
ATOM 5701 O O . GLY B 1 105 ? -30.859 -52.125 32.094 1 17.8 105 GLY B O 1
ATOM 5702 N N . ARG B 1 106 ? -30.234 -52.188 30.078 1 19.23 106 ARG B N 1
ATOM 5703 C CA . ARG B 1 106 ? -28.922 -51.688 30.5 1 19.23 106 ARG B CA 1
ATOM 5704 C C . ARG B 1 106 ? -29.016 -50.25 31 1 19.23 106 ARG B C 1
ATOM 5706 O O . ARG B 1 106 ? -29.422 -49.344 30.25 1 19.23 106 ARG B O 1
ATOM 5713 N N . ASP B 1 107 ? -28.969 -49.906 32.281 1 19.92 107 ASP B N 1
ATOM 5714 C CA . ASP B 1 107 ? -29.016 -48.906 33.344 1 19.92 107 ASP B CA 1
ATOM 5715 C C . ASP B 1 107 ? -28.094 -47.75 33.031 1 19.92 107 ASP B C 1
ATOM 5717 O O . ASP B 1 107 ? -28.531 -46.594 32.906 1 19.92 107 ASP B O 1
ATOM 5721 N N . LYS B 1 108 ? -26.938 -47.469 34.031 1 21.7 108 LYS B N 1
ATOM 5722 C CA . LYS B 1 108 ? -26.312 -46.469 34.875 1 21.7 108 LYS B CA 1
ATOM 5723 C C . LYS B 1 108 ? -25.219 -45.688 34.125 1 21.7 108 LYS B C 1
ATOM 5725 O O . LYS B 1 108 ? -24.5 -44.875 34.719 1 21.7 108 LYS B O 1
ATOM 5730 N N . LEU B 1 109 ? -24.5 -46.219 33.031 1 17.77 109 LEU B N 1
ATOM 5731 C CA . LEU B 1 109 ? -23.094 -45.906 32.812 1 17.77 109 LEU B CA 1
ATOM 5732 C C . LEU B 1 109 ? -22.922 -44.531 32.219 1 17.77 109 LEU B C 1
ATOM 5734 O O . LEU B 1 109 ? -22.672 -44.375 31.031 1 17.77 109 LEU B O 1
ATOM 5738 N N . MET B 1 110 ? -23.703 -43.5 32.531 1 21.78 110 MET B N 1
ATOM 5739 C CA . MET B 1 110 ? -23.594 -42.219 31.828 1 21.78 110 MET B CA 1
ATOM 5740 C C . MET B 1 110 ? -22.266 -41.531 32.125 1 21.78 110 MET B C 1
ATOM 5742 O O . MET B 1 110 ? -22.062 -41.031 33.25 1 21.78 110 MET B O 1
ATOM 5746 N N . GLY B 1 111 ? -21.109 -42.156 31.969 1 20.7 111 GLY B N 1
ATOM 5747 C CA . GLY B 1 111 ? -19.938 -41.562 32.594 1 20.7 111 GLY B CA 1
ATOM 5748 C C . GLY B 1 111 ? -19.703 -40.125 32.188 1 20.7 111 GLY B C 1
ATOM 5749 O O . GLY B 1 111 ? -20.297 -39.625 31.234 1 20.7 111 GLY B O 1
ATOM 5750 N N . PRO B 1 112 ? -18.766 -39.344 33 1 22.53 112 PRO B N 1
ATOM 5751 C CA . PRO B 1 112 ? -18.5 -37.906 33.031 1 22.53 112 PRO B CA 1
ATOM 5752 C C . PRO B 1 112 ? -17.984 -37.375 31.703 1 22.53 112 PRO B C 1
ATOM 5754 O O . PRO B 1 112 ? -17.234 -38.062 31 1 22.53 112 PRO B O 1
ATOM 5757 N N . ALA B 1 113 ? -18.734 -36.562 30.922 1 22.39 113 ALA B N 1
ATOM 5758 C CA . ALA B 1 113 ? -18.562 -35.875 29.656 1 22.39 113 ALA B CA 1
ATOM 5759 C C . ALA B 1 113 ? -17.234 -35.125 29.609 1 22.39 113 ALA B C 1
ATOM 5761 O O . ALA B 1 113 ? -17.031 -34.188 30.406 1 22.39 113 ALA B O 1
ATOM 5762 N N . THR B 1 114 ? -16.062 -35.812 29.469 1 20.45 114 THR B N 1
ATOM 5763 C CA . THR B 1 114 ? -14.75 -35.188 29.391 1 20.45 114 THR B CA 1
ATOM 5764 C C . THR B 1 114 ? -14.766 -33.969 28.469 1 20.45 114 THR B C 1
ATOM 5766 O O . THR B 1 114 ? -15.203 -34.062 27.312 1 20.45 114 THR B O 1
ATOM 5769 N N . LEU B 1 115 ? -14.727 -32.719 28.984 1 21.81 115 LEU B N 1
ATOM 5770 C CA . LEU B 1 115 ? -14.57 -31.359 28.453 1 21.81 115 LEU B CA 1
ATOM 5771 C C . LEU B 1 115 ? -13.469 -31.312 27.406 1 21.81 115 LEU B C 1
ATOM 5773 O O . LEU B 1 115 ? -12.297 -31.531 27.719 1 21.81 115 LEU B O 1
ATOM 5777 N N . ILE B 1 116 ? -13.766 -31.781 26.281 1 21.98 116 ILE B N 1
ATOM 5778 C CA . ILE B 1 116 ? -12.828 -31.609 25.172 1 21.98 116 ILE B CA 1
ATOM 5779 C C . ILE B 1 116 ? -12.367 -30.156 25.094 1 21.98 116 ILE B C 1
ATOM 5781 O O . ILE B 1 116 ? -13.164 -29.266 24.844 1 21.98 116 ILE B O 1
ATOM 5785 N N . LYS B 1 117 ? -11.406 -29.781 25.969 1 20.91 117 LYS B N 1
ATOM 5786 C CA . LYS B 1 117 ? -10.656 -28.531 25.906 1 20.91 117 LYS B CA 1
ATOM 5787 C C . LYS B 1 117 ? -10.172 -28.25 24.484 1 20.91 117 LYS B C 1
ATOM 5789 O O . LYS B 1 117 ? -9.258 -28.922 24 1 20.91 117 LYS B O 1
ATOM 5794 N N . PHE B 1 118 ? -11.086 -27.922 23.672 1 22.8 118 PHE B N 1
ATOM 5795 C CA . PHE B 1 118 ? -10.617 -27.281 22.453 1 22.8 118 PHE B CA 1
ATOM 5796 C C . PHE B 1 118 ? -9.57 -26.219 22.75 1 22.8 118 PHE B C 1
ATOM 5798 O O . PHE B 1 118 ? -9.867 -25.234 23.422 1 22.8 118 PHE B O 1
ATOM 5805 N N . HIS B 1 119 ? -8.406 -26.734 23.156 1 22.61 119 HIS B N 1
ATOM 5806 C CA . HIS B 1 119 ? -7.305 -25.781 23.172 1 22.61 119 HIS B CA 1
ATOM 5807 C C . HIS B 1 119 ? -7.332 -24.891 21.938 1 22.61 119 HIS B C 1
ATOM 5809 O O . HIS B 1 119 ? -7.156 -25.375 20.812 1 22.61 119 HIS B O 1
ATOM 5815 N N . VAL B 1 120 ? -8.211 -23.969 21.938 1 24.27 120 VAL B N 1
ATOM 5816 C CA . VAL B 1 120 ? -8.023 -22.812 21.062 1 24.27 120 VAL B CA 1
ATOM 5817 C C . VAL B 1 120 ? -6.562 -22.375 21.109 1 24.27 120 VAL B C 1
ATOM 5819 O O . VAL B 1 120 ? -6.074 -21.922 22.141 1 24.27 120 VAL B O 1
ATOM 5822 N N . CYS B 1 121 ? -5.742 -23.297 20.625 1 23.12 121 CYS B N 1
ATOM 5823 C CA . CYS B 1 121 ? -4.418 -22.75 20.391 1 23.12 121 CYS B CA 1
ATOM 5824 C C . CYS B 1 121 ? -4.512 -21.297 19.922 1 23.12 121 CYS B C 1
ATOM 5826 O O . CYS B 1 121 ? -5.082 -21.016 18.859 1 23.12 121 CYS B O 1
ATOM 5828 N N . VAL B 1 122 ? -4.832 -20.484 20.875 1 25.75 122 VAL B N 1
ATOM 5829 C CA . VAL B 1 122 ? -4.547 -19.062 20.656 1 25.75 122 VAL B CA 1
ATOM 5830 C C . VAL B 1 122 ? -3.211 -18.906 19.938 1 25.75 122 VAL B C 1
ATOM 5832 O O . VAL B 1 122 ? -2.156 -19.219 20.5 1 25.75 122 VAL B O 1
ATOM 5835 N N . PHE B 1 123 ? -3.207 -19.297 18.734 1 28.5 123 PHE B N 1
ATOM 5836 C CA . PHE B 1 123 ? -2.119 -18.812 17.891 1 28.5 123 PHE B CA 1
ATOM 5837 C C . PHE B 1 123 ? -1.77 -17.375 18.234 1 28.5 123 PHE B C 1
ATOM 5839 O O . PHE B 1 123 ? -2.617 -16.484 18.141 1 28.5 123 PHE B O 1
ATOM 5846 N N . ALA B 1 124 ? -1.226 -17.25 19.391 1 29.59 124 ALA B N 1
ATOM 5847 C CA . ALA B 1 124 ? -0.487 -15.992 19.422 1 29.59 124 ALA B CA 1
ATOM 5848 C C . ALA B 1 124 ? 0.132 -15.68 18.062 1 29.59 124 ALA B C 1
ATOM 5850 O O . ALA B 1 124 ? 1.165 -16.25 17.688 1 29.59 124 ALA B O 1
ATOM 5851 N N . VAL B 1 125 ? -0.679 -15.57 17.141 1 33.78 125 VAL B N 1
ATOM 5852 C CA . VAL B 1 125 ? -0.357 -15.102 15.805 1 33.78 125 VAL B CA 1
ATOM 5853 C C . VAL B 1 125 ? 0.562 -13.883 15.883 1 33.78 125 VAL B C 1
ATOM 5855 O O . VAL B 1 125 ? 0.099 -12.742 15.828 1 33.78 125 VAL B O 1
ATOM 5858 N N . GLN B 1 126 ? 1.131 -13.734 17.078 1 35.72 126 GLN B N 1
ATOM 5859 C CA . GLN B 1 126 ? 2.029 -12.602 16.859 1 35.72 126 GLN B CA 1
ATOM 5860 C C . GLN B 1 126 ? 2.814 -12.773 15.562 1 35.72 126 GLN B C 1
ATOM 5862 O O . GLN B 1 126 ? 3.115 -11.789 14.875 1 35.72 126 GLN B O 1
ATOM 5867 N N . SER B 1 127 ? 3.688 -13.906 15.602 1 39.12 127 SER B N 1
ATOM 5868 C CA . SER B 1 127 ? 4.613 -14.07 14.492 1 39.12 127 SER B CA 1
ATOM 5869 C C . SER B 1 127 ? 3.9 -14.617 13.258 1 39.12 127 SER B C 1
ATOM 5871 O O . SER B 1 127 ? 3.289 -15.688 13.312 1 39.12 127 SER B O 1
ATOM 5873 N N . GLU B 1 128 ? 3.27 -13.797 12.508 1 44.78 128 GLU B N 1
ATOM 5874 C CA . GLU B 1 128 ? 2.672 -14.148 11.227 1 44.78 128 GLU B CA 1
ATOM 5875 C C . GLU B 1 128 ? 3.406 -15.312 10.57 1 44.78 128 GLU B C 1
ATOM 5877 O O . GLU B 1 128 ? 4.637 -15.328 10.523 1 44.78 128 GLU B O 1
ATOM 5882 N N . PRO B 1 129 ? 2.76 -16.375 10.555 1 45.34 129 PRO B N 1
ATOM 5883 C CA . PRO B 1 129 ? 3.373 -17.484 9.828 1 45.34 129 PRO B CA 1
ATOM 5884 C C . PRO B 1 129 ? 4.168 -17.031 8.609 1 45.34 129 PRO B C 1
ATOM 5886 O O . PRO B 1 129 ? 4.02 -15.891 8.164 1 45.34 129 PRO B O 1
ATOM 5889 N N . VAL B 1 130 ? 4.848 -18.078 8.055 1 49.06 130 VAL B N 1
ATOM 5890 C CA . VAL B 1 130 ? 5.863 -18.109 7.004 1 49.06 130 VAL B CA 1
ATOM 5891 C C . VAL B 1 130 ? 5.312 -17.453 5.738 1 49.06 130 VAL B C 1
ATOM 5893 O O . VAL B 1 130 ? 4.281 -17.875 5.211 1 49.06 130 VAL B O 1
ATOM 5896 N N . PHE B 1 131 ? 5.574 -16.156 5.523 1 54 131 PHE B N 1
ATOM 5897 C CA . PHE B 1 131 ? 5.316 -15.023 4.648 1 54 131 PHE B CA 1
ATOM 5898 C C . PHE B 1 131 ? 5.754 -15.32 3.223 1 54 131 PHE B C 1
ATOM 5900 O O . PHE B 1 131 ? 6.703 -14.719 2.719 1 54 131 PHE B O 1
ATOM 5907 N N . THR B 1 132 ? 5.461 -16.578 2.629 1 52.34 132 THR B N 1
ATOM 5908 C CA . THR B 1 132 ? 6.016 -16.703 1.284 1 52.34 132 THR B CA 1
ATOM 5909 C C . THR B 1 132 ? 4.898 -16.859 0.254 1 52.34 132 THR B C 1
ATOM 5911 O O . THR B 1 132 ? 3.791 -17.281 0.589 1 52.34 132 THR B O 1
ATOM 5914 N N . CYS B 1 133 ? 5.164 -16.234 -0.842 1 54.66 133 CYS B N 1
ATOM 5915 C CA . CYS B 1 133 ? 4.324 -16.531 -1.998 1 54.66 133 CYS B CA 1
ATOM 5916 C C . CYS B 1 133 ? 4.246 -18.031 -2.248 1 54.66 133 CYS B C 1
ATOM 5918 O O . CYS B 1 133 ? 5.246 -18.734 -2.133 1 54.66 133 CYS B O 1
ATOM 5920 N N . LEU B 1 134 ? 3.094 -18.547 -2.484 1 57.81 134 LEU B N 1
ATOM 5921 C CA . LEU B 1 134 ? 2.742 -19.969 -2.523 1 57.81 134 LEU B CA 1
ATOM 5922 C C . LEU B 1 134 ? 3.51 -20.688 -3.627 1 57.81 134 LEU B C 1
ATOM 5924 O O . LEU B 1 134 ? 3.857 -21.859 -3.482 1 57.81 134 LEU B O 1
ATOM 5928 N N . ALA B 1 135 ? 3.846 -19.922 -4.637 1 68.81 135 ALA B N 1
ATOM 5929 C CA . ALA B 1 135 ? 4.633 -20.625 -5.652 1 68.81 135 ALA B CA 1
ATOM 5930 C C . ALA B 1 135 ? 5.941 -21.141 -5.07 1 68.81 135 ALA B C 1
ATOM 5932 O O . ALA B 1 135 ? 6.391 -22.234 -5.414 1 68.81 135 ALA B O 1
ATOM 5933 N N . GLU B 1 136 ? 6.32 -20.5 -4.109 1 79.75 136 GLU B N 1
ATOM 5934 C CA . GLU B 1 136 ? 7.645 -20.797 -3.57 1 79.75 136 GLU B CA 1
ATOM 5935 C C . GLU B 1 136 ? 7.613 -22.016 -2.66 1 79.75 136 GLU B C 1
ATOM 5937 O O . GLU B 1 136 ? 8.648 -22.625 -2.379 1 79.75 136 GLU B O 1
ATOM 5942 N N . VAL B 1 137 ? 6.445 -22.438 -2.396 1 82.06 137 VAL B N 1
ATOM 5943 C CA . VAL B 1 137 ? 6.277 -23.562 -1.479 1 82.06 137 VAL B CA 1
ATOM 5944 C C . VAL B 1 137 ? 6.727 -24.859 -2.158 1 82.06 137 VAL B C 1
ATOM 5946 O O . VAL B 1 137 ? 7.262 -25.75 -1.503 1 82.06 137 VAL B O 1
ATOM 5949 N N . THR B 1 138 ? 6.629 -24.906 -3.447 1 90 138 THR B N 1
ATOM 5950 C CA . THR B 1 138 ? 6.879 -26.172 -4.137 1 90 138 THR B CA 1
ATOM 5951 C C . THR B 1 138 ? 8.18 -26.109 -4.926 1 90 138 THR B C 1
ATOM 5953 O O . THR B 1 138 ? 8.578 -27.078 -5.57 1 90 138 THR B O 1
ATOM 5956 N N . HIS B 1 139 ? 8.891 -25.047 -4.809 1 91.56 139 HIS B N 1
ATOM 5957 C CA . HIS B 1 139 ? 10.055 -24.828 -5.66 1 91.56 139 HIS B CA 1
ATOM 5958 C C . HIS B 1 139 ? 11.156 -25.844 -5.363 1 91.56 139 HIS B C 1
ATOM 5960 O O . HIS B 1 139 ? 11.906 -26.234 -6.258 1 91.56 139 HIS B O 1
ATOM 5966 N N . TYR B 1 140 ? 11.266 -26.297 -4.188 1 92.25 140 TYR B N 1
ATOM 5967 C CA . TYR B 1 140 ? 12.312 -27.25 -3.822 1 92.25 140 TYR B CA 1
ATOM 5968 C C . TYR B 1 140 ? 12.18 -28.531 -4.621 1 92.25 140 TYR B C 1
ATOM 5970 O O . TYR B 1 140 ? 13.156 -29.266 -4.785 1 92.25 140 TYR B O 1
ATOM 5978 N N . LYS B 1 141 ? 11.008 -28.766 -5.211 1 93.56 141 LYS B N 1
ATOM 5979 C CA . LYS B 1 141 ? 10.75 -29.969 -5.984 1 93.56 141 LYS B CA 1
ATOM 5980 C C . LYS B 1 141 ? 10.969 -29.734 -7.477 1 93.56 141 LYS B C 1
ATOM 5982 O O . LYS B 1 141 ? 10.852 -30.656 -8.281 1 93.56 141 LYS B O 1
ATOM 5987 N N . GLN B 1 142 ? 11.336 -28.562 -7.789 1 95.19 142 GLN B N 1
ATOM 5988 C CA . GLN B 1 142 ? 11.297 -28.203 -9.203 1 95.19 142 GLN B CA 1
ATOM 5989 C C . GLN B 1 142 ? 12.703 -27.984 -9.758 1 95.19 142 GLN B C 1
ATOM 5991 O O . GLN B 1 142 ? 12.922 -28.062 -10.969 1 95.19 142 GLN B O 1
ATOM 5996 N N . TYR B 1 143 ? 13.68 -27.797 -8.906 1 94.31 143 TYR B N 1
ATOM 5997 C CA . TYR B 1 143 ? 15.055 -27.562 -9.328 1 94.31 143 TYR B CA 1
ATOM 5998 C C . TYR B 1 143 ? 15.688 -28.844 -9.852 1 94.31 143 TYR B C 1
ATOM 6000 O O . TYR B 1 143 ? 15.219 -29.953 -9.547 1 94.31 143 TYR B O 1
ATOM 6008 N N . PRO B 1 144 ? 16.781 -28.688 -10.656 1 94.69 144 PRO B N 1
ATOM 6009 C CA . PRO B 1 144 ? 17.516 -29.906 -11.031 1 94.69 144 PRO B CA 1
ATOM 6010 C C . PRO B 1 144 ? 17.938 -30.75 -9.828 1 94.69 144 PRO B C 1
ATOM 6012 O O . PRO B 1 144 ? 18.297 -30.203 -8.789 1 94.69 144 PRO B O 1
ATOM 6015 N N . PRO B 1 145 ? 17.797 -32.062 -10.047 1 93.62 145 PRO B N 1
ATOM 6016 C CA . PRO B 1 145 ? 18.281 -32.906 -8.961 1 93.62 145 PRO B CA 1
ATOM 6017 C C . PRO B 1 145 ? 19.703 -32.562 -8.523 1 93.62 145 PRO B C 1
ATOM 6019 O O . PRO B 1 145 ? 20.547 -32.25 -9.359 1 93.62 145 PRO B O 1
ATOM 6022 N N . ASN B 1 146 ? 20 -32.594 -7.293 1 94.75 146 ASN B N 1
ATOM 6023 C CA . ASN B 1 146 ? 21.297 -32.344 -6.684 1 94.75 146 ASN B CA 1
ATOM 6024 C C . ASN B 1 146 ? 21.672 -30.875 -6.762 1 94.75 146 ASN B C 1
ATOM 6026 O O . ASN B 1 146 ? 22.844 -30.531 -6.914 1 94.75 146 ASN B O 1
ATOM 6030 N N . THR B 1 147 ? 20.656 -30.047 -6.848 1 95.62 147 THR B N 1
ATOM 6031 C CA . THR B 1 147 ? 20.922 -28.609 -6.676 1 95.62 147 THR B CA 1
ATOM 6032 C C . THR B 1 147 ? 21.406 -28.328 -5.258 1 95.62 147 THR B C 1
ATOM 6034 O O . THR B 1 147 ? 20.859 -28.844 -4.289 1 95.62 147 THR B O 1
ATOM 6037 N N . SER B 1 148 ? 22.516 -27.516 -5.125 1 96.69 148 SER B N 1
ATOM 6038 C CA . SER B 1 148 ? 23.094 -27.297 -3.801 1 96.69 148 SER B CA 1
ATOM 6039 C C . SER B 1 148 ? 23.219 -25.812 -3.484 1 96.69 148 SER B C 1
ATOM 6041 O O . SER B 1 148 ? 23.438 -25.422 -2.332 1 96.69 148 SER B O 1
ATOM 6043 N N . LYS B 1 149 ? 23.094 -24.984 -4.473 1 95.75 149 LYS B N 1
ATOM 6044 C CA . LYS B 1 149 ? 23.188 -23.547 -4.262 1 95.75 149 LYS B CA 1
ATOM 6045 C C . LYS B 1 149 ? 22.312 -22.781 -5.254 1 95.75 149 LYS B C 1
ATOM 6047 O O . LYS B 1 149 ? 22.25 -23.141 -6.43 1 95.75 149 LYS B O 1
ATOM 6052 N N . VAL B 1 150 ? 21.641 -21.844 -4.762 1 95.38 150 VAL B N 1
ATOM 6053 C CA . VAL B 1 150 ? 20.906 -20.875 -5.57 1 95.38 150 VAL B CA 1
ATOM 6054 C C . VAL B 1 150 ? 21.266 -19.453 -5.125 1 95.38 150 VAL B C 1
ATOM 6056 O O . VAL B 1 150 ? 21.266 -19.156 -3.926 1 95.38 150 VAL B O 1
ATOM 6059 N N . TYR B 1 151 ? 21.703 -18.641 -6.023 1 96.06 151 TYR B N 1
ATOM 6060 C CA . TYR B 1 151 ? 22.141 -17.266 -5.801 1 96.06 151 TYR B CA 1
ATOM 6061 C C . TYR B 1 151 ? 21.234 -16.281 -6.535 1 96.06 151 TYR B C 1
ATOM 6063 O O . TYR B 1 151 ? 20.984 -16.438 -7.73 1 96.06 151 TYR B O 1
ATOM 6071 N N . SER B 1 152 ? 20.719 -15.273 -5.762 1 96.5 152 SER B N 1
ATOM 6072 C CA . SER B 1 152 ? 19.844 -14.266 -6.348 1 96.5 152 SER B CA 1
ATOM 6073 C C . SER B 1 152 ? 20.312 -12.859 -6 1 96.5 152 SER B C 1
ATOM 6075 O O . SER B 1 152 ? 21.125 -12.672 -5.09 1 96.5 152 SER B O 1
ATOM 6077 N N . TYR B 1 153 ? 19.859 -11.875 -6.789 1 96.75 153 TYR B N 1
ATOM 6078 C CA . TYR B 1 153 ? 20.203 -10.477 -6.566 1 96.75 153 TYR B CA 1
ATOM 6079 C C . TYR B 1 153 ? 18.984 -9.578 -6.719 1 96.75 153 TYR B C 1
ATOM 6081 O O . TYR B 1 153 ? 17.969 -9.992 -7.285 1 96.75 153 TYR B O 1
ATOM 6089 N N . PHE B 1 154 ? 19.062 -8.414 -6.109 1 97.94 154 PHE B N 1
ATOM 6090 C CA . PHE B 1 154 ? 18.047 -7.371 -6.215 1 97.94 154 PHE B CA 1
ATOM 6091 C C . PHE B 1 154 ? 18.641 -6.102 -6.816 1 97.94 154 PHE B C 1
ATOM 6093 O O . PHE B 1 154 ? 19.734 -5.695 -6.461 1 97.94 154 PHE B O 1
ATOM 6100 N N . GLU B 1 155 ? 17.875 -5.523 -7.738 1 96.88 155 GLU B N 1
ATOM 6101 C CA . GLU B 1 155 ? 18.266 -4.262 -8.359 1 96.88 155 GLU B CA 1
ATOM 6102 C C . GLU B 1 155 ? 17.047 -3.453 -8.797 1 96.88 155 GLU B C 1
ATOM 6104 O O . GLU B 1 155 ? 15.93 -3.977 -8.836 1 96.88 155 GLU B O 1
ATOM 6109 N N . CYS B 1 156 ? 17.203 -2.174 -8.977 1 96.25 156 CYS B N 1
ATOM 6110 C CA . CYS B 1 156 ? 16.281 -1.324 -9.719 1 96.25 156 CYS B CA 1
ATOM 6111 C C . CYS B 1 156 ? 16.781 -1.088 -11.141 1 96.25 156 CYS B C 1
ATOM 6113 O O . CYS B 1 156 ? 17.75 -0.349 -11.344 1 96.25 156 CYS B O 1
ATOM 6115 N N . ARG B 1 157 ? 16.078 -1.647 -12.078 1 90.25 157 ARG B N 1
ATOM 6116 C CA . ARG B 1 157 ? 16.578 -1.708 -13.445 1 90.25 157 ARG B CA 1
ATOM 6117 C C . ARG B 1 157 ? 16.484 -0.343 -14.125 1 90.25 157 ARG B C 1
ATOM 6119 O O . ARG B 1 157 ? 15.617 0.461 -13.797 1 90.25 157 ARG B O 1
ATOM 6126 N N . GLU B 1 158 ? 17.484 -0.167 -15 1 76.69 158 GLU B N 1
ATOM 6127 C CA . GLU B 1 158 ? 17.484 1.051 -15.805 1 76.69 158 GLU B CA 1
ATOM 6128 C C . GLU B 1 158 ? 16.531 0.927 -17 1 76.69 158 GLU B C 1
ATOM 6130 O O . GLU B 1 158 ? 16.5 -0.11 -17.656 1 76.69 158 GLU B O 1
ATOM 6135 N N . THR B 1 159 ? 15.297 1.429 -16.875 1 60.78 159 THR B N 1
ATOM 6136 C CA . THR B 1 159 ? 14.492 1.296 -18.078 1 60.78 159 THR B CA 1
ATOM 6137 C C . THR B 1 159 ? 14.883 2.354 -19.109 1 60.78 159 THR B C 1
ATOM 6139 O O . THR B 1 159 ? 15.219 3.484 -18.75 1 60.78 159 THR B O 1
ATOM 6142 N N . ARG B 1 160 ? 15.148 1.749 -20.234 1 51.19 160 ARG B N 1
ATOM 6143 C CA . ARG B 1 160 ? 15.25 2.719 -21.328 1 51.19 160 ARG B CA 1
ATOM 6144 C C . ARG B 1 160 ? 14.062 3.676 -21.312 1 51.19 160 ARG B C 1
ATOM 6146 O O . ARG B 1 160 ? 12.914 3.244 -21.25 1 51.19 160 ARG B O 1
ATOM 6153 N N . THR B 1 161 ? 14.32 4.797 -20.703 1 49.94 161 THR B N 1
ATOM 6154 C CA . THR B 1 161 ? 13.305 5.844 -20.594 1 49.94 161 THR B CA 1
ATOM 6155 C C . THR B 1 161 ? 12.453 5.902 -21.859 1 49.94 161 THR B C 1
ATOM 6157 O O . THR B 1 161 ? 12.984 5.836 -22.984 1 49.94 161 THR B O 1
ATOM 6160 N N . ASP B 1 162 ? 11.234 5.41 -21.719 1 46.78 162 ASP B N 1
ATOM 6161 C CA . ASP B 1 162 ? 10.297 5.707 -22.797 1 46.78 162 ASP B CA 1
ATOM 6162 C C . ASP B 1 162 ? 10.336 7.191 -23.156 1 46.78 162 ASP B C 1
ATOM 6164 O O . ASP B 1 162 ? 9.922 8.039 -22.359 1 46.78 162 ASP B O 1
ATOM 6168 N N . PRO B 1 163 ? 11.094 7.41 -24.219 1 47.41 163 PRO B N 1
ATOM 6169 C CA . PRO B 1 163 ? 11.219 8.82 -24.609 1 47.41 163 PRO B CA 1
ATOM 6170 C C . PRO B 1 163 ? 9.867 9.531 -24.688 1 47.41 163 PRO B C 1
ATOM 6172 O O . PRO B 1 163 ? 9.812 10.758 -24.703 1 47.41 163 PRO B O 1
ATOM 6175 N N . THR B 1 164 ? 8.812 8.758 -24.906 1 42.41 164 THR B N 1
ATOM 6176 C CA . THR B 1 164 ? 7.512 9.375 -25.141 1 42.41 164 THR B CA 1
ATOM 6177 C C . THR B 1 164 ? 6.938 9.938 -23.844 1 42.41 164 THR B C 1
ATOM 6179 O O . THR B 1 164 ? 5.992 10.727 -23.875 1 42.41 164 THR B O 1
ATOM 6182 N N . LYS B 1 165 ? 7.371 9.297 -22.844 1 47.66 165 LYS B N 1
ATOM 6183 C CA . LYS B 1 165 ? 6.793 9.852 -21.625 1 47.66 165 LYS B CA 1
ATOM 6184 C C . LYS B 1 165 ? 7.629 11.016 -21.109 1 47.66 165 LYS B C 1
ATOM 6186 O O . LYS B 1 165 ? 8.812 10.852 -20.797 1 47.66 165 LYS B O 1
ATOM 6191 N N . SER B 1 166 ? 7.305 12.117 -21.5 1 47.34 166 SER B N 1
ATOM 6192 C CA . SER B 1 166 ? 7.949 13.344 -21.047 1 47.34 166 SER B CA 1
ATOM 6193 C C . SER B 1 166 ? 7.84 13.492 -19.531 1 47.34 166 SER B C 1
ATOM 6195 O O . SER B 1 166 ? 6.789 13.875 -19.016 1 47.34 166 SER B O 1
ATOM 6197 N N . ARG B 1 167 ? 8.703 12.641 -18.828 1 58.56 167 ARG B N 1
ATOM 6198 C CA . ARG B 1 167 ? 8.68 12.906 -17.391 1 58.56 167 ARG B CA 1
ATOM 6199 C C . ARG B 1 167 ? 9.664 14.008 -17.031 1 58.56 167 ARG B C 1
ATOM 6201 O O . ARG B 1 167 ? 10.797 14.023 -17.5 1 58.56 167 ARG B O 1
ATOM 6208 N N . LYS B 1 168 ? 9.062 14.867 -16.281 1 65.44 168 LYS B N 1
ATOM 6209 C CA . LYS B 1 168 ? 9.883 15.992 -15.828 1 65.44 168 LYS B CA 1
ATOM 6210 C C . LYS B 1 168 ? 11.031 15.516 -14.945 1 65.44 168 LYS B C 1
ATOM 6212 O O . LYS B 1 168 ? 12.141 16.031 -15.023 1 65.44 168 LYS B O 1
ATOM 6217 N N . VAL B 1 169 ? 10.797 14.453 -14.18 1 79.69 169 VAL B N 1
ATOM 6218 C CA . VAL B 1 169 ? 11.836 13.961 -13.281 1 79.69 169 VAL B CA 1
ATOM 6219 C C . VAL B 1 169 ? 12.258 12.555 -13.695 1 79.69 169 VAL B C 1
ATOM 6221 O O . VAL B 1 169 ? 11.414 11.68 -13.891 1 79.69 169 VAL B O 1
ATOM 6224 N N . LYS B 1 170 ? 13.57 12.508 -13.93 1 82.62 170 LYS B N 1
ATOM 6225 C CA . LYS B 1 170 ? 14.172 11.219 -14.258 1 82.62 170 LYS B CA 1
ATOM 6226 C C . LYS B 1 170 ? 14.734 10.539 -13.016 1 82.62 170 LYS B C 1
ATOM 6228 O O . LYS B 1 170 ? 15.508 11.141 -12.273 1 82.62 170 LYS B O 1
ATOM 6233 N N . TYR B 1 171 ? 14.219 9.453 -12.633 1 92.25 171 TYR B N 1
ATOM 6234 C CA . TYR B 1 171 ? 14.711 8.68 -11.492 1 92.25 171 TYR B CA 1
ATOM 6235 C C . TYR B 1 171 ? 15.898 7.82 -11.891 1 92.25 171 TYR B C 1
ATOM 6237 O O . TYR B 1 171 ? 15.773 6.598 -12.008 1 92.25 171 TYR B O 1
ATOM 6245 N N . ASP B 1 172 ? 17.047 8.484 -11.953 1 92.69 172 ASP B N 1
ATOM 6246 C CA . ASP B 1 172 ? 18.234 7.793 -12.453 1 92.69 172 ASP B CA 1
ATOM 6247 C C . ASP B 1 172 ? 19 7.129 -11.312 1 92.69 172 ASP B C 1
ATOM 6249 O O . ASP B 1 172 ? 19.875 6.281 -11.547 1 92.69 172 ASP B O 1
ATOM 6253 N N . LYS B 1 173 ? 18.75 7.527 -10.156 1 95.75 173 LYS B N 1
ATOM 6254 C CA . LYS B 1 173 ? 19.391 6.957 -8.984 1 95.75 173 LYS B CA 1
ATOM 6255 C C . LYS B 1 173 ? 18.375 6.418 -7.992 1 95.75 173 LYS B C 1
ATOM 6257 O O . LYS B 1 173 ? 17.172 6.711 -8.102 1 95.75 173 LYS B O 1
ATOM 6262 N N . THR B 1 174 ? 18.891 5.621 -7.074 1 97.81 174 THR B N 1
ATOM 6263 C CA . THR B 1 174 ? 18.078 5.062 -6.008 1 97.81 174 THR B CA 1
ATOM 6264 C C . THR B 1 174 ? 18.656 5.402 -4.641 1 97.81 174 THR B C 1
ATOM 6266 O O . THR B 1 174 ? 19.875 5.539 -4.496 1 97.81 174 THR B O 1
ATOM 6269 N N . VAL B 1 175 ? 17.797 5.641 -3.717 1 98.75 175 VAL B N 1
ATOM 6270 C CA . VAL B 1 175 ? 18.203 5.648 -2.312 1 98.75 175 VAL B CA 1
ATOM 6271 C C . VAL B 1 175 ? 17.875 4.297 -1.678 1 98.75 175 VAL B C 1
ATOM 6273 O O . VAL B 1 175 ? 16.703 3.932 -1.535 1 98.75 175 VAL B O 1
ATOM 6276 N N . PHE B 1 176 ? 19 3.576 -1.331 1 98.81 176 PHE B N 1
ATOM 6277 C CA . PHE B 1 176 ? 18.812 2.25 -0.753 1 98.81 176 PHE B CA 1
ATOM 6278 C C . PHE B 1 176 ? 18.375 2.354 0.704 1 98.81 176 PHE B C 1
ATOM 6280 O O . PHE B 1 176 ? 19.094 2.92 1.532 1 98.81 176 PHE B O 1
ATOM 6287 N N . TYR B 1 177 ? 17.109 1.802 1.037 1 98.88 177 TYR B N 1
ATOM 6288 C CA . TYR B 1 177 ? 16.562 1.902 2.389 1 98.88 177 TYR B CA 1
ATOM 6289 C C . TYR B 1 177 ? 15.492 0.845 2.629 1 98.88 177 TYR B C 1
ATOM 6291 O O . TYR B 1 177 ? 14.734 0.508 1.72 1 98.88 177 TYR B O 1
ATOM 6299 N N . GLY B 1 178 ? 15.461 0.244 3.865 1 98.75 178 GLY B N 1
ATOM 6300 C CA . GLY B 1 178 ? 14.352 -0.595 4.281 1 98.75 178 GLY B CA 1
ATOM 6301 C C . GLY B 1 178 ? 14.75 -2.035 4.535 1 98.75 178 GLY B C 1
ATOM 6302 O O . GLY B 1 178 ? 13.992 -2.797 5.141 1 98.75 178 GLY B O 1
ATOM 6303 N N . LEU B 1 179 ? 15.938 -2.48 4.109 1 98.81 179 LEU B N 1
ATOM 6304 C CA . LEU B 1 179 ? 16.359 -3.865 4.273 1 98.81 179 LEU B CA 1
ATOM 6305 C C . LEU B 1 179 ? 16.516 -4.211 5.75 1 98.81 179 LEU B C 1
ATOM 6307 O O . LEU B 1 179 ? 16.078 -5.277 6.191 1 98.81 179 LEU B O 1
ATOM 6311 N N . GLN B 1 180 ? 17.125 -3.336 6.508 1 98.69 180 GLN B N 1
ATOM 6312 C CA . GLN B 1 180 ? 17.359 -3.574 7.926 1 98.69 180 GLN B CA 1
ATOM 6313 C C . GLN B 1 180 ? 16.062 -3.814 8.672 1 98.69 180 GLN B C 1
ATOM 6315 O O . GLN B 1 180 ? 15.992 -4.648 9.578 1 98.69 180 GLN B O 1
ATOM 6320 N N . TYR B 1 181 ? 15.047 -3.08 8.352 1 98.56 181 TYR B N 1
ATOM 6321 C CA . TYR B 1 181 ? 13.719 -3.303 8.922 1 98.56 181 TYR B CA 1
ATOM 6322 C C . TYR B 1 181 ? 13.25 -4.734 8.68 1 98.56 181 TYR B C 1
ATOM 6324 O O . TYR B 1 181 ? 12.812 -5.414 9.602 1 98.56 181 TYR B O 1
ATOM 6332 N N . VAL B 1 182 ? 13.344 -5.195 7.457 1 98.31 182 VAL B N 1
ATOM 6333 C CA . VAL B 1 182 ? 12.883 -6.523 7.066 1 98.31 182 VAL B CA 1
ATOM 6334 C C . VAL B 1 182 ? 13.695 -7.586 7.801 1 98.31 182 VAL B C 1
ATOM 6336 O O . VAL B 1 182 ? 13.133 -8.57 8.297 1 98.31 182 VAL B O 1
ATOM 6339 N N . LEU B 1 183 ? 14.984 -7.383 7.879 1 98.5 183 LEU B N 1
ATOM 6340 C CA . LEU B 1 183 ? 15.859 -8.344 8.539 1 98.5 183 LEU B CA 1
ATOM 6341 C C . LEU B 1 183 ? 15.492 -8.492 10.016 1 98.5 183 LEU B C 1
ATOM 6343 O O . LEU B 1 183 ? 15.391 -9.609 10.523 1 98.5 183 LEU B O 1
ATOM 6347 N N . HIS B 1 184 ? 15.258 -7.355 10.656 1 97.94 184 HIS B N 1
ATOM 6348 C CA . HIS B 1 184 ? 14.945 -7.367 12.086 1 97.94 184 HIS B CA 1
ATOM 6349 C C . HIS B 1 184 ? 13.578 -7.988 12.344 1 97.94 184 HIS B C 1
ATOM 6351 O O . HIS B 1 184 ? 13.43 -8.828 13.234 1 97.94 184 HIS B O 1
ATOM 6357 N N . LYS B 1 185 ? 12.68 -7.609 11.57 1 97.19 185 LYS B N 1
ATOM 6358 C CA . LYS B 1 185 ? 11.297 -7.949 11.898 1 97.19 185 LYS B CA 1
ATOM 6359 C C . LYS B 1 185 ? 10.969 -9.383 11.484 1 97.19 185 LYS B C 1
ATOM 6361 O O . LYS B 1 185 ? 10.234 -10.086 12.18 1 97.19 185 LYS B O 1
ATOM 6366 N N . TYR B 1 186 ? 11.586 -9.867 10.406 1 96.62 186 TYR B N 1
ATOM 6367 C CA . TYR B 1 186 ? 11.023 -11.078 9.82 1 96.62 186 TYR B CA 1
ATOM 6368 C C . TYR B 1 186 ? 12.07 -12.188 9.75 1 96.62 186 TYR B C 1
ATOM 6370 O O . TYR B 1 186 ? 11.734 -13.367 9.664 1 96.62 186 TYR B O 1
ATOM 6378 N N . LEU B 1 187 ? 13.336 -11.875 9.766 1 97.62 187 LEU B N 1
ATOM 6379 C CA . LEU B 1 187 ? 14.305 -12.922 9.461 1 97.62 187 LEU B CA 1
ATOM 6380 C C . LEU B 1 187 ? 15.188 -13.219 10.672 1 97.62 187 LEU B C 1
ATOM 6382 O O . LEU B 1 187 ? 15.672 -14.344 10.828 1 97.62 187 LEU B O 1
ATOM 6386 N N . LYS B 1 188 ? 15.398 -12.273 11.492 1 97.94 188 LYS B N 1
ATOM 6387 C CA . LYS B 1 188 ? 16.328 -12.406 12.609 1 97.94 188 LYS B CA 1
ATOM 6388 C C . LYS B 1 188 ? 15.797 -13.391 13.648 1 97.94 188 LYS B C 1
ATOM 6390 O O . LYS B 1 188 ? 14.602 -13.398 13.953 1 97.94 188 LYS B O 1
ATOM 6395 N N . GLY B 1 189 ? 16.672 -14.266 14.125 1 97.69 189 GLY B N 1
ATOM 6396 C CA . GLY B 1 189 ? 16.328 -15.102 15.258 1 97.69 189 GLY B CA 1
ATOM 6397 C C . GLY B 1 189 ? 15.727 -16.438 14.859 1 97.69 189 GLY B C 1
ATOM 6398 O O . GLY B 1 189 ? 16.016 -16.953 13.781 1 97.69 189 GLY B O 1
ATOM 6399 N N . LYS B 1 190 ? 15.07 -17.031 15.82 1 97.62 190 LYS B N 1
ATOM 6400 C CA . LYS B 1 190 ? 14.43 -18.328 15.617 1 97.62 190 LYS B CA 1
ATOM 6401 C C . LYS B 1 190 ? 13.062 -18.172 14.945 1 97.62 190 LYS B C 1
ATOM 6403 O O . LYS B 1 190 ? 12.031 -18.25 15.609 1 97.62 190 LYS B O 1
ATOM 6408 N N . VAL B 1 191 ? 13.141 -18.125 13.695 1 96.38 191 VAL B N 1
ATOM 6409 C CA . VAL B 1 191 ? 11.914 -17.844 12.961 1 96.38 191 VAL B CA 1
ATOM 6410 C C . VAL B 1 191 ? 11.227 -19.141 12.578 1 96.38 191 VAL B C 1
ATOM 6412 O O . VAL B 1 191 ? 10.062 -19.141 12.164 1 96.38 191 VAL B O 1
ATOM 6415 N N . VAL B 1 192 ? 11.883 -20.281 12.68 1 96.94 192 VAL B N 1
ATOM 6416 C CA . VAL B 1 192 ? 11.312 -21.609 12.445 1 96.94 192 VAL B CA 1
ATOM 6417 C C . VAL B 1 192 ? 11.109 -22.328 13.781 1 96.94 192 VAL B C 1
ATOM 6419 O O . VAL B 1 192 ? 12.062 -22.531 14.531 1 96.94 192 VAL B O 1
ATOM 6422 N N . THR B 1 193 ? 9.859 -22.703 14.039 1 97.25 193 THR B N 1
ATOM 6423 C CA . THR B 1 193 ? 9.516 -23.422 15.258 1 97.25 193 THR B CA 1
ATOM 6424 C C . THR B 1 193 ? 8.656 -24.641 14.938 1 97.25 193 THR B C 1
ATOM 6426 O O . THR B 1 193 ? 8.062 -24.719 13.859 1 97.25 193 THR B O 1
ATOM 6429 N N . PRO B 1 194 ? 8.633 -25.562 15.828 1 96.62 194 PRO B N 1
ATOM 6430 C CA . PRO B 1 194 ? 7.801 -26.75 15.586 1 96.62 194 PRO B CA 1
ATOM 6431 C C . PRO B 1 194 ? 6.332 -26.406 15.352 1 96.62 194 PRO B C 1
ATOM 6433 O O . PRO B 1 194 ? 5.684 -27 14.492 1 96.62 194 PRO B O 1
ATOM 6436 N N . GLU B 1 195 ? 5.836 -25.422 16.094 1 95.25 195 GLU B N 1
ATOM 6437 C CA . GLU B 1 195 ? 4.441 -25 15.961 1 95.25 195 GLU B CA 1
ATOM 6438 C C . GLU B 1 195 ? 4.176 -24.391 14.586 1 95.25 195 GLU B C 1
ATOM 6440 O O . GLU B 1 195 ? 3.152 -24.688 13.961 1 95.25 195 GLU B O 1
ATOM 6445 N N . LYS B 1 196 ? 5.129 -23.641 14.148 1 94.12 196 LYS B N 1
ATOM 6446 C CA . LYS B 1 196 ? 4.973 -23.016 12.844 1 94.12 196 LYS B CA 1
ATOM 6447 C C . LYS B 1 196 ? 5.043 -24.047 11.727 1 94.12 196 LYS B C 1
ATOM 6449 O O . LYS B 1 196 ? 4.336 -23.938 10.719 1 94.12 196 LYS B O 1
ATOM 6454 N N . ILE B 1 197 ? 5.895 -25 11.805 1 96.06 197 ILE B N 1
ATOM 6455 C CA . ILE B 1 197 ? 6.012 -26.062 10.812 1 96.06 197 ILE B CA 1
ATOM 6456 C C . ILE B 1 197 ? 4.699 -26.828 10.727 1 96.06 197 ILE B C 1
ATOM 6458 O O . ILE B 1 197 ? 4.191 -27.094 9.633 1 96.06 197 ILE B O 1
ATOM 6462 N N . GLN B 1 198 ? 4.164 -27.172 11.859 1 95.06 198 GLN B N 1
ATOM 6463 C CA . GLN B 1 198 ? 2.918 -27.922 11.898 1 95.06 198 GLN B CA 1
ATOM 6464 C C . GLN B 1 198 ? 1.769 -27.125 11.289 1 95.06 198 GLN B C 1
ATOM 6466 O O . GLN B 1 198 ? 0.981 -27.656 10.508 1 95.06 198 GLN B O 1
ATOM 6471 N N . GLU B 1 199 ? 1.715 -25.891 11.648 1 90.69 199 GLU B N 1
ATOM 6472 C CA . GLU B 1 199 ? 0.673 -25.031 11.109 1 90.69 199 GLU B CA 1
ATOM 6473 C C . GLU B 1 199 ? 0.806 -24.891 9.594 1 90.69 199 GLU B C 1
ATOM 6475 O O . GLU B 1 199 ? -0.188 -24.969 8.867 1 90.69 199 GLU B O 1
ATOM 6480 N N . ALA B 1 200 ? 1.982 -24.672 9.164 1 92.81 200 ALA B N 1
ATOM 6481 C CA . ALA B 1 200 ? 2.227 -24.531 7.734 1 92.81 200 ALA B CA 1
ATOM 6482 C C . ALA B 1 200 ? 1.854 -25.797 6.98 1 92.81 200 ALA B C 1
ATOM 6484 O O . ALA B 1 200 ? 1.243 -25.734 5.91 1 92.81 200 ALA B O 1
ATOM 6485 N N . LYS B 1 201 ? 2.258 -26.891 7.543 1 93.75 201 LYS B N 1
ATOM 6486 C CA . LYS B 1 201 ? 1.948 -28.172 6.934 1 93.75 201 LYS B CA 1
ATOM 6487 C C . LYS B 1 201 ? 0.445 -28.344 6.734 1 93.75 201 LYS B C 1
ATOM 6489 O O . LYS B 1 201 ? -0.002 -28.75 5.656 1 93.75 201 LYS B O 1
ATOM 6494 N N . GLU B 1 202 ? -0.297 -27.953 7.715 1 90.56 202 GLU B N 1
ATOM 6495 C CA . GLU B 1 202 ? -1.748 -28.109 7.664 1 90.56 202 GLU B CA 1
ATOM 6496 C C . GLU B 1 202 ? -2.371 -27.125 6.668 1 90.56 202 GLU B C 1
ATOM 6498 O O . GLU B 1 202 ? -3.203 -27.516 5.848 1 90.56 202 GLU B O 1
ATOM 6503 N N . VAL B 1 203 ? -1.95 -25.953 6.672 1 90.12 203 VAL B N 1
ATOM 6504 C CA . VAL B 1 203 ? -2.518 -24.922 5.809 1 90.12 203 VAL B CA 1
ATOM 6505 C C . VAL B 1 203 ? -2.174 -25.219 4.352 1 90.12 203 VAL B C 1
ATOM 6507 O O . VAL B 1 203 ? -3.041 -25.156 3.477 1 90.12 203 VAL B O 1
ATOM 6510 N N . TYR B 1 204 ? -0.963 -25.609 4.078 1 92.19 204 TYR B N 1
ATOM 6511 C CA . TYR B 1 204 ? -0.536 -25.812 2.699 1 92.19 204 TYR B CA 1
ATOM 6512 C C . TYR B 1 204 ? -1.124 -27.094 2.125 1 92.19 204 TYR B C 1
ATOM 6514 O O . TYR B 1 204 ? -1.41 -27.172 0.929 1 92.19 204 TYR B O 1
ATOM 6522 N N . ARG B 1 205 ? -1.313 -28.062 2.98 1 92.31 205 ARG B N 1
ATOM 6523 C CA . ARG B 1 205 ? -1.978 -29.266 2.516 1 92.31 205 ARG B CA 1
ATOM 6524 C C . ARG B 1 205 ? -3.385 -28.969 2.012 1 92.31 205 ARG B C 1
ATOM 6526 O O . ARG B 1 205 ? -3.785 -29.438 0.946 1 92.31 205 ARG B O 1
ATOM 6533 N N . GLU B 1 206 ? -4.059 -28.156 2.793 1 90.12 206 GLU B N 1
ATOM 6534 C CA . GLU B 1 206 ? -5.414 -27.781 2.395 1 90.12 206 GLU B CA 1
ATOM 6535 C C . GLU B 1 206 ? -5.395 -26.797 1.228 1 90.12 206 GLU B C 1
ATOM 6537 O O . GLU B 1 206 ? -6.234 -26.875 0.329 1 90.12 206 GLU B O 1
ATOM 6542 N N . HIS B 1 207 ? -4.488 -25.953 1.197 1 90.19 207 HIS B N 1
ATOM 6543 C CA . HIS B 1 207 ? -4.375 -24.891 0.199 1 90.19 207 HIS B CA 1
ATOM 6544 C C . HIS B 1 207 ? -4.051 -25.469 -1.177 1 90.19 207 HIS B C 1
ATOM 6546 O O . HIS B 1 207 ? -4.562 -24.984 -2.189 1 90.19 207 HIS B O 1
ATOM 6552 N N . PHE B 1 208 ? -3.197 -26.5 -1.213 1 90.38 208 PHE B N 1
ATOM 6553 C CA . PHE B 1 208 ? -2.762 -27.094 -2.473 1 90.38 208 PHE B CA 1
ATOM 6554 C C . PHE B 1 208 ? -3.494 -28.406 -2.736 1 90.38 208 PHE B C 1
ATOM 6556 O O . PHE B 1 208 ? -3.375 -28.984 -3.818 1 90.38 208 PHE B O 1
ATOM 6563 N N . GLN B 1 209 ? -4.184 -28.891 -1.71 1 89.31 209 GLN B N 1
ATOM 6564 C CA . GLN B 1 209 ? -4.867 -30.172 -1.785 1 89.31 209 GLN B CA 1
ATOM 6565 C C . GLN B 1 209 ? -3.891 -31.297 -2.129 1 89.31 209 GLN B C 1
ATOM 6567 O O . GLN B 1 209 ? -4.207 -32.188 -2.928 1 89.31 209 GLN B O 1
ATOM 6572 N N . ASP B 1 210 ? -2.668 -31.125 -1.678 1 90.75 210 ASP B N 1
ATOM 6573 C CA . ASP B 1 210 ? -1.556 -32.031 -1.885 1 90.75 210 ASP B CA 1
ATOM 6574 C C . ASP B 1 210 ? -0.465 -31.828 -0.836 1 90.75 210 ASP B C 1
ATOM 6576 O O . ASP B 1 210 ? -0.421 -30.797 -0.179 1 90.75 210 ASP B O 1
ATOM 6580 N N . ASP B 1 211 ? 0.331 -32.875 -0.593 1 90.31 211 ASP B N 1
ATOM 6581 C CA . ASP B 1 211 ? 1.417 -32.781 0.379 1 90.31 211 ASP B CA 1
ATOM 6582 C C . ASP B 1 211 ? 2.67 -32.156 -0.253 1 90.31 211 ASP B C 1
ATOM 6584 O O . ASP B 1 211 ? 3.689 -32.844 -0.389 1 90.31 211 ASP B O 1
ATOM 6588 N N . VAL B 1 212 ? 2.598 -30.969 -0.438 1 90.69 212 VAL B N 1
ATOM 6589 C CA . VAL B 1 212 ? 3.662 -30.312 -1.202 1 90.69 212 VAL B CA 1
ATOM 6590 C C . VAL B 1 212 ? 4.621 -29.594 -0.253 1 90.69 212 VAL B C 1
ATOM 6592 O O . VAL B 1 212 ? 5.723 -29.219 -0.647 1 90.69 212 VAL B O 1
ATOM 6595 N N . PHE B 1 213 ? 4.242 -29.422 1.001 1 93.44 213 PHE B N 1
ATOM 6596 C CA . PHE B 1 213 ? 5.031 -28.656 1.956 1 93.44 213 PHE B CA 1
ATOM 6597 C C . PHE B 1 213 ? 6.336 -29.375 2.283 1 93.44 213 PHE B C 1
ATOM 6599 O O . PHE B 1 213 ? 6.344 -30.578 2.518 1 93.44 213 PHE B O 1
ATOM 6606 N N . ASN B 1 214 ? 7.465 -28.656 2.311 1 95.12 214 ASN B N 1
ATOM 6607 C CA . ASN B 1 214 ? 8.789 -29.219 2.57 1 95.12 214 ASN B CA 1
ATOM 6608 C C . ASN B 1 214 ? 9.023 -29.422 4.062 1 95.12 214 ASN B C 1
ATOM 6610 O O . ASN B 1 214 ? 9.977 -28.875 4.625 1 95.12 214 ASN B O 1
ATOM 6614 N N . GLU B 1 215 ? 8.297 -30.312 4.664 1 95.81 215 GLU B N 1
ATOM 6615 C CA . GLU B 1 215 ? 8.406 -30.578 6.094 1 95.81 215 GLU B CA 1
ATOM 6616 C C . GLU B 1 215 ? 9.812 -31.031 6.473 1 95.81 215 GLU B C 1
ATOM 6618 O O . GLU B 1 215 ? 10.359 -30.594 7.488 1 95.81 215 GLU B O 1
ATOM 6623 N N . LYS B 1 216 ? 10.398 -31.891 5.633 1 96.56 216 LYS B N 1
ATOM 6624 C CA . LYS B 1 216 ? 11.742 -32.406 5.891 1 96.56 216 LYS B CA 1
ATOM 6625 C C . LYS B 1 216 ? 12.758 -31.266 5.902 1 96.56 216 LYS B C 1
ATOM 6627 O O . LYS B 1 216 ? 13.617 -31.203 6.789 1 96.56 216 LYS B O 1
ATOM 6632 N N . GLY B 1 217 ? 12.648 -30.391 4.945 1 96.56 217 GLY B N 1
ATOM 6633 C CA . GLY B 1 217 ? 13.562 -29.266 4.871 1 96.56 217 GLY B CA 1
ATOM 6634 C C . GLY B 1 217 ? 13.469 -28.344 6.062 1 96.56 217 GLY B C 1
ATOM 6635 O O . GLY B 1 217 ? 14.484 -27.891 6.59 1 96.56 217 GLY B O 1
ATOM 6636 N N . TRP B 1 218 ? 12.328 -28.078 6.516 1 97.12 218 TRP B N 1
ATOM 6637 C CA . TRP B 1 218 ? 12.125 -27.156 7.629 1 97.12 218 TRP B CA 1
ATOM 6638 C C . TRP B 1 218 ? 12.562 -27.797 8.945 1 97.12 218 TRP B C 1
ATOM 6640 O O . TRP B 1 218 ? 13.133 -27.109 9.805 1 97.12 218 TRP B O 1
ATOM 6650 N N . ASN B 1 219 ? 12.305 -29.078 9.078 1 98 219 ASN B N 1
ATOM 6651 C CA . ASN B 1 219 ? 12.805 -29.781 10.258 1 98 219 ASN B CA 1
ATOM 6652 C C . ASN B 1 219 ? 14.328 -29.812 10.289 1 98 219 ASN B C 1
ATOM 6654 O O . ASN B 1 219 ? 14.93 -29.75 11.367 1 98 219 ASN B O 1
ATOM 6658 N N . TYR B 1 220 ? 14.93 -29.969 9.141 1 98.38 220 TYR B N 1
ATOM 6659 C CA . TYR B 1 220 ? 16.391 -29.906 9.039 1 98.38 220 TYR B CA 1
ATOM 6660 C C . TYR B 1 220 ? 16.906 -28.578 9.594 1 98.38 220 TYR B C 1
ATOM 6662 O O . TYR B 1 220 ? 17.859 -28.562 10.375 1 98.38 220 TYR B O 1
ATOM 6670 N N . ILE B 1 221 ? 16.281 -27.484 9.258 1 98.06 221 ILE B N 1
ATOM 6671 C CA . ILE B 1 221 ? 16.688 -26.156 9.711 1 98.06 221 ILE B CA 1
ATOM 6672 C C . ILE B 1 221 ? 16.484 -26.047 11.219 1 98.06 221 ILE B C 1
ATOM 6674 O O . ILE B 1 221 ? 17.312 -25.469 11.93 1 98.06 221 ILE B O 1
ATOM 6678 N N . LEU B 1 222 ? 15.336 -26.562 11.727 1 98.12 222 LEU B N 1
ATOM 6679 C CA . LEU B 1 222 ? 15.047 -26.562 13.156 1 98.12 222 LEU B CA 1
ATOM 6680 C C . LEU B 1 222 ? 16.125 -27.312 13.93 1 98.12 222 LEU B C 1
ATOM 6682 O O . LEU B 1 222 ? 16.641 -26.812 14.93 1 98.12 222 LEU B O 1
ATOM 6686 N N . ASP B 1 223 ? 16.547 -28.438 13.43 1 98.25 223 ASP B N 1
ATOM 6687 C CA . ASP B 1 223 ? 17.484 -29.328 14.133 1 98.25 223 ASP B CA 1
ATOM 6688 C C . ASP B 1 223 ? 18.906 -28.797 14.031 1 98.25 223 ASP B C 1
ATOM 6690 O O . ASP B 1 223 ? 19.609 -28.719 15.039 1 98.25 223 ASP B O 1
ATOM 6694 N N . LYS B 1 224 ? 19.234 -28.422 12.852 1 98.38 224 LYS B N 1
ATOM 6695 C CA . LYS B 1 224 ? 20.641 -28.094 12.625 1 98.38 224 LYS B CA 1
ATOM 6696 C C . LYS B 1 224 ? 20.938 -26.641 13.016 1 98.38 224 LYS B C 1
ATOM 6698 O O . LYS B 1 224 ? 22.016 -26.328 13.5 1 98.38 224 LYS B O 1
ATOM 6703 N N . TYR B 1 225 ? 20.016 -25.781 12.805 1 98.38 225 TYR B N 1
ATOM 6704 C CA . TYR B 1 225 ? 20.281 -24.359 12.977 1 98.38 225 TYR B CA 1
ATOM 6705 C C . TYR B 1 225 ? 19.391 -23.766 14.07 1 98.38 225 TYR B C 1
ATOM 6707 O O . TYR B 1 225 ? 19.281 -22.547 14.203 1 98.38 225 TYR B O 1
ATOM 6715 N N . ASN B 1 226 ? 18.719 -24.594 14.773 1 98.31 226 ASN B N 1
ATOM 6716 C CA . ASN B 1 226 ? 17.828 -24.156 15.844 1 98.31 226 ASN B CA 1
ATOM 6717 C C . ASN B 1 226 ? 16.812 -23.125 15.344 1 98.31 226 ASN B C 1
ATOM 6719 O O . ASN B 1 226 ? 16.562 -22.125 16 1 98.31 226 ASN B O 1
ATOM 6723 N N . GLY B 1 227 ? 16.375 -23.312 14.172 1 98.19 227 GLY B N 1
ATOM 6724 C CA . GLY B 1 227 ? 15.305 -22.516 13.617 1 98.19 227 GLY B CA 1
ATOM 6725 C C . GLY B 1 227 ? 15.797 -21.219 13 1 98.19 227 GLY B C 1
ATOM 6726 O O . GLY B 1 227 ? 14.992 -20.375 12.594 1 98.19 227 GLY B O 1
ATOM 6727 N N . HIS B 1 228 ? 17.141 -20.984 12.953 1 98.5 228 HIS B N 1
ATOM 6728 C CA . HIS B 1 228 ? 17.719 -19.844 12.281 1 98.5 228 HIS B CA 1
ATOM 6729 C C . HIS B 1 228 ? 17.938 -20.125 10.805 1 98.5 228 HIS B C 1
ATOM 6731 O O . HIS B 1 228 ? 18.406 -21.203 10.43 1 98.5 228 HIS B O 1
ATOM 6737 N N . LEU B 1 229 ? 17.547 -19.188 9.953 1 98.19 229 LEU B N 1
ATOM 6738 C CA . LEU B 1 229 ? 17.625 -19.438 8.516 1 98.19 229 LEU B CA 1
ATOM 6739 C C . LEU B 1 229 ? 19.078 -19.438 8.039 1 98.19 229 LEU B C 1
ATOM 6741 O O . LEU B 1 229 ? 19.781 -18.453 8.227 1 98.19 229 LEU B O 1
ATOM 6745 N N . PRO B 1 230 ? 19.516 -20.453 7.395 1 98.5 230 PRO B N 1
ATOM 6746 C CA . PRO B 1 230 ? 20.891 -20.516 6.891 1 98.5 230 PRO B CA 1
ATOM 6747 C C . PRO B 1 230 ? 21.062 -19.812 5.543 1 98.5 230 PRO B C 1
ATOM 6749 O O . PRO B 1 230 ? 21.281 -20.484 4.527 1 98.5 230 PRO B O 1
ATOM 6752 N N . ILE B 1 231 ? 21.078 -18.516 5.543 1 98.31 231 ILE B N 1
ATOM 6753 C CA . ILE B 1 231 ? 21.297 -17.703 4.344 1 98.31 231 ILE B CA 1
ATOM 6754 C C . ILE B 1 231 ? 22.25 -16.562 4.664 1 98.31 231 ILE B C 1
ATOM 6756 O O . ILE B 1 231 ? 22.469 -16.234 5.832 1 98.31 231 ILE B O 1
ATOM 6760 N N . GLU B 1 232 ? 22.844 -16.062 3.602 1 98.62 232 GLU B N 1
ATOM 6761 C CA . GLU B 1 232 ? 23.672 -14.852 3.652 1 98.62 232 GLU B CA 1
ATOM 6762 C C . GLU B 1 232 ? 23.125 -13.766 2.734 1 98.62 232 GLU B C 1
ATOM 6764 O O . GLU B 1 232 ? 22.766 -14.039 1.582 1 98.62 232 GLU B O 1
ATOM 6769 N N . ILE B 1 233 ? 22.969 -12.578 3.301 1 98.75 233 ILE B N 1
ATOM 6770 C CA . ILE B 1 233 ? 22.562 -11.414 2.52 1 98.75 233 ILE B CA 1
ATOM 6771 C C . ILE B 1 233 ? 23.672 -10.367 2.547 1 98.75 233 ILE B C 1
ATOM 6773 O O . ILE B 1 233 ? 24.141 -9.984 3.619 1 98.75 233 ILE B O 1
ATOM 6777 N N . LYS B 1 234 ? 24.172 -9.984 1.398 1 98.5 234 LYS B N 1
ATOM 6778 C CA . LYS B 1 234 ? 25.094 -8.867 1.236 1 98.5 234 LYS B CA 1
ATOM 6779 C C . LYS B 1 234 ? 24.406 -7.656 0.619 1 98.5 234 LYS B C 1
ATOM 6781 O O . LYS B 1 234 ? 23.547 -7.809 -0.26 1 98.5 234 LYS B O 1
ATOM 6786 N N . ALA B 1 235 ? 24.672 -6.477 1.129 1 98.75 235 ALA B N 1
ATOM 6787 C CA . ALA B 1 235 ? 23.984 -5.289 0.643 1 98.75 235 ALA B CA 1
ATOM 6788 C C . ALA B 1 235 ? 24.875 -4.055 0.734 1 98.75 235 ALA B C 1
ATOM 6790 O O . ALA B 1 235 ? 25.859 -4.047 1.471 1 98.75 235 ALA B O 1
ATOM 6791 N N . VAL B 1 236 ? 24.562 -3.082 -0.059 1 98.5 236 VAL B N 1
ATOM 6792 C CA . VAL B 1 236 ? 25.141 -1.758 0.119 1 98.5 236 VAL B CA 1
ATOM 6793 C C . VAL B 1 236 ? 24.625 -1.133 1.411 1 98.5 236 VAL B C 1
ATOM 6795 O O . VAL B 1 236 ? 23.562 -1.527 1.919 1 98.5 236 VAL B O 1
ATOM 6798 N N . PRO B 1 237 ? 25.312 -0.136 1.94 1 98.19 237 PRO B N 1
ATOM 6799 C CA . PRO B 1 237 ? 24.828 0.521 3.156 1 98.19 237 PRO B CA 1
ATOM 6800 C C . PRO B 1 237 ? 23.484 1.21 2.953 1 98.19 237 PRO B C 1
ATOM 6802 O O . PRO B 1 237 ? 23.219 1.777 1.889 1 98.19 237 PRO B O 1
ATOM 6805 N N . GLU B 1 238 ? 22.625 1.221 3.99 1 98.38 238 GLU B N 1
ATOM 6806 C CA . GLU B 1 238 ? 21.375 1.968 3.916 1 98.38 238 GLU B CA 1
ATOM 6807 C C . GLU B 1 238 ? 21.641 3.463 3.748 1 98.38 238 GLU B C 1
ATOM 6809 O O . GLU B 1 238 ? 22.578 4.004 4.324 1 98.38 238 GLU B O 1
ATOM 6814 N N . GLY B 1 239 ? 20.859 4.059 3.004 1 98.56 239 GLY B N 1
ATOM 6815 C CA . GLY B 1 239 ? 21.016 5.473 2.699 1 98.56 239 GLY B CA 1
ATOM 6816 C C . GLY B 1 239 ? 21.844 5.723 1.454 1 98.56 239 GLY B C 1
ATOM 6817 O O . GLY B 1 239 ? 21.844 6.836 0.919 1 98.56 239 GLY B O 1
ATOM 6818 N N . SER B 1 240 ? 22.516 4.66 0.913 1 98.19 240 SER B N 1
ATOM 6819 C CA . SER B 1 240 ? 23.359 4.828 -0.257 1 98.19 240 SER B CA 1
ATOM 6820 C C . SER B 1 240 ? 22.562 5.281 -1.47 1 98.19 240 SER B C 1
ATOM 6822 O O . SER B 1 240 ? 21.438 4.816 -1.685 1 98.19 240 SER B O 1
ATOM 6824 N N . VAL B 1 241 ? 23.172 6.223 -2.148 1 98 241 VAL B N 1
ATOM 6825 C CA . VAL B 1 241 ? 22.609 6.688 -3.412 1 98 241 VAL B CA 1
ATOM 6826 C C . VAL B 1 241 ? 23.328 6.012 -4.578 1 98 241 VAL B C 1
ATOM 6828 O O . VAL B 1 241 ? 24.484 6.32 -4.863 1 98 241 VAL B O 1
ATOM 6831 N N . ILE B 1 242 ? 22.609 5.102 -5.242 1 97.62 242 ILE B N 1
ATOM 6832 C CA . ILE B 1 242 ? 23.219 4.25 -6.254 1 97.62 242 ILE B CA 1
ATOM 6833 C C . ILE B 1 242 ? 22.453 4.391 -7.574 1 97.62 242 ILE B C 1
ATOM 6835 O O . ILE B 1 242 ? 21.219 4.309 -7.598 1 97.62 242 ILE B O 1
ATOM 6839 N N . PRO B 1 243 ? 23.203 4.609 -8.703 1 96.62 243 PRO B N 1
ATOM 6840 C CA . PRO B 1 243 ? 22.516 4.66 -9.992 1 96.62 243 PRO B CA 1
ATOM 6841 C C . PRO B 1 243 ? 21.734 3.381 -10.297 1 96.62 243 PRO B C 1
ATOM 6843 O O . PRO B 1 243 ? 22.203 2.281 -9.984 1 96.62 243 PRO B O 1
ATOM 6846 N N . ARG B 1 244 ? 20.609 3.541 -10.898 1 95.56 244 ARG B N 1
ATOM 6847 C CA . ARG B 1 244 ? 19.812 2.387 -11.297 1 95.56 244 ARG B CA 1
ATOM 6848 C C . ARG B 1 244 ? 20.625 1.448 -12.195 1 95.56 244 ARG B C 1
ATOM 6850 O O . ARG B 1 244 ? 21.562 1.877 -12.859 1 95.56 244 ARG B O 1
ATOM 6857 N N . GLY B 1 245 ? 20.234 0.209 -12.164 1 94.25 245 GLY B N 1
ATOM 6858 C CA . GLY B 1 245 ? 20.938 -0.791 -12.961 1 94.25 245 GLY B CA 1
ATOM 6859 C C . GLY B 1 245 ? 22.031 -1.506 -12.188 1 94.25 245 GLY B C 1
ATOM 6860 O O . GLY B 1 245 ? 22.594 -2.484 -12.68 1 94.25 245 GLY B O 1
ATOM 6861 N N . ASN B 1 246 ? 22.312 -1.022 -11.047 1 96.81 246 ASN B N 1
ATOM 6862 C CA . ASN B 1 246 ? 23.328 -1.666 -10.227 1 96.81 246 ASN B CA 1
ATOM 6863 C C . ASN B 1 246 ? 22.703 -2.566 -9.164 1 96.81 246 ASN B C 1
ATOM 6865 O O . ASN B 1 246 ? 21.609 -2.291 -8.672 1 96.81 246 ASN B O 1
ATOM 6869 N N . VAL B 1 247 ? 23.5 -3.629 -8.828 1 97.5 247 VAL B N 1
ATOM 6870 C CA . VAL B 1 247 ? 23.047 -4.551 -7.789 1 97.5 247 VAL B CA 1
ATOM 6871 C C . VAL B 1 247 ? 23.016 -3.836 -6.441 1 97.5 247 VAL B C 1
ATOM 6873 O O . VAL B 1 247 ? 23.922 -3.049 -6.129 1 97.5 247 VAL B O 1
ATOM 6876 N N . LEU B 1 248 ? 21.922 -4.098 -5.641 1 98.69 248 LEU B N 1
ATOM 6877 C CA . LEU B 1 248 ? 21.781 -3.439 -4.348 1 98.69 248 LEU B CA 1
ATOM 6878 C C . LEU B 1 248 ? 21.984 -4.43 -3.207 1 98.69 248 LEU B C 1
ATOM 6880 O O . LEU B 1 248 ? 22.5 -4.066 -2.148 1 98.69 248 LEU B O 1
ATOM 6884 N N . PHE B 1 249 ? 21.5 -5.652 -3.373 1 98.69 249 PHE B N 1
ATOM 6885 C CA . PHE B 1 249 ? 21.812 -6.711 -2.422 1 98.69 249 PHE B CA 1
ATOM 6886 C C . PHE B 1 249 ? 21.734 -8.078 -3.088 1 98.69 249 PHE B C 1
ATOM 6888 O O . PHE B 1 249 ? 21.203 -8.211 -4.191 1 98.69 249 PHE B O 1
ATOM 6895 N N . THR B 1 250 ? 22.344 -9.086 -2.463 1 98.12 250 THR B N 1
ATOM 6896 C CA . THR B 1 250 ? 22.328 -10.469 -2.92 1 98.12 250 THR B CA 1
ATOM 6897 C C . THR B 1 250 ? 21.953 -11.414 -1.782 1 98.12 250 THR B C 1
ATOM 6899 O O . THR B 1 250 ? 22.078 -11.055 -0.608 1 98.12 250 THR B O 1
ATOM 6902 N N . VAL B 1 251 ? 21.406 -12.562 -2.148 1 98.19 251 VAL B N 1
ATOM 6903 C CA . VAL B 1 251 ? 21.031 -13.578 -1.177 1 98.19 251 VAL B CA 1
ATOM 6904 C C . VAL B 1 251 ? 21.484 -14.953 -1.668 1 98.19 251 VAL B C 1
ATOM 6906 O O . VAL B 1 251 ? 21.359 -15.266 -2.855 1 98.19 251 VAL B O 1
ATOM 6909 N N . GLU B 1 252 ? 22.016 -15.758 -0.782 1 97.38 252 GLU B N 1
ATOM 6910 C CA . GLU B 1 252 ? 22.344 -17.141 -1.074 1 97.38 252 GLU B CA 1
ATOM 6911 C C . GLU B 1 252 ? 22.25 -18.016 0.177 1 97.38 252 GLU B C 1
ATOM 6913 O O . GLU B 1 252 ? 22.312 -17.5 1.298 1 97.38 252 GLU B O 1
ATOM 6918 N N . SER B 1 253 ? 22 -19.266 -0.045 1 96.56 253 SER B N 1
ATOM 6919 C CA . SER B 1 253 ? 21.984 -20.203 1.067 1 96.56 253 SER B CA 1
ATOM 6920 C C . SER B 1 253 ? 23.391 -20.531 1.536 1 96.56 253 SER B C 1
ATOM 6922 O O . SER B 1 253 ? 24.312 -20.609 0.724 1 96.56 253 SER B O 1
ATOM 6924 N N . THR B 1 254 ? 23.547 -20.719 2.801 1 97.62 254 THR B N 1
ATOM 6925 C CA . THR B 1 254 ? 24.844 -21.047 3.359 1 97.62 254 THR B CA 1
ATOM 6926 C C . THR B 1 254 ? 24.953 -22.562 3.604 1 97.62 254 THR B C 1
ATOM 6928 O O . THR B 1 254 ? 26 -23.047 4.051 1 97.62 254 THR B O 1
ATOM 6931 N N . ASP B 1 255 ? 23.922 -23.297 3.359 1 98.06 255 ASP B N 1
ATOM 6932 C CA . ASP B 1 255 ? 23.875 -24.75 3.496 1 98.06 255 ASP B CA 1
ATOM 6933 C C . ASP B 1 255 ? 23.312 -25.391 2.232 1 98.06 255 ASP B C 1
ATOM 6935 O O . ASP B 1 255 ? 22.203 -25.078 1.799 1 98.06 255 ASP B O 1
ATOM 6939 N N . PRO B 1 256 ? 24.047 -26.359 1.626 1 96.88 256 PRO B N 1
ATOM 6940 C CA . PRO B 1 256 ? 23.609 -26.984 0.372 1 96.88 256 PRO B CA 1
ATOM 6941 C C . PRO B 1 256 ? 22.25 -27.672 0.486 1 96.88 256 PRO B C 1
ATOM 6943 O O . PRO B 1 256 ? 21.547 -27.812 -0.512 1 96.88 256 PRO B O 1
ATOM 6946 N N . GLU B 1 257 ? 21.859 -28.094 1.675 1 96.38 257 GLU B N 1
ATOM 6947 C CA . GLU B 1 257 ? 20.578 -28.75 1.86 1 96.38 257 GLU B CA 1
ATOM 6948 C C . GLU B 1 257 ? 19.422 -27.75 1.858 1 96.38 257 GLU B C 1
ATOM 6950 O O . GLU B 1 257 ? 18.266 -28.125 1.751 1 96.38 257 GLU B O 1
ATOM 6955 N N . CYS B 1 258 ? 19.766 -26.453 1.928 1 97.31 258 CYS B N 1
ATOM 6956 C CA . CYS B 1 258 ? 18.75 -25.406 2.072 1 97.31 258 CYS B CA 1
ATOM 6957 C C . CYS B 1 258 ? 18.781 -24.453 0.883 1 97.31 258 CYS B C 1
ATOM 6959 O O . CYS B 1 258 ? 18.453 -23.281 1.02 1 97.31 258 CYS B O 1
ATOM 6961 N N . TYR B 1 259 ? 19.188 -24.953 -0.311 1 96.19 259 TYR B N 1
ATOM 6962 C CA . TYR B 1 259 ? 19.344 -24.156 -1.515 1 96.19 259 TYR B CA 1
ATOM 6963 C C . TYR B 1 259 ? 18.031 -23.453 -1.864 1 96.19 259 TYR B C 1
ATOM 6965 O O . TYR B 1 259 ? 18.047 -22.344 -2.41 1 96.19 259 TYR B O 1
ATOM 6973 N N . TRP B 1 260 ? 16.891 -23.953 -1.529 1 94.75 260 TRP B N 1
ATOM 6974 C CA . TRP B 1 260 ? 15.562 -23.5 -1.911 1 94.75 260 TRP B CA 1
ATOM 6975 C C . TRP B 1 260 ? 15.148 -22.281 -1.088 1 94.75 260 TRP B C 1
ATOM 6977 O O . TRP B 1 260 ? 14.18 -21.594 -1.428 1 94.75 260 TRP B O 1
ATOM 6987 N N . LEU B 1 261 ? 15.852 -21.891 -0.027 1 95.44 261 LEU B N 1
ATOM 6988 C CA . LEU B 1 261 ? 15.5 -20.781 0.869 1 95.44 261 LEU B CA 1
ATOM 6989 C C . LEU B 1 261 ? 15.617 -19.438 0.155 1 95.44 261 LEU B C 1
ATOM 6991 O O . LEU B 1 261 ? 14.914 -18.484 0.496 1 95.44 261 LEU B O 1
ATOM 6995 N N . THR B 1 262 ? 16.547 -19.344 -0.787 1 94.38 262 THR B N 1
ATOM 6996 C CA . THR B 1 262 ? 16.766 -18.094 -1.493 1 94.38 262 THR B CA 1
ATOM 6997 C C . THR B 1 262 ? 15.492 -17.625 -2.172 1 94.38 262 THR B C 1
ATOM 6999 O O . THR B 1 262 ? 15.172 -16.422 -2.143 1 94.38 262 THR B O 1
ATOM 7002 N N . ASN B 1 263 ? 14.758 -18.516 -2.734 1 90.88 263 ASN B N 1
ATOM 7003 C CA . ASN B 1 263 ? 13.492 -18.156 -3.371 1 90.88 263 ASN B CA 1
ATOM 7004 C C . ASN B 1 263 ? 12.383 -17.984 -2.344 1 90.88 263 ASN B C 1
ATOM 7006 O O . ASN B 1 263 ? 11.461 -17.188 -2.557 1 90.88 263 ASN B O 1
ATOM 7010 N N . TRP B 1 264 ? 12.5 -18.734 -1.287 1 92.88 264 TRP B N 1
ATOM 7011 C CA . TRP B 1 264 ? 11.484 -18.641 -0.236 1 92.88 264 TRP B CA 1
ATOM 7012 C C . TRP B 1 264 ? 11.445 -17.234 0.359 1 92.88 264 TRP B C 1
ATOM 7014 O O . TRP B 1 264 ? 10.375 -16.703 0.616 1 92.88 264 TRP B O 1
ATOM 7024 N N . VAL B 1 265 ? 12.547 -16.594 0.555 1 95.25 265 VAL B N 1
ATOM 7025 C CA . VAL B 1 265 ? 12.609 -15.312 1.229 1 95.25 265 VAL B CA 1
ATOM 7026 C C . VAL B 1 265 ? 12.406 -14.188 0.215 1 95.25 265 VAL B C 1
ATOM 7028 O O . VAL B 1 265 ? 12.359 -13.008 0.584 1 95.25 265 VAL B O 1
ATOM 7031 N N . GLU B 1 266 ? 12.273 -14.523 -1.038 1 94.75 266 GLU B N 1
ATOM 7032 C CA . GLU B 1 266 ? 12.102 -13.523 -2.092 1 94.75 266 GLU B CA 1
ATOM 7033 C C . GLU B 1 266 ? 10.883 -12.648 -1.828 1 94.75 266 GLU B C 1
ATOM 7035 O O . GLU B 1 266 ? 10.953 -11.422 -1.973 1 94.75 266 GLU B O 1
ATOM 7040 N N . THR B 1 267 ? 9.781 -13.227 -1.437 1 93.94 267 THR B N 1
ATOM 7041 C CA . THR B 1 267 ? 8.523 -12.516 -1.27 1 93.94 267 THR B CA 1
ATOM 7042 C C . THR B 1 267 ? 8.672 -11.383 -0.258 1 93.94 267 THR B C 1
ATOM 7044 O O . THR B 1 267 ? 8.227 -10.258 -0.508 1 93.94 267 THR B O 1
ATOM 7047 N N . ILE B 1 268 ? 9.328 -11.617 0.855 1 95.44 268 ILE B N 1
ATOM 7048 C CA . ILE B 1 268 ? 9.469 -10.609 1.896 1 95.44 268 ILE B CA 1
ATOM 7049 C C . ILE B 1 268 ? 10.547 -9.602 1.492 1 95.44 268 ILE B C 1
ATOM 7051 O O . ILE B 1 268 ? 10.398 -8.398 1.741 1 95.44 268 ILE B O 1
ATOM 7055 N N . LEU B 1 269 ? 11.594 -10.062 0.831 1 97.38 269 LEU B N 1
ATOM 7056 C CA . LEU B 1 269 ? 12.719 -9.195 0.506 1 97.38 269 LEU B CA 1
ATOM 7057 C C . LEU B 1 269 ? 12.352 -8.219 -0.607 1 97.38 269 LEU B C 1
ATOM 7059 O O . LEU B 1 269 ? 12.812 -7.078 -0.616 1 97.38 269 LEU B O 1
ATOM 7063 N N . VAL B 1 270 ? 11.539 -8.625 -1.519 1 96.44 270 VAL B N 1
ATOM 7064 C CA . VAL B 1 270 ? 11.203 -7.77 -2.654 1 96.44 270 VAL B CA 1
ATOM 7065 C C . VAL B 1 270 ? 10.336 -6.605 -2.189 1 96.44 270 VAL B C 1
ATOM 7067 O O . VAL B 1 270 ? 10.242 -5.582 -2.871 1 96.44 270 VAL B O 1
ATOM 7070 N N . GLN B 1 271 ? 9.734 -6.668 -1.019 1 96.31 271 GLN B N 1
ATOM 7071 C CA . GLN B 1 271 ? 8.867 -5.609 -0.507 1 96.31 271 GLN B CA 1
ATOM 7072 C C . GLN B 1 271 ? 9.672 -4.344 -0.215 1 96.31 271 GLN B C 1
ATOM 7074 O O . GLN B 1 271 ? 9.094 -3.262 -0.066 1 96.31 271 GLN B O 1
ATOM 7079 N N . ILE B 1 272 ? 10.992 -4.414 -0.23 1 98.06 272 ILE B N 1
ATOM 7080 C CA . ILE B 1 272 ? 11.789 -3.236 0.077 1 98.06 272 ILE B CA 1
ATOM 7081 C C . ILE B 1 272 ? 11.766 -2.27 -1.105 1 98.06 272 ILE B C 1
ATOM 7083 O O . ILE B 1 272 ? 12.219 -1.129 -0.996 1 98.06 272 ILE B O 1
ATOM 7087 N N . TRP B 1 273 ? 11.156 -2.744 -2.258 1 98.31 273 TRP B N 1
ATOM 7088 C CA . TRP B 1 273 ? 10.953 -1.804 -3.355 1 98.31 273 TRP B CA 1
ATOM 7089 C C . TRP B 1 273 ? 10.227 -0.554 -2.877 1 98.31 273 TRP B C 1
ATOM 7091 O O . TRP B 1 273 ? 10.508 0.553 -3.342 1 98.31 273 TRP B O 1
ATOM 7101 N N . TYR B 1 274 ? 9.336 -0.675 -1.973 1 98.62 274 TYR B N 1
ATOM 7102 C CA . TYR B 1 274 ? 8.469 0.414 -1.538 1 98.62 274 TYR B CA 1
ATOM 7103 C C . TYR B 1 274 ? 9.258 1.476 -0.785 1 98.62 274 TYR B C 1
ATOM 7105 O O . TYR B 1 274 ? 9.266 2.646 -1.175 1 98.62 274 TYR B O 1
ATOM 7113 N N . PRO B 1 275 ? 9.961 1.132 0.365 1 98.81 275 PRO B N 1
ATOM 7114 C CA . PRO B 1 275 ? 10.742 2.182 1.031 1 98.81 275 PRO B CA 1
ATOM 7115 C C . PRO B 1 275 ? 11.828 2.766 0.139 1 98.81 275 PRO B C 1
ATOM 7117 O O . PRO B 1 275 ? 12.164 3.947 0.258 1 98.81 275 PRO B O 1
ATOM 7120 N N . ILE B 1 276 ? 12.406 1.979 -0.774 1 98.88 276 ILE B N 1
ATOM 7121 C CA . ILE B 1 276 ? 13.391 2.504 -1.718 1 98.88 276 ILE B CA 1
ATOM 7122 C C . ILE B 1 276 ? 12.742 3.57 -2.598 1 98.88 276 ILE B C 1
ATOM 7124 O O . ILE B 1 276 ? 13.32 4.641 -2.812 1 98.88 276 ILE B O 1
ATOM 7128 N N . THR B 1 277 ? 11.562 3.271 -3.033 1 98.56 277 THR B N 1
ATOM 7129 C CA . THR B 1 277 ? 10.867 4.18 -3.938 1 98.56 277 THR B CA 1
ATOM 7130 C C . THR B 1 277 ? 10.477 5.469 -3.215 1 98.56 277 THR B C 1
ATOM 7132 O O . THR B 1 277 ? 10.648 6.562 -3.754 1 98.56 277 THR B O 1
ATOM 7135 N N . VAL B 1 278 ? 9.953 5.363 -1.988 1 98.75 278 VAL B N 1
ATOM 7136 C CA . VAL B 1 278 ? 9.562 6.543 -1.219 1 98.75 278 VAL B CA 1
ATOM 7137 C C . VAL B 1 278 ? 10.797 7.406 -0.948 1 98.75 278 VAL B C 1
ATOM 7139 O O . VAL B 1 278 ? 10.766 8.617 -1.165 1 98.75 278 VAL B O 1
ATOM 7142 N N . ALA B 1 279 ? 11.875 6.797 -0.472 1 98.88 279 ALA B N 1
ATOM 7143 C CA . ALA B 1 279 ? 13.094 7.531 -0.155 1 98.88 279 ALA B CA 1
ATOM 7144 C C . ALA B 1 279 ? 13.664 8.211 -1.396 1 98.88 279 ALA B C 1
ATOM 7146 O O . ALA B 1 279 ? 14.109 9.359 -1.333 1 98.88 279 ALA B O 1
ATOM 7147 N N . THR B 1 280 ? 13.633 7.492 -2.514 1 98.56 280 THR B N 1
ATOM 7148 C CA . THR B 1 280 ? 14.156 8.039 -3.762 1 98.56 280 THR B CA 1
ATOM 7149 C C . THR B 1 280 ? 13.305 9.211 -4.234 1 98.56 280 THR B C 1
ATOM 7151 O O . THR B 1 280 ? 13.836 10.258 -4.613 1 98.56 280 THR B O 1
ATOM 7154 N N . ASN B 1 281 ? 12.023 9.023 -4.227 1 97.88 281 ASN B N 1
ATOM 7155 C CA . ASN B 1 281 ? 11.102 10.086 -4.609 1 97.88 281 ASN B CA 1
ATOM 7156 C C . ASN B 1 281 ? 11.266 11.312 -3.723 1 97.88 281 ASN B C 1
ATOM 7158 O O . ASN B 1 281 ? 11.258 12.445 -4.211 1 97.88 281 ASN B O 1
ATOM 7162 N N . SER B 1 282 ? 11.391 11.125 -2.477 1 98.19 282 SER B N 1
ATOM 7163 C CA . SER B 1 282 ? 11.617 12.203 -1.521 1 98.19 282 SER B CA 1
ATOM 7164 C C . SER B 1 282 ? 12.922 12.93 -1.808 1 98.19 282 SER B C 1
ATOM 7166 O O . SER B 1 282 ? 12.984 14.164 -1.74 1 98.19 282 SER B O 1
ATOM 7168 N N . ARG B 1 283 ? 13.922 12.195 -2.109 1 98.19 283 ARG B N 1
ATOM 7169 C CA . ARG B 1 283 ? 15.219 12.812 -2.375 1 98.19 283 ARG B CA 1
ATOM 7170 C C . ARG B 1 283 ? 15.172 13.656 -3.641 1 98.19 283 ARG B C 1
ATOM 7172 O O . ARG B 1 283 ? 15.766 14.734 -3.697 1 98.19 283 ARG B O 1
ATOM 7179 N N . GLU B 1 284 ? 14.492 13.148 -4.664 1 97.12 284 GLU B N 1
ATOM 7180 C CA . GLU B 1 284 ? 14.352 13.922 -5.895 1 97.12 284 GLU B CA 1
ATOM 7181 C C . GLU B 1 284 ? 13.609 15.227 -5.641 1 97.12 284 GLU B C 1
ATOM 7183 O O . GLU B 1 284 ? 13.953 16.266 -6.215 1 97.12 284 GLU B O 1
ATOM 7188 N N . GLN B 1 285 ? 12.633 15.18 -4.836 1 97.88 285 GLN B N 1
ATOM 7189 C CA . GLN B 1 285 ? 11.922 16.406 -4.473 1 97.88 285 GLN B CA 1
ATOM 7190 C C . GLN B 1 285 ? 12.812 17.344 -3.672 1 97.88 285 GLN B C 1
ATOM 7192 O O . GLN B 1 285 ? 12.719 18.562 -3.814 1 97.88 285 GLN B O 1
ATOM 7197 N N . LYS B 1 286 ? 13.672 16.781 -2.822 1 98.19 286 LYS B N 1
ATOM 7198 C CA . LYS B 1 286 ? 14.617 17.594 -2.064 1 98.19 286 LYS B CA 1
ATOM 7199 C C . LYS B 1 286 ? 15.578 18.344 -2.994 1 98.19 286 LYS B C 1
ATOM 7201 O O . LYS B 1 286 ? 15.93 19.484 -2.744 1 98.19 286 LYS B O 1
ATOM 7206 N N . LYS B 1 287 ? 15.984 17.688 -4.078 1 96.81 287 LYS B N 1
ATOM 7207 C CA . LYS B 1 287 ? 16.844 18.328 -5.07 1 96.81 287 LYS B CA 1
ATOM 7208 C C . LYS B 1 287 ? 16.172 19.531 -5.695 1 96.81 287 LYS B C 1
ATOM 7210 O O . LYS B 1 287 ? 16.797 20.594 -5.848 1 96.81 287 LYS B O 1
ATOM 7215 N N . ILE B 1 288 ? 14.938 19.344 -6.031 1 96.75 288 ILE B N 1
ATOM 7216 C CA . ILE B 1 288 ? 14.18 20.438 -6.637 1 96.75 288 ILE B CA 1
ATOM 7217 C C . ILE B 1 288 ? 14.078 21.609 -5.656 1 96.75 288 ILE B C 1
ATOM 7219 O O . ILE B 1 288 ? 14.352 22.75 -6.02 1 96.75 288 ILE B O 1
ATOM 7223 N N . LEU B 1 289 ? 13.758 21.297 -4.445 1 98.19 289 LEU B N 1
ATOM 7224 C CA . LEU B 1 289 ? 13.586 22.328 -3.432 1 98.19 289 LEU B CA 1
ATOM 7225 C C . LEU B 1 289 ? 14.914 23.016 -3.133 1 98.19 289 LEU B C 1
ATOM 7227 O O . LEU B 1 289 ? 14.953 24.234 -2.939 1 98.19 289 LEU B O 1
ATOM 7231 N N . ALA B 1 290 ? 15.961 22.234 -3.074 1 97.94 290 ALA B N 1
ATOM 7232 C CA . ALA B 1 290 ? 17.281 22.797 -2.848 1 97.94 290 ALA B CA 1
ATOM 7233 C C . ALA B 1 290 ? 17.656 23.766 -3.955 1 97.94 290 ALA B C 1
ATOM 7235 O O . ALA B 1 290 ? 18.156 24.875 -3.68 1 97.94 290 ALA B O 1
ATOM 7236 N N . LYS B 1 291 ? 17.391 23.391 -5.164 1 96.75 291 LYS B N 1
ATOM 7237 C CA . LYS B 1 291 ? 17.703 24.234 -6.309 1 96.75 291 LYS B CA 1
ATOM 7238 C C . LYS B 1 291 ? 16.984 25.578 -6.203 1 96.75 291 LYS B C 1
ATOM 7240 O O . LYS B 1 291 ? 17.625 26.641 -6.285 1 96.75 291 LYS B O 1
ATOM 7245 N N . TYR B 1 292 ? 15.766 25.547 -5.953 1 97.62 292 TYR B N 1
ATOM 7246 C CA . TYR B 1 292 ? 14.977 26.766 -5.996 1 97.62 292 TYR B CA 1
ATOM 7247 C C . TYR B 1 292 ? 15.164 27.578 -4.723 1 97.62 292 TYR B C 1
ATOM 7249 O O . TYR B 1 292 ? 15.016 28.812 -4.73 1 97.62 292 TYR B O 1
ATOM 7257 N N . LEU B 1 293 ? 15.5 26.891 -3.609 1 97.69 293 LEU B N 1
ATOM 7258 C CA . LEU B 1 293 ? 15.883 27.625 -2.412 1 97.69 293 LEU B CA 1
ATOM 7259 C C . LEU B 1 293 ? 17.172 28.422 -2.646 1 97.69 293 LEU B C 1
ATOM 7261 O O . LEU B 1 293 ? 17.281 29.578 -2.258 1 97.69 293 LEU B O 1
ATOM 7265 N N . LEU B 1 294 ? 18.125 27.812 -3.268 1 96.69 294 LEU B N 1
ATOM 7266 C CA . LEU B 1 294 ? 19.375 28.484 -3.578 1 96.69 294 LEU B CA 1
ATOM 7267 C C . LEU B 1 294 ? 19.156 29.641 -4.531 1 96.69 294 LEU B C 1
ATOM 7269 O O . LEU B 1 294 ? 19.734 30.719 -4.355 1 96.69 294 LEU B O 1
ATOM 7273 N N . GLU B 1 295 ? 18.266 29.453 -5.434 1 97.25 295 GLU B N 1
ATOM 7274 C CA . GLU B 1 295 ? 18.031 30.469 -6.453 1 97.25 295 GLU B CA 1
ATOM 7275 C C . GLU B 1 295 ? 17.25 31.656 -5.875 1 97.25 295 GLU B C 1
ATOM 7277 O O . GLU B 1 295 ? 17.469 32.812 -6.262 1 97.25 295 GLU B O 1
ATOM 7282 N N . THR B 1 296 ? 16.375 31.391 -4.93 1 98.25 296 THR B N 1
ATOM 7283 C CA . THR B 1 296 ? 15.453 32.438 -4.52 1 98.25 296 THR B CA 1
ATOM 7284 C C . THR B 1 296 ? 15.828 32.969 -3.146 1 98.25 296 THR B C 1
ATOM 7286 O O . THR B 1 296 ? 15.391 34.062 -2.764 1 98.25 296 THR B O 1
ATOM 7289 N N . SER B 1 297 ? 16.578 32.281 -2.34 1 97.12 297 SER B N 1
ATOM 7290 C CA . SER B 1 297 ? 16.953 32.719 -0.996 1 97.12 297 SER B CA 1
ATOM 7291 C C . SER B 1 297 ? 18.469 32.781 -0.839 1 97.12 297 SER B C 1
ATOM 7293 O O . SER B 1 297 ? 18.969 33.438 0.084 1 97.12 297 SER B O 1
ATOM 7295 N N . GLY B 1 298 ? 19.234 32.062 -1.602 1 95.56 298 GLY B N 1
ATOM 7296 C CA . GLY B 1 298 ? 20.688 32.094 -1.578 1 95.56 298 GLY B CA 1
ATOM 7297 C C . GLY B 1 298 ? 21.297 31.094 -0.613 1 95.56 298 GLY B C 1
ATOM 7298 O O . GLY B 1 298 ? 22.531 31 -0.505 1 95.56 298 GLY B O 1
ATOM 7299 N N . ASN B 1 299 ? 20.5 30.344 0.097 1 94.81 299 ASN B N 1
ATOM 7300 C CA . ASN B 1 299 ? 21 29.344 1.025 1 94.81 299 ASN B CA 1
ATOM 7301 C C . ASN B 1 299 ? 20.016 28.188 1.188 1 94.81 299 ASN B C 1
ATOM 7303 O O . ASN B 1 299 ? 18.953 28.188 0.584 1 94.81 299 ASN B O 1
ATOM 7307 N N . LEU B 1 300 ? 20.391 27.141 1.983 1 96.75 300 LEU B N 1
ATOM 7308 C CA . LEU B 1 300 ? 19.594 25.938 2.107 1 96.75 300 LEU B CA 1
ATOM 7309 C C . LEU B 1 300 ? 18.906 25.875 3.471 1 96.75 300 LEU B C 1
ATOM 7311 O O . LEU B 1 300 ? 18.484 24.797 3.908 1 96.75 300 LEU B O 1
ATOM 7315 N N . GLU B 1 301 ? 18.828 27.047 4.102 1 95.88 301 GLU B N 1
ATOM 7316 C CA . GLU B 1 301 ? 18.188 27.062 5.418 1 95.88 301 GLU B CA 1
ATOM 7317 C C . GLU B 1 301 ? 16.75 26.578 5.336 1 95.88 301 GLU B C 1
ATOM 7319 O O . GLU B 1 301 ? 15.977 27.031 4.484 1 95.88 301 GLU B O 1
ATOM 7324 N N . GLY B 1 302 ? 16.375 25.609 6.18 1 95.75 302 GLY B N 1
ATOM 7325 C CA . GLY B 1 302 ? 15.016 25.109 6.289 1 95.75 302 GLY B CA 1
ATOM 7326 C C . GLY B 1 302 ? 14.695 24.031 5.281 1 95.75 302 GLY B C 1
ATOM 7327 O O . GLY B 1 302 ? 13.578 23.484 5.27 1 95.75 302 GLY B O 1
ATOM 7328 N N . LEU B 1 303 ? 15.656 23.609 4.496 1 98.06 303 LEU B N 1
ATOM 7329 C CA . LEU B 1 303 ? 15.438 22.609 3.445 1 98.06 303 LEU B CA 1
ATOM 7330 C C . LEU B 1 303 ? 14.828 21.344 4.016 1 98.06 303 LEU B C 1
ATOM 7332 O O . LEU B 1 303 ? 13.906 20.766 3.424 1 98.06 303 LEU B O 1
ATOM 7336 N N . GLU B 1 304 ? 15.234 20.875 5.152 1 97.25 304 GLU B N 1
ATOM 7337 C CA . GLU B 1 304 ? 14.82 19.609 5.75 1 97.25 304 GLU B CA 1
ATOM 7338 C C . GLU B 1 304 ? 13.352 19.656 6.164 1 97.25 304 GLU B C 1
ATOM 7340 O O . GLU B 1 304 ? 12.742 18.609 6.426 1 97.25 304 GLU B O 1
ATOM 7345 N N . TYR B 1 305 ? 12.719 20.875 6.156 1 97.25 305 TYR B N 1
ATOM 7346 C CA . TYR B 1 305 ? 11.344 21.031 6.602 1 97.25 305 TYR B CA 1
ATOM 7347 C C . TYR B 1 305 ? 10.453 21.531 5.473 1 97.25 305 TYR B C 1
ATOM 7349 O O . TYR B 1 305 ? 9.32 21.953 5.707 1 97.25 305 TYR B O 1
ATOM 7357 N N . LYS B 1 306 ? 10.961 21.453 4.277 1 98.5 306 LYS B N 1
ATOM 7358 C CA . LYS B 1 306 ? 10.211 22.031 3.166 1 98.5 306 LYS B CA 1
ATOM 7359 C C . LYS B 1 306 ? 9.172 21.047 2.629 1 98.5 306 LYS B C 1
ATOM 7361 O O . LYS B 1 306 ? 8.234 21.453 1.942 1 98.5 306 LYS B O 1
ATOM 7366 N N . LEU B 1 307 ? 9.336 19.812 2.904 1 98.62 307 LEU B N 1
ATOM 7367 C CA . LEU B 1 307 ? 8.367 18.812 2.482 1 98.62 307 LEU B CA 1
ATOM 7368 C C . LEU B 1 307 ? 7.957 17.922 3.654 1 98.62 307 LEU B C 1
ATOM 7370 O O . LEU B 1 307 ? 8.797 17.234 4.25 1 98.62 307 LEU B O 1
ATOM 7374 N N . HIS B 1 308 ? 6.66 17.938 3.939 1 98 308 HIS B N 1
ATOM 7375 C CA . HIS B 1 308 ? 6.09 17.188 5.043 1 98 308 HIS B CA 1
ATOM 7376 C C . HIS B 1 308 ? 5.285 15.992 4.535 1 98 308 HIS B C 1
ATOM 7378 O O . HIS B 1 308 ? 4.594 16.094 3.516 1 98 308 HIS B O 1
ATOM 7384 N N . ASP B 1 309 ? 5.367 14.898 5.289 1 97.88 309 ASP B N 1
ATOM 7385 C CA . ASP B 1 309 ? 4.555 13.719 5.023 1 97.88 309 ASP B CA 1
ATOM 7386 C C . ASP B 1 309 ? 3.15 13.875 5.605 1 97.88 309 ASP B C 1
ATOM 7388 O O . ASP B 1 309 ? 2.973 13.875 6.824 1 97.88 309 ASP B O 1
ATOM 7392 N N . PHE B 1 310 ? 2.16 13.875 4.66 1 95.88 310 PHE B N 1
ATOM 7393 C CA . PHE B 1 310 ? 0.743 13.953 4.996 1 95.88 310 PHE B CA 1
ATOM 7394 C C . PHE B 1 310 ? 0.028 12.656 4.629 1 95.88 310 PHE B C 1
ATOM 7396 O O . PHE B 1 310 ? -1.191 12.648 4.445 1 95.88 310 PHE B O 1
ATOM 7403 N N . GLY B 1 311 ? 0.758 11.547 4.566 1 95.38 311 GLY B N 1
ATOM 7404 C CA . GLY B 1 311 ? 0.218 10.422 3.82 1 95.38 311 GLY B CA 1
ATOM 7405 C C . GLY B 1 311 ? -0.42 9.367 4.707 1 95.38 311 GLY B C 1
ATOM 7406 O O . GLY B 1 311 ? -0.848 8.312 4.223 1 95.38 311 GLY B O 1
ATOM 7407 N N . TYR B 1 312 ? -0.658 9.578 5.965 1 95.31 312 TYR B N 1
ATOM 7408 C CA . TYR B 1 312 ? -1.066 8.531 6.895 1 95.31 312 TYR B CA 1
ATOM 7409 C C . TYR B 1 312 ? -2.441 7.988 6.531 1 95.31 312 TYR B C 1
ATOM 7411 O O . TYR B 1 312 ? -2.639 6.77 6.477 1 95.31 312 TYR B O 1
ATOM 7419 N N . ARG B 1 313 ? -3.371 8.797 6.211 1 91.94 313 ARG B N 1
ATOM 7420 C CA . ARG B 1 313 ? -4.746 8.391 5.961 1 91.94 313 ARG B CA 1
ATOM 7421 C C . ARG B 1 313 ? -4.879 7.715 4.598 1 91.94 313 ARG B C 1
ATOM 7423 O O . ARG B 1 313 ? -5.887 7.066 4.312 1 91.94 313 ARG B O 1
ATOM 7430 N N . GLY B 1 314 ? -3.869 7.844 3.773 1 94 314 GLY B N 1
ATOM 7431 C CA . GLY B 1 314 ? -3.986 7.332 2.416 1 94 314 GLY B CA 1
ATOM 7432 C C . GLY B 1 314 ? -3.373 5.957 2.238 1 94 314 GLY B C 1
ATOM 7433 O O . GLY B 1 314 ? -3.615 5.289 1.232 1 94 314 GLY B O 1
ATOM 7434 N N . VAL B 1 315 ? -2.648 5.496 3.199 1 96.62 315 VAL B N 1
ATOM 7435 C CA . VAL B 1 315 ? -1.936 4.234 3.033 1 96.6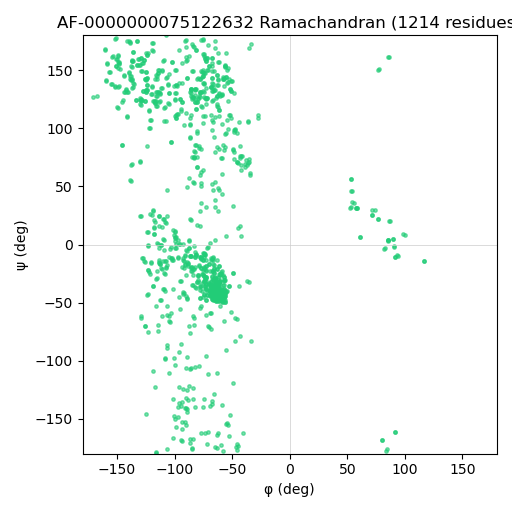2 315 VAL B CA 1
ATOM 7436 C C . VAL B 1 315 ? -2.885 3.066 3.293 1 96.62 315 VAL B C 1
ATOM 7438 O O . VAL B 1 315 ? -3.967 3.252 3.855 1 96.62 315 VAL B O 1
ATOM 7441 N N . SER B 1 316 ? -2.443 1.887 2.928 1 96.81 316 SER B N 1
ATOM 7442 C CA . SER B 1 316 ? -3.283 0.696 2.979 1 96.81 316 SER B CA 1
ATOM 7443 C C . SER B 1 316 ? -3.256 0.058 4.363 1 96.81 316 SER B C 1
ATOM 7445 O O . SER B 1 316 ? -4.137 -0.733 4.703 1 96.81 316 SER B O 1
ATOM 7447 N N . SER B 1 317 ? -2.184 0.325 5.164 1 97.25 317 SER B N 1
ATOM 7448 C CA . SER B 1 317 ? -2.045 -0.339 6.457 1 97.25 317 SER B CA 1
ATOM 7449 C C . SER B 1 317 ? -1.092 0.423 7.371 1 97.25 317 SER B C 1
ATOM 7451 O O . SER B 1 317 ? -0.354 1.299 6.914 1 97.25 317 SER B O 1
ATOM 7453 N N . GLN B 1 318 ? -1.123 0.001 8.641 1 96.62 318 GLN B N 1
ATOM 7454 C CA . GLN B 1 318 ? -0.246 0.625 9.625 1 96.62 318 GLN B CA 1
ATOM 7455 C C . GLN B 1 318 ? 1.218 0.305 9.344 1 96.62 318 GLN B C 1
ATOM 7457 O O . GLN B 1 318 ? 2.092 1.155 9.523 1 96.62 318 GLN B O 1
ATOM 7462 N N . GLU B 1 319 ? 1.455 -0.912 8.883 1 97.44 319 GLU B N 1
ATOM 7463 C CA . GLU B 1 319 ? 2.832 -1.268 8.555 1 97.44 319 GLU B CA 1
ATOM 7464 C C . GLU B 1 319 ? 3.354 -0.441 7.383 1 97.44 319 GLU B C 1
ATOM 7466 O O . GLU B 1 319 ? 4.488 0.041 7.41 1 97.44 319 GLU B O 1
ATOM 7471 N N . THR B 1 320 ? 2.527 -0.249 6.398 1 98.12 320 THR B N 1
ATOM 7472 C CA . THR B 1 320 ? 2.9 0.576 5.254 1 98.12 320 THR B CA 1
ATOM 7473 C C . THR B 1 320 ? 3.141 2.02 5.684 1 98.12 320 THR B C 1
ATOM 7475 O O . THR B 1 320 ? 4.059 2.676 5.191 1 98.12 320 THR B O 1
ATOM 7478 N N . ALA B 1 321 ? 2.338 2.488 6.637 1 97.88 321 ALA B N 1
ATOM 7479 C CA . ALA B 1 321 ? 2.516 3.838 7.164 1 97.88 321 ALA B CA 1
ATOM 7480 C C . ALA B 1 321 ? 3.891 3.998 7.809 1 97.88 321 ALA B C 1
ATOM 7482 O O . ALA B 1 321 ? 4.602 4.969 7.539 1 97.88 321 ALA B O 1
ATOM 7483 N N . GLY B 1 322 ? 4.242 3.014 8.609 1 98.06 322 GLY B N 1
ATOM 7484 C CA . GLY B 1 322 ? 5.516 3.064 9.312 1 98.06 322 GLY B CA 1
ATOM 7485 C C . GLY B 1 322 ? 6.711 3.039 8.375 1 98.06 322 GLY B C 1
ATOM 7486 O O . GLY B 1 322 ? 7.613 3.867 8.492 1 98.06 322 GLY B O 1
ATOM 7487 N N . ILE B 1 323 ? 6.668 2.127 7.41 1 98.31 323 ILE B N 1
ATOM 7488 C CA . ILE B 1 323 ? 7.77 1.946 6.473 1 98.31 323 ILE B CA 1
ATOM 7489 C C . ILE B 1 323 ? 7.883 3.172 5.566 1 98.31 323 ILE B C 1
ATOM 7491 O O . ILE B 1 323 ? 8.977 3.707 5.371 1 98.31 323 ILE B O 1
ATOM 7495 N N . GLY B 1 324 ? 6.773 3.635 5.082 1 98.62 324 GLY B N 1
ATOM 7496 C CA . GLY B 1 324 ? 6.766 4.762 4.164 1 98.62 324 GLY B CA 1
ATOM 7497 C C . GLY B 1 324 ? 7.227 6.059 4.809 1 98.62 324 GLY B C 1
ATOM 7498 O O . GLY B 1 324 ? 8.062 6.77 4.25 1 98.62 324 GLY B O 1
ATOM 7499 N N . ALA B 1 325 ? 6.684 6.316 5.984 1 98.56 325 ALA B N 1
ATOM 7500 C CA . ALA B 1 325 ? 7.051 7.547 6.676 1 98.56 325 ALA B CA 1
ATOM 7501 C C . ALA B 1 325 ? 8.523 7.535 7.074 1 98.56 325 ALA B C 1
ATOM 7503 O O . ALA B 1 325 ? 9.203 8.562 6.988 1 98.56 325 ALA B O 1
ATOM 7504 N N . SER B 1 326 ? 9.016 6.41 7.504 1 98.75 326 SER B N 1
ATOM 7505 C CA . SER B 1 326 ? 10.43 6.316 7.848 1 98.75 326 SER B CA 1
ATOM 7506 C C . SER B 1 326 ? 11.312 6.562 6.625 1 98.75 326 SER B C 1
ATOM 7508 O O . SER B 1 326 ? 12.375 7.176 6.738 1 98.75 326 SER B O 1
ATOM 7510 N N . ALA B 1 327 ? 10.875 6.098 5.508 1 98.94 327 ALA B N 1
ATOM 7511 C CA . ALA B 1 327 ? 11.625 6.285 4.273 1 98.94 327 ALA B CA 1
ATOM 7512 C C . ALA B 1 327 ? 11.664 7.762 3.877 1 98.94 327 ALA B C 1
ATOM 7514 O O . ALA B 1 327 ? 12.695 8.258 3.412 1 98.94 327 ALA B O 1
ATOM 7515 N N . HIS B 1 328 ? 10.555 8.461 4.039 1 98.88 328 HIS B N 1
ATOM 7516 C CA . HIS B 1 328 ? 10.508 9.891 3.779 1 98.88 328 HIS B CA 1
ATOM 7517 C C . HIS B 1 328 ? 11.469 10.648 4.691 1 98.88 328 HIS B C 1
ATOM 7519 O O . HIS B 1 328 ? 12.141 11.586 4.25 1 98.88 328 HIS B O 1
ATOM 7525 N N . LEU B 1 329 ? 11.586 10.211 5.926 1 98.75 329 LEU B N 1
ATOM 7526 C CA . LEU B 1 329 ? 12.359 10.906 6.953 1 98.75 329 LEU B CA 1
ATOM 7527 C C . LEU B 1 329 ? 13.859 10.727 6.719 1 98.75 329 LEU B C 1
ATOM 7529 O O . LEU B 1 329 ? 14.672 11.375 7.375 1 98.75 329 LEU B O 1
ATOM 7533 N N . VAL B 1 330 ? 14.203 9.883 5.777 1 98.88 330 VAL B N 1
ATOM 7534 C CA . VAL B 1 330 ? 15.602 9.797 5.367 1 98.88 330 VAL B CA 1
ATOM 7535 C C . VAL B 1 330 ? 16.047 11.141 4.789 1 98.88 330 VAL B C 1
ATOM 7537 O O . VAL B 1 330 ? 17.188 11.57 5.008 1 98.88 330 VAL B O 1
ATOM 7540 N N . ASN B 1 331 ? 15.125 11.797 4.121 1 98.69 331 ASN B N 1
ATOM 7541 C CA . ASN B 1 331 ? 15.492 12.992 3.371 1 98.69 331 ASN B CA 1
ATOM 7542 C C . ASN B 1 331 ? 14.953 14.258 4.035 1 98.69 331 ASN B C 1
ATOM 7544 O O . ASN B 1 331 ? 15.5 15.352 3.834 1 98.69 331 ASN B O 1
ATOM 7548 N N . PHE B 1 332 ? 13.867 14.109 4.809 1 98.69 332 PHE B N 1
ATOM 7549 C CA . PHE B 1 332 ? 13.227 15.258 5.422 1 98.69 332 PHE B CA 1
ATOM 7550 C C . PHE B 1 332 ? 12.945 15 6.898 1 98.69 332 PHE B C 1
ATOM 7552 O O . PHE B 1 332 ? 13.211 13.906 7.402 1 98.69 332 PHE B O 1
ATOM 7559 N N . LYS B 1 333 ? 12.445 16.047 7.582 1 97.88 333 LYS B N 1
ATOM 7560 C CA . LYS B 1 333 ? 12.219 15.922 9.023 1 97.88 333 LYS B CA 1
ATOM 7561 C C . LYS B 1 333 ? 10.766 16.219 9.375 1 97.88 333 LYS B C 1
ATOM 7563 O O . LYS B 1 333 ? 10.391 16.188 10.547 1 97.88 333 LYS B O 1
ATOM 7568 N N . GLY B 1 334 ? 9.953 16.531 8.414 1 97.5 334 GLY B N 1
ATOM 7569 C CA . GLY B 1 334 ? 8.539 16.797 8.664 1 97.5 334 GLY B CA 1
ATOM 7570 C C . GLY B 1 334 ? 7.645 15.617 8.336 1 97.5 334 GLY B C 1
ATOM 7571 O O . GLY B 1 334 ? 7.656 15.109 7.211 1 97.5 334 GLY B O 1
ATOM 7572 N N . THR B 1 335 ? 6.824 15.172 9.352 1 97.31 335 THR B N 1
ATOM 7573 C CA . THR B 1 335 ? 5.895 14.078 9.094 1 97.31 335 THR B CA 1
ATOM 7574 C C . THR B 1 335 ? 4.703 14.148 10.039 1 97.31 335 THR B C 1
ATOM 7576 O O . THR B 1 335 ? 4.859 14.469 11.219 1 97.31 335 THR B O 1
ATOM 7579 N N . ASP B 1 336 ? 3.531 13.898 9.484 1 95.38 336 ASP B N 1
ATOM 7580 C CA . ASP B 1 336 ? 2.334 13.703 10.297 1 95.38 336 ASP B CA 1
ATOM 7581 C C . ASP B 1 336 ? 2.014 12.219 10.461 1 95.38 336 ASP B C 1
ATOM 7583 O O . ASP B 1 336 ? 0.959 11.859 10.992 1 95.38 336 ASP B O 1
ATOM 7587 N N . THR B 1 337 ? 2.875 11.359 9.992 1 96 337 THR B N 1
ATOM 7588 C CA . THR B 1 337 ? 2.729 9.906 10.102 1 96 337 THR B CA 1
ATOM 7589 C C . THR B 1 337 ? 3.639 9.359 11.195 1 96 337 THR B C 1
ATOM 7591 O O . THR B 1 337 ? 4.734 8.867 10.914 1 96 337 THR B O 1
ATOM 7594 N N . VAL B 1 338 ? 3.176 9.312 12.383 1 92.94 338 VAL B N 1
ATOM 7595 C CA . VAL B 1 338 ? 3.955 9.031 13.578 1 92.94 338 VAL B CA 1
ATOM 7596 C C . VAL B 1 338 ? 4.453 7.586 13.539 1 92.94 338 VAL B C 1
ATOM 7598 O O . VAL B 1 338 ? 5.48 7.262 14.141 1 92.94 338 VAL B O 1
ATOM 7601 N N . ALA B 1 339 ? 3.779 6.758 12.789 1 94.69 339 ALA B N 1
ATOM 7602 C CA . ALA B 1 339 ? 4.203 5.363 12.664 1 94.69 339 ALA B CA 1
ATOM 7603 C C . ALA B 1 339 ? 5.645 5.27 12.164 1 94.69 339 ALA B C 1
ATOM 7605 O O . ALA B 1 339 ? 6.375 4.348 12.539 1 94.69 339 ALA B O 1
ATOM 7606 N N . GLY B 1 340 ? 6.066 6.242 11.359 1 97.06 340 GLY B N 1
ATOM 7607 C CA . GLY B 1 340 ? 7.438 6.27 10.875 1 97.06 340 GLY B CA 1
ATOM 7608 C C . GLY B 1 340 ? 8.461 6.477 11.977 1 97.06 340 GLY B C 1
ATOM 7609 O O . GLY B 1 340 ? 9.547 5.891 11.945 1 97.06 340 GLY B O 1
ATOM 7610 N N . ILE B 1 341 ? 8.094 7.285 12.969 1 95.25 341 ILE B N 1
ATOM 7611 C CA . ILE B 1 341 ? 8.945 7.531 14.125 1 95.25 341 ILE B CA 1
ATOM 7612 C C . ILE B 1 341 ? 9.148 6.23 14.906 1 95.25 341 ILE B C 1
ATOM 7614 O O . ILE B 1 341 ? 10.273 5.91 15.305 1 95.25 341 ILE B O 1
ATOM 7618 N N . GLY B 1 342 ? 8.07 5.453 15.07 1 93.88 342 GLY B N 1
ATOM 7619 C CA . GLY B 1 342 ? 8.164 4.172 15.75 1 93.88 342 GLY B CA 1
ATOM 7620 C C . GLY B 1 342 ? 9.094 3.193 15.055 1 93.88 342 GLY B C 1
ATOM 7621 O O . GLY B 1 342 ? 9.891 2.516 15.703 1 93.88 342 GLY B O 1
ATOM 7622 N N . VAL B 1 343 ? 9.016 3.15 13.727 1 97.44 343 VAL B N 1
ATOM 7623 C CA . VAL B 1 343 ? 9.859 2.25 12.945 1 97.44 343 VAL B CA 1
ATOM 7624 C C . VAL B 1 343 ? 11.328 2.623 13.133 1 97.44 343 VAL B C 1
ATOM 7626 O O . VAL B 1 343 ? 12.172 1.753 13.352 1 97.44 343 VAL B O 1
ATOM 7629 N N . ILE B 1 344 ? 11.609 3.895 13.062 1 98.06 344 ILE B N 1
ATOM 7630 C CA . ILE B 1 344 ? 12.992 4.359 13.172 1 98.06 344 ILE B CA 1
ATOM 7631 C C . ILE B 1 344 ? 13.531 4.062 14.562 1 98.06 344 ILE B C 1
ATOM 7633 O O . ILE B 1 344 ? 14.641 3.547 14.711 1 98.06 344 ILE B O 1
ATOM 7637 N N . LYS B 1 345 ? 12.797 4.344 15.562 1 95.31 345 LYS B N 1
ATOM 7638 C CA . LYS B 1 345 ? 13.242 4.133 16.938 1 95.31 345 LYS B CA 1
ATOM 7639 C C . LYS B 1 345 ? 13.477 2.65 17.219 1 95.31 345 LYS B C 1
ATOM 7641 O O . LYS B 1 345 ? 14.477 2.279 17.844 1 95.31 345 LYS B O 1
ATOM 7646 N N . LYS B 1 346 ? 12.664 1.859 16.719 1 95.75 346 LYS B N 1
ATOM 7647 C CA . LYS B 1 346 ? 12.688 0.438 17.047 1 95.75 346 LYS B CA 1
ATOM 7648 C C . LYS B 1 346 ? 13.75 -0.298 16.234 1 95.75 346 LYS B C 1
ATOM 7650 O O . LYS B 1 346 ? 14.438 -1.181 16.75 1 95.75 346 LYS B O 1
ATOM 7655 N N . TYR B 1 347 ? 13.922 0.082 15 1 98.06 347 TYR B N 1
ATOM 7656 C CA . TYR B 1 347 ? 14.695 -0.797 14.125 1 98.06 347 TYR B CA 1
ATOM 7657 C C . TYR B 1 347 ? 16 -0.143 13.711 1 98.06 347 TYR B C 1
ATOM 7659 O O . TYR B 1 347 ? 16.906 -0.814 13.219 1 98.06 347 TYR B O 1
ATOM 7667 N N . TYR B 1 348 ? 16.156 1.155 13.898 1 98.12 348 TYR B N 1
ATOM 7668 C CA . TYR B 1 348 ? 17.375 1.841 13.484 1 98.12 348 TYR B CA 1
ATOM 7669 C C . TYR B 1 348 ? 18.016 2.572 14.656 1 98.12 348 TYR B C 1
ATOM 7671 O O . TYR B 1 348 ? 19.234 2.543 14.82 1 98.12 348 TYR B O 1
ATOM 7679 N N . GLY B 1 349 ? 17.188 3.225 15.422 1 96.94 349 GLY B N 1
ATOM 7680 C CA . GLY B 1 349 ? 17.719 4.109 16.453 1 96.94 349 GLY B CA 1
ATOM 7681 C C . GLY B 1 349 ? 18.203 5.438 15.898 1 96.94 349 GLY B C 1
ATOM 7682 O O . GLY B 1 349 ? 18.609 5.52 14.742 1 96.94 349 GLY B O 1
ATOM 7683 N N . THR B 1 350 ? 18.156 6.453 16.641 1 95.88 350 THR B N 1
ATOM 7684 C CA . THR B 1 350 ? 18.641 7.777 16.266 1 95.88 350 THR B CA 1
ATOM 7685 C C . THR B 1 350 ? 19.141 8.531 17.484 1 95.88 350 THR B C 1
ATOM 7687 O O . THR B 1 350 ? 18.703 8.258 18.609 1 95.88 350 THR B O 1
ATOM 7690 N N . LYS B 1 351 ? 20.062 9.422 17.312 1 94 351 LYS B N 1
ATOM 7691 C CA . LYS B 1 351 ? 20.609 10.227 18.406 1 94 351 LYS B CA 1
ATOM 7692 C C . LYS B 1 351 ? 19.609 11.289 18.859 1 94 351 LYS B C 1
ATOM 7694 O O . LYS B 1 351 ? 19.625 11.703 20.016 1 94 351 LYS B O 1
ATOM 7699 N N . ASP B 1 352 ? 18.812 11.688 17.953 1 90.81 352 ASP B N 1
ATOM 7700 C CA . ASP B 1 352 ? 17.812 12.695 18.281 1 90.81 352 ASP B CA 1
ATOM 7701 C C . ASP B 1 352 ? 16.656 12.086 19.078 1 90.81 352 ASP B C 1
ATOM 7703 O O . ASP B 1 352 ? 16.375 10.891 18.953 1 90.81 352 ASP B O 1
ATOM 7707 N N . PRO B 1 353 ? 16.062 12.898 19.953 1 89.31 353 PRO B N 1
ATOM 7708 C CA . PRO B 1 353 ? 14.898 12.375 20.672 1 89.31 353 PRO B CA 1
ATOM 7709 C C . PRO B 1 353 ? 13.82 11.844 19.719 1 89.31 353 PRO B C 1
ATOM 7711 O O . PRO B 1 353 ? 13.172 10.844 20.031 1 89.31 353 PRO B O 1
ATOM 7714 N N . VAL B 1 354 ? 13.578 12.547 18.609 1 90.69 354 VAL B N 1
ATOM 7715 C CA . VAL B 1 354 ? 12.68 12.07 17.562 1 90.69 354 VAL B CA 1
ATOM 7716 C C . VAL B 1 354 ? 13.273 12.398 16.188 1 90.69 354 VAL B C 1
ATOM 7718 O O . VAL B 1 354 ? 13.93 13.43 16.016 1 90.69 354 VAL B O 1
ATOM 7721 N N . PRO B 1 355 ? 12.969 11.531 15.281 1 95.19 355 PRO B N 1
ATOM 7722 C CA . PRO B 1 355 ? 13.562 11.734 13.961 1 95.19 355 PRO B CA 1
ATOM 7723 C C . PRO B 1 355 ? 12.734 12.656 13.07 1 95.19 355 PRO B C 1
ATOM 7725 O O . PRO B 1 355 ? 13.172 13.047 11.984 1 95.19 355 PRO B O 1
ATOM 7728 N N . GLY B 1 356 ? 11.578 12.992 13.453 1 95.38 356 GLY B N 1
ATOM 7729 C CA . GLY B 1 356 ? 10.688 13.82 12.664 1 95.38 356 GLY B CA 1
ATOM 7730 C C . GLY B 1 356 ? 9.773 14.688 13.516 1 95.38 356 GLY B C 1
ATOM 7731 O O . GLY B 1 356 ? 9.422 14.32 14.633 1 95.38 356 GLY B O 1
ATOM 7732 N N . PHE B 1 357 ? 9.336 15.797 12.906 1 94.88 357 PHE B N 1
ATOM 7733 C CA . PHE B 1 357 ? 8.602 16.812 13.641 1 94.88 357 PHE B CA 1
ATOM 7734 C C . PHE B 1 357 ? 7.293 17.141 12.938 1 94.88 357 PHE B C 1
ATOM 7736 O O . PHE B 1 357 ? 7.125 16.844 11.75 1 94.88 357 PHE B O 1
ATOM 7743 N N . SER B 1 358 ? 6.395 17.625 13.68 1 94.06 358 SER B N 1
ATOM 7744 C CA . SER B 1 358 ? 5.129 18.172 13.195 1 94.06 358 SER B CA 1
ATOM 7745 C C . SER B 1 358 ? 4.734 19.438 13.961 1 94.06 358 SER B C 1
ATOM 7747 O O . SER B 1 358 ? 5.504 19.922 14.789 1 94.06 358 SER B O 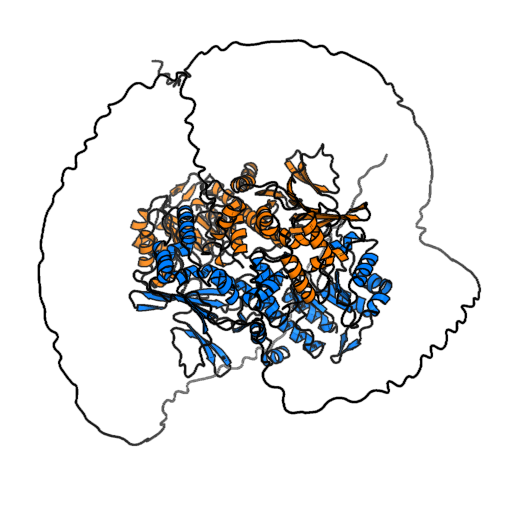1
ATOM 7749 N N . VAL B 1 359 ? 3.652 20.094 13.555 1 94.5 359 VAL B N 1
ATOM 7750 C CA . VAL B 1 359 ? 3.092 21.281 14.203 1 94.5 359 VAL B CA 1
ATOM 7751 C C . VAL B 1 359 ? 1.599 21.062 14.453 1 94.5 359 VAL B C 1
ATOM 7753 O O . VAL B 1 359 ? 0.95 20.281 13.758 1 94.5 359 VAL B O 1
ATOM 7756 N N . PRO B 1 360 ? 1.143 21.703 15.539 1 94.56 360 PRO B N 1
ATOM 7757 C CA . PRO B 1 360 ? -0.32 21.703 15.625 1 94.56 360 PRO B CA 1
ATOM 7758 C C . PRO B 1 360 ? -0.99 22.172 14.336 1 94.56 360 PRO B C 1
ATOM 7760 O O . PRO B 1 360 ? -0.561 23.156 13.742 1 94.56 360 PRO B O 1
ATOM 7763 N N . ALA B 1 361 ? -1.947 21.406 13.938 1 94.5 361 ALA B N 1
ATOM 7764 C CA . ALA B 1 361 ? -2.598 21.703 12.664 1 94.5 361 ALA B CA 1
ATOM 7765 C C . ALA B 1 361 ? -4.113 21.562 12.773 1 94.5 361 ALA B C 1
ATOM 7767 O O . ALA B 1 361 ? -4.613 20.609 13.375 1 94.5 361 ALA B O 1
ATOM 7768 N N . ALA B 1 362 ? -4.766 22.547 12.227 1 93.31 362 ALA B N 1
ATOM 7769 C CA . ALA B 1 362 ? -6.223 22.469 12.156 1 93.31 362 ALA B CA 1
ATOM 7770 C C . ALA B 1 362 ? -6.676 21.672 10.945 1 93.31 362 ALA B C 1
ATOM 7772 O O . ALA B 1 362 ? -5.961 21.594 9.938 1 93.31 362 ALA B O 1
ATOM 7773 N N . GLU B 1 363 ? -7.812 21.016 11.109 1 89.88 363 GLU B N 1
ATOM 7774 C CA . GLU B 1 363 ? -8.492 20.359 9.992 1 89.88 363 GLU B CA 1
ATOM 7775 C C . GLU B 1 363 ? -9.883 20.938 9.773 1 89.88 363 GLU B C 1
ATOM 7777 O O . GLU B 1 363 ? -10.336 21.797 10.531 1 89.88 363 GLU B O 1
ATOM 7782 N N . HIS B 1 364 ? -10.469 20.516 8.773 1 87.25 364 HIS B N 1
ATOM 7783 C CA . HIS B 1 364 ? -11.781 21.047 8.43 1 87.25 364 HIS B CA 1
ATOM 7784 C C . HIS B 1 364 ? -12.781 20.828 9.555 1 87.25 364 HIS B C 1
ATOM 7786 O O . HIS B 1 364 ? -13.602 21.703 9.852 1 87.25 364 HIS B O 1
ATOM 7792 N N . SER B 1 365 ? -12.742 19.719 10.188 1 88.31 365 SER B N 1
ATOM 7793 C CA . SER B 1 365 ? -13.695 19.406 11.242 1 88.31 365 SER B CA 1
ATOM 7794 C C . SER B 1 365 ? -13.586 20.375 12.406 1 88.31 365 SER B C 1
ATOM 7796 O O . SER B 1 365 ? -14.602 20.781 12.984 1 88.31 365 SER B O 1
ATOM 7798 N N . THR B 1 366 ? -12.367 20.828 12.734 1 92.44 366 THR B N 1
ATOM 7799 C CA . THR B 1 366 ? -12.164 21.719 13.875 1 92.44 366 THR B CA 1
ATOM 7800 C C . THR B 1 366 ? -12.578 23.141 13.531 1 92.44 366 THR B C 1
ATOM 7802 O O . THR B 1 366 ? -12.789 23.969 14.422 1 92.44 366 THR B O 1
ATOM 7805 N N . ILE B 1 367 ? -12.641 23.453 12.242 1 92.94 367 ILE B N 1
ATOM 7806 C CA . ILE B 1 367 ? -13.078 24.766 11.812 1 92.94 367 ILE B CA 1
ATOM 7807 C C . ILE B 1 367 ? -14.594 24.781 11.625 1 92.94 367 ILE B C 1
ATOM 7809 O O . ILE B 1 367 ? -15.289 25.656 12.148 1 92.94 367 ILE B O 1
ATOM 7813 N N . THR B 1 368 ? -15.094 23.781 10.969 1 89.69 368 THR B N 1
ATOM 7814 C CA . THR B 1 368 ? -16.516 23.766 10.609 1 89.69 368 THR B CA 1
ATOM 7815 C C . THR B 1 368 ? -17.375 23.516 11.844 1 89.69 368 THR B C 1
ATOM 7817 O O . THR B 1 368 ? -18.562 23.859 11.852 1 89.69 368 THR B O 1
ATOM 7820 N N . ALA B 1 369 ? -16.812 22.938 12.836 1 91.25 369 ALA B N 1
ATOM 7821 C CA . ALA B 1 369 ? -17.547 22.734 14.078 1 91.25 369 ALA B CA 1
ATOM 7822 C C . ALA B 1 369 ? -18.016 24.062 14.664 1 91.25 369 ALA B C 1
ATOM 7824 O O . ALA B 1 369 ? -19 24.109 15.414 1 91.25 369 ALA B O 1
ATOM 7825 N N . TRP B 1 370 ? -17.359 25.188 14.312 1 93.38 370 TRP B N 1
ATOM 7826 C CA . TRP B 1 370 ? -17.703 26.516 14.789 1 93.38 370 TRP B CA 1
ATOM 7827 C C . TRP B 1 370 ? -18.797 27.141 13.93 1 93.38 370 TRP B C 1
ATOM 7829 O O . TRP B 1 370 ? -19.438 28.109 14.336 1 93.38 370 TRP B O 1
ATOM 7839 N N . GLY B 1 371 ? -18.953 26.594 12.688 1 88.19 371 GLY B N 1
ATOM 7840 C CA . GLY B 1 371 ? -19.875 27.172 11.727 1 88.19 371 GLY B CA 1
ATOM 7841 C C . GLY B 1 371 ? -19.266 28.281 10.898 1 88.19 371 GLY B C 1
ATOM 7842 O O . GLY B 1 371 ? -18.297 28.922 11.32 1 88.19 371 GLY B O 1
ATOM 7843 N N . LYS B 1 372 ? -19.891 28.547 9.82 1 88.06 372 LYS B N 1
ATOM 7844 C CA . LYS B 1 372 ? -19.375 29.516 8.852 1 88.06 372 LYS B CA 1
ATOM 7845 C C . LYS B 1 372 ? -19.281 30.906 9.461 1 88.06 372 LYS B C 1
ATOM 7847 O O . LYS B 1 372 ? -18.312 31.641 9.227 1 88.06 372 LYS B O 1
ATOM 7852 N N . ASP B 1 373 ? -20.266 31.297 10.266 1 91.31 373 ASP B N 1
ATOM 7853 C CA . ASP B 1 373 ? -20.344 32.656 10.82 1 91.31 373 ASP B CA 1
ATOM 7854 C C . ASP B 1 373 ? -19.328 32.844 11.93 1 91.31 373 ASP B C 1
ATOM 7856 O O . ASP B 1 373 ? -19.062 34 12.336 1 91.31 373 ASP B O 1
ATOM 7860 N N . HIS B 1 374 ? -18.703 31.781 12.375 1 94.12 374 HIS B N 1
ATOM 7861 C CA . HIS B 1 374 ? -17.75 31.891 13.477 1 94.12 374 HIS B CA 1
ATOM 7862 C C . HIS B 1 374 ? -16.375 31.391 13.047 1 94.12 374 HIS B C 1
ATOM 7864 O O . HIS B 1 374 ? -15.602 30.906 13.883 1 94.12 374 HIS B O 1
ATOM 7870 N N . GLU B 1 375 ? -16.094 31.469 11.781 1 94.56 375 GLU B N 1
ATOM 7871 C CA . GLU B 1 375 ? -14.781 31.078 11.273 1 94.56 375 GLU B CA 1
ATOM 7872 C C . GLU B 1 375 ? -13.664 31.891 11.922 1 94.56 375 GLU B C 1
ATOM 7874 O O . GLU B 1 375 ? -12.617 31.344 12.273 1 94.56 375 GLU B O 1
ATOM 7879 N N . LYS B 1 376 ? -13.914 33.188 12.117 1 97.69 376 LYS B N 1
ATOM 7880 C CA . LYS B 1 376 ? -12.945 34.031 12.773 1 97.69 376 LYS B CA 1
ATOM 7881 C C . LYS B 1 376 ? -12.68 33.594 14.203 1 97.69 376 LYS B C 1
ATOM 7883 O O . LYS B 1 376 ? -11.531 33.562 14.656 1 97.69 376 LYS B O 1
ATOM 7888 N N . ASP B 1 377 ? -13.727 33.219 14.898 1 97.25 377 ASP B N 1
ATOM 7889 C CA . ASP B 1 377 ? -13.594 32.75 16.266 1 97.25 377 ASP B CA 1
ATOM 7890 C C . ASP B 1 377 ? -12.75 31.469 16.328 1 97.25 377 ASP B C 1
ATOM 7892 O O . ASP B 1 377 ? -11.945 31.297 17.25 1 97.25 377 ASP B O 1
ATOM 7896 N N . ALA B 1 378 ? -12.984 30.594 15.375 1 96.88 378 ALA B N 1
ATOM 7897 C CA . ALA B 1 378 ? -12.203 29.359 15.289 1 96.88 378 ALA B CA 1
ATOM 7898 C C . ALA B 1 378 ? -10.711 29.672 15.133 1 96.88 378 ALA B C 1
ATOM 7900 O O . ALA B 1 378 ? -9.883 29.125 15.867 1 96.88 378 ALA B O 1
ATOM 7901 N N . PHE B 1 379 ? -10.422 30.578 14.195 1 98.19 379 PHE B N 1
ATOM 7902 C CA . PHE B 1 379 ? -9.039 30.953 13.914 1 98.19 379 PHE B CA 1
ATOM 7903 C C . PHE B 1 379 ? -8.391 31.578 15.148 1 98.19 379 PHE B C 1
ATOM 7905 O O . PHE B 1 379 ? -7.281 31.188 15.523 1 98.19 379 PHE B O 1
ATOM 7912 N N . GLU B 1 380 ? -9.117 32.5 15.773 1 98.25 380 GLU B N 1
ATOM 7913 C CA . GLU B 1 380 ? -8.602 33.156 16.953 1 98.25 380 GLU B CA 1
ATOM 7914 C C . GLU B 1 380 ? -8.359 32.188 18.094 1 98.25 380 GLU B C 1
ATOM 7916 O O . GLU B 1 380 ? -7.324 32.25 18.766 1 98.25 380 GLU B O 1
ATOM 7921 N N . HIS B 1 381 ? -9.289 31.312 18.25 1 97.31 381 HIS B N 1
ATOM 7922 C CA . HIS B 1 381 ? -9.188 30.312 19.312 1 97.31 381 HIS B CA 1
ATOM 7923 C C . HIS B 1 381 ? -7.949 29.453 19.125 1 97.31 381 HIS B C 1
ATOM 7925 O O . HIS B 1 381 ? -7.188 29.234 20.062 1 97.31 381 HIS B O 1
ATOM 7931 N N . ILE B 1 382 ? -7.703 28.953 17.953 1 96.75 382 ILE B N 1
ATOM 7932 C CA . ILE B 1 382 ? -6.613 28.031 17.656 1 96.75 382 ILE B CA 1
ATOM 7933 C C . ILE B 1 382 ? -5.273 28.75 17.812 1 96.75 382 ILE B C 1
ATOM 7935 O O . ILE B 1 382 ? -4.348 28.219 18.438 1 96.75 382 ILE B O 1
ATOM 7939 N N . ILE B 1 383 ? -5.168 29.922 17.359 1 96.12 383 ILE B N 1
ATOM 7940 C CA . ILE B 1 383 ? -3.926 30.672 17.438 1 96.12 383 ILE B CA 1
ATOM 7941 C C . ILE B 1 383 ? -3.555 30.906 18.906 1 96.12 383 ILE B C 1
ATOM 7943 O O . ILE B 1 383 ? -2.383 30.812 19.281 1 96.12 383 ILE B O 1
ATOM 7947 N N . LYS B 1 384 ? -4.516 31.156 19.719 1 96.44 384 LYS B N 1
ATOM 7948 C CA . LYS B 1 384 ? -4.281 31.453 21.125 1 96.44 384 LYS B CA 1
ATOM 7949 C C . LYS B 1 384 ? -3.926 30.188 21.906 1 96.44 384 LYS B C 1
ATOM 7951 O O . LYS B 1 384 ? -3.266 30.25 22.938 1 96.44 384 LYS B O 1
ATOM 7956 N N . GLN B 1 385 ? -4.32 29.047 21.344 1 94.94 385 GLN B N 1
ATOM 7957 C CA . GLN B 1 385 ? -4.039 27.781 22 1 94.94 385 GLN B CA 1
ATOM 7958 C C . GLN B 1 385 ? -2.572 27.391 21.859 1 94.94 385 GLN B C 1
ATOM 7960 O O . GLN B 1 385 ? -2.037 26.641 22.672 1 94.94 385 GLN B O 1
ATOM 7965 N N . PHE B 1 386 ? -1.934 27.875 20.797 1 94.62 386 PHE B N 1
ATOM 7966 C CA . PHE B 1 386 ? -0.561 27.484 20.516 1 94.62 386 PHE B CA 1
ATOM 7967 C C . PHE B 1 386 ? 0.317 28.703 20.266 1 94.62 386 PHE B C 1
ATOM 7969 O O . PHE B 1 386 ? 0.858 28.875 19.172 1 94.62 386 PHE B O 1
ATOM 7976 N N . PRO B 1 387 ? 0.644 29.484 21.297 1 93.12 387 PRO B N 1
ATOM 7977 C CA . PRO B 1 387 ? 1.323 30.766 21.125 1 93.12 387 PRO B CA 1
ATOM 7978 C C . PRO B 1 387 ? 2.822 30.609 20.875 1 93.12 387 PRO B C 1
ATOM 7980 O O . PRO B 1 387 ? 3.451 31.516 20.297 1 93.12 387 PRO B O 1
ATOM 7983 N N . ASN B 1 388 ? 3.416 29.469 21.188 1 93 388 ASN B N 1
ATOM 7984 C CA . ASN B 1 388 ? 4.871 29.391 21.234 1 93 388 ASN B CA 1
ATOM 7985 C C . ASN B 1 388 ? 5.43 28.453 20.172 1 93 388 ASN B C 1
ATOM 7987 O O . ASN B 1 388 ? 6.633 28.203 20.141 1 93 388 ASN B O 1
ATOM 7991 N N . VAL B 1 389 ? 4.574 27.891 19.391 1 94.56 389 VAL B N 1
ATOM 7992 C CA . VAL B 1 389 ? 5.004 26.984 18.312 1 94.56 389 VAL B CA 1
ATOM 7993 C C . VAL B 1 389 ? 4.289 27.344 17.016 1 94.56 389 VAL B C 1
ATOM 7995 O O . VAL B 1 389 ? 3.242 28 17.047 1 94.56 389 VAL B O 1
ATOM 7998 N N . PRO B 1 390 ? 4.914 27.016 15.883 1 96.44 390 PRO B N 1
ATOM 7999 C CA . PRO B 1 390 ? 4.172 27.203 14.633 1 96.44 390 PRO B CA 1
ATOM 8000 C C . PRO B 1 390 ? 2.824 26.469 14.633 1 96.44 390 PRO B C 1
ATOM 8002 O O . PRO B 1 390 ? 2.699 25.391 15.219 1 96.44 390 PRO B O 1
ATOM 8005 N N . VAL B 1 391 ? 1.848 27.078 14.008 1 96.81 391 VAL B N 1
ATOM 8006 C CA . VAL B 1 391 ? 0.523 26.469 13.914 1 96.81 391 VAL B CA 1
ATOM 8007 C C . VAL B 1 391 ? 0.008 26.562 12.484 1 96.81 391 VAL B C 1
ATOM 8009 O O . VAL B 1 391 ? 0.031 27.641 11.883 1 96.81 391 VAL B O 1
ATOM 8012 N N . SER B 1 392 ? -0.339 25.375 11.953 1 96.88 392 SER B N 1
ATOM 8013 C CA . SER B 1 392 ? -0.911 25.312 10.609 1 96.88 392 SER B CA 1
ATOM 8014 C C . SER B 1 392 ? -2.436 25.328 10.656 1 96.88 392 SER B C 1
ATOM 8016 O O . SER B 1 392 ? -3.053 24.453 11.258 1 96.88 392 SER B O 1
ATOM 8018 N N . ILE B 1 393 ? -3.035 26.297 9.992 1 97.12 393 ILE B N 1
ATOM 8019 C CA . ILE B 1 393 ? -4.488 26.406 10.055 1 97.12 393 ILE B CA 1
ATOM 8020 C C . ILE B 1 393 ? -5.074 26.328 8.648 1 97.12 393 ILE B C 1
ATOM 8022 O O . ILE B 1 393 ? -4.793 27.172 7.801 1 97.12 393 ILE B O 1
ATOM 8026 N N . VAL B 1 394 ? -5.832 25.266 8.469 1 94.44 394 VAL B N 1
ATOM 8027 C CA . VAL B 1 394 ? -6.578 25.156 7.219 1 94.44 394 VAL B CA 1
ATOM 8028 C C . VAL B 1 394 ? -7.516 26.344 7.062 1 94.44 394 VAL B C 1
ATOM 8030 O O . VAL B 1 394 ? -8.328 26.625 7.949 1 94.44 394 VAL B O 1
ATOM 8033 N N . SER B 1 395 ? -7.477 27.016 5.945 1 93.44 395 SER B N 1
ATOM 8034 C CA . SER B 1 395 ? -8.172 28.297 5.812 1 93.44 395 SER B CA 1
ATOM 8035 C C . SER B 1 395 ? -9.164 28.266 4.656 1 93.44 395 SER B C 1
ATOM 8037 O O . SER B 1 395 ? -9.688 29.297 4.25 1 93.44 395 SER B O 1
ATOM 8039 N N . ASP B 1 396 ? -9.414 27.062 4.109 1 89.94 396 ASP B N 1
ATOM 8040 C CA . ASP B 1 396 ? -10.281 27 2.934 1 89.94 396 ASP B CA 1
ATOM 8041 C C . ASP B 1 396 ? -11.547 26.203 3.225 1 89.94 396 ASP B C 1
ATOM 8043 O O . ASP B 1 396 ? -12.125 25.594 2.324 1 89.94 396 ASP B O 1
ATOM 8047 N N . SER B 1 397 ? -11.891 26.031 4.484 1 88.06 397 SER B N 1
ATOM 8048 C CA . SER B 1 397 ? -13.141 25.344 4.812 1 88.06 397 SER B CA 1
ATOM 8049 C C . SER B 1 397 ? -14.328 26.031 4.148 1 88.06 397 SER B C 1
ATOM 8051 O O . SER B 1 397 ? -15.312 25.359 3.801 1 88.06 397 SER B O 1
ATOM 8053 N N . TYR B 1 398 ? -14.227 27.375 3.961 1 88.88 398 TYR B N 1
ATOM 8054 C CA . TYR B 1 398 ? -15.281 28.141 3.312 1 88.88 398 TYR B CA 1
ATOM 8055 C C . TYR B 1 398 ? -14.734 28.953 2.141 1 88.88 398 TYR B C 1
ATOM 8057 O O . TYR B 1 398 ? -15.008 28.641 0.98 1 88.88 398 TYR B O 1
ATOM 8065 N N . ASP B 1 399 ? -13.969 29.969 2.422 1 91.06 399 ASP B N 1
ATOM 8066 C CA . ASP B 1 399 ? -13.367 30.828 1.402 1 91.06 399 ASP B CA 1
ATOM 8067 C C . ASP B 1 399 ? -11.945 31.234 1.798 1 91.06 399 ASP B C 1
ATOM 8069 O O . ASP B 1 399 ? -11.766 32.156 2.588 1 91.06 399 ASP B O 1
ATOM 8073 N N . ILE B 1 400 ? -10.984 30.734 1.127 1 92.81 400 ILE B N 1
ATOM 8074 C CA . ILE B 1 400 ? -9.586 30.922 1.483 1 92.81 400 ILE B CA 1
ATOM 8075 C C . ILE B 1 400 ? -9.195 32.406 1.272 1 92.81 400 ILE B C 1
ATOM 8077 O O . ILE B 1 400 ? -8.391 32.938 2.025 1 92.81 400 ILE B O 1
ATOM 8081 N N . TYR B 1 401 ? -9.711 33.094 0.278 1 94.44 401 TYR B N 1
ATOM 8082 C CA . TYR B 1 401 ? -9.328 34.469 -0.015 1 94.44 401 TYR B CA 1
ATOM 8083 C C . TYR B 1 401 ? -9.906 35.438 1.021 1 94.44 401 TYR B C 1
ATOM 8085 O O . TYR B 1 401 ? -9.227 36.344 1.459 1 94.44 401 TYR B O 1
ATOM 8093 N N . ASN B 1 402 ? -11.109 35.125 1.396 1 95.38 402 ASN B N 1
ATOM 8094 C CA . ASN B 1 402 ? -11.688 35.906 2.488 1 95.38 402 ASN B CA 1
ATOM 8095 C C . ASN B 1 402 ? -10.945 35.656 3.797 1 95.38 402 ASN B C 1
ATOM 8097 O O . ASN B 1 402 ? -10.719 36.625 4.562 1 95.38 402 ASN B O 1
ATOM 8101 N N . ALA B 1 403 ? -10.609 34.438 4.012 1 96.38 403 ALA B N 1
ATOM 8102 C CA . ALA B 1 403 ? -9.859 34.094 5.219 1 96.38 403 ALA B CA 1
ATOM 8103 C C . ALA B 1 403 ? -8.539 34.844 5.277 1 96.38 403 ALA B C 1
ATOM 8105 O O . ALA B 1 403 ? -8.172 35.406 6.32 1 96.38 403 ALA B O 1
ATOM 8106 N N . CYS B 1 404 ? -7.84 34.938 4.18 1 97.88 404 CYS B N 1
ATOM 8107 C CA . CYS B 1 404 ? -6.535 35.594 4.129 1 97.88 404 CYS B CA 1
ATOM 8108 C C . CYS B 1 404 ? -6.672 37.094 4.184 1 97.88 404 CYS B C 1
ATOM 8110 O O . CYS B 1 404 ? -5.918 37.781 4.891 1 97.88 404 CYS B O 1
ATOM 8112 N N . GLU B 1 405 ? -7.594 37.656 3.461 1 98.19 405 GLU B N 1
ATOM 8113 C CA . GLU B 1 405 ? -7.734 39.094 3.344 1 98.19 405 GLU B CA 1
ATOM 8114 C C . GLU B 1 405 ? -8.414 39.688 4.574 1 98.19 405 GLU B C 1
ATOM 8116 O O . GLU B 1 405 ? -7.84 40.531 5.258 1 98.19 405 GLU B O 1
ATOM 8121 N N . LYS B 1 406 ? -9.547 39.188 4.902 1 98.38 406 LYS B N 1
ATOM 8122 C CA . LYS B 1 406 ? -10.383 39.812 5.914 1 98.38 406 LYS B CA 1
ATOM 8123 C C . LYS B 1 406 ? -10.078 39.281 7.305 1 98.38 406 LYS B C 1
ATOM 8125 O O . LYS B 1 406 ? -9.984 40.031 8.266 1 98.38 406 LYS B O 1
ATOM 8130 N N . ILE B 1 407 ? -9.93 38 7.434 1 98.44 407 ILE B N 1
ATOM 8131 C CA . ILE B 1 407 ? -9.789 37.438 8.773 1 98.44 407 ILE B CA 1
ATOM 8132 C C . ILE B 1 407 ? -8.336 37.531 9.234 1 98.44 407 ILE B C 1
ATOM 8134 O O . ILE B 1 407 ? -8.023 38.312 10.133 1 98.44 407 ILE B O 1
ATOM 8138 N N . TRP B 1 408 ? -7.41 36.906 8.555 1 98.38 408 TRP B N 1
ATOM 8139 C CA . TRP B 1 408 ? -6.008 36.969 8.953 1 98.38 408 TRP B CA 1
ATOM 8140 C C . TRP B 1 408 ? -5.438 38.375 8.719 1 98.38 408 TRP B C 1
ATOM 8142 O O . TRP B 1 408 ? -4.688 38.875 9.555 1 98.38 408 TRP B O 1
ATOM 8152 N N . GLY B 1 409 ? -5.789 39.031 7.605 1 98.31 409 GLY B N 1
ATOM 8153 C CA . GLY B 1 409 ? -5.164 40.25 7.16 1 98.31 409 GLY B CA 1
ATOM 8154 C C . GLY B 1 409 ? -5.727 41.5 7.836 1 98.31 409 GLY B C 1
ATOM 8155 O O . GLY B 1 409 ? -5.074 42.531 7.875 1 98.31 409 GLY B O 1
ATOM 8156 N N . GLU B 1 410 ? -6.969 41.406 8.398 1 98.38 410 GLU B N 1
ATOM 8157 C CA . GLU B 1 410 ? -7.59 42.594 9.008 1 98.38 410 GLU B CA 1
ATOM 8158 C C . GLU B 1 410 ? -8.078 42.281 10.422 1 98.38 410 GLU B C 1
ATOM 8160 O O . GLU B 1 410 ? -7.484 42.75 11.398 1 98.38 410 GLU B O 1
ATOM 8165 N N . ASP B 1 411 ? -8.977 41.375 10.547 1 98.38 411 ASP B N 1
ATOM 8166 C CA . ASP B 1 411 ? -9.648 41.156 11.828 1 98.38 411 ASP B CA 1
ATOM 8167 C C . ASP B 1 411 ? -8.664 40.656 12.875 1 98.38 411 ASP B C 1
ATOM 8169 O O . ASP B 1 411 ? -8.734 41.031 14.039 1 98.38 411 ASP B O 1
ATOM 8173 N N . LEU B 1 412 ? -7.77 39.719 12.508 1 98.44 412 LEU B N 1
ATOM 8174 C CA . LEU B 1 412 ? -6.867 39.094 13.469 1 98.44 412 LEU B CA 1
ATOM 8175 C C . LEU B 1 412 ? -5.422 39.531 13.211 1 98.44 412 LEU B C 1
ATOM 8177 O O . LEU B 1 412 ? -4.488 38.875 13.688 1 98.44 412 LEU B O 1
ATOM 8181 N N . ARG B 1 413 ? -5.254 40.562 12.445 1 98.12 413 ARG B N 1
ATOM 8182 C CA . ARG B 1 413 ? -3.926 41 12.023 1 98.12 413 ARG B CA 1
ATOM 8183 C C . ARG B 1 413 ? -3.029 41.281 13.219 1 98.12 413 ARG B C 1
ATOM 8185 O O . ARG B 1 413 ? -1.856 40.906 13.227 1 98.12 413 ARG B O 1
ATOM 8192 N N . GLU B 1 414 ? -3.525 41.969 14.234 1 97.31 414 GLU B N 1
ATOM 8193 C CA . GLU B 1 414 ? -2.738 42.312 15.414 1 97.31 414 GLU B CA 1
ATOM 8194 C C . GLU B 1 414 ? -2.219 41.094 16.125 1 97.31 414 GLU B C 1
ATOM 8196 O O . GLU B 1 414 ? -1.099 41.062 16.641 1 97.31 414 GLU B O 1
ATOM 8201 N N . LEU B 1 415 ? -3.031 40.062 16.156 1 97.12 415 LEU B N 1
ATOM 8202 C CA . LEU B 1 415 ? -2.643 38.812 16.797 1 97.12 415 LEU B CA 1
ATOM 8203 C C . LEU B 1 415 ? -1.528 38.125 16.016 1 97.12 415 LEU B C 1
ATOM 8205 O O . LEU B 1 415 ? -0.638 37.5 16.609 1 97.12 415 LEU B O 1
ATOM 8209 N N . ILE B 1 416 ? -1.548 38.25 14.719 1 97.81 416 ILE B N 1
ATOM 8210 C CA . ILE B 1 416 ? -0.579 37.594 13.852 1 97.81 416 ILE B CA 1
ATOM 8211 C C . ILE B 1 416 ? 0.764 38.312 13.938 1 97.81 416 ILE B C 1
ATOM 8213 O O . ILE B 1 416 ? 1.812 37.656 14.055 1 97.81 416 ILE B O 1
ATOM 8217 N N . VAL B 1 417 ? 0.727 39.625 13.945 1 97.56 417 VAL B N 1
ATOM 8218 C CA . VAL B 1 417 ? 1.946 40.438 13.93 1 97.56 417 VAL B CA 1
ATOM 8219 C C . VAL B 1 417 ? 2.693 40.25 15.25 1 97.56 417 VAL B C 1
ATOM 8221 O O . VAL B 1 417 ? 3.918 40.375 15.297 1 97.56 417 VAL B O 1
ATOM 8224 N N . LYS B 1 418 ? 2.002 39.844 16.297 1 96.81 418 LYS B N 1
ATOM 8225 C CA . LYS B 1 418 ? 2.6 39.688 17.625 1 96.81 418 LYS B CA 1
ATOM 8226 C C . LYS B 1 418 ? 3.316 38.344 17.734 1 96.81 418 LYS B C 1
ATOM 8228 O O . LYS B 1 418 ? 4.105 38.125 18.656 1 96.81 418 LYS B O 1
ATOM 8233 N N . ARG B 1 419 ? 3.115 37.438 16.734 1 96.69 419 ARG B N 1
ATOM 8234 C CA . ARG B 1 419 ? 3.777 36.156 16.781 1 96.69 419 ARG B CA 1
ATOM 8235 C C . ARG B 1 419 ? 5.254 36.281 16.422 1 96.69 419 ARG B C 1
ATOM 8237 O O . ARG B 1 419 ? 5.645 37.188 15.695 1 96.69 419 ARG B O 1
ATOM 8244 N N . SER B 1 420 ? 6.062 35.375 17.016 1 93.94 420 SER B N 1
ATOM 8245 C CA . SER B 1 420 ? 7.504 35.375 16.781 1 93.94 420 SER B CA 1
ATOM 8246 C C . SER B 1 420 ? 7.859 34.625 15.5 1 93.94 420 SER B C 1
ATOM 8248 O O . SER B 1 420 ? 7.035 33.875 14.961 1 93.94 420 SER B O 1
ATOM 8250 N N . ALA B 1 421 ? 9.07 34.75 15.117 1 93.94 421 ALA B N 1
ATOM 8251 C CA . ALA B 1 421 ? 9.609 34.031 13.961 1 93.94 421 ALA B CA 1
ATOM 8252 C C . ALA B 1 421 ? 9.633 32.531 14.211 1 93.94 421 ALA B C 1
ATOM 8254 O O . ALA B 1 421 ? 9.555 31.734 13.266 1 93.94 421 ALA B O 1
ATOM 8255 N N . ASN B 1 422 ? 9.68 32.125 15.438 1 94.25 422 ASN B N 1
ATOM 8256 C CA . ASN B 1 422 ? 9.742 30.719 15.805 1 94.25 422 ASN B CA 1
ATOM 8257 C C . ASN B 1 422 ? 8.352 30.125 15.984 1 94.25 422 ASN B C 1
ATOM 8259 O O . ASN B 1 422 ? 8.219 28.906 16.172 1 94.25 422 ASN B O 1
ATOM 8263 N N . ALA B 1 423 ? 7.344 30.938 15.891 1 96.88 423 ALA B N 1
ATOM 8264 C CA . ALA B 1 423 ? 5.973 30.469 16.062 1 96.88 423 ALA B CA 1
ATOM 8265 C C . ALA B 1 423 ? 5.039 31.109 15.039 1 96.88 423 ALA B C 1
ATOM 8267 O O . ALA B 1 423 ? 4 31.672 15.398 1 96.88 423 ALA B O 1
ATOM 8268 N N . PRO B 1 424 ? 5.363 30.969 13.836 1 98.06 424 PRO B N 1
ATOM 8269 C CA . PRO B 1 424 ? 4.559 31.609 12.797 1 98.06 424 PRO B CA 1
ATOM 8270 C C . PRO B 1 424 ? 3.184 30.969 12.625 1 98.06 424 PRO B C 1
ATOM 8272 O O . PRO B 1 424 ? 2.998 29.797 12.977 1 98.06 424 PRO B O 1
ATOM 8275 N N . LEU B 1 425 ? 2.254 31.781 12.141 1 98.62 425 LEU B N 1
ATOM 8276 C CA . LEU B 1 425 ? 1.052 31.25 11.516 1 98.62 425 LEU B CA 1
ATOM 8277 C C . LEU B 1 425 ? 1.369 30.641 10.156 1 98.62 425 LEU B C 1
ATOM 8279 O O . LEU B 1 425 ? 1.995 31.297 9.312 1 98.62 425 LEU B O 1
ATOM 8283 N N . VAL B 1 426 ? 0.995 29.438 9.961 1 98.25 426 VAL B N 1
ATOM 8284 C CA . VAL B 1 426 ? 1.141 28.781 8.664 1 98.25 426 VAL B CA 1
ATOM 8285 C C . VAL B 1 426 ? -0.231 28.594 8.016 1 98.25 426 VAL B C 1
ATOM 8287 O O . VAL B 1 426 ? -1.001 27.719 8.414 1 98.25 426 VAL B O 1
ATOM 8290 N N . VAL B 1 427 ? -0.5 29.375 7.027 1 98.31 427 VAL B N 1
ATOM 8291 C CA . VAL B 1 427 ? -1.771 29.328 6.316 1 98.31 427 VAL B CA 1
ATOM 8292 C C . VAL B 1 427 ? -1.779 28.141 5.348 1 98.31 427 VAL B C 1
ATOM 8294 O O . VAL B 1 427 ? -0.846 27.969 4.559 1 98.31 427 VAL B O 1
ATOM 8297 N N . ARG B 1 428 ? -2.834 27.328 5.387 1 96.12 428 ARG B N 1
ATOM 8298 C CA . ARG B 1 428 ? -2.873 26.125 4.559 1 96.12 428 ARG B CA 1
ATOM 8299 C C . ARG B 1 428 ? -4.066 26.156 3.609 1 96.12 428 ARG B C 1
ATOM 8301 O O . ARG B 1 428 ? -5.203 25.922 4.023 1 96.12 428 ARG B O 1
ATOM 8308 N N . PRO B 1 429 ? -3.734 26.375 2.348 1 91 429 PRO B N 1
ATOM 8309 C CA . PRO B 1 429 ? -4.762 26.156 1.329 1 91 429 PRO B CA 1
ATOM 8310 C C . PRO B 1 429 ? -4.898 24.688 0.931 1 91 429 PRO B C 1
ATOM 8312 O O . PRO B 1 429 ? -3.895 23.969 0.849 1 91 429 PRO B O 1
ATOM 8315 N N . ASP B 1 430 ? -6.129 24.047 0.832 1 81.62 430 ASP B N 1
ATOM 8316 C CA . ASP B 1 430 ? -6.316 22.625 0.542 1 81.62 430 ASP B CA 1
ATOM 8317 C C . ASP B 1 430 ? -7.312 22.422 -0.598 1 81.62 430 ASP B C 1
ATOM 8319 O O . ASP B 1 430 ? -8.055 21.438 -0.616 1 81.62 430 ASP B O 1
ATOM 8323 N N . SER B 1 431 ? -7.41 23.453 -1.421 1 79.19 431 SER B N 1
ATOM 8324 C CA . SER B 1 431 ? -8.344 23.328 -2.531 1 79.19 431 SER B CA 1
ATOM 8325 C C . SER B 1 431 ? -7.875 24.125 -3.746 1 79.19 431 SER B C 1
ATOM 8327 O O . SER B 1 431 ? -6.945 24.922 -3.646 1 79.19 431 SER B O 1
ATOM 8329 N N . GLY B 1 432 ? -8.438 23.781 -4.875 1 80.12 432 GLY B N 1
ATOM 8330 C CA . GLY B 1 432 ? -8.172 24.531 -6.09 1 80.12 432 GLY B CA 1
ATOM 8331 C C . GLY B 1 432 ? -6.906 24.094 -6.797 1 80.12 432 GLY B C 1
ATOM 8332 O O . GLY B 1 432 ? -6.316 23.062 -6.449 1 80.12 432 GLY B O 1
ATOM 8333 N N . ASN B 1 433 ? -6.652 24.812 -7.816 1 88.25 433 ASN B N 1
ATOM 8334 C CA . ASN B 1 433 ? -5.383 24.594 -8.492 1 88.25 433 ASN B CA 1
ATOM 8335 C C . ASN B 1 433 ? -4.199 25.016 -7.625 1 88.25 433 ASN B C 1
ATOM 8337 O O . ASN B 1 433 ? -4.098 26.172 -7.234 1 88.25 433 ASN B O 1
ATOM 8341 N N . PRO B 1 434 ? -3.305 24.156 -7.383 1 92.56 434 PRO B N 1
ATOM 8342 C CA . PRO B 1 434 ? -2.27 24.422 -6.383 1 92.56 434 PRO B CA 1
ATOM 8343 C C . PRO B 1 434 ? -1.442 25.672 -6.707 1 92.56 434 PRO B C 1
ATOM 8345 O O . PRO B 1 434 ? -1.232 26.516 -5.84 1 92.56 434 PRO B O 1
ATOM 8348 N N . LEU B 1 435 ? -0.937 25.875 -7.938 1 95.44 435 LEU B N 1
ATOM 8349 C CA . LEU B 1 435 ? -0.116 27.016 -8.289 1 95.44 435 LEU B CA 1
ATOM 8350 C C . LEU B 1 435 ? -0.918 28.312 -8.172 1 95.44 435 LEU B C 1
ATOM 8352 O O . LEU B 1 435 ? -0.467 29.281 -7.547 1 95.44 435 LEU B O 1
ATOM 8356 N N . ASP B 1 436 ? -2.105 28.312 -8.711 1 95.12 436 ASP B N 1
ATOM 8357 C CA . ASP B 1 436 ? -2.941 29.516 -8.688 1 95.12 436 ASP B CA 1
ATOM 8358 C C . ASP B 1 436 ? -3.285 29.922 -7.258 1 95.12 436 ASP B C 1
ATOM 8360 O O . ASP B 1 436 ? -3.24 31.109 -6.914 1 95.12 436 ASP B O 1
ATOM 8364 N N . THR B 1 437 ? -3.617 28.953 -6.535 1 94.19 437 THR B N 1
ATOM 8365 C CA . THR B 1 437 ? -4.016 29.203 -5.156 1 94.19 437 THR B CA 1
ATOM 8366 C C . THR B 1 437 ? -2.84 29.75 -4.348 1 94.19 437 THR B C 1
ATOM 8368 O O . THR B 1 437 ? -2.992 30.719 -3.598 1 94.19 437 THR B O 1
ATOM 8371 N N . VAL B 1 438 ? -1.686 29.203 -4.488 1 97 438 VAL B N 1
ATOM 8372 C CA . VAL B 1 438 ? -0.504 29.625 -3.74 1 97 438 VAL B CA 1
ATOM 8373 C C . VAL B 1 438 ? -0.148 31.062 -4.102 1 97 438 VAL B C 1
ATOM 8375 O O . VAL B 1 438 ? 0.092 31.891 -3.217 1 97 438 VAL B O 1
ATOM 8378 N N . LEU B 1 439 ? -0.152 31.391 -5.398 1 98.12 439 LEU B N 1
ATOM 8379 C CA . LEU B 1 439 ? 0.203 32.75 -5.84 1 98.12 439 LEU B CA 1
ATOM 8380 C C . LEU B 1 439 ? -0.816 33.75 -5.344 1 98.12 439 LEU B C 1
ATOM 8382 O O . LEU B 1 439 ? -0.444 34.844 -4.887 1 98.12 439 LEU B O 1
ATOM 8386 N N . LYS B 1 440 ? -2.059 33.375 -5.441 1 97.44 440 LYS B N 1
ATOM 8387 C CA . LYS B 1 440 ? -3.107 34.281 -5 1 97.44 440 LYS B CA 1
ATOM 8388 C C . LYS B 1 440 ? -3.029 34.531 -3.494 1 97.44 440 LYS B C 1
ATOM 8390 O O . LYS B 1 440 ? -3.215 35.656 -3.025 1 97.44 440 LYS B O 1
ATOM 8395 N N . VAL B 1 441 ? -2.783 33.469 -2.748 1 97.81 441 VAL B N 1
ATOM 8396 C CA . VAL B 1 441 ? -2.652 33.594 -1.3 1 97.81 441 VAL B CA 1
ATOM 8397 C C . VAL B 1 441 ? -1.454 34.469 -0.954 1 97.81 441 VAL B C 1
ATOM 8399 O O . VAL B 1 441 ? -1.553 35.344 -0.102 1 97.81 441 VAL B O 1
ATOM 8402 N N . LEU B 1 442 ? -0.346 34.281 -1.609 1 98.56 442 LEU B N 1
ATOM 8403 C CA . LEU B 1 442 ? 0.849 35.094 -1.361 1 98.56 442 LEU B CA 1
ATOM 8404 C C . LEU B 1 442 ? 0.605 36.562 -1.71 1 98.56 442 LEU B C 1
ATOM 8406 O O . LEU B 1 442 ? 1.073 37.438 -1.005 1 98.56 442 LEU B O 1
ATOM 8410 N N . GLU B 1 443 ? -0.106 36.781 -2.781 1 98.5 443 GLU B N 1
ATOM 8411 C CA . GLU B 1 443 ? -0.43 38.156 -3.186 1 98.5 443 GLU B CA 1
ATOM 8412 C C . GLU B 1 443 ? -1.29 38.844 -2.137 1 98.5 443 GLU B C 1
ATOM 8414 O O . GLU B 1 443 ? -1.017 39.969 -1.762 1 98.5 443 GLU B O 1
ATOM 8419 N N . ILE B 1 444 ? -2.318 38.156 -1.697 1 98.56 444 ILE B N 1
ATOM 8420 C CA . ILE B 1 444 ? -3.23 38.719 -0.711 1 98.56 444 ILE B CA 1
ATOM 8421 C C . ILE B 1 444 ? -2.482 38.969 0.595 1 98.56 444 ILE B C 1
ATOM 8423 O O . ILE B 1 444 ? -2.574 40.062 1.168 1 98.56 444 ILE B O 1
ATOM 8427 N N . LEU B 1 445 ? -1.746 37.969 1.058 1 98.62 445 LEU B N 1
ATOM 8428 C CA . LEU B 1 445 ? -0.991 38.125 2.297 1 98.62 445 LEU B CA 1
ATOM 8429 C C . LEU B 1 445 ? 0.07 39.219 2.162 1 98.62 445 LEU B C 1
ATOM 8431 O O . LEU B 1 445 ? 0.329 39.969 3.111 1 98.62 445 LEU B O 1
ATOM 8435 N N . GLY B 1 446 ? 0.687 39.312 0.961 1 98.44 446 GLY B N 1
ATOM 8436 C CA . GLY B 1 446 ? 1.674 40.344 0.706 1 98.44 446 GLY B CA 1
ATOM 8437 C C . GLY B 1 446 ? 1.11 41.75 0.82 1 98.44 446 GLY B C 1
ATOM 8438 O O . GLY B 1 446 ? 1.814 42.688 1.227 1 98.44 446 GLY B O 1
ATOM 8439 N N . LYS B 1 447 ? -0.134 41.906 0.458 1 98.38 447 LYS B N 1
ATOM 8440 C CA . LYS B 1 447 ? -0.803 43.219 0.558 1 98.38 447 LYS B CA 1
ATOM 8441 C C . LYS B 1 447 ? -1.121 43.562 2.01 1 98.38 447 LYS B C 1
ATOM 8443 O O . LYS B 1 447 ? -1.122 44.719 2.391 1 98.38 447 LYS B O 1
ATOM 8448 N N . LYS B 1 448 ? -1.356 42.562 2.777 1 98.38 448 LYS B N 1
ATOM 8449 C CA . LYS B 1 448 ? -1.8 42.781 4.152 1 98.38 448 LYS B CA 1
ATOM 8450 C C . LYS B 1 448 ? -0.622 42.75 5.121 1 98.38 448 LYS B C 1
ATOM 8452 O O . LYS B 1 448 ? -0.665 43.375 6.184 1 98.38 448 LYS B O 1
ATOM 8457 N N . PHE B 1 449 ? 0.383 42 4.836 1 98.38 449 PHE B N 1
ATOM 8458 C CA . PHE B 1 449 ? 1.633 41.875 5.578 1 98.38 449 PHE B CA 1
ATOM 8459 C C . PHE B 1 449 ? 2.822 42.219 4.691 1 98.38 449 PHE B C 1
ATOM 8461 O O . PHE B 1 449 ? 3.32 41.375 3.949 1 98.38 449 PHE B O 1
ATOM 8468 N N . THR B 1 450 ? 3.365 43.375 4.77 1 97.81 450 THR B N 1
ATOM 8469 C CA . THR B 1 450 ? 4.324 43.906 3.812 1 97.81 450 THR B CA 1
ATOM 8470 C C . THR B 1 450 ? 5.582 43.031 3.762 1 97.81 450 THR B C 1
ATOM 8472 O O . THR B 1 450 ? 6.305 42.938 4.754 1 97.81 450 THR B O 1
ATOM 8475 N N . PRO B 1 451 ? 5.801 42.438 2.605 1 98.38 451 PRO B N 1
ATOM 8476 C CA . PRO B 1 451 ? 7.004 41.625 2.461 1 98.38 451 PRO B CA 1
ATOM 8477 C C . PRO B 1 451 ? 8.273 42.438 2.322 1 98.38 451 PRO B C 1
ATOM 8479 O O . PRO B 1 451 ? 8.203 43.656 2.115 1 98.38 451 PRO B O 1
ATOM 8482 N N . VAL B 1 452 ? 9.422 41.875 2.502 1 98.25 452 VAL B N 1
ATOM 8483 C CA . VAL B 1 452 ? 10.727 42.469 2.248 1 98.25 452 VAL B CA 1
ATOM 8484 C C . VAL B 1 452 ? 11.422 41.719 1.104 1 98.25 452 VAL B C 1
ATOM 8486 O O . VAL B 1 452 ? 11.18 40.531 0.888 1 98.25 452 VAL B O 1
ATOM 8489 N N . GLU B 1 453 ? 12.227 42.406 0.398 1 98.19 453 GLU B N 1
ATOM 8490 C CA . GLU B 1 453 ? 13.039 41.781 -0.643 1 98.19 453 GLU B CA 1
ATOM 8491 C C . GLU B 1 453 ? 14.336 41.219 -0.066 1 98.19 453 GLU B C 1
ATOM 8493 O O . GLU B 1 453 ? 15.039 41.906 0.676 1 98.19 453 GLU B O 1
ATOM 8498 N N . ASN B 1 454 ? 14.625 40 -0.317 1 97.81 454 ASN B N 1
ATOM 8499 C CA . ASN B 1 454 ? 15.852 39.406 0.203 1 97.81 454 ASN B CA 1
ATOM 8500 C C . ASN B 1 454 ? 17.047 39.688 -0.717 1 97.81 454 ASN B C 1
ATOM 8502 O O . ASN B 1 454 ? 16.922 40.438 -1.683 1 97.81 454 ASN B O 1
ATOM 8506 N N . SER B 1 455 ? 18.219 39.094 -0.393 1 96.69 455 SER B N 1
ATOM 8507 C CA . SER B 1 455 ? 19.484 39.406 -1.078 1 96.69 455 SER B CA 1
ATOM 8508 C C . SER B 1 455 ? 19.438 38.938 -2.531 1 96.69 455 SER B C 1
ATOM 8510 O O . SER B 1 455 ? 20.188 39.438 -3.369 1 96.69 455 SER B O 1
ATOM 8512 N N . LYS B 1 456 ? 18.453 38.031 -2.854 1 97.62 456 LYS B N 1
ATOM 8513 C CA . LYS B 1 456 ? 18.344 37.531 -4.215 1 97.62 456 LYS B CA 1
ATOM 8514 C C . LYS B 1 456 ? 17.266 38.25 -5.008 1 97.62 456 LYS B C 1
ATOM 8516 O O . LYS B 1 456 ? 17.031 37.938 -6.176 1 97.62 456 LYS B O 1
ATOM 8521 N N . GLY B 1 457 ? 16.641 39.25 -4.348 1 98.19 457 GLY B N 1
ATOM 8522 C CA . GLY B 1 457 ? 15.664 40.062 -5.035 1 98.19 457 GLY B CA 1
ATOM 8523 C C . GLY B 1 457 ? 14.266 39.469 -5.016 1 98.19 457 GLY B C 1
ATOM 8524 O O . GLY B 1 457 ? 13.43 39.844 -5.852 1 98.19 457 GLY B O 1
ATOM 8525 N N . PHE B 1 458 ? 13.992 38.594 -4.129 1 98.81 458 PHE B N 1
ATOM 8526 C CA . PHE B 1 458 ? 12.695 37.969 -4.055 1 98.81 458 PHE B CA 1
ATOM 8527 C C . PHE B 1 458 ? 11.93 38.406 -2.816 1 98.81 458 PHE B C 1
ATOM 8529 O O . PHE B 1 458 ? 12.539 38.75 -1.796 1 98.81 458 PHE B O 1
ATOM 8536 N N . LYS B 1 459 ? 10.594 38.438 -2.91 1 98.81 459 LYS B N 1
ATOM 8537 C CA . LYS B 1 459 ? 9.727 38.875 -1.814 1 98.81 459 LYS B CA 1
ATOM 8538 C C . LYS B 1 459 ? 9.641 37.781 -0.737 1 98.81 459 LYS B C 1
ATOM 8540 O O . LYS B 1 459 ? 9.414 36.625 -1.042 1 98.81 459 LYS B O 1
ATOM 8545 N N . VAL B 1 460 ? 9.828 38.188 0.516 1 98.75 460 VAL B N 1
ATOM 8546 C CA . VAL B 1 460 ? 9.68 37.312 1.674 1 98.75 460 VAL B CA 1
ATOM 8547 C C . VAL B 1 460 ? 8.703 37.906 2.668 1 98.75 460 VAL B C 1
ATOM 8549 O O . VAL B 1 460 ? 8.883 39.062 3.098 1 98.75 460 VAL B O 1
ATOM 8552 N N . LEU B 1 461 ? 7.684 37.156 2.977 1 98.75 461 LEU B N 1
ATOM 8553 C CA . LEU B 1 461 ? 6.734 37.594 3.996 1 98.75 461 LEU B CA 1
ATOM 8554 C C . LEU B 1 461 ? 7.426 37.75 5.348 1 98.75 461 LEU B C 1
ATOM 8556 O O . LEU B 1 461 ? 8.484 37.188 5.578 1 98.75 461 LEU B O 1
ATOM 8560 N N . PRO B 1 462 ? 6.805 38.594 6.227 1 98.44 462 PRO B N 1
ATOM 8561 C CA . PRO B 1 462 ? 7.363 38.656 7.582 1 98.44 462 PRO B CA 1
ATOM 8562 C C . PRO B 1 462 ? 7.469 37.281 8.227 1 98.44 462 PRO B C 1
ATOM 8564 O O . PRO B 1 462 ? 6.668 36.375 7.93 1 98.44 462 PRO B O 1
ATOM 8567 N N . PRO B 1 463 ? 8.398 37.062 9.125 1 97.44 463 PRO B N 1
ATOM 8568 C CA . PRO B 1 463 ? 8.727 35.719 9.609 1 97.44 463 PRO B CA 1
ATOM 8569 C C . PRO B 1 463 ? 7.598 35.125 10.438 1 97.44 463 PRO B C 1
ATOM 8571 O O . PRO B 1 463 ? 7.621 33.906 10.727 1 97.44 463 PRO B O 1
ATOM 8574 N N . TYR B 1 464 ? 6.613 35.906 10.852 1 98.12 464 TYR B N 1
ATOM 8575 C CA . TYR B 1 464 ? 5.547 35.406 11.703 1 98.12 464 TYR B CA 1
ATOM 8576 C C . TYR B 1 464 ? 4.406 34.812 10.867 1 98.12 464 TYR B C 1
ATOM 8578 O O . TYR B 1 464 ? 3.367 34.438 11.414 1 98.12 464 TYR B O 1
ATOM 8586 N N . ILE B 1 465 ? 4.535 34.75 9.57 1 98.44 465 ILE B N 1
ATOM 8587 C CA . ILE B 1 465 ? 3.49 34.188 8.727 1 98.44 465 ILE B CA 1
ATOM 8588 C C . ILE B 1 465 ? 4.121 33.438 7.555 1 98.44 465 ILE B C 1
ATOM 8590 O O . ILE B 1 465 ? 5.109 33.906 6.977 1 98.44 465 ILE B O 1
ATOM 8594 N N . ARG B 1 466 ? 3.693 32.219 7.293 1 98.44 466 ARG B N 1
ATOM 8595 C CA . ARG B 1 466 ? 4.133 31.359 6.215 1 98.44 466 ARG B CA 1
ATOM 8596 C C . ARG B 1 466 ? 2.949 30.625 5.594 1 98.44 466 ARG B C 1
ATOM 8598 O O . ARG B 1 466 ? 1.817 30.734 6.07 1 98.44 466 ARG B O 1
ATOM 8605 N N . VAL B 1 467 ? 3.203 29.875 4.477 1 98.31 467 VAL B N 1
ATOM 8606 C CA . VAL B 1 467 ? 2.178 29.109 3.764 1 98.31 467 VAL B CA 1
ATOM 8607 C C . VAL B 1 467 ? 2.604 27.656 3.639 1 98.31 467 VAL B C 1
ATOM 8609 O O . VAL B 1 467 ? 3.789 27.359 3.479 1 98.31 467 VAL B O 1
ATOM 8612 N N . ILE B 1 468 ? 1.656 26.719 3.75 1 97.69 468 ILE B N 1
ATOM 8613 C CA . ILE B 1 468 ? 1.92 25.328 3.43 1 97.69 468 ILE B CA 1
ATOM 8614 C C . ILE B 1 468 ? 0.855 24.812 2.467 1 97.69 468 ILE B C 1
ATOM 8616 O O . ILE B 1 468 ? -0.343 24.906 2.744 1 97.69 468 ILE B O 1
ATOM 8620 N N . GLN B 1 469 ? 1.273 24.312 1.357 1 96.75 469 GLN B N 1
ATOM 8621 C CA . GLN B 1 469 ? 0.374 23.688 0.389 1 96.75 469 GLN B CA 1
ATOM 8622 C C . GLN B 1 469 ? 0.32 22.172 0.577 1 96.75 469 GLN B C 1
ATOM 8624 O O . GLN B 1 469 ? 1.354 21.5 0.552 1 96.75 469 GLN B O 1
ATOM 8629 N N . GLY B 1 470 ? -0.883 21.578 0.754 1 91.44 470 GLY B N 1
ATOM 8630 C CA . GLY B 1 470 ? -1.003 20.172 1.068 1 91.44 470 GLY B CA 1
ATOM 8631 C C . GLY B 1 470 ? -1.763 19.391 0.014 1 91.44 470 GLY B C 1
ATOM 8632 O O . GLY B 1 470 ? -1.43 18.234 -0.271 1 91.44 470 GLY B O 1
ATOM 8633 N N . ASP B 1 471 ? -2.711 19.891 -0.588 1 84.5 471 ASP B N 1
ATOM 8634 C CA . ASP B 1 471 ? -3.572 19.156 -1.516 1 84.5 471 ASP B CA 1
ATOM 8635 C C . ASP B 1 471 ? -2.91 19.016 -2.885 1 84.5 471 ASP B C 1
ATOM 8637 O O . ASP B 1 471 ? -2.383 19.984 -3.428 1 84.5 471 ASP B O 1
ATOM 8641 N N . GLY B 1 472 ? -2.82 17.812 -3.322 1 84.94 472 GLY B N 1
ATOM 8642 C CA . GLY B 1 472 ? -2.402 17.562 -4.695 1 84.94 472 GLY B CA 1
ATOM 8643 C C . GLY B 1 472 ? -0.908 17.734 -4.902 1 84.94 472 GLY B C 1
ATOM 8644 O O . GLY B 1 472 ? -0.458 18.016 -6.012 1 84.94 472 GLY B O 1
ATOM 8645 N N . VAL B 1 473 ? -0.153 17.641 -3.895 1 93.56 473 VAL B N 1
ATOM 8646 C CA . VAL B 1 473 ? 1.282 17.875 -4.031 1 93.56 473 VAL B CA 1
ATOM 8647 C C . VAL B 1 473 ? 1.974 16.578 -4.43 1 93.56 473 VAL B C 1
ATOM 8649 O O . VAL B 1 473 ? 2.045 15.625 -3.637 1 93.56 473 VAL B O 1
ATOM 8652 N N . ASP B 1 474 ? 2.334 16.438 -5.645 1 94.38 474 ASP B N 1
ATOM 8653 C CA . ASP B 1 474 ? 3.281 15.438 -6.133 1 94.38 474 ASP B CA 1
ATOM 8654 C C . ASP B 1 474 ? 4.531 16.109 -6.707 1 94.38 474 ASP B C 1
ATOM 8656 O O . ASP B 1 474 ? 4.691 17.328 -6.613 1 94.38 474 ASP B O 1
ATOM 8660 N N . ILE B 1 475 ? 5.449 15.398 -7.195 1 96.06 475 ILE B N 1
ATOM 8661 C CA . ILE B 1 475 ? 6.746 15.93 -7.602 1 96.06 475 ILE B CA 1
ATOM 8662 C C . ILE B 1 475 ? 6.559 16.922 -8.742 1 96.06 475 ILE B C 1
ATOM 8664 O O . ILE B 1 475 ? 7.273 17.938 -8.828 1 96.06 475 ILE B O 1
ATOM 8668 N N . ASN B 1 476 ? 5.578 16.688 -9.617 1 94.12 476 ASN B N 1
ATOM 8669 C CA . ASN B 1 476 ? 5.332 17.578 -10.742 1 94.12 476 ASN B CA 1
ATOM 8670 C C . ASN B 1 476 ? 4.699 18.891 -10.289 1 94.12 476 ASN B C 1
ATOM 8672 O O . ASN B 1 476 ? 5.109 19.969 -10.727 1 94.12 476 ASN B O 1
ATOM 8676 N N . THR B 1 477 ? 3.709 18.75 -9.484 1 95.44 477 THR B N 1
ATOM 8677 C CA . THR B 1 477 ? 3.039 19.953 -8.977 1 95.44 477 THR B CA 1
ATOM 8678 C C . THR B 1 477 ? 3.986 20.781 -8.109 1 95.44 477 THR B C 1
ATOM 8680 O O . THR B 1 477 ? 3.947 22 -8.133 1 95.44 477 THR B O 1
ATOM 8683 N N . LEU B 1 478 ? 4.781 20.094 -7.332 1 97.06 478 LEU B N 1
ATOM 8684 C CA . LEU B 1 478 ? 5.789 20.781 -6.527 1 97.06 478 LEU B CA 1
ATOM 8685 C C . LEU B 1 478 ? 6.715 21.609 -7.41 1 97.06 478 LEU B C 1
ATOM 8687 O O . LEU B 1 478 ? 6.961 22.781 -7.125 1 97.06 478 LEU B O 1
ATOM 8691 N N . GLN B 1 479 ? 7.176 21.047 -8.469 1 95.88 479 GLN B N 1
ATOM 8692 C CA . GLN B 1 479 ? 8.047 21.734 -9.406 1 95.88 479 GLN B CA 1
ATOM 8693 C C . GLN B 1 479 ? 7.332 22.938 -10.039 1 95.88 479 GLN B C 1
ATOM 8695 O O . GLN B 1 479 ? 7.914 24.016 -10.18 1 95.88 479 GLN B O 1
ATOM 8700 N N . GLU B 1 480 ? 6.137 22.719 -10.344 1 96.44 480 GLU B N 1
ATOM 8701 C CA . GLU B 1 480 ? 5.344 23.781 -10.961 1 96.44 480 GLU B CA 1
ATOM 8702 C C . GLU B 1 480 ? 5.172 24.969 -10.008 1 96.44 480 GLU B C 1
ATOM 8704 O O . GLU B 1 480 ? 5.273 26.125 -10.43 1 96.44 480 GLU B O 1
ATOM 8709 N N . ILE B 1 481 ? 4.934 24.672 -8.797 1 97.69 481 ILE B N 1
ATOM 8710 C CA . ILE B 1 481 ? 4.68 25.719 -7.816 1 97.69 481 ILE B CA 1
ATOM 8711 C C . ILE B 1 481 ? 5.949 26.531 -7.582 1 97.69 481 ILE B C 1
ATOM 8713 O O . ILE B 1 481 ? 5.922 27.766 -7.594 1 97.69 481 ILE B O 1
ATOM 8717 N N . VAL B 1 482 ? 7.059 25.828 -7.398 1 97.94 482 VAL B N 1
ATOM 8718 C CA . VAL B 1 482 ? 8.281 26.562 -7.074 1 97.94 482 VAL B CA 1
ATOM 8719 C C . VAL B 1 482 ? 8.75 27.344 -8.289 1 97.94 482 VAL B C 1
ATOM 8721 O O . VAL B 1 482 ? 9.297 28.438 -8.148 1 97.94 482 VAL B O 1
ATOM 8724 N N . GLU B 1 483 ? 8.547 26.828 -9.508 1 97.31 483 GLU B N 1
ATOM 8725 C CA . GLU B 1 483 ? 8.836 27.578 -10.727 1 97.31 483 GLU B CA 1
ATOM 8726 C C . GLU B 1 483 ? 7.949 28.828 -10.828 1 97.31 483 GLU B C 1
ATOM 8728 O O . GLU B 1 483 ? 8.43 29.906 -11.18 1 97.31 483 GLU B O 1
ATOM 8733 N N . GLY B 1 484 ? 6.711 28.594 -10.578 1 98.31 484 GLY B N 1
ATOM 8734 C CA . GLY B 1 484 ? 5.773 29.703 -10.617 1 98.31 484 GLY B CA 1
ATOM 8735 C C . GLY B 1 484 ? 6.082 30.781 -9.602 1 98.31 484 GLY B C 1
ATOM 8736 O O . GLY B 1 484 ? 5.969 31.984 -9.898 1 98.31 484 GLY B O 1
ATOM 8737 N N . MET B 1 485 ? 6.457 30.422 -8.445 1 98.62 485 MET B N 1
ATOM 8738 C CA . MET B 1 485 ? 6.832 31.375 -7.41 1 98.62 485 MET B CA 1
ATOM 8739 C C . MET B 1 485 ? 8.047 32.188 -7.84 1 98.62 485 MET B C 1
ATOM 8741 O O . MET B 1 485 ? 8.078 33.406 -7.66 1 98.62 485 MET B O 1
ATOM 8745 N N . LYS B 1 486 ? 9.047 31.5 -8.383 1 98.38 486 LYS B N 1
ATOM 8746 C CA . LYS B 1 486 ? 10.227 32.188 -8.875 1 98.38 486 LYS B CA 1
ATOM 8747 C C . LYS B 1 486 ? 9.852 33.219 -9.938 1 98.38 486 LYS B C 1
ATOM 8749 O O . LYS B 1 486 ? 10.312 34.375 -9.891 1 98.38 486 LYS B O 1
ATOM 8754 N N . GLU B 1 487 ? 9 32.812 -10.828 1 98.44 487 GLU B N 1
ATOM 8755 C CA . GLU B 1 487 ? 8.57 33.688 -11.914 1 98.44 487 GLU B CA 1
ATOM 8756 C C . GLU B 1 487 ? 7.867 34.938 -11.383 1 98.44 487 GLU B C 1
ATOM 8758 O O . GLU B 1 487 ? 7.957 36 -11.977 1 98.44 487 GLU B O 1
ATOM 8763 N N . HIS B 1 488 ? 7.211 34.812 -10.32 1 98.44 488 HIS B N 1
ATOM 8764 C CA . HIS B 1 488 ? 6.438 35.906 -9.773 1 98.44 488 HIS B CA 1
ATOM 8765 C C . HIS B 1 488 ? 7.191 36.625 -8.641 1 98.44 488 HIS B C 1
ATOM 8767 O O . HIS B 1 488 ? 6.594 37.344 -7.859 1 98.44 488 HIS B O 1
ATOM 8773 N N . ARG B 1 489 ? 8.453 36.25 -8.414 1 98.5 489 ARG B N 1
ATOM 8774 C CA . ARG B 1 489 ? 9.414 36.938 -7.543 1 98.5 489 ARG B CA 1
ATOM 8775 C C . ARG B 1 489 ? 9.07 36.688 -6.078 1 98.5 489 ARG B C 1
ATOM 8777 O O . ARG B 1 489 ? 9.242 37.594 -5.246 1 98.5 489 ARG B O 1
ATOM 8784 N N . TRP B 1 490 ? 8.5 35.594 -5.812 1 98.81 490 TRP B N 1
ATOM 8785 C CA . TRP B 1 490 ? 8.32 35.125 -4.438 1 98.81 490 TRP B CA 1
ATOM 8786 C C . TRP B 1 490 ? 9.383 34.094 -4.062 1 98.81 490 TRP B C 1
ATOM 8788 O O . TRP B 1 490 ? 9.664 33.188 -4.832 1 98.81 490 TRP B O 1
ATOM 8798 N N . SER B 1 491 ? 10.008 34.312 -2.926 1 98.75 491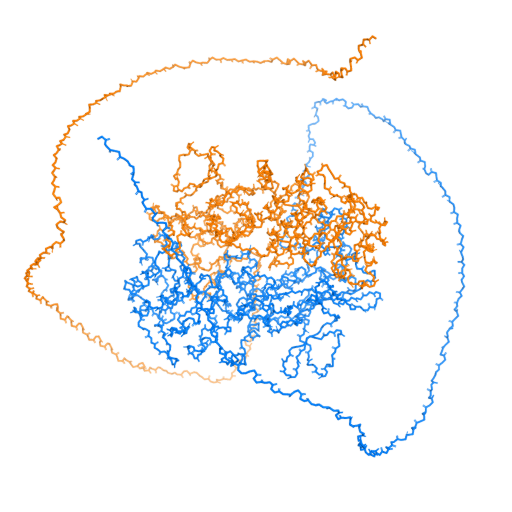 SER B N 1
ATOM 8799 C CA . SER B 1 491 ? 11.008 33.344 -2.445 1 98.75 491 SER B CA 1
ATOM 8800 C C . SER B 1 491 ? 10.352 32.062 -1.957 1 98.75 491 SER B C 1
ATOM 8802 O O . SER B 1 491 ? 9.273 32.094 -1.364 1 98.75 491 SER B O 1
ATOM 8804 N N . ILE B 1 492 ? 11.023 30.922 -2.061 1 97.88 492 ILE B N 1
ATOM 8805 C CA . ILE B 1 492 ? 10.547 29.625 -1.6 1 97.88 492 ILE B CA 1
ATOM 8806 C C . ILE B 1 492 ? 10.602 29.562 -0.075 1 97.88 492 ILE B C 1
ATOM 8808 O O . ILE B 1 492 ? 9.969 28.703 0.543 1 97.88 492 ILE B O 1
ATOM 8812 N N . GLU B 1 493 ? 11.18 30.531 0.519 1 97.88 493 GLU B N 1
ATOM 8813 C CA . GLU B 1 493 ? 11.195 30.656 1.974 1 97.88 493 GLU B CA 1
ATOM 8814 C C . GLU B 1 493 ? 9.781 30.766 2.529 1 97.88 493 GLU B C 1
ATOM 8816 O O . GLU B 1 493 ? 9.531 30.422 3.688 1 97.88 493 GLU B O 1
ATOM 8821 N N . ASN B 1 494 ? 8.906 31.25 1.686 1 98.56 494 ASN B N 1
ATOM 8822 C CA . ASN B 1 494 ? 7.555 31.578 2.123 1 98.56 494 ASN B CA 1
ATOM 8823 C C . ASN B 1 494 ? 6.691 30.328 2.27 1 98.56 494 ASN B C 1
ATOM 8825 O O . ASN B 1 494 ? 5.621 30.375 2.881 1 98.56 494 ASN B O 1
ATOM 8829 N N . ILE B 1 495 ? 7.219 29.156 1.723 1 98.25 495 ILE B N 1
ATOM 8830 C CA . ILE B 1 495 ? 6.266 28.062 1.572 1 98.25 495 ILE B CA 1
ATOM 8831 C C . ILE B 1 495 ? 6.914 26.75 1.993 1 98.25 495 ILE B C 1
ATOM 8833 O O . ILE B 1 495 ? 8.133 26.578 1.857 1 98.25 495 ILE B O 1
ATOM 8837 N N . SER B 1 496 ? 6.172 25.875 2.574 1 98 496 SER B N 1
ATOM 8838 C CA . SER B 1 496 ? 6.438 24.453 2.709 1 98 496 SER B CA 1
ATOM 8839 C C . SER B 1 496 ? 5.352 23.609 2.035 1 98 496 SER B C 1
ATOM 8841 O O . SER B 1 496 ? 4.305 24.141 1.653 1 98 496 SER B O 1
ATOM 8843 N N . PHE B 1 497 ? 5.633 22.328 1.877 1 98.19 497 PHE B N 1
ATOM 8844 C CA . PHE B 1 497 ? 4.707 21.453 1.168 1 98.19 497 PHE B CA 1
ATOM 8845 C C . PHE B 1 497 ? 4.328 20.266 2.031 1 98.19 497 PHE B C 1
ATOM 8847 O O . PHE B 1 497 ? 5.137 19.781 2.828 1 98.19 497 PHE B O 1
ATOM 8854 N N . GLY B 1 498 ? 3.092 19.859 1.958 1 96.81 498 GLY B N 1
ATOM 8855 C CA . GLY B 1 498 ? 2.619 18.578 2.445 1 96.81 498 GLY B CA 1
ATOM 8856 C C . GLY B 1 498 ? 2.172 17.641 1.335 1 96.81 498 GLY B C 1
ATOM 8857 O O . GLY B 1 498 ? 1.329 18 0.513 1 96.81 498 GLY B O 1
ATOM 8858 N N . SER B 1 499 ? 2.787 16.484 1.312 1 96.75 499 SER B N 1
ATOM 8859 C CA . SER B 1 499 ? 2.42 15.5 0.305 1 96.75 499 SER B CA 1
ATOM 8860 C C . SER B 1 499 ? 1.783 14.273 0.946 1 96.75 499 SER B C 1
ATOM 8862 O O . SER B 1 499 ? 2.311 13.727 1.921 1 96.75 499 SER B O 1
ATOM 8864 N N . GLY B 1 500 ? 0.665 13.844 0.423 1 94.44 500 GLY B N 1
ATOM 8865 C CA . GLY B 1 500 ? -0.061 12.711 0.982 1 94.44 500 GLY B CA 1
ATOM 8866 C C . GLY B 1 500 ? 0.015 11.469 0.118 1 94.44 500 GLY B C 1
ATOM 8867 O O . GLY B 1 500 ? 1.053 10.805 0.064 1 94.44 500 GLY B O 1
ATOM 8868 N N . GLY B 1 501 ? -1.058 11.266 -0.687 1 93.06 501 GLY B N 1
ATOM 8869 C CA . GLY B 1 501 ? -1.153 10.086 -1.535 1 93.06 501 GLY B CA 1
ATOM 8870 C C . GLY B 1 501 ? 0.006 9.953 -2.504 1 93.06 501 GLY B C 1
ATOM 8871 O O . GLY B 1 501 ? 0.498 8.852 -2.744 1 93.06 501 GLY B O 1
ATOM 8872 N N . ALA B 1 502 ? 0.487 11.016 -2.977 1 94.94 502 ALA B N 1
ATOM 8873 C CA . ALA B 1 502 ? 1.557 10.969 -3.969 1 94.94 502 ALA B CA 1
ATOM 8874 C C . ALA B 1 502 ? 2.883 10.562 -3.332 1 94.94 502 ALA B C 1
ATOM 8876 O O . ALA B 1 502 ? 3.807 10.141 -4.027 1 94.94 502 ALA B O 1
ATOM 8877 N N . LEU B 1 503 ? 2.916 10.695 -2.055 1 97.31 503 LEU B N 1
ATOM 8878 C CA . LEU B 1 503 ? 4.152 10.367 -1.356 1 97.31 503 LEU B CA 1
ATOM 8879 C C . LEU B 1 503 ? 4.148 8.922 -0.889 1 97.31 503 LEU B C 1
ATOM 8881 O O . LEU B 1 503 ? 5.156 8.219 -1.015 1 97.31 503 LEU B O 1
ATOM 8885 N N . LEU B 1 504 ? 2.986 8.453 -0.373 1 97.62 504 LEU B N 1
ATOM 8886 C CA . LEU B 1 504 ? 3.029 7.156 0.293 1 97.62 504 LEU B CA 1
ATOM 8887 C C . LEU B 1 504 ? 2.09 6.164 -0.387 1 97.62 504 LEU B C 1
ATOM 8889 O O . LEU B 1 504 ? 2.207 4.953 -0.185 1 97.62 504 LEU B O 1
ATOM 8893 N N . GLN B 1 505 ? 1.185 6.59 -1.206 1 95.81 505 GLN B N 1
ATOM 8894 C CA . GLN B 1 505 ? 0.11 5.719 -1.671 1 95.81 505 GLN B CA 1
ATOM 8895 C C . GLN B 1 505 ? 0.252 5.418 -3.16 1 95.81 505 GLN B C 1
ATOM 8897 O O . GLN B 1 505 ? 0.171 4.262 -3.576 1 95.81 505 GLN B O 1
ATOM 8902 N N . LYS B 1 506 ? 0.483 6.422 -3.994 1 94.69 506 LYS B N 1
ATOM 8903 C CA . LYS B 1 506 ? 0.371 6.332 -5.449 1 94.69 506 LYS B CA 1
ATOM 8904 C C . LYS B 1 506 ? 1.67 5.824 -6.066 1 94.69 506 LYS B C 1
ATOM 8906 O O . LYS B 1 506 ? 1.912 6.02 -7.262 1 94.69 506 LYS B O 1
ATOM 8911 N N . LEU B 1 507 ? 2.461 5.176 -5.281 1 94.62 507 LEU B N 1
ATOM 8912 C CA . LEU B 1 507 ? 3.723 4.625 -5.766 1 94.62 507 LEU B CA 1
ATOM 8913 C C . LEU B 1 507 ? 3.578 3.148 -6.109 1 94.62 507 LEU B C 1
ATOM 8915 O O . LEU B 1 507 ? 2.902 2.402 -5.395 1 94.62 507 LEU B O 1
ATOM 8919 N N . THR B 1 508 ? 4.176 2.814 -7.258 1 93.81 508 THR B N 1
ATOM 8920 C CA . THR B 1 508 ? 4.188 1.412 -7.664 1 93.81 508 THR B CA 1
ATOM 8921 C C . THR B 1 508 ? 5.617 0.926 -7.891 1 93.81 508 THR B C 1
ATOM 8923 O O . THR B 1 508 ? 6.531 1.733 -8.062 1 93.81 508 THR B O 1
ATOM 8926 N N . ARG B 1 509 ? 5.781 -0.303 -7.922 1 93.94 509 ARG B N 1
ATOM 8927 C CA . ARG B 1 509 ? 7.086 -0.925 -8.125 1 93.94 509 ARG B CA 1
ATOM 8928 C C . ARG B 1 509 ? 7.652 -0.578 -9.5 1 93.94 509 ARG B C 1
ATOM 8930 O O . ARG B 1 509 ? 8.867 -0.585 -9.695 1 93.94 509 ARG B O 1
ATOM 8937 N N . ASP B 1 510 ? 6.824 -0.188 -10.406 1 89.56 510 ASP B N 1
ATOM 8938 C CA . ASP B 1 510 ? 7.211 0.088 -11.789 1 89.56 510 ASP B CA 1
ATOM 8939 C C . ASP B 1 510 ? 7.969 1.408 -11.891 1 89.56 510 ASP B C 1
ATOM 8941 O O . ASP B 1 510 ? 8.68 1.647 -12.875 1 89.56 510 ASP B O 1
ATOM 8945 N N . LEU B 1 511 ? 7.789 2.217 -10.891 1 92.75 511 LEU B N 1
ATOM 8946 C CA . LEU B 1 511 ? 8.469 3.506 -10.945 1 92.75 511 LEU B CA 1
ATOM 8947 C C . LEU B 1 511 ? 9.977 3.322 -11.078 1 92.75 511 LEU B C 1
ATOM 8949 O O . LEU B 1 511 ? 10.617 3.996 -11.883 1 92.75 511 LEU B O 1
ATOM 8953 N N . LEU B 1 512 ? 10.523 2.359 -10.289 1 95.62 512 LEU B N 1
ATOM 8954 C CA . LEU B 1 512 ? 11.961 2.139 -10.336 1 95.62 512 LEU B CA 1
ATOM 8955 C C . LEU B 1 512 ? 12.289 0.784 -10.953 1 95.62 512 LEU B C 1
ATOM 8957 O O . LEU B 1 512 ? 13.453 0.404 -11.047 1 95.62 512 LEU B O 1
ATOM 8961 N N . ASN B 1 513 ? 11.312 0.065 -11.32 1 92.5 513 ASN B N 1
ATOM 8962 C CA . ASN B 1 513 ? 11.477 -1.247 -11.938 1 92.5 513 ASN B CA 1
ATOM 8963 C C . ASN B 1 513 ? 12.359 -2.158 -11.086 1 92.5 513 ASN B C 1
ATOM 8965 O O . ASN B 1 513 ? 13.359 -2.689 -11.578 1 92.5 513 ASN B O 1
ATOM 8969 N N . CYS B 1 514 ? 11.953 -2.324 -9.898 1 94.88 514 CYS B N 1
ATOM 8970 C CA . CYS B 1 514 ? 12.695 -3.176 -8.977 1 94.88 514 CYS B CA 1
ATOM 8971 C C . CYS B 1 514 ? 12.477 -4.648 -9.289 1 94.88 514 CYS B C 1
ATOM 8973 O O . CYS B 1 514 ? 11.359 -5.059 -9.625 1 94.88 514 CYS B O 1
ATOM 8975 N N . SER B 1 515 ? 13.586 -5.418 -9.211 1 91.69 515 SER B N 1
ATOM 8976 C CA . SER B 1 515 ? 13.5 -6.832 -9.555 1 91.69 515 SER B CA 1
ATOM 8977 C C . SER B 1 515 ? 14.398 -7.68 -8.672 1 91.69 515 SER B C 1
ATOM 8979 O O . SER B 1 515 ? 15.453 -7.219 -8.227 1 91.69 515 SER B O 1
ATOM 8981 N N . PHE B 1 516 ? 13.984 -8.836 -8.375 1 94.31 516 PHE B N 1
ATOM 8982 C CA . PHE B 1 516 ? 14.695 -9.906 -7.691 1 94.31 516 PHE B CA 1
ATOM 8983 C C . PHE B 1 516 ? 14.867 -11.109 -8.609 1 94.31 516 PHE B C 1
ATOM 8985 O O . PHE B 1 516 ? 13.875 -11.703 -9.055 1 94.31 516 PHE B O 1
ATOM 8992 N N . LYS B 1 517 ? 16.172 -11.508 -8.898 1 92.12 517 LYS B N 1
ATOM 8993 C CA . LYS B 1 517 ? 16.391 -12.531 -9.914 1 92.12 517 LYS B CA 1
ATOM 8994 C C . LYS B 1 517 ? 17.438 -13.539 -9.453 1 92.12 517 LYS B C 1
ATOM 8996 O O . LYS B 1 517 ? 18.438 -13.164 -8.828 1 92.12 517 LYS B O 1
ATOM 9001 N N . CYS B 1 518 ? 17.141 -14.734 -9.82 1 93.19 518 CYS B N 1
ATOM 9002 C CA . CYS B 1 518 ? 18.156 -15.758 -9.688 1 93.19 518 CYS B CA 1
ATOM 9003 C C . CYS B 1 518 ? 19.188 -15.664 -10.805 1 93.19 518 CYS B C 1
ATOM 9005 O O . CYS B 1 518 ? 18.812 -15.555 -11.977 1 93.19 518 CYS B O 1
ATOM 9007 N N . SER B 1 519 ? 20.516 -15.688 -10.422 1 93.69 519 SER B N 1
ATOM 9008 C CA . SER B 1 519 ? 21.516 -15.477 -11.469 1 93.69 519 SER B CA 1
ATOM 9009 C C . SER B 1 519 ? 22.562 -16.578 -11.461 1 93.69 519 SER B C 1
ATOM 9011 O O . SER B 1 519 ? 23.406 -16.656 -12.359 1 93.69 519 SER B O 1
ATOM 9013 N N . TYR B 1 520 ? 22.578 -17.375 -10.453 1 93.88 520 TYR B N 1
ATOM 9014 C CA . TYR B 1 520 ? 23.594 -18.422 -10.352 1 93.88 520 TYR B CA 1
ATOM 9015 C C . TYR B 1 520 ? 23.062 -19.609 -9.562 1 93.88 520 TYR B C 1
ATOM 9017 O O . TYR B 1 520 ? 22.375 -19.453 -8.555 1 93.88 520 TYR B O 1
ATOM 9025 N N . VAL B 1 521 ? 23.344 -20.891 -10.109 1 95.06 521 VAL B N 1
ATOM 9026 C CA . VAL B 1 521 ? 22.906 -22.125 -9.461 1 95.06 521 VAL B CA 1
ATOM 9027 C C . VAL B 1 521 ? 24.031 -23.156 -9.523 1 95.06 521 VAL B C 1
ATOM 9029 O O . VAL B 1 521 ? 24.781 -23.203 -10.5 1 95.06 521 VAL B O 1
ATOM 9032 N N . VAL B 1 522 ? 24.188 -23.906 -8.469 1 95.62 522 VAL B N 1
ATOM 9033 C CA . VAL B 1 522 ? 25.109 -25.047 -8.469 1 95.62 522 VAL B CA 1
ATOM 9034 C C . VAL B 1 522 ? 24.312 -26.344 -8.477 1 95.62 522 VAL B C 1
ATOM 9036 O O . VAL B 1 522 ? 23.5 -26.594 -7.57 1 95.62 522 VAL B O 1
ATOM 9039 N N . THR B 1 523 ? 24.484 -27.109 -9.508 1 93.69 523 THR B N 1
ATOM 9040 C CA . THR B 1 523 ? 23.891 -28.422 -9.641 1 93.69 523 THR B CA 1
ATOM 9041 C C . THR B 1 523 ? 24.969 -29.484 -9.906 1 93.69 523 THR B C 1
ATOM 9043 O O . THR B 1 523 ? 25.844 -29.281 -10.742 1 93.69 523 THR B O 1
ATOM 9046 N N . ASN B 1 524 ? 24.875 -30.578 -9.172 1 93.25 524 ASN B N 1
ATOM 9047 C CA . ASN B 1 524 ? 25.875 -31.625 -9.289 1 93.25 524 ASN B CA 1
ATOM 9048 C C . ASN B 1 524 ? 27.297 -31.094 -9.133 1 93.25 524 ASN B C 1
ATOM 9050 O O . ASN B 1 524 ? 28.188 -31.453 -9.891 1 93.25 524 ASN B O 1
ATOM 9054 N N . GLY B 1 525 ? 27.391 -30.062 -8.32 1 91.94 525 GLY B N 1
ATOM 9055 C CA . GLY B 1 525 ? 28.688 -29.484 -8.016 1 91.94 525 GLY B CA 1
ATOM 9056 C C . GLY B 1 525 ? 29.172 -28.516 -9.07 1 91.94 525 GLY B C 1
ATOM 9057 O O . GLY B 1 525 ? 30.25 -27.922 -8.93 1 91.94 525 GLY B O 1
ATOM 9058 N N . LEU B 1 526 ? 28.438 -28.375 -10.086 1 91.5 526 LEU B N 1
ATOM 9059 C CA . LEU B 1 526 ? 28.828 -27.469 -11.172 1 91.5 526 LEU B CA 1
ATOM 9060 C C . LEU B 1 526 ? 28 -26.188 -11.125 1 91.5 526 LEU B C 1
ATOM 9062 O O . LEU B 1 526 ? 26.766 -26.234 -11.039 1 91.5 526 LEU B O 1
ATOM 9066 N N . GLY B 1 527 ? 28.734 -25.094 -11.195 1 90.44 527 GLY B N 1
ATOM 9067 C CA . GLY B 1 527 ? 28.062 -23.812 -11.227 1 90.44 527 GLY B CA 1
ATOM 9068 C C . GLY B 1 527 ? 27.578 -23.422 -12.617 1 90.44 527 GLY B C 1
ATOM 9069 O O . GLY B 1 527 ? 28.297 -23.594 -13.602 1 90.44 527 GLY B O 1
ATOM 9070 N N . VAL B 1 528 ? 26.328 -22.953 -12.688 1 87.81 528 VAL B N 1
ATOM 9071 C CA . VAL B 1 528 ? 25.734 -22.547 -13.961 1 87.81 528 VAL B CA 1
ATOM 9072 C C . VAL B 1 528 ? 25.172 -21.141 -13.844 1 87.81 528 VAL B C 1
ATOM 9074 O O . VAL B 1 528 ? 24.516 -20.797 -12.859 1 87.81 528 VAL B O 1
ATOM 9077 N N . ASN B 1 529 ? 25.531 -20.328 -14.844 1 87.56 529 ASN B N 1
ATOM 9078 C CA . ASN B 1 529 ? 24.906 -19.016 -14.953 1 87.56 529 ASN B CA 1
ATOM 9079 C C . ASN B 1 529 ? 23.469 -19.125 -15.453 1 87.56 529 ASN B C 1
ATOM 9081 O O . ASN B 1 529 ? 23.203 -19.828 -16.422 1 87.56 529 ASN B O 1
ATOM 9085 N N . VAL B 1 530 ? 22.656 -18.547 -14.695 1 85.44 530 VAL B N 1
ATOM 9086 C CA . VAL B 1 530 ? 21.234 -18.578 -15.023 1 85.44 530 VAL B CA 1
ATOM 9087 C C . VAL B 1 530 ? 20.766 -17.156 -15.383 1 85.44 530 VAL B C 1
ATOM 9089 O O . VAL B 1 530 ? 21.109 -16.188 -14.695 1 85.44 530 VAL B O 1
ATOM 9092 N N . PHE B 1 531 ? 20.047 -17 -16.547 1 80.5 531 PHE B N 1
ATOM 9093 C CA . PHE B 1 531 ? 19.516 -15.695 -16.922 1 80.5 531 PHE B CA 1
ATOM 9094 C C . PHE B 1 531 ? 18.344 -15.852 -17.875 1 80.5 531 PHE B C 1
ATOM 9096 O O . PHE B 1 531 ? 18.188 -16.891 -18.531 1 80.5 531 PHE B O 1
ATOM 9103 N N . LYS B 1 532 ? 17.453 -14.906 -17.734 1 77 532 LYS B N 1
ATOM 9104 C CA . LYS B 1 532 ? 16.312 -14.828 -18.656 1 77 532 LYS B CA 1
ATOM 9105 C C . LYS B 1 532 ? 16.672 -14.047 -19.906 1 77 532 LYS B C 1
ATOM 9107 O O . LYS B 1 532 ? 17.375 -13.031 -19.844 1 77 532 LYS B O 1
ATOM 9112 N N . ASP B 1 533 ? 16.312 -14.586 -21.078 1 73.75 533 ASP B N 1
ATOM 9113 C CA . ASP B 1 533 ? 16.484 -13.914 -22.359 1 73.75 533 ASP B CA 1
ATOM 9114 C C . ASP B 1 533 ? 15.25 -14.102 -23.25 1 73.75 533 ASP B C 1
ATOM 9116 O O . ASP B 1 533 ? 15.312 -14.797 -24.266 1 73.75 533 ASP B O 1
ATOM 9120 N N . PRO B 1 534 ? 14.164 -13.43 -22.766 1 68.75 534 PRO B N 1
ATOM 9121 C CA . PRO B 1 534 ? 12.93 -13.648 -23.531 1 68.75 534 PRO B CA 1
ATOM 9122 C C . PRO B 1 534 ? 12.984 -13.062 -24.938 1 68.75 534 PRO B C 1
ATOM 9124 O O . PRO B 1 534 ? 13.398 -11.914 -25.109 1 68.75 534 PRO B O 1
ATOM 9127 N N . VAL B 1 535 ? 12.609 -13.812 -25.922 1 66.88 535 VAL B N 1
ATOM 9128 C CA . VAL B 1 535 ? 12.648 -13.391 -27.312 1 66.88 535 VAL B CA 1
ATOM 9129 C C . VAL B 1 535 ? 11.68 -12.234 -27.531 1 66.88 535 VAL B C 1
ATOM 9131 O O . VAL B 1 535 ? 11.953 -11.32 -28.312 1 66.88 535 VAL B O 1
ATOM 9134 N N . ALA B 1 536 ? 10.648 -12.242 -26.75 1 62.75 536 ALA B N 1
ATOM 9135 C CA . ALA B 1 536 ? 9.57 -11.289 -26.984 1 62.75 536 ALA B CA 1
ATOM 9136 C C . ALA B 1 536 ? 9.828 -9.977 -26.25 1 62.75 536 ALA B C 1
ATOM 9138 O O . ALA B 1 536 ? 9.211 -8.953 -26.562 1 62.75 536 ALA B O 1
ATOM 9139 N N . ASP B 1 537 ? 10.727 -9.906 -25.219 1 66.75 537 ASP B N 1
ATOM 9140 C CA . ASP B 1 537 ? 11 -8.68 -24.469 1 66.75 537 ASP B CA 1
ATOM 9141 C C . ASP B 1 537 ? 12.469 -8.609 -24.047 1 66.75 537 ASP B C 1
ATOM 9143 O O . ASP B 1 537 ? 12.797 -8.875 -22.875 1 66.75 537 ASP B O 1
ATOM 9147 N N . PRO B 1 538 ? 13.297 -8.102 -24.922 1 64.56 538 PRO B N 1
ATOM 9148 C CA . PRO B 1 538 ? 14.734 -8.07 -24.641 1 64.56 538 PRO B CA 1
ATOM 9149 C C . PRO B 1 538 ? 15.086 -7.152 -23.469 1 64.56 538 PRO B C 1
ATOM 9151 O O . PRO B 1 538 ? 16.141 -7.32 -22.844 1 64.56 538 PRO B O 1
ATOM 9154 N N . ASN B 1 539 ? 14.18 -6.211 -23.172 1 64.31 539 ASN B N 1
ATOM 9155 C CA . ASN B 1 539 ? 14.445 -5.266 -22.094 1 64.31 539 ASN B CA 1
ATOM 9156 C C . ASN B 1 539 ? 14.367 -5.938 -20.734 1 64.31 539 ASN B C 1
ATOM 9158 O O . ASN B 1 539 ? 14.828 -5.379 -19.734 1 64.31 539 ASN B O 1
ATOM 9162 N N . LYS B 1 540 ? 14.062 -7.145 -20.719 1 66.06 540 LYS B N 1
ATOM 9163 C CA . LYS B 1 540 ? 13.875 -7.84 -19.453 1 66.06 540 LYS B CA 1
ATOM 9164 C C . LYS B 1 540 ? 14.992 -8.852 -19.203 1 66.06 540 LYS B C 1
ATOM 9166 O O . LYS B 1 540 ? 14.859 -9.734 -18.359 1 66.06 540 LYS B O 1
ATOM 9171 N N . ARG B 1 541 ? 16.047 -8.586 -19.859 1 76.25 541 ARG B N 1
ATOM 9172 C CA . ARG B 1 541 ? 17.203 -9.461 -19.641 1 76.25 541 ARG B CA 1
ATOM 9173 C C . ARG B 1 541 ? 17.75 -9.289 -18.219 1 76.25 541 ARG B C 1
ATOM 9175 O O . ARG B 1 541 ? 17.781 -8.18 -17.703 1 76.25 541 ARG B O 1
ATOM 9182 N N . SER B 1 542 ? 18.203 -10.406 -17.609 1 84.5 542 SER B N 1
ATOM 9183 C CA . SER B 1 542 ? 18.719 -10.367 -16.25 1 84.5 542 SER B CA 1
ATOM 9184 C C . SER B 1 542 ? 20.234 -10.578 -16.219 1 84.5 542 SER B C 1
ATOM 9186 O O . SER B 1 542 ? 20.812 -11.062 -17.188 1 84.5 542 SER B O 1
ATOM 9188 N N . LYS B 1 543 ? 20.875 -10.148 -15.164 1 88.75 543 LYS B N 1
ATOM 9189 C CA . LYS B 1 543 ? 22.312 -10.32 -14.953 1 88.75 543 LYS B CA 1
ATOM 9190 C C . LYS B 1 543 ? 22.641 -11.773 -14.625 1 88.75 543 LYS B C 1
ATOM 9192 O O . LYS B 1 543 ? 21.781 -12.531 -14.188 1 88.75 543 LYS B O 1
ATOM 9197 N N . LYS B 1 544 ? 23.922 -12.109 -14.883 1 89.31 544 LYS B N 1
ATOM 9198 C CA . LYS B 1 544 ? 24.281 -13.516 -14.727 1 89.31 544 LYS B CA 1
ATOM 9199 C C . LYS B 1 544 ? 25.453 -13.68 -13.773 1 89.31 544 LYS B C 1
ATOM 9201 O O . LYS B 1 544 ? 26.312 -12.805 -13.688 1 89.31 544 LYS B O 1
ATOM 9206 N N . GLY B 1 545 ? 25.453 -14.828 -13.055 1 91.56 545 GLY B N 1
ATOM 9207 C CA . GLY B 1 545 ? 26.562 -15.188 -12.172 1 91.56 545 GLY B CA 1
ATOM 9208 C C . GLY B 1 545 ? 26.5 -14.477 -10.828 1 91.56 545 GLY B C 1
ATOM 9209 O O . GLY B 1 545 ? 25.438 -13.992 -10.422 1 91.56 545 GLY B O 1
ATOM 9210 N N . ARG B 1 546 ? 27.578 -14.594 -10.148 1 92.88 546 ARG B N 1
ATOM 9211 C CA . ARG B 1 546 ? 27.703 -13.852 -8.898 1 92.88 546 ARG B CA 1
ATOM 9212 C C . ARG B 1 546 ? 28.031 -12.383 -9.164 1 92.88 546 ARG B C 1
ATOM 9214 O O . ARG B 1 546 ? 28.781 -12.07 -10.086 1 92.88 546 ARG B O 1
ATOM 9221 N N . LEU B 1 547 ? 27.438 -11.594 -8.352 1 94.88 547 LEU B N 1
ATOM 9222 C CA . LEU B 1 547 ? 27.547 -10.164 -8.617 1 94.88 547 LEU B CA 1
ATOM 9223 C C . LEU B 1 547 ? 28.328 -9.469 -7.5 1 94.88 547 LEU B C 1
ATOM 9225 O O . LEU B 1 547 ? 28.281 -9.906 -6.348 1 94.88 547 LEU B O 1
ATOM 9229 N N . SER B 1 548 ? 29.047 -8.438 -7.852 1 94.25 548 SER B N 1
ATOM 9230 C CA . SER B 1 548 ? 29.688 -7.488 -6.945 1 94.25 548 SER B CA 1
ATOM 9231 C C . SER B 1 548 ? 29.531 -6.055 -7.438 1 94.25 548 SER B C 1
ATOM 9233 O O . SER B 1 548 ? 29.234 -5.824 -8.609 1 94.25 548 SER B O 1
ATOM 9235 N N . LEU B 1 549 ? 29.562 -5.172 -6.539 1 96.12 549 LEU B N 1
ATOM 9236 C CA . LEU B 1 549 ? 29.438 -3.754 -6.859 1 96.12 549 LEU B CA 1
ATOM 9237 C C . LEU B 1 549 ? 30.703 -3 -6.504 1 96.12 549 LEU B C 1
ATOM 9239 O O . LEU B 1 549 ? 31.219 -3.137 -5.391 1 96.12 549 LEU B O 1
ATOM 9243 N N . HIS B 1 550 ? 31.203 -2.188 -7.434 1 93.94 550 HIS B N 1
ATOM 9244 C CA . HIS B 1 550 ? 32.438 -1.45 -7.254 1 93.94 550 HIS B CA 1
ATOM 9245 C C . HIS B 1 550 ? 32.312 -0.011 -7.738 1 93.94 550 HIS B C 1
ATOM 9247 O O . HIS B 1 550 ? 31.297 0.348 -8.352 1 93.94 550 HIS B O 1
ATOM 9253 N N . ARG B 1 551 ? 33.25 0.79 -7.352 1 92.31 551 ARG B N 1
ATOM 9254 C CA . ARG B 1 551 ? 33.406 2.143 -7.879 1 92.31 551 ARG B CA 1
ATOM 9255 C C . ARG B 1 551 ? 34.656 2.264 -8.727 1 92.31 551 ARG B C 1
ATOM 9257 O O . ARG B 1 551 ? 35.75 1.805 -8.328 1 92.31 551 ARG B O 1
ATOM 9264 N N . THR B 1 552 ? 34.5 2.877 -9.828 1 89.12 552 THR B N 1
ATOM 9265 C CA . THR B 1 552 ? 35.656 3.133 -10.68 1 89.12 552 THR B CA 1
ATOM 9266 C C . THR B 1 552 ? 36.5 4.27 -10.109 1 89.12 552 THR B C 1
ATOM 9268 O O . THR B 1 552 ? 36.094 4.93 -9.148 1 89.12 552 THR B O 1
ATOM 9271 N N . GLN B 1 553 ? 37.625 4.504 -10.812 1 86.12 553 GLN B N 1
ATOM 9272 C CA . GLN B 1 553 ? 38.5 5.594 -10.398 1 86.12 553 GLN B CA 1
ATOM 9273 C C . GLN B 1 553 ? 37.844 6.949 -10.617 1 86.12 553 GLN B C 1
ATOM 9275 O O . GLN B 1 553 ? 38.094 7.902 -9.875 1 86.12 553 GLN B O 1
ATOM 9280 N N . SER B 1 554 ? 36.969 7.012 -11.547 1 87.19 554 SER B N 1
ATOM 9281 C CA . SER B 1 554 ? 36.25 8.25 -11.828 1 87.19 554 SER B CA 1
ATOM 9282 C C . SER B 1 554 ? 35.062 8.43 -10.883 1 87.19 554 SER B C 1
ATOM 9284 O O . SER B 1 554 ? 34.406 9.469 -10.898 1 87.19 554 SER B O 1
ATOM 9286 N N . GLY B 1 555 ? 34.812 7.422 -10.109 1 87.75 555 GLY B N 1
ATOM 9287 C CA . GLY B 1 555 ? 33.75 7.547 -9.109 1 87.75 555 GLY B CA 1
ATOM 9288 C C . GLY B 1 555 ? 32.438 6.934 -9.547 1 87.75 555 GLY B C 1
ATOM 9289 O O . GLY B 1 555 ? 31.438 7 -8.812 1 87.75 555 GLY B O 1
ATOM 9290 N N . ASP B 1 556 ? 32.469 6.227 -10.641 1 91.25 556 ASP B N 1
ATOM 9291 C CA . ASP B 1 556 ? 31.234 5.641 -11.164 1 91.25 556 ASP B CA 1
ATOM 9292 C C . ASP B 1 556 ? 31 4.246 -10.586 1 91.25 556 ASP B C 1
ATOM 9294 O O . ASP B 1 556 ? 31.953 3.475 -10.414 1 91.25 556 ASP B O 1
ATOM 9298 N N . PHE B 1 557 ? 29.766 3.973 -10.359 1 94.25 557 PHE B N 1
ATOM 9299 C CA . PHE B 1 557 ? 29.406 2.645 -9.875 1 94.25 557 PHE B CA 1
ATOM 9300 C C . PHE B 1 557 ? 29.344 1.645 -11.023 1 94.25 557 PHE B C 1
ATOM 9302 O O . PHE B 1 557 ? 28.875 1.973 -12.117 1 94.25 557 PHE B O 1
ATOM 9309 N N . VAL B 1 558 ? 29.812 0.395 -10.711 1 92.5 558 VAL B N 1
ATOM 9310 C CA . VAL B 1 558 ? 29.766 -0.656 -11.719 1 92.5 558 VAL B CA 1
ATOM 9311 C C . VAL B 1 558 ? 29.484 -2 -11.055 1 92.5 558 VAL B C 1
ATOM 9313 O O . VAL B 1 558 ? 30.141 -2.383 -10.094 1 92.5 558 VAL B O 1
ATOM 9316 N N . THR B 1 559 ? 28.438 -2.652 -11.523 1 94.31 559 THR B N 1
ATOM 9317 C CA . THR B 1 559 ? 28.172 -4.031 -11.117 1 94.31 559 THR B CA 1
ATOM 9318 C C . THR B 1 559 ? 28.969 -5.008 -11.984 1 94.31 559 THR B C 1
ATOM 9320 O O . THR B 1 559 ? 28.859 -4.977 -13.211 1 94.31 559 THR B O 1
ATOM 9323 N N . LEU B 1 560 ? 29.734 -5.848 -11.336 1 92.44 560 LEU B N 1
ATOM 9324 C CA . LEU B 1 560 ? 30.469 -6.891 -12.047 1 92.44 560 LEU B CA 1
ATOM 9325 C C . LEU B 1 560 ? 29.734 -8.227 -11.961 1 92.44 560 LEU B C 1
ATOM 9327 O O . LEU B 1 560 ? 29.188 -8.57 -10.906 1 92.44 560 LEU B O 1
ATOM 9331 N N . GLU B 1 561 ? 29.703 -8.914 -13.141 1 90.75 561 GLU B N 1
ATOM 9332 C CA . GLU B 1 561 ? 29.062 -10.219 -13.234 1 90.75 561 GLU B CA 1
ATOM 9333 C C . GLU B 1 561 ? 30.094 -11.344 -13.242 1 90.75 561 GLU B C 1
ATOM 9335 O O . GLU B 1 561 ? 31.234 -11.141 -13.648 1 90.75 561 GLU B O 1
ATOM 9340 N N . GLU B 1 562 ? 29.719 -12.547 -12.859 1 85.06 562 GLU B N 1
ATOM 9341 C CA . GLU B 1 562 ? 30.484 -13.789 -12.945 1 85.06 562 GLU B CA 1
ATOM 9342 C C . GLU B 1 562 ? 31.812 -13.68 -12.188 1 85.06 562 GLU B C 1
ATOM 9344 O O . GLU B 1 562 ? 32.812 -14.281 -12.586 1 85.06 562 GLU B O 1
ATOM 9349 N N . GLY B 1 563 ? 31.703 -12.859 -11.141 1 67.88 563 GLY B N 1
ATOM 9350 C CA . GLY B 1 563 ? 32.875 -12.75 -10.305 1 67.88 563 GLY B CA 1
ATOM 9351 C C . GLY B 1 563 ? 34.094 -12.203 -11.047 1 67.88 563 GLY B C 1
ATOM 9352 O O . GLY B 1 563 ? 35.219 -12.297 -10.562 1 67.88 563 GLY B O 1
ATOM 9353 N N . LYS B 1 564 ? 33.719 -11.805 -12.359 1 62.53 564 LYS B N 1
ATOM 9354 C CA . LYS B 1 564 ? 34.812 -11.391 -13.242 1 62.53 564 LYS B CA 1
ATOM 9355 C C . LYS B 1 564 ? 35.125 -9.914 -13.07 1 62.53 564 LYS B C 1
ATOM 9357 O O . LYS B 1 564 ? 34.25 -9.109 -12.758 1 62.53 564 LYS B O 1
ATOM 9362 N N . GLY B 1 565 ? 36.219 -9.445 -12.492 1 54.75 565 GLY B N 1
ATOM 9363 C CA . GLY B 1 565 ? 36.719 -8.086 -12.555 1 54.75 565 GLY B CA 1
ATOM 9364 C C . GLY B 1 565 ? 38.156 -7.957 -12.031 1 54.75 565 GLY B C 1
ATOM 9365 O O . GLY B 1 565 ? 38.625 -8.82 -11.289 1 54.75 565 GLY B O 1
ATOM 9366 N N . ASP B 1 566 ? 38.938 -7.398 -12.797 1 53.44 566 ASP B N 1
ATOM 9367 C CA . ASP B 1 566 ? 40.25 -7.035 -12.312 1 53.44 566 ASP B CA 1
ATOM 9368 C C . ASP B 1 566 ? 40.156 -6.148 -11.07 1 53.44 566 ASP B C 1
ATOM 9370 O O . ASP B 1 566 ? 39.844 -4.961 -11.172 1 53.44 566 ASP B O 1
ATOM 9374 N N . LEU B 1 567 ? 40 -6.887 -9.961 1 58.19 567 LEU B N 1
ATOM 9375 C CA . LEU B 1 567 ? 39.969 -6.188 -8.688 1 58.19 567 LEU B CA 1
ATOM 9376 C C . LEU B 1 567 ? 40.906 -5 -8.68 1 58.19 567 LEU B C 1
ATOM 9378 O O . LEU B 1 567 ? 40.719 -4.031 -7.945 1 58.19 567 LEU B O 1
ATOM 9382 N N . GLU B 1 568 ? 42 -5.172 -9.438 1 60 568 GLU B N 1
ATOM 9383 C CA . GLU B 1 568 ? 42.969 -4.086 -9.43 1 60 568 GLU B CA 1
ATOM 9384 C C . GLU B 1 568 ? 42.406 -2.812 -10.031 1 60 568 GLU B C 1
ATOM 9386 O O . GLU B 1 568 ? 42.719 -1.707 -9.602 1 60 568 GLU B O 1
ATOM 9391 N N . GLU B 1 569 ? 41.5 -3.027 -10.891 1 66.62 569 GLU B N 1
ATOM 9392 C CA . GLU B 1 569 ? 40.969 -1.843 -11.539 1 66.62 569 GLU B CA 1
ATOM 9393 C C . GLU B 1 569 ? 39.719 -1.327 -10.812 1 66.62 569 GLU B C 1
ATOM 9395 O O . GLU B 1 569 ? 39.438 -0.131 -10.844 1 66.62 569 GLU B O 1
ATOM 9400 N N . TYR B 1 570 ? 39.188 -2.303 -10.047 1 78.25 570 TYR B N 1
ATOM 9401 C CA . TYR B 1 570 ? 37.969 -1.877 -9.406 1 78.25 570 TYR B CA 1
ATOM 9402 C C . TYR B 1 570 ? 38.094 -1.885 -7.887 1 78.25 570 TYR B C 1
ATOM 9404 O O . TYR B 1 570 ? 38.875 -2.662 -7.332 1 78.25 570 TYR B O 1
ATOM 9412 N N . GLY B 1 571 ? 37.875 -0.882 -7.246 1 79.81 571 GLY B N 1
ATOM 9413 C CA . GLY B 1 571 ? 37.938 -0.731 -5.801 1 79.81 571 GLY B CA 1
ATOM 9414 C C . GLY B 1 571 ? 37.25 -1.874 -5.066 1 79.81 571 GLY B C 1
ATOM 9415 O O . GLY B 1 571 ? 37 -2.934 -5.645 1 79.81 571 GLY B O 1
ATOM 9416 N N . VAL B 1 572 ? 37.094 -1.795 -3.838 1 87.94 572 VAL B N 1
ATOM 9417 C CA . VAL B 1 572 ? 36.562 -2.818 -2.951 1 87.94 572 VAL B CA 1
ATOM 9418 C C . VAL B 1 572 ? 35.062 -3.029 -3.26 1 87.94 572 VAL B C 1
ATOM 9420 O O . VAL B 1 572 ? 34.406 -2.123 -3.752 1 87.94 572 VAL B O 1
ATOM 9423 N N . ASP B 1 573 ? 34.625 -4.293 -3.029 1 93.12 573 ASP B N 1
ATOM 9424 C CA . ASP B 1 573 ? 33.219 -4.598 -3.146 1 93.12 573 ASP B CA 1
ATOM 9425 C C . ASP B 1 573 ? 32.406 -3.814 -2.121 1 93.12 573 ASP B C 1
ATOM 9427 O O . ASP B 1 573 ? 32.688 -3.854 -0.924 1 93.12 573 ASP B O 1
ATOM 9431 N N . LEU B 1 574 ? 31.422 -3.16 -2.67 1 95.69 574 LEU B N 1
ATOM 9432 C CA . LEU B 1 574 ? 30.609 -2.307 -1.809 1 95.69 574 LEU B CA 1
ATOM 9433 C C . LEU B 1 574 ? 29.5 -3.105 -1.152 1 95.69 574 LEU B C 1
ATOM 9435 O O . LEU B 1 574 ? 28.812 -2.605 -0.254 1 95.69 574 LEU B O 1
ATOM 9439 N N . LEU B 1 575 ? 29.297 -4.355 -1.575 1 97.19 575 LEU B N 1
ATOM 9440 C CA . LEU B 1 575 ? 28.344 -5.246 -0.904 1 97.19 575 LEU B CA 1
ATOM 9441 C C . LEU B 1 575 ? 28.969 -5.859 0.343 1 97.19 575 LEU B C 1
ATOM 9443 O O . LEU B 1 575 ? 30.016 -6.52 0.261 1 97.19 575 LEU B O 1
ATOM 9447 N N . HIS B 1 576 ? 28.297 -5.621 1.473 1 96.69 576 HIS B N 1
ATOM 9448 C CA . HIS B 1 576 ? 28.766 -6.184 2.74 1 96.69 576 HIS B CA 1
ATOM 9449 C C . HIS B 1 576 ? 27.734 -7.172 3.301 1 96.69 576 HIS B C 1
ATOM 9451 O O . HIS B 1 576 ? 26.531 -6.984 3.143 1 96.69 576 HIS B O 1
ATOM 9457 N N . THR B 1 577 ? 28.297 -8.219 3.955 1 98.25 577 THR B N 1
ATOM 9458 C CA . THR B 1 577 ? 27.406 -9.141 4.645 1 98.25 577 THR B CA 1
ATOM 9459 C C . THR B 1 577 ? 26.641 -8.422 5.758 1 98.25 577 THR B C 1
ATOM 9461 O O . THR B 1 577 ? 27.266 -7.895 6.691 1 98.25 577 THR B O 1
ATOM 9464 N N . VAL B 1 578 ? 25.328 -8.414 5.621 1 98.75 578 VAL B N 1
ATOM 9465 C CA . VAL B 1 578 ? 24.531 -7.73 6.633 1 98.75 578 VAL B CA 1
ATOM 9466 C C . VAL B 1 578 ? 23.734 -8.758 7.438 1 98.75 578 VAL B C 1
ATOM 9468 O O . VAL B 1 578 ? 23.281 -8.469 8.547 1 98.75 578 VAL B O 1
ATOM 9471 N N . PHE B 1 579 ? 23.516 -9.914 6.949 1 98.75 579 PHE B N 1
ATOM 9472 C CA . PHE B 1 579 ? 22.766 -10.992 7.582 1 98.75 579 PHE B CA 1
ATOM 9473 C C . PHE B 1 579 ? 23.406 -12.344 7.301 1 98.75 579 PHE B C 1
ATOM 9475 O O . PHE B 1 579 ? 23.797 -12.625 6.168 1 98.75 579 PHE B O 1
ATOM 9482 N N . GLN B 1 580 ? 23.562 -13.141 8.328 1 98.69 580 GLN B N 1
ATOM 9483 C CA . GLN B 1 580 ? 24.156 -14.461 8.18 1 98.69 580 GLN B CA 1
ATOM 9484 C C . GLN B 1 580 ? 23.578 -15.445 9.203 1 98.69 580 GLN B C 1
ATOM 9486 O O . GLN B 1 580 ? 23.719 -15.234 10.406 1 98.69 580 GLN B O 1
ATOM 9491 N N . ASN B 1 581 ? 22.922 -16.484 8.695 1 98.31 581 ASN B N 1
ATOM 9492 C CA . ASN B 1 581 ? 22.438 -17.594 9.516 1 98.31 581 ASN B CA 1
ATOM 9493 C C . ASN B 1 581 ? 21.578 -17.109 10.672 1 98.31 581 ASN B C 1
ATOM 9495 O O . ASN B 1 581 ? 21.812 -17.469 11.828 1 98.31 581 ASN B O 1
ATOM 9499 N N . GLY B 1 582 ? 20.688 -16.234 10.383 1 98.19 582 GLY B N 1
ATOM 9500 C CA . GLY B 1 582 ? 19.703 -15.812 11.352 1 98.19 582 GLY B CA 1
ATOM 9501 C C . GLY B 1 582 ? 20.141 -14.633 12.203 1 98.19 582 GLY B C 1
ATOM 9502 O O . GLY B 1 582 ? 19.422 -14.195 13.094 1 98.19 582 GLY B O 1
ATOM 9503 N N . LYS B 1 583 ? 21.312 -14.078 11.891 1 98.44 583 LYS B N 1
ATOM 9504 C CA . LYS B 1 583 ? 21.859 -12.977 12.672 1 98.44 583 LYS B CA 1
ATOM 9505 C C . LYS B 1 583 ? 22.156 -11.773 11.789 1 98.44 583 LYS B C 1
ATOM 9507 O O . LYS B 1 583 ? 22.656 -11.922 10.672 1 98.44 583 LYS B O 1
ATOM 9512 N N . ILE B 1 584 ? 21.797 -10.625 12.32 1 98.38 584 ILE B N 1
ATOM 9513 C CA . ILE B 1 584 ? 22.188 -9.383 11.672 1 98.38 584 ILE B CA 1
ATOM 9514 C C . ILE B 1 584 ? 23.625 -9.023 12.086 1 98.38 584 ILE B C 1
ATOM 9516 O O . ILE B 1 584 ? 23.906 -8.836 13.266 1 98.38 584 ILE B O 1
ATOM 9520 N N . VAL B 1 585 ? 24.516 -8.867 11.102 1 97.94 585 VAL B N 1
ATOM 9521 C CA . VAL B 1 585 ? 25.922 -8.734 11.453 1 97.94 585 VAL B CA 1
ATOM 9522 C C . VAL B 1 585 ? 26.375 -7.293 11.227 1 97.94 585 VAL B C 1
ATOM 9524 O O . VAL B 1 585 ? 27.438 -6.887 11.711 1 97.94 585 VAL B O 1
ATOM 9527 N N . LYS B 1 586 ? 25.625 -6.551 10.547 1 97.69 586 LYS B N 1
ATOM 9528 C CA . LYS B 1 586 ? 25.906 -5.129 10.352 1 97.69 586 LYS B CA 1
ATOM 9529 C C . LYS B 1 586 ? 24.609 -4.309 10.398 1 97.69 586 LYS B C 1
ATOM 9531 O O . LYS B 1 586 ? 23.609 -4.684 9.781 1 97.69 586 LYS B O 1
ATOM 9536 N N . THR B 1 587 ? 24.625 -3.211 11.203 1 97.5 587 THR B N 1
ATOM 9537 C CA . THR B 1 587 ? 23.484 -2.312 11.312 1 97.5 587 THR B CA 1
ATOM 9538 C C . THR B 1 587 ? 23.906 -0.87 11.031 1 97.5 587 THR B C 1
ATOM 9540 O O . THR B 1 587 ? 25.094 -0.543 11.07 1 97.5 587 THR B O 1
ATOM 9543 N N . TYR B 1 588 ? 22.984 -0.1 10.688 1 98.44 588 TYR B N 1
ATOM 9544 C CA . TYR B 1 588 ? 23.156 1.337 10.492 1 98.44 588 TYR B CA 1
ATOM 9545 C C . TYR B 1 588 ? 22.172 2.117 11.367 1 98.44 588 TYR B C 1
ATOM 9547 O O . TYR B 1 588 ? 21 1.775 11.453 1 98.44 588 TYR B O 1
ATOM 9555 N N . THR B 1 589 ? 22.75 3.133 12.047 1 98.44 589 THR B N 1
ATOM 9556 C CA . THR B 1 589 ? 21.844 4.059 12.727 1 98.44 589 THR B CA 1
ATOM 9557 C C . THR B 1 589 ? 21.109 4.941 11.719 1 98.44 589 THR B C 1
ATOM 9559 O O . THR B 1 589 ? 21.562 5.094 10.586 1 98.44 589 THR B O 1
ATOM 9562 N N . PHE B 1 590 ? 20.031 5.5 12.172 1 98.62 590 PHE B N 1
ATOM 9563 C CA . PHE B 1 590 ? 19.266 6.352 11.258 1 98.62 590 PHE B CA 1
ATOM 9564 C C . PHE B 1 590 ? 20.078 7.582 10.867 1 98.62 590 PHE B C 1
ATOM 9566 O O . PHE B 1 590 ? 19.969 8.07 9.742 1 98.62 590 PHE B O 1
ATOM 9573 N N . ASP B 1 591 ? 20.891 8.078 11.734 1 98.5 591 ASP B N 1
ATOM 9574 C CA . ASP B 1 591 ? 21.766 9.203 11.445 1 98.5 591 ASP B CA 1
ATOM 9575 C C . ASP B 1 591 ? 22.766 8.859 10.344 1 98.5 591 ASP B C 1
ATOM 9577 O O . ASP B 1 591 ? 23.031 9.688 9.469 1 98.5 591 ASP B O 1
ATOM 9581 N N . GLU B 1 592 ? 23.266 7.656 10.383 1 98.56 592 GLU B N 1
ATOM 9582 C CA . GLU B 1 592 ? 24.156 7.195 9.312 1 98.56 592 GLU B CA 1
ATOM 9583 C C . GLU B 1 592 ? 23.422 7.121 7.98 1 98.56 592 GLU B C 1
ATOM 9585 O O . GLU B 1 592 ? 23.969 7.477 6.938 1 98.56 592 GLU B O 1
ATOM 9590 N N . VAL B 1 593 ? 22.203 6.645 8.07 1 98.81 593 VAL B N 1
ATOM 9591 C CA . VAL B 1 593 ? 21.375 6.539 6.871 1 98.81 593 VAL B CA 1
ATOM 9592 C C . VAL B 1 593 ? 21.172 7.926 6.262 1 98.81 593 VAL B C 1
ATOM 9594 O O . VAL B 1 593 ? 21.344 8.109 5.055 1 98.81 593 VAL B O 1
ATOM 9597 N N . ARG B 1 594 ? 20.844 8.906 7.074 1 98.5 594 ARG B N 1
ATOM 9598 C CA . ARG B 1 594 ? 20.641 10.281 6.621 1 98.5 594 ARG B CA 1
ATOM 9599 C C . ARG B 1 594 ? 21.922 10.859 6.027 1 98.5 594 ARG B C 1
ATOM 9601 O O . ARG B 1 594 ? 21.875 11.547 5.004 1 98.5 594 ARG B O 1
ATOM 9608 N N . ASP B 1 595 ? 23 10.578 6.652 1 98.12 595 ASP B N 1
ATOM 9609 C CA . ASP B 1 595 ? 24.281 11.078 6.184 1 98.12 595 ASP B CA 1
ATOM 9610 C C . ASP B 1 595 ? 24.641 10.5 4.816 1 98.12 595 ASP B C 1
ATOM 9612 O O . ASP B 1 595 ? 25.156 11.203 3.953 1 98.12 595 ASP B O 1
ATOM 9616 N N . ASN B 1 596 ? 24.375 9.242 4.68 1 98.25 596 ASN B N 1
ATOM 9617 C CA . ASN B 1 596 ? 24.641 8.578 3.41 1 98.25 596 ASN B CA 1
ATOM 9618 C C . ASN B 1 596 ? 23.781 9.156 2.285 1 98.25 596 ASN B C 1
ATOM 9620 O O . ASN B 1 596 ? 24.219 9.227 1.138 1 98.25 596 ASN B O 1
ATOM 9624 N N . ALA B 1 597 ? 22.594 9.562 2.59 1 98.5 597 ALA B N 1
ATOM 9625 C CA . ALA B 1 597 ? 21.625 9.984 1.576 1 98.5 597 ALA B CA 1
ATOM 9626 C C . ALA B 1 597 ? 21.719 11.484 1.308 1 98.5 597 ALA B C 1
ATOM 9628 O O . ALA B 1 597 ? 21.109 11.992 0.363 1 98.5 597 ALA B O 1
ATOM 9629 N N . LYS B 1 598 ? 22.422 12.211 2.072 1 97.38 598 LYS B N 1
ATOM 9630 C CA . LYS B 1 598 ? 22.5 13.672 2.016 1 97.38 598 LYS B CA 1
ATOM 9631 C C . LYS B 1 598 ? 22.953 14.148 0.635 1 97.38 598 LYS B C 1
ATOM 9633 O O . LYS B 1 598 ? 23.734 13.477 -0.032 1 97.38 598 LYS B O 1
ATOM 9638 N N . LEU B 1 599 ? 22.375 15.289 0.207 1 96.81 599 LEU B N 1
ATOM 9639 C CA . LEU B 1 599 ? 22.812 15.898 -1.042 1 96.81 599 LEU B CA 1
ATOM 9640 C C . LEU B 1 599 ? 24.297 16.281 -0.96 1 96.81 599 LEU B C 1
ATOM 9642 O O . LEU B 1 599 ? 24.719 16.938 -0 1 96.81 599 LEU B O 1
ATOM 9646 N N . LYS B 1 600 ? 25 15.883 -1.944 1 93.19 600 LYS B N 1
ATOM 9647 C CA . LYS B 1 600 ? 26.438 16.188 -1.984 1 93.19 600 LYS B CA 1
ATOM 9648 C C . LYS B 1 600 ? 26.703 17.516 -2.682 1 93.19 600 LYS B C 1
ATOM 9650 O O . LYS B 1 600 ? 25.875 17.984 -3.467 1 93.19 600 LYS B O 1
ATOM 9655 N N . GLU B 1 601 ? 27.844 18.062 -2.361 1 89.94 601 GLU B N 1
ATOM 9656 C CA . GLU B 1 601 ? 28.203 19.375 -2.893 1 89.94 601 GLU B CA 1
ATOM 9657 C C . GLU B 1 601 ? 28.219 19.359 -4.418 1 89.94 601 GLU B C 1
ATOM 9659 O O . GLU B 1 601 ? 27.766 20.312 -5.051 1 89.94 601 GLU B O 1
ATOM 9664 N N . ASN B 1 602 ? 28.703 18.344 -4.941 1 88.31 602 ASN B N 1
ATOM 9665 C CA . ASN B 1 602 ? 28.766 18.25 -6.398 1 88.31 602 ASN B CA 1
ATOM 9666 C C . ASN B 1 602 ? 27.359 18.188 -7.008 1 88.31 602 ASN B C 1
ATOM 9668 O O . ASN B 1 602 ? 27.141 18.703 -8.102 1 88.31 602 ASN B O 1
ATOM 9672 N N . GLU B 1 603 ? 26.484 17.594 -6.332 1 90.56 603 GLU B N 1
ATOM 9673 C CA . GLU B 1 603 ? 25.109 17.531 -6.812 1 90.56 603 GLU B CA 1
ATOM 9674 C C . GLU B 1 603 ? 24.438 18.891 -6.766 1 90.56 603 GLU B C 1
ATOM 9676 O O . GLU B 1 603 ? 23.703 19.266 -7.68 1 90.56 603 GLU B O 1
ATOM 9681 N N . LEU B 1 604 ? 24.75 19.609 -5.75 1 90.44 604 LEU B N 1
ATOM 9682 C CA . LEU B 1 604 ? 24.172 20.953 -5.582 1 90.44 604 LEU B CA 1
ATOM 9683 C C . LEU B 1 604 ? 24.688 21.891 -6.66 1 90.44 604 LEU B C 1
ATOM 9685 O O . LEU B 1 604 ? 23.953 22.734 -7.164 1 90.44 604 LEU B O 1
ATOM 9689 N N . GLU B 1 605 ? 25.953 21.703 -7.004 1 88.12 605 GLU B N 1
ATOM 9690 C CA . GLU B 1 605 ? 26.547 22.516 -8.062 1 88.12 605 GLU B CA 1
ATOM 9691 C C . GLU B 1 605 ? 25.922 22.203 -9.414 1 88.12 605 GLU B C 1
ATOM 9693 O O . GLU B 1 605 ? 25.703 23.109 -10.227 1 88.12 605 GLU B O 1
ATOM 9698 N N . GLU B 1 606 ? 25.609 21.031 -9.602 1 85.56 606 GLU B N 1
ATOM 9699 C CA . GLU B 1 606 ? 25 20.609 -10.859 1 85.56 606 GLU B CA 1
ATOM 9700 C C . GLU B 1 606 ? 23.578 21.141 -11 1 85.56 606 GLU B C 1
ATOM 9702 O O . GLU B 1 606 ? 23.109 21.391 -12.109 1 85.56 606 GLU B O 1
ATOM 9707 N N . LEU B 1 607 ? 22.906 21.25 -9.922 1 82.38 607 LEU B N 1
ATOM 9708 C CA . LEU B 1 607 ? 21.531 21.734 -9.922 1 82.38 607 LEU B CA 1
ATOM 9709 C C . LEU B 1 607 ? 21.469 23.188 -10.375 1 82.38 607 LEU B C 1
ATOM 9711 O O . LEU B 1 607 ? 20.453 23.625 -10.938 1 82.38 607 LEU B O 1
ATOM 9715 N N . LEU B 1 608 ? 22.516 23.953 -10.141 1 82.62 608 LEU B N 1
ATOM 9716 C CA . LEU B 1 608 ? 22.531 25.391 -10.414 1 82.62 608 LEU B CA 1
ATOM 9717 C C . LEU B 1 608 ? 23 25.672 -11.844 1 82.62 608 LEU B C 1
ATOM 9719 O O . LEU B 1 608 ? 22.812 26.781 -12.352 1 82.62 608 LEU B O 1
ATOM 9723 N N . HIS B 1 609 ? 23.625 24.672 -12.539 1 72.44 609 HIS B N 1
ATOM 9724 C CA . HIS B 1 609 ? 24.109 24.859 -13.906 1 72.44 609 HIS B CA 1
ATOM 9725 C C . HIS B 1 609 ? 23.312 24 -14.883 1 72.44 609 HIS B C 1
ATOM 9727 O O . HIS B 1 609 ? 22.938 22.875 -14.562 1 72.44 609 HIS B O 1
#

Sequence (1218 aa):
MERRDTDFSILLATDSYKVPYAWGLRVAIALAGLRRSTAGRMGRREERAGAAETGGEVSFKSPNRRNVSRRPASRCSRPRRRFDRIKTEIKTVEGWRGATQLNEGRDKLMGPATLIKFHVCVFAVQSEPVFTCLAEVTHYKQYPPNTSKVYSYFECRETRTDPTKSRKVKYDKTVFYGLQYVLHKYLKGKVVTPEKIQEAKEVYREHFQDDVFNEKGWNYILDKYNGHLPIEIKAVPEGSVIPRGNVLFTVESTDPECYWLTNWVETILVQIWYPITVATNSREQKKILAKYLLETSGNLEGLEYKLHDFGYRGVSSQETAGIGASAHLVNFKGTDTVAGIGVIKKYYGTKDPVPGFSVPAAEHSTITAWGKDHEKDAFEHIIKQFPNVPVSIVSDSYDIYNACEKIWGEDLRELIVKRSANAPLVVRPDSGNPLDTVLKVLEILGKKFTPVENSKGFKVLPPYIRVIQGDGVDINTLQEIVEGMKEHRWSIENISFGSGGALLQKLTRDLLNCSFKCSYVVTNGLGVNVFKDPVADPNKRSKKGRLSLHRTQSGDFVTLEEGKGDLEEYGVDLLHTVFQNGKIVKTYTFDEVRDNAKLKENELEELLHMERRDTDFSILLATDSYKVPYAWGLRVAIALAGLRRSTAGRMGRREERAGAAETGGEVSFKSPNRRNVSRRPASRCSRPRRRFDRIKTEIKTVEGWRGATQLNEGRDKLMGPATLIKFHVCVFAVQSEPVFTCLAEVTHYKQYPPNTSKVYSYFECRETRTDPTKSRKVKYDKTVFYGLQYVLHKYLKGKVVTPEKIQEAKEVYREHFQDDVFNEKGWNYILDKYNGHLPIEIKAVPEGSVIPRGNVLFTVESTDPECYWLTNWVETILVQIWYPITVATNSREQKKILAKYLLETSGNLEGLEYKLHDFGYRGVSSQETAGIGASAHLVNFKGTDTVAGIGVIKKYYGTKDPVPGFSVPAAEHSTITAWGKDHEKDAFEHIIKQFPNVPVSIVSDSYDIYNACEKIWGEDLRELIVKRSANAPLVVRPDSGNPLDTVLKVLEILGKKFTPVENSKGFKVLPPYIRVIQGDGVDINTLQEIVEGMKEHRWSIENISFGSGGALLQKLTRDLLNCSFKCSYVVTNGLGVNVFKDPVADPNKRSKKGRLSLHRTQSGDFVTLEEGKGDLEEYGVDLLHTVFQNGKIVKTYTFDEVRDNAKLKENELEELLH

Solvent-accessible surface area (backbone atoms only — not comparable to full-atom values): 68973 Å² total; per-residue (Å²): 145,89,94,84,82,79,81,80,80,84,85,81,89,87,92,95,88,83,83,84,92,86,90,78,86,72,75,79,68,85,73,87,82,82,76,88,86,73,93,75,88,78,75,81,73,78,85,84,70,84,84,78,81,89,83,82,91,84,90,74,86,75,82,88,76,87,82,81,81,80,87,92,83,86,88,82,86,86,91,91,83,86,80,80,72,91,77,76,82,76,78,84,87,73,83,94,89,72,92,69,79,79,75,88,71,94,77,80,78,75,67,86,78,78,74,75,72,70,68,69,71,68,68,70,63,72,70,68,66,91,67,35,42,49,42,46,53,43,41,72,69,37,46,56,80,60,48,35,35,30,32,33,38,30,32,30,45,64,64,78,70,58,78,82,57,81,60,92,71,78,81,58,51,35,27,40,39,51,60,65,51,50,40,62,75,69,45,42,39,68,66,46,46,73,68,54,52,53,50,48,45,54,52,42,27,60,24,47,71,39,89,56,58,57,58,67,58,53,50,47,34,33,70,74,45,61,8,17,49,51,34,38,32,30,28,49,62,56,17,33,71,44,55,46,60,32,69,47,34,36,36,27,35,74,37,48,90,41,18,54,49,42,61,35,50,40,34,61,58,48,21,32,45,44,23,19,48,26,24,26,53,41,42,55,46,47,52,54,52,48,40,48,24,38,65,28,64,66,45,65,82,64,57,45,58,34,49,25,38,54,24,45,53,52,23,61,33,70,61,38,31,14,48,33,38,34,21,37,42,48,60,22,31,29,39,33,29,55,46,7,50,52,45,38,58,74,64,36,31,58,92,53,96,53,71,42,30,50,52,53,34,53,48,60,61,42,38,36,65,48,33,83,93,28,43,62,57,32,53,53,50,41,52,67,70,44,65,79,34,41,35,36,38,57,39,41,56,50,46,44,66,53,37,41,44,48,36,51,38,51,76,42,26,70,66,43,71,69,33,44,65,73,16,17,46,24,44,23,55,66,63,70,58,58,51,61,45,51,53,51,50,51,51,44,41,39,72,55,40,70,48,44,68,48,98,60,66,12,38,34,54,48,63,22,46,38,35,33,47,37,52,80,33,36,71,66,50,47,51,50,34,56,52,50,31,52,74,70,39,34,22,52,86,39,48,30,35,24,23,18,44,58,54,58,29,70,62,55,60,71,80,50,39,56,47,76,43,57,8,25,34,25,40,75,87,40,78,41,72,16,56,44,60,26,75,82,45,69,88,63,51,51,67,42,29,49,74,44,30,28,39,40,89,88,65,46,77,46,59,32,46,58,75,51,66,62,59,86,67,28,54,66,65,53,52,36,69,31,32,48,52,22,37,74,73,54,87,61,42,45,59,52,22,29,61,47,48,50,86,46,71,68,56,56,54,50,60,78,102,142,87,81,82,76,78,71,81,71,84,79,82,68,95,97,74,97,73,96,78,86,92,89,91,94,89,91,83,90,85,86,84,89,77,84,90,79,85,87,74,84,74,76,87,85,87,74,85,89,80,80,90,78,85,77,59,84,84,81,63,88,72,83,83,70,87,82,81,87,80,83,87,80,86,80,82,68,85,79,79,87,70,87,78,69,89,68,86,85,83,84,65,95,75,82,92,91,81,88,92,81,91,82,89,78,94,82,82,81,75,70,86,81,77,78,76,73,73,71,69,71,69,66,72,62,70,69,68,68,90,67,34,42,48,42,43,53,41,42,72,69,37,47,56,80,62,48,34,36,32,33,33,37,30,34,30,44,65,64,79,70,56,79,82,59,81,59,90,73,78,81,58,50,36,26,39,40,51,61,64,50,50,41,61,75,69,45,42,39,66,66,46,45,74,68,54,52,54,51,48,46,54,52,42,28,60,24,45,72,40,89,56,59,56,59,68,58,54,48,48,33,36,70,75,44,60,10,17,50,50,33,36,32,29,27,48,62,55,18,34,71,43,56,44,58,32,68,47,34,36,35,26,33,74,37,50,87,42,20,54,49,42,60,37,50,39,32,60,59,48,23,32,46,43,24,19,48,26,24,26,53,40,40,54,46,48,52,54,50,47,41,48,24,37,65,29,62,68,44,67,83,64,58,46,57,34,49,24,37,54,22,46,52,51,22,61,32,70,62,38,29,14,48,35,36,35,22,36,42,48,62,22,32,29,38,33,29,54,47,7,48,54,44,38,55,74,63,36,30,58,91,51,96,55,72,43,30,50,53,55,37,53,49,60,59,41,39,35,67,49,32,84,93,30,43,60,58,32,52,53,50,41,52,66,69,44,66,78,34,41,35,36,40,56,39,39,56,51,46,45,65,54,35,40,44,49,36,49,38,52,74,41,26,71,66,43,70,70,32,44,67,74,16,17,44,24,44,24,55,66,64,70,55,56,52,63,44,52,53,51,49,50,51,45,40,39,71,55,41,71,47,46,67,48,97,60,66,13,38,33,53,49,61,24,46,39,36,32,46,38,53,80,32,36,71,66,50,47,50,50,33,57,52,50,32,52,75,70,40,35,22,52,85,38,48,32,35,24,23,18,43,60,55,56,28,71,61,55,59,70,80,50,38,56,47,76,45,57,8,26,35,25,40,74,86,40,78,42,71,15,56,45,60,26,75,81,44,68,88,62,52,52,69,43,28,48,73,46,30,28,37,39,90,87,65,46,78,45,60,31,46,58,75,50,65,62,57,87,69,29,54,67,66,54,52,39,70,31,30,47,51,23,36,76,74,54,86,61,42,44,59,54,23,28,61,47,48,49,87,46,70,69,56,56,55,50,61,77,100

Nearest PDB structures (foldseek):
  4kfo-assembly1_A  TM=9.878E-01  e=7.389E-83  Homo sapiens
  4o18-assembly1_A  TM=9.919E-01  e=2.498E-82  Homo sapiens
  8dsh-assembly1_B  TM=9.883E-01  e=8.724E-83  Homo sapiens
  4o18-assembly1_B  TM=9.895E-01  e=1.792E-82  Homo sapiens
  2h3b-assembly1_B  TM=9.930E-01  e=2.949E-82  Mus musculus

InterPro domains:
  IPR013785 Aldolase-type TIM barrel [G3DSA:3.20.20.70] (271-533)
  IPR016471 Nicotinamide phosphoribosyl transferase [NF006629] (137-599)
  IPR016471 Nicotinamide phosphoribosyl transferase [PTHR43816] (136-607)
  IPR016471 Nicotinamide phosphoribosyl transferase [cd01569] (137-545)
  IPR036068 Nicotinate phosphoribosyltransferase-like, C-terminal [SSF51690] (304-602)
  IPR041525 Nicotinate/nicotinamide phosphoribosyltransferase [PF04095] (305-582)
  IPR041529 Nicotinamide phosphoribosyltransferase, N-terminal domain [PF18127] (136-233)

Secondary structure (DSSP, 8-state):
-------------------------------------------------------------------------------------------------------S---S----------------TTS------GGGGGGGGTSPTTEEEEEEEEEE------TTS--SS---EEE--SHHHHIIIIISS----HHHHHHHHHHHHHHHTS--S-HHHHHHHHHHHTT---EEEEEPPTT-EEETTSEEEEEEESSGGGTTHHHHTHHHHGGGHHHHHHHHHHHHHHHHHHHHHHHHHSS-TTGGGSEEE--GGGSS-HHHHHHHHHHHTTT-SEES-THHHHHHHHHT--SSS-S-B---B--HHHHHTT-GGGHHHHHHHHHHH-TTS-EEEE--SS-HHHIIIIIIIIITHHHHHTS-TTS-EEEE--SS-HHHHHHHHHHHHHHHS--EE-TTS-EE--TTEEEEE-TT--HHHHHHHHHHHHHTTB-GGGEEEEE-HHHHTS--GGGTTEEEEEEEEEETTEEEE-----TT-GGG----SS-EEEE-TTS-EEEEPTT---TTTS-----EEEEETTEE-----HHHHHHHHSPPHHHHHHHH-/--------------------------------------------------------TT--S------------------------------------------S--------------------TTS------GGGGGGGGTSPTTEEEEEEEEEE------TTS--SS---EEE--SHHHHIIIIISS----HHHHHHHHHHHHHHHTS--S-HHHHHHHHHHHTT---EEEEEPPTT-EEETTSEEEEEEESSGGGTTHHHHTHHHHGGGHHHHHHHHHHHHHHHHHHHHHHHHHSS-TTGGGSEEE--GGGSS-HHHHHHHHHHHTTT-SEES-THHHHHHHHHT--SSS-S-B---B--HHHHHTT-GGGHHHHHHHHHHH-TTS-EEEE--SS-HHHIIIIIIIIITHHHHHTS-TTS-EEEE--SS-HHHHHHHHHHHHHHHS--EE-TTS-EE--TTEEEEE-TT--HHHHHHHHHHHHHTTB-GGGEEEEE-HHHHTS--GGGTTEEEEEEEEEETTEEEE-----TT-GGG----SS-EEEE-TTS-EEEEPTT---TTTS-----EEEEETTEE-----HHHHHHHHSPPHHHHHHHH-

pLDDT: mean 76.79, std 32.08, range [12.95, 98.94]

Organism: Scophthalmus maximus (NCBI:txid52904)

Radius of gyration: 39.59 Å; Cα contacts (8 Å, |Δi|>4): 2184; chains: 2; bounding box: 144×129×121 Å

Foldseek 3Di:
DDDDPPCPCPDPDDDDDDPDDDDDPCPDPPDDDPDDDDDDDDDDDDDDDDDDDDDDDDDDDDDDDDDPDDDDDDDDDDDDDDPDDPDPCPDDPDDDDDDDDPDDDDPDCPPDPPPPPPCPVPPPCPQPFQQFDLVLQQVVVVDPPFWQKFKKFKFQADDPPPPPPPDPDDLFKWQAADQLLLLVRHAFDQNQDPVRLVVCQVVSCVVVVHRRGPSVLSVCCCVPQVNHFQKWKWAFDGLAIAGGRATGMMMMGNGRSNNSVRNSCCSSNLVSLQLRQLLSQLLSLLLLLLLLLCLQFVHCPCSQQQEAEPAQVPADDLVLLQSLRLSNLLRHAHYPSCSVQVSQCPRFNDPDPTSHDYAAEDDLCQQCVCPPVCNLVSVVVQCVVQQQAAYEYEQVNPNNLCCLQPRCLPVCVVVLVPGDLRHAYEYEYADDQQQVVVVSSCVRNCVSFPFDQHPSGATDGDSRYAYEYEYPDGSVSSSVNSVSRVVVRHGSVRYGYYYHCNSRNPDDSVSSNMDMDTAWIARPNDIDGDWDCDPVDNSRTDAHADWFWFAAPVGHIDIDHNPDDPCVGTPDTSIDTQDRRSDGDDGHHSVRSSVNNDDDPVSSVVSND/DDDPPVPPCPDPDDDDDDDDDDYDDDDDDDDYDDDDDDDDPDDDYDDDDDDDDDDDDPDDDDDDDDDDDDDDDDDDDPDDDDDDDPDDDDDDPDDDDDDDDPDDDDDDPPDDPPPPPPPPVPPPCPQPAQQFDLVLQQVVVVDPPQWQKFKKFKFQADPPPPPPPPDPDDLFKWQADDQLLLLVRHAFDQNQDPVRLVVCQVVSCVVVVHRRGPSVLSVCCCVPQVRHFFKWKWAFDGLAIAGGRATGMMMMGNGRSNNSVRNSCCSSNLVSLQLRQLLSQLLRLLLLLLLLLCLQFVDCPCSQPQEAEPAQVPADDLVLLQSLRLSNLLRHAHYPSCSVQVSQCVRFNDPDPTSHDYAAEDDLCQQCVCPPVCNLVSVVVQCVVQQQAAYEYEQVNPNNLCCLQPRCLPVCVVVLVPGDLRHAYEYEYADDQQQVVVVSSCVRNCVRFPFDQHPSGATDGDSRYAYEYEYPDGSVSSSVNSVSRVVVRHGSVRYGYYYHCNSRNPDDSVSSNMDMDTAWIARPNDIDGDWDCDPVDNSRTDAHADWFWFAAPVGHIDIDHNPDDPCVGTPDTSIDTQDRRSDGDDGHHSVRSSVNNDDDPVSSVVSND